Protein AF-0000000069030143 (afdb_homodimer)

InterPro domains:
  IPR0036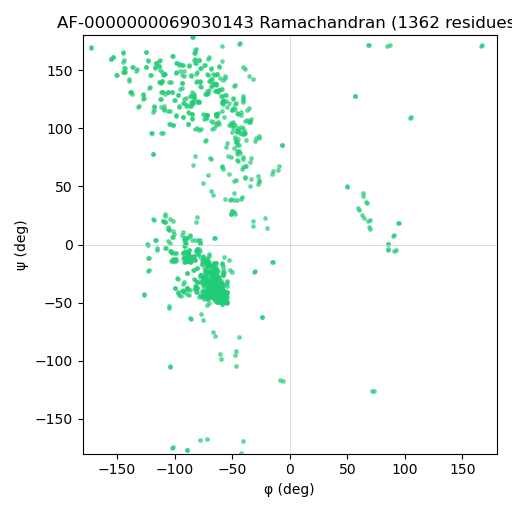56 Zinc finger, BED-type [PF26664] (17-63)
  IPR007021 Domain of unknown function DUF659 [PF04937] (170-321)
  IPR008906 HAT, C-terminal dimerisation domain [PF05699] (539-610)
  IPR012337 Ribonuclease H-like superfamily [SSF53098] (200-613)

Sequence (1366 aa):
MTRDKIDIHQHGVPVDQKKLKVKCNYCGKVVSGFSRLKQHLGGIRGDVTPCLETPILVKEALEAEILNKKNGNLIKEVGQLQHPNLPLKRNWCPRDGEPNKTSESVNKKHNGVNSKVAGTSVVDSSSQEISKSIGRFFYEAGIDLDAIRLPSFQRMVKATLSPGKTVKFPSCQELRGWILQDAVKEMQQYVMEIRNSWASTGCSILLDGWIDSNGRNLINILVYCPRGTIYLRSSDISSFNGNVDAMLLFFEEVLEEVGVETVVQIVAYSTSACMMEVGKKLMEKCKTVFWTVDASHCMELMLQNFTKIDPIQEALEKAKTLTQFIYSHATALKLLRDACPDELVKSSKIRSIVPFLTLENIVSQKDCLIRMFQSSDWRTSIMASTNEGKRISNMVKDESFWSEALMAVKATIPLVEVMKLLDGTNKPQVGFIYDTLDQAKETIKKEFQDKKSLYAKFWIAIDDIWDEYLHSHLHAAGYFLNPTLFYSSDFYTDVEVSCGLCCCVVRMAEDRHIQDLITLQIDEYRMGRGTFHFGSFKDKLSNISPALWWSQYGGQCPELQRLAVRILSQTCNGASHYRLKRSLVETLLTEGMNPIEKQRLQDLVFVHCNLQLQAFDPDGSNDDTDNVVDPMDEWIVGKGPNLVSENTELTWMDLELGSRNGKGKYCVEGPIIHVKKEEEDNCMTRDKIDIHQHGVPVDQKKLKVKCNYCGKVVSGFSRLKQHLGGIRGDVTPCLETPILVKEALEAEILNKKNGNLIKEVGQLQHPNLPLKRNWCPRDGEPNKTSESVNKKHNGVNSKVAGTSVVDSSSQEISKSIGRFFYEAGIDLDAIRLPSFQRMVKATLSPGKTVKFPSCQELRGWILQDAVKEMQQYVMEIRNSWASTGCSILLDGWIDSNGRNLINILVYCPRGTIYLRSSDISSFNGNVDAMLLFFEEVLEEVGVETVVQIVAYSTSACMMEVGKKLMEKCKTVFWTVDASHCMELMLQNFTKIDPIQEALEKAKTLTQFIYSHATALKLLRDACPDELVKSSKIRSIVPFLTLENIVSQKDCLIRMFQSSDWRTSIMASTNEGKRISNMVKDESFWSEALMAVKATIPLVEVMKLLDGTNKPQVGFIYDTLDQAKETIKKEFQDKKSLYAKFWIAIDDIWDEYLHSHLHAAGYFLNPTLFYSSDFYTDVEVSCGLCCCVVRMAEDRHIQDLITLQIDEYRMGRGTFHFGSFKDKLSNISPALWWSQYGGQCPELQRLAVRILSQTCNGASHYRLKRSLVETLLTEGMNPIEKQRLQDLVFVHCNLQLQAFDPDGSNDDTDNVVDPMDEWIVGKGPNLVSENTELTWMDLELGSRNGKGKYCVEGPIIHVKKEEEDNC

Radius of gyration: 39.58 Å; Cα contacts (8 Å, |Δi|>4): 1861; chains: 2; bounding box: 93×117×88 Å

pLDDT: mean 81.23, std 21.06, range [19.3, 98.62]

Structure (mmCIF, N/CA/C/O backbone):
data_AF-0000000069030143-model_v1
#
loop_
_entity.id
_entity.type
_entity.pdbx_description
1 polymer 'Protein dimerization'
#
loop_
_atom_site.group_PDB
_atom_site.id
_atom_site.type_symbol
_atom_site.label_atom_id
_atom_site.label_alt_id
_atom_site.label_comp_id
_atom_site.label_asym_id
_atom_site.label_entity_id
_atom_site.label_seq_id
_atom_site.pdbx_PDB_ins_code
_atom_site.Cartn_x
_atom_site.Cartn_y
_atom_site.Cartn_z
_atom_site.occupancy
_atom_site.B_iso_or_equiv
_atom_site.auth_seq_id
_atom_site.auth_comp_id
_atom_site.auth_asym_id
_atom_site.auth_atom_id
_atom_site.pdbx_PDB_model_num
ATOM 1 N N . MET A 1 1 ? 6.184 63.938 -6.52 1 27.12 1 MET A N 1
ATOM 2 C CA . MET A 1 1 ? 7.59 64.188 -6.828 1 27.12 1 MET A CA 1
ATOM 3 C C . MET A 1 1 ? 8.289 62.875 -7.238 1 27.12 1 MET A C 1
ATOM 5 O O . MET A 1 1 ? 8.203 61.875 -6.535 1 27.12 1 MET A O 1
ATOM 9 N N . THR A 1 2 ? 8.43 62.656 -8.531 1 33.34 2 THR A N 1
ATOM 10 C CA . THR A 1 2 ? 9.102 61.531 -9.156 1 33.34 2 THR A CA 1
ATOM 11 C C . THR A 1 2 ? 10.438 61.281 -8.477 1 33.34 2 THR A C 1
ATOM 13 O O . THR A 1 2 ? 11.32 62.125 -8.453 1 33.34 2 THR A O 1
ATOM 16 N N . ARG A 1 3 ? 10.391 60.5 -7.469 1 43.94 3 ARG A N 1
ATOM 17 C CA . ARG A 1 3 ? 11.609 60.219 -6.719 1 43.94 3 ARG A CA 1
ATOM 18 C C . ARG A 1 3 ? 12.758 59.875 -7.656 1 43.94 3 ARG A C 1
ATOM 20 O O . ARG A 1 3 ? 12.664 58.906 -8.438 1 43.94 3 ARG A O 1
ATOM 27 N N . ASP A 1 4 ? 13.492 60.781 -8.055 1 45.31 4 ASP A N 1
ATOM 28 C CA . ASP A 1 4 ? 14.633 60.812 -8.961 1 45.31 4 ASP A CA 1
ATOM 29 C C . ASP A 1 4 ? 15.609 59.656 -8.641 1 45.31 4 ASP A C 1
ATOM 31 O O . ASP A 1 4 ? 16.047 59.531 -7.496 1 45.31 4 ASP A O 1
ATOM 35 N N . LYS A 1 5 ? 15.531 58.656 -9.305 1 57.75 5 LYS A N 1
ATOM 36 C CA . LYS A 1 5 ? 16.5 57.562 -9.305 1 57.75 5 LYS A CA 1
ATOM 37 C C . LYS A 1 5 ? 17.922 58.094 -9.328 1 57.75 5 LYS A C 1
ATOM 39 O O . LYS A 1 5 ? 18.312 58.844 -10.234 1 57.75 5 LYS A O 1
ATOM 44 N N . ILE A 1 6 ? 18.469 58.188 -8.227 1 67.56 6 ILE A N 1
ATOM 45 C CA . ILE A 1 6 ? 19.875 58.531 -8.164 1 67.56 6 ILE A CA 1
ATOM 46 C C . ILE A 1 6 ? 20.719 57.469 -8.852 1 67.56 6 ILE A C 1
ATOM 48 O O . ILE A 1 6 ? 20.562 56.281 -8.586 1 67.56 6 ILE A O 1
ATOM 52 N N . ASP A 1 7 ? 21.328 57.812 -9.914 1 75.62 7 ASP A N 1
ATOM 53 C CA . ASP A 1 7 ? 22.266 56.938 -10.602 1 75.62 7 ASP A CA 1
ATOM 54 C C . ASP A 1 7 ? 23.531 56.719 -9.773 1 75.62 7 ASP A C 1
ATOM 56 O O . ASP A 1 7 ? 24.344 57.656 -9.617 1 75.62 7 ASP A O 1
ATOM 60 N N . ILE A 1 8 ? 23.641 55.531 -9.219 1 82.38 8 ILE A N 1
ATOM 61 C CA . ILE A 1 8 ? 24.75 55.219 -8.32 1 82.38 8 ILE A CA 1
ATOM 62 C C . ILE A 1 8 ? 26.078 55.438 -9.047 1 82.38 8 ILE A C 1
ATOM 64 O O . ILE A 1 8 ? 27.094 55.719 -8.414 1 82.38 8 ILE A O 1
ATOM 68 N N . HIS A 1 9 ? 26.109 55.438 -10.32 1 81.19 9 HIS A N 1
ATOM 69 C CA . HIS A 1 9 ? 27.328 55.531 -11.109 1 81.19 9 HIS A CA 1
ATOM 70 C C . HIS A 1 9 ? 27.875 56.938 -11.102 1 81.19 9 HIS A C 1
ATOM 72 O O . HIS A 1 9 ? 29.047 57.156 -11.406 1 81.19 9 HIS A O 1
ATOM 78 N N . GLN A 1 10 ? 27.078 57.781 -10.656 1 81.62 10 GLN A N 1
ATOM 79 C CA . GLN A 1 10 ? 27.5 59.188 -10.562 1 81.62 10 GLN A CA 1
ATOM 80 C C . GLN A 1 10 ? 28.172 59.438 -9.219 1 81.62 10 GLN A C 1
ATOM 82 O O . GLN A 1 10 ? 28.766 60.5 -9.023 1 81.62 10 GLN A O 1
ATOM 87 N N . HIS A 1 11 ? 28.141 58.469 -8.352 1 86 11 HIS A N 1
ATOM 88 C CA . HIS A 1 11 ? 28.594 58.719 -6.984 1 86 11 HIS A CA 1
ATOM 89 C C . HIS A 1 11 ? 29.812 57.906 -6.645 1 86 11 HIS A C 1
ATOM 91 O O . HIS A 1 11 ? 30.266 57.906 -5.496 1 86 11 HIS A O 1
ATOM 97 N N . GLY A 1 12 ? 30.297 57.219 -7.578 1 82.5 12 GLY A N 1
ATOM 98 C CA . GLY A 1 12 ? 31.531 56.438 -7.457 1 82.5 12 GLY A CA 1
ATOM 99 C C . GLY A 1 12 ? 32.281 56.281 -8.773 1 82.5 12 GLY A C 1
ATOM 100 O O . GLY A 1 12 ? 31.672 56.344 -9.844 1 82.5 12 GLY A O 1
ATOM 101 N N . VAL A 1 13 ? 33.625 56.25 -8.664 1 83 13 VAL A N 1
ATOM 102 C CA . VAL A 1 13 ? 34.469 56.094 -9.852 1 83 13 VAL A CA 1
ATOM 103 C C . VAL A 1 13 ? 35.156 54.719 -9.82 1 83 13 VAL A C 1
ATOM 105 O O . VAL A 1 13 ? 35.75 54.344 -8.812 1 83 13 VAL A O 1
ATOM 108 N N . PRO A 1 14 ? 34.875 53.906 -10.789 1 81.31 14 PRO A N 1
ATOM 109 C CA . PRO A 1 14 ? 35.594 52.625 -10.836 1 81.31 14 PRO A CA 1
ATOM 110 C C . PRO A 1 14 ? 37.125 52.781 -10.836 1 81.31 14 PRO A C 1
ATOM 112 O O . PRO A 1 14 ? 37.656 53.625 -11.547 1 81.31 14 PRO A O 1
ATOM 115 N N . VAL A 1 15 ? 37.75 52.156 -9.883 1 79.94 15 VAL A N 1
ATOM 116 C CA . VAL A 1 15 ? 39.188 52.219 -9.789 1 79.94 15 VAL A CA 1
ATOM 117 C C . VAL A 1 15 ? 39.844 51.375 -10.875 1 79.94 15 VAL A C 1
ATOM 119 O O . VAL A 1 15 ? 40.906 51.688 -11.383 1 79.94 15 VAL A O 1
ATOM 122 N N . ASP A 1 16 ? 39.312 50.156 -11.102 1 71.75 16 ASP A N 1
ATOM 123 C CA . ASP A 1 16 ? 39.875 49.281 -12.125 1 71.75 16 ASP A CA 1
ATOM 124 C C . ASP A 1 16 ? 38.906 49.094 -13.289 1 71.75 16 ASP A C 1
ATOM 126 O O . ASP A 1 16 ? 37.719 49.406 -13.164 1 71.75 16 ASP A O 1
ATOM 130 N N . GLN A 1 17 ? 39.469 48.875 -14.477 1 68.81 17 GLN A N 1
ATOM 131 C CA . GLN A 1 17 ? 38.719 48.656 -15.711 1 68.81 17 GLN A CA 1
ATOM 132 C C . GLN A 1 17 ? 37.688 47.562 -15.531 1 68.81 17 GLN A C 1
ATOM 134 O O . GLN A 1 17 ? 36.656 47.562 -16.234 1 68.81 17 GLN A O 1
ATOM 139 N N . LYS A 1 18 ? 37.812 46.688 -14.602 1 64.06 18 LYS A N 1
ATOM 140 C CA . LYS A 1 18 ? 36.906 45.562 -14.453 1 64.06 18 LYS A CA 1
ATOM 141 C C . LYS A 1 18 ? 35.75 45.906 -13.523 1 64.06 18 LYS A C 1
ATOM 143 O O . LYS A 1 18 ? 34.875 45.094 -13.289 1 64.06 18 LYS A O 1
ATOM 148 N N . LYS A 1 19 ? 35.656 47 -13.008 1 65.94 19 LYS A N 1
ATOM 149 C CA . LYS A 1 19 ? 34.562 47.562 -12.227 1 65.94 19 LYS A CA 1
ATOM 150 C C . LYS A 1 19 ? 34.344 46.812 -10.93 1 65.94 19 LYS A C 1
ATOM 152 O O . LYS A 1 19 ? 33.25 46.781 -10.383 1 65.94 19 LYS A O 1
ATOM 157 N N . LEU A 1 20 ? 35.344 46.156 -10.484 1 72.31 20 LEU A N 1
ATOM 158 C CA . LEU A 1 20 ? 35.25 45.344 -9.297 1 72.31 20 LEU A CA 1
ATOM 159 C C . LEU A 1 20 ? 35.406 46.188 -8.031 1 72.31 20 LEU A C 1
ATOM 161 O O . LEU A 1 20 ? 34.875 45.812 -6.969 1 72.31 20 LEU A O 1
ATOM 165 N N . LYS A 1 21 ? 36.188 47.25 -8.219 1 80.12 21 LYS A N 1
ATOM 166 C CA . LYS A 1 21 ? 36.375 48.188 -7.102 1 80.12 21 LYS A CA 1
ATOM 167 C C . LYS A 1 21 ? 35.938 49.594 -7.469 1 80.12 21 LYS A C 1
ATOM 169 O O . LYS A 1 21 ? 36.188 50.062 -8.578 1 80.12 21 LYS A O 1
ATOM 174 N N . VAL A 1 22 ? 35.219 50.219 -6.551 1 85.25 22 VAL A N 1
ATOM 175 C CA . VAL A 1 22 ? 34.656 51.562 -6.793 1 85.25 22 VAL A CA 1
ATOM 176 C C . VAL A 1 22 ? 35.062 52.5 -5.66 1 85.25 22 VAL A C 1
ATOM 178 O O . VAL A 1 22 ? 35 52.125 -4.484 1 85.25 22 VAL A O 1
ATOM 181 N N . LYS A 1 23 ? 35.594 53.594 -6.07 1 85.31 23 LYS A N 1
ATOM 182 C CA . LYS A 1 23 ? 35.938 54.625 -5.113 1 85.31 23 LYS A CA 1
ATOM 183 C C . LYS A 1 23 ? 34.812 55.594 -4.891 1 85.31 23 LYS A C 1
ATOM 185 O O . LYS A 1 23 ? 34.219 56.125 -5.848 1 85.31 23 LYS A O 1
ATOM 190 N N . CYS A 1 24 ? 34.406 55.812 -3.648 1 87.62 24 CYS A N 1
ATOM 191 C CA . CYS A 1 24 ? 33.344 56.75 -3.271 1 87.62 24 CYS A CA 1
ATOM 192 C C . CYS A 1 24 ? 33.75 58.188 -3.598 1 87.62 24 CYS A C 1
ATOM 194 O O . CYS A 1 24 ? 34.844 58.625 -3.236 1 87.62 24 CYS A O 1
ATOM 196 N N . ASN A 1 25 ? 32.938 58.875 -4.195 1 85.69 25 ASN A N 1
ATOM 197 C CA . ASN A 1 25 ? 33.219 60.25 -4.605 1 85.69 25 ASN A CA 1
ATOM 198 C C . ASN A 1 25 ? 33.25 61.219 -3.41 1 85.69 25 ASN A C 1
ATOM 200 O O . ASN A 1 25 ? 33.688 62.344 -3.527 1 85.69 25 ASN A O 1
ATOM 204 N N . TYR A 1 26 ? 32.812 60.75 -2.34 1 86.94 26 TYR A N 1
ATOM 205 C CA . TYR A 1 26 ? 32.656 61.625 -1.2 1 86.94 26 TYR A CA 1
ATOM 206 C C . TYR A 1 26 ? 33.75 61.406 -0.17 1 86.94 26 TYR A C 1
ATOM 208 O O . TYR A 1 26 ? 34.438 62.312 0.243 1 86.94 26 TYR A O 1
ATOM 216 N N . CYS A 1 27 ? 33.938 60.188 0.293 1 82.19 27 CYS A N 1
ATOM 217 C CA . CYS A 1 27 ? 34.938 59.938 1.316 1 82.19 27 CYS A CA 1
ATOM 218 C C . CYS A 1 27 ? 36.188 59.312 0.704 1 82.19 27 CYS A C 1
ATOM 220 O O . CYS A 1 27 ? 37.219 59.188 1.374 1 82.19 27 CYS A O 1
ATOM 222 N N . GLY A 1 28 ? 36.156 58.844 -0.518 1 83.56 28 GLY A N 1
ATOM 223 C CA . GLY A 1 28 ? 37.344 58.312 -1.206 1 83.56 28 GLY A CA 1
ATOM 224 C C . GLY A 1 28 ? 37.594 56.844 -0.891 1 83.56 28 GLY A C 1
ATOM 225 O O . GLY A 1 28 ? 38.531 56.25 -1.388 1 83.56 28 GLY A O 1
ATOM 226 N N . LYS A 1 29 ? 36.75 56.344 -0.113 1 83.75 29 LYS A N 1
ATOM 227 C CA . LYS A 1 29 ? 36.938 54.938 0.25 1 83.75 29 LYS A CA 1
ATOM 228 C C . LYS A 1 29 ? 36.656 54.031 -0.938 1 83.75 29 LYS A C 1
ATOM 230 O O . LYS A 1 29 ? 35.719 54.25 -1.696 1 83.75 29 LYS A O 1
ATOM 235 N N . VAL A 1 30 ? 37.438 53.094 -0.993 1 84.19 30 VAL A N 1
ATOM 236 C CA . VAL A 1 30 ? 37.281 52.125 -2.078 1 84.19 30 VAL A CA 1
ATOM 237 C C . VAL A 1 30 ? 36.469 50.906 -1.586 1 84.19 30 VAL A C 1
ATOM 239 O O . VAL A 1 30 ? 36.812 50.312 -0.565 1 84.19 30 VAL A O 1
ATOM 242 N N . VAL A 1 31 ? 35.312 50.656 -2.211 1 82.25 31 VAL A N 1
ATOM 243 C CA . VAL A 1 31 ? 34.438 49.562 -1.853 1 82.25 31 VAL A CA 1
ATOM 244 C C . VAL A 1 31 ? 34.344 48.562 -3.023 1 82.25 31 VAL A C 1
ATOM 246 O O . VAL A 1 31 ? 34.656 48.938 -4.16 1 82.25 31 VAL A O 1
ATOM 249 N N . SER A 1 32 ? 34.031 47.438 -2.678 1 80.06 32 SER A N 1
ATOM 250 C CA . SER A 1 32 ? 33.969 46.438 -3.725 1 80.06 32 SER A CA 1
ATOM 251 C C . SER A 1 32 ? 32.625 46.5 -4.469 1 80.06 32 SER A C 1
ATOM 253 O O . SER A 1 32 ? 31.609 46.031 -3.984 1 80.06 32 SER A O 1
ATOM 255 N N . GLY A 1 33 ? 32.562 47.156 -5.66 1 79.94 33 GLY A N 1
ATOM 256 C CA . GLY A 1 33 ? 31.438 47.156 -6.566 1 79.94 33 GLY A CA 1
ATOM 257 C C . GLY A 1 33 ? 30.422 48.25 -6.234 1 79.94 33 GLY A C 1
ATOM 258 O O . GLY A 1 33 ? 30.469 48.844 -5.156 1 79.94 33 GLY A O 1
ATOM 259 N N . PHE A 1 34 ? 29.469 48.406 -7.137 1 81.81 34 PHE A N 1
ATOM 260 C CA . PHE A 1 34 ? 28.5 49.5 -6.988 1 81.81 34 PHE A CA 1
ATOM 261 C C . PHE A 1 34 ? 27.406 49.094 -5.992 1 81.81 34 PHE A C 1
ATOM 263 O O . PHE A 1 34 ? 26.812 49.969 -5.363 1 81.81 34 PHE A O 1
ATOM 270 N N . SER A 1 35 ? 27.25 47.812 -5.766 1 79.62 35 SER A N 1
ATOM 271 C CA . SER A 1 35 ? 26.281 47.375 -4.766 1 79.62 35 SER A CA 1
ATOM 272 C C . SER A 1 35 ? 26.75 47.719 -3.355 1 79.62 35 SER A C 1
ATOM 274 O O . SER A 1 35 ? 25.969 48.125 -2.512 1 79.62 35 SER A O 1
ATOM 276 N N . ARG A 1 36 ? 28.016 47.562 -3.201 1 79.88 36 ARG A N 1
ATOM 277 C CA . ARG A 1 36 ? 28.594 47.906 -1.907 1 79.88 36 ARG A CA 1
ATOM 278 C C . ARG A 1 36 ? 28.703 49.406 -1.723 1 79.88 36 ARG A C 1
ATOM 280 O O . ARG A 1 36 ? 28.547 49.906 -0.607 1 79.88 36 ARG A O 1
ATOM 287 N N . LEU A 1 37 ? 28.875 50.094 -2.771 1 84.69 37 LEU A N 1
ATOM 288 C CA . LEU A 1 37 ? 28.875 51.562 -2.717 1 84.69 37 LEU A CA 1
ATOM 289 C C . LEU A 1 37 ? 27.516 52.094 -2.307 1 84.69 37 LEU A C 1
ATOM 291 O O . LEU A 1 37 ? 27.422 53.031 -1.503 1 84.69 37 LEU A O 1
ATOM 295 N N . LYS A 1 38 ? 26.5 51.406 -2.836 1 80.88 38 LYS A N 1
ATOM 296 C CA . LYS A 1 38 ? 25.141 51.812 -2.471 1 80.88 38 LYS A CA 1
ATOM 297 C C . LYS A 1 38 ? 24.922 51.656 -0.97 1 80.88 38 LYS A C 1
ATOM 299 O O . LYS A 1 38 ? 24.328 52.531 -0.334 1 80.88 38 LYS A O 1
ATOM 304 N N . GLN A 1 39 ? 25.453 50.688 -0.392 1 80.88 39 GLN A N 1
ATOM 305 C CA . GLN A 1 39 ? 25.359 50.406 1.038 1 80.88 39 GLN A CA 1
ATOM 306 C C . GLN A 1 39 ? 26.203 51.375 1.847 1 80.88 39 GLN A C 1
ATOM 308 O O . GLN A 1 39 ? 25.766 51.844 2.9 1 80.88 39 GLN A O 1
ATOM 313 N N . HIS A 1 40 ? 27.344 51.656 1.32 1 80.81 40 HIS A N 1
ATOM 314 C CA . HIS A 1 40 ? 28.266 52.594 1.921 1 80.81 40 HIS A CA 1
ATOM 315 C C . HIS A 1 40 ? 27.672 54 1.981 1 80.81 40 HIS A C 1
ATOM 317 O O . HIS A 1 40 ? 27.703 54.656 3.025 1 80.81 40 HIS A O 1
ATOM 323 N N . LEU A 1 41 ? 27.016 54.375 0.938 1 84.81 41 LEU A N 1
ATOM 324 C CA . LEU A 1 41 ? 26.453 55.719 0.851 1 84.81 41 LEU A CA 1
ATOM 325 C C . LEU A 1 41 ? 25.125 55.812 1.58 1 84.81 41 LEU A C 1
ATOM 327 O O . LEU A 1 41 ? 24.797 56.812 2.18 1 84.81 41 LEU A O 1
ATOM 331 N N . GLY A 1 42 ? 24.328 54.75 1.468 1 79.94 42 GLY A N 1
ATOM 332 C CA . GLY A 1 42 ? 23.031 54.688 2.111 1 79.94 42 GLY A CA 1
ATOM 333 C C . GLY A 1 42 ? 23.109 54.5 3.611 1 79.94 42 GLY A C 1
ATOM 334 O O . GLY A 1 42 ? 22.141 54.75 4.332 1 79.94 42 GLY A O 1
ATOM 335 N N . GLY A 1 43 ? 24.203 54.094 4.195 1 70.56 43 GLY A N 1
ATOM 336 C CA . GLY A 1 43 ? 24.438 53.875 5.617 1 70.56 43 GLY A CA 1
ATOM 337 C C . GLY A 1 43 ? 23.672 52.688 6.188 1 70.56 43 GLY A C 1
ATOM 338 O O . GLY A 1 43 ? 23.281 52.719 7.352 1 70.56 43 GLY A O 1
ATOM 339 N N . ILE A 1 44 ? 23.219 51.938 5.473 1 60.59 44 ILE A N 1
ATOM 340 C CA . ILE A 1 44 ? 22.453 50.781 5.984 1 60.59 44 ILE A CA 1
ATOM 341 C C . ILE A 1 44 ? 23.391 49.656 6.367 1 60.59 44 ILE A C 1
ATOM 343 O O . ILE A 1 44 ? 24.406 49.438 5.691 1 60.59 44 ILE A O 1
ATOM 347 N N . ARG A 1 45 ? 23.375 49.125 7.562 1 56.41 45 ARG A N 1
ATOM 348 C CA . ARG A 1 45 ? 24.234 48.25 8.352 1 56.41 45 ARG A CA 1
ATOM 349 C C . ARG A 1 45 ? 24.656 47.031 7.543 1 56.41 45 ARG A C 1
ATOM 351 O O . ARG A 1 45 ? 23.859 46.125 7.332 1 56.41 45 ARG A O 1
ATOM 358 N N . GLY A 1 46 ? 25.031 47.094 6.395 1 48.47 46 GLY A N 1
ATOM 359 C CA . GLY A 1 46 ? 25.797 45.906 6.016 1 48.47 46 GLY A CA 1
ATOM 360 C C . GLY A 1 46 ? 27.219 45.938 6.555 1 48.47 46 GLY A C 1
ATOM 361 O O . GLY A 1 46 ? 27.5 46.656 7.523 1 48.47 46 GLY A O 1
ATOM 362 N N . ASP A 1 47 ? 28.172 45.031 6.117 1 58.53 47 ASP A N 1
ATOM 363 C CA . ASP A 1 47 ? 29.578 44.938 6.473 1 58.53 47 ASP A CA 1
ATOM 364 C C . ASP A 1 47 ? 30.359 46.156 6.004 1 58.53 47 ASP A C 1
ATOM 366 O O . ASP A 1 47 ? 31.594 46.188 6.07 1 58.53 47 ASP A O 1
ATOM 370 N N . VAL A 1 48 ? 29.625 47.188 5.449 1 68.25 48 VAL A N 1
ATOM 371 C CA . VAL A 1 48 ? 30.422 48.312 4.898 1 68.25 48 VAL A CA 1
ATOM 372 C C . VAL A 1 48 ? 30.25 49.531 5.77 1 68.25 48 VAL A C 1
ATOM 374 O O . VAL A 1 48 ? 29.141 49.844 6.215 1 68.25 48 VAL A O 1
ATOM 377 N N . THR A 1 49 ? 31.297 50.188 6.152 1 75.69 49 THR A N 1
ATOM 378 C CA . THR A 1 49 ? 31.312 51.438 6.926 1 75.69 49 THR A CA 1
ATOM 379 C C . THR A 1 49 ? 30.547 52.531 6.188 1 75.69 49 THR A C 1
ATOM 381 O O . THR A 1 49 ? 30.781 52.75 4.996 1 75.69 49 THR A O 1
ATOM 384 N N . PRO A 1 50 ? 29.562 53.094 6.781 1 80.06 50 PRO A N 1
ATOM 385 C CA . PRO A 1 50 ? 28.812 54.156 6.121 1 80.06 50 PRO A CA 1
ATOM 386 C C . PRO A 1 50 ? 29.688 55.375 5.773 1 80.06 50 PRO A C 1
ATOM 388 O O . PRO A 1 50 ? 30.641 55.656 6.484 1 80.06 50 PRO A O 1
ATOM 391 N N . CYS A 1 51 ? 29.5 56.062 4.652 1 80.69 51 CYS A N 1
ATOM 392 C CA . CYS A 1 51 ? 30.188 57.281 4.242 1 80.69 51 CYS A CA 1
ATOM 393 C C . CYS A 1 51 ? 29.672 58.469 5.027 1 80.69 51 CYS A C 1
ATOM 395 O O . CYS A 1 51 ? 28.484 58.812 4.98 1 80.69 51 CYS A O 1
ATOM 397 N N . LEU A 1 52 ? 30.406 59.031 5.836 1 79.31 52 LEU A N 1
ATOM 398 C CA . LEU A 1 52 ? 30.047 60.156 6.684 1 79.31 52 LEU A CA 1
ATOM 399 C C . LEU A 1 52 ? 30 61.469 5.875 1 79.31 52 LEU A C 1
ATOM 401 O O . LEU A 1 52 ? 29.516 62.469 6.355 1 79.31 52 LEU A O 1
ATOM 405 N N . GLU A 1 53 ? 30.5 61.469 4.586 1 82.12 53 GLU A N 1
ATOM 406 C CA . GLU A 1 53 ? 30.609 62.656 3.785 1 82.12 53 GLU A CA 1
ATOM 407 C C . GLU A 1 53 ? 29.516 62.719 2.711 1 82.12 53 GLU A C 1
ATOM 409 O O . GLU A 1 53 ? 29.469 63.656 1.927 1 82.12 53 GLU A O 1
ATOM 414 N N . THR A 1 54 ? 28.656 61.75 2.688 1 82.69 54 THR A N 1
ATOM 415 C CA . THR A 1 54 ? 27.594 61.688 1.697 1 82.69 54 THR A CA 1
ATOM 416 C C . THR A 1 54 ? 26.531 62.75 1.986 1 82.69 54 THR A C 1
ATOM 418 O O . THR A 1 54 ? 26.125 62.938 3.137 1 82.69 54 THR A O 1
ATOM 421 N N . PRO A 1 55 ? 26.234 63.469 0.946 1 82.25 55 PRO A N 1
ATOM 422 C CA . PRO A 1 55 ? 25.141 64.438 1.148 1 82.25 55 PRO A CA 1
ATOM 423 C C . PRO A 1 55 ? 23.859 63.75 1.63 1 82.25 55 PRO A C 1
ATOM 425 O O . PRO A 1 55 ? 23.531 62.656 1.188 1 82.25 55 PRO A O 1
ATOM 428 N N . ILE A 1 56 ? 23.109 64.375 2.461 1 78.69 56 ILE A N 1
ATOM 429 C CA . ILE A 1 56 ? 21.938 63.844 3.16 1 78.69 56 ILE A CA 1
ATOM 430 C C . ILE A 1 56 ? 20.891 63.406 2.145 1 78.69 56 ILE A C 1
ATOM 432 O O . ILE A 1 56 ? 20.266 62.344 2.324 1 78.69 56 ILE A O 1
ATOM 436 N N . LEU A 1 57 ? 20.812 64.125 1.094 1 76.94 57 LEU A N 1
ATOM 437 C CA . LEU A 1 57 ? 19.812 63.781 0.091 1 76.94 57 LEU A CA 1
ATOM 438 C C . LEU A 1 57 ? 20.156 62.469 -0.613 1 76.94 57 LEU A C 1
ATOM 440 O O . LEU A 1 57 ? 19.281 61.656 -0.882 1 76.94 57 LEU A O 1
ATOM 444 N N . VAL A 1 58 ? 21.391 62.312 -0.885 1 80.31 58 VAL A N 1
ATOM 445 C CA . VAL A 1 58 ? 21.859 61.062 -1.536 1 80.31 58 VAL A CA 1
ATOM 446 C C . VAL A 1 58 ? 21.75 59.906 -0.565 1 80.31 58 VAL A C 1
ATOM 448 O O . VAL A 1 58 ? 21.312 58.812 -0.94 1 80.31 58 VAL A O 1
ATOM 451 N N . LYS A 1 59 ? 22.094 60.125 0.61 1 79.5 59 LYS A N 1
ATOM 452 C CA . LYS A 1 59 ? 22.016 59.094 1.645 1 79.5 59 LYS A CA 1
ATOM 453 C C . LYS A 1 59 ? 20.562 58.625 1.829 1 79.5 59 LYS A C 1
ATOM 455 O O . LYS A 1 59 ? 20.297 57.438 1.851 1 79.5 59 LYS A O 1
ATOM 460 N N . GLU A 1 60 ? 19.734 59.531 1.94 1 75 60 GLU A N 1
ATOM 461 C CA . GLU A 1 60 ? 18.312 59.25 2.15 1 75 60 GLU A CA 1
ATOM 462 C C . GLU A 1 60 ? 17.719 58.531 0.944 1 75 60 GLU A C 1
ATOM 464 O O . GLU A 1 60 ? 16.938 57.562 1.099 1 75 60 GLU A O 1
ATOM 469 N N . ALA A 1 61 ? 18.109 58.938 -0.167 1 75.56 61 ALA A N 1
ATOM 470 C CA . ALA A 1 61 ? 17.594 58.344 -1.392 1 75.56 61 ALA A CA 1
ATOM 471 C C . ALA A 1 61 ? 18.078 56.906 -1.555 1 75.56 61 ALA A C 1
ATOM 473 O O . ALA A 1 61 ? 17.312 56 -1.907 1 75.56 61 ALA A O 1
ATOM 474 N N . LEU A 1 62 ? 19.312 56.719 -1.266 1 78.56 62 LEU A N 1
ATOM 475 C CA . LEU A 1 62 ? 19.891 55.375 -1.401 1 78.56 62 LEU A CA 1
ATOM 476 C C . LEU A 1 62 ? 19.422 54.469 -0.27 1 78.56 62 LEU A C 1
ATOM 478 O O . LEU A 1 62 ? 19.156 53.281 -0.488 1 78.56 62 LEU A O 1
ATOM 482 N N . GLU A 1 63 ? 19.297 55.031 0.857 1 73.75 63 GLU A N 1
ATOM 483 C CA . GLU A 1 63 ? 18.703 54.281 1.973 1 73.75 63 GLU A CA 1
ATOM 484 C C . GLU A 1 63 ? 17.281 53.844 1.651 1 73.75 63 GLU A C 1
ATOM 486 O O . GLU A 1 63 ? 16.922 52.688 1.893 1 73.75 63 GLU A O 1
ATOM 491 N N . ALA A 1 64 ? 16.547 54.719 1.106 1 67.38 64 ALA A N 1
ATOM 492 C CA . ALA A 1 64 ? 15.18 54.406 0.715 1 67.38 64 ALA A CA 1
ATOM 493 C C . ALA A 1 64 ? 15.141 53.344 -0.37 1 67.38 64 ALA A C 1
ATOM 495 O O . ALA A 1 64 ? 14.297 52.438 -0.333 1 67.38 64 ALA A O 1
ATOM 496 N N . GLU A 1 65 ? 16.016 53.406 -1.242 1 70.75 65 GLU A N 1
ATOM 497 C CA . GLU A 1 65 ? 16.078 52.438 -2.328 1 70.75 65 GLU A CA 1
ATOM 498 C C . GLU A 1 65 ? 16.438 51.062 -1.809 1 70.75 65 GLU A C 1
ATOM 500 O O . GLU A 1 65 ? 15.844 50.062 -2.219 1 70.75 65 GLU A O 1
ATOM 505 N N . ILE A 1 66 ? 17.359 51.031 -0.965 1 67.12 66 ILE A N 1
ATOM 506 C CA . ILE A 1 66 ? 17.797 49.781 -0.392 1 67.12 66 ILE A CA 1
ATOM 507 C C . ILE A 1 66 ? 16.688 49.188 0.488 1 67.12 66 ILE A C 1
ATOM 509 O O . ILE A 1 66 ? 16.406 48 0.419 1 67.12 66 ILE A O 1
ATOM 513 N N . LEU A 1 67 ? 16.172 50.062 1.221 1 61.34 67 LEU A N 1
ATOM 514 C CA . LEU A 1 67 ? 15.078 49.625 2.082 1 61.34 67 LEU A CA 1
ATOM 515 C C . LEU A 1 67 ? 13.891 49.156 1.255 1 61.34 67 LEU A C 1
ATOM 517 O O . LEU A 1 67 ? 13.242 48.156 1.594 1 61.34 67 LEU A O 1
ATOM 521 N N . ASN A 1 68 ? 13.672 49.812 0.218 1 60.56 68 ASN A N 1
ATOM 522 C CA . ASN A 1 68 ? 12.586 49.438 -0.676 1 60.56 68 ASN A CA 1
ATOM 523 C C . ASN A 1 68 ? 12.859 48.062 -1.326 1 60.56 68 ASN A C 1
ATOM 525 O O . ASN A 1 68 ? 11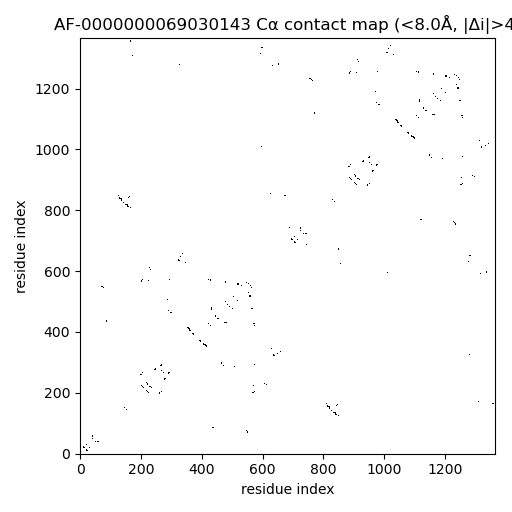.945 47.25 -1.462 1 60.56 68 ASN A O 1
ATOM 529 N N . LYS A 1 69 ? 14.039 47.906 -1.707 1 60.72 69 LYS A N 1
ATOM 530 C CA . LYS A 1 69 ? 14.422 46.625 -2.291 1 60.72 69 LYS A CA 1
ATOM 531 C C . LYS A 1 69 ? 14.328 45.531 -1.263 1 60.72 69 LYS A C 1
ATOM 533 O O . LYS A 1 69 ? 13.844 44.438 -1.568 1 60.72 69 LYS A O 1
ATOM 538 N N . LYS A 1 70 ? 14.906 45.875 -0.135 1 57.62 70 LYS A N 1
ATOM 539 C CA . LYS A 1 70 ? 14.805 44.906 0.953 1 57.62 70 LYS A CA 1
ATOM 540 C C . LYS A 1 70 ? 13.344 44.594 1.275 1 57.62 70 LYS A C 1
ATOM 542 O O . LYS A 1 70 ? 12.984 43.438 1.489 1 57.62 70 LYS A O 1
ATOM 547 N N . ASN A 1 71 ? 12.664 45.656 1.384 1 57.78 71 ASN A N 1
ATOM 548 C CA . ASN A 1 71 ? 11.234 45.5 1.621 1 57.78 71 ASN A CA 1
ATOM 549 C C . ASN A 1 71 ? 10.57 44.719 0.497 1 57.78 71 ASN A C 1
ATOM 551 O O . ASN A 1 71 ? 9.711 43.875 0.75 1 57.78 71 ASN A O 1
ATOM 555 N N . GLY A 1 72 ? 10.953 45 -0.67 1 57.41 72 GLY A N 1
ATOM 556 C CA . GLY A 1 72 ? 10.43 44.25 -1.811 1 57.41 72 GLY A CA 1
ATOM 557 C C . GLY A 1 72 ? 10.727 42.781 -1.755 1 57.41 72 GLY A C 1
ATOM 558 O O . GLY A 1 72 ? 9.852 41.938 -2.043 1 57.41 72 GLY A O 1
ATOM 559 N N . ASN A 1 73 ? 11.898 42.531 -1.357 1 59.31 73 ASN A N 1
ATOM 560 C CA . ASN A 1 73 ? 12.297 41.125 -1.235 1 59.31 73 ASN A CA 1
ATOM 561 C C . ASN A 1 73 ? 11.539 40.438 -0.109 1 59.31 73 ASN A C 1
ATOM 563 O O . ASN A 1 73 ? 11.148 39.281 -0.247 1 59.31 73 ASN A O 1
ATOM 567 N N . LEU A 1 74 ? 11.445 41.156 0.941 1 59.44 74 LEU A N 1
ATOM 568 C CA . LEU A 1 74 ? 10.711 40.594 2.076 1 59.44 74 LEU A CA 1
ATOM 569 C C . LEU A 1 74 ? 9.266 40.312 1.696 1 59.44 74 LEU A C 1
ATOM 571 O O . LEU A 1 74 ? 8.703 39.281 2.105 1 59.44 74 LEU A O 1
ATOM 575 N N . ILE A 1 75 ? 8.734 41.125 0.949 1 60.97 75 ILE A N 1
ATOM 576 C CA . ILE A 1 75 ? 7.363 40.969 0.479 1 60.97 75 ILE A CA 1
ATOM 577 C C . ILE A 1 75 ? 7.262 39.688 -0.349 1 60.97 75 ILE A C 1
ATOM 579 O O . ILE A 1 75 ? 6.309 38.906 -0.204 1 60.97 75 ILE A O 1
ATOM 583 N N . LYS A 1 76 ? 8.156 39.5 -1.157 1 60.38 76 LYS A N 1
ATOM 584 C CA . LYS A 1 76 ? 8.164 38.312 -1.994 1 60.38 76 LYS A CA 1
ATOM 585 C C . LYS A 1 76 ? 8.297 37.031 -1.147 1 60.38 76 LYS A C 1
ATOM 587 O O . LYS A 1 76 ? 7.68 36 -1.45 1 60.38 76 LYS A O 1
ATOM 592 N N . GLU A 1 77 ? 9.078 37.25 -0.212 1 58.62 77 GLU A N 1
ATOM 593 C CA . GLU A 1 77 ? 9.375 36.094 0.633 1 58.62 77 GLU A CA 1
ATOM 594 C C . GLU A 1 77 ? 8.172 35.719 1.497 1 58.62 77 GLU A C 1
ATOM 596 O O . GLU A 1 77 ? 7.977 34.562 1.829 1 58.62 77 GLU A O 1
ATOM 601 N N . VAL A 1 78 ? 7.449 36.688 1.98 1 61 78 VAL A N 1
ATOM 602 C CA . VAL A 1 78 ? 6.297 36.438 2.844 1 61 78 VAL A CA 1
ATOM 603 C C . VAL A 1 78 ? 5.094 36.031 1.997 1 61 78 VAL A C 1
ATOM 605 O O . VAL A 1 78 ? 4.188 35.375 2.482 1 61 78 VAL A O 1
ATOM 608 N N . GLY A 1 79 ? 5.184 35.875 0.707 1 52.31 79 GLY A N 1
ATOM 609 C CA . GLY A 1 79 ? 4.148 35.406 -0.206 1 52.31 79 GLY A CA 1
ATOM 610 C C . GLY A 1 79 ? 2.877 36.25 -0.135 1 52.31 79 GLY A C 1
ATOM 611 O O . GLY A 1 79 ? 2.605 36.906 0.879 1 52.31 79 GLY A O 1
ATOM 612 N N . GLN A 1 80 ? 2.35 36.75 -1.233 1 45.88 80 GLN A N 1
ATOM 613 C CA . GLN A 1 80 ? 1.076 37.438 -1.377 1 45.88 80 GLN A CA 1
ATOM 614 C C . GLN A 1 80 ? -0.098 36.5 -1.114 1 45.88 80 GLN A C 1
ATOM 616 O O . GLN A 1 80 ? -0.631 35.875 -2.043 1 45.88 80 GLN A O 1
ATOM 621 N N . LEU A 1 81 ? 0.01 35.719 -0.123 1 41.44 81 LEU A N 1
ATOM 622 C CA . LEU A 1 81 ? -1.164 34.875 -0.022 1 41.44 81 LEU A CA 1
ATOM 623 C C . LEU A 1 81 ? -2.375 35.656 0.464 1 41.44 81 LEU A C 1
ATOM 625 O O . LEU A 1 81 ? -2.277 36.406 1.428 1 41.44 81 LEU A O 1
ATOM 629 N N . GLN A 1 82 ? -3.314 35.906 -0.339 1 36.44 82 GLN A N 1
ATOM 630 C CA . GLN A 1 82 ? -4.621 36.406 0.088 1 36.44 82 GLN A CA 1
ATOM 631 C C . GLN A 1 82 ? -5.137 35.625 1.29 1 36.44 82 GLN A C 1
ATOM 633 O O . GLN A 1 82 ? -5.191 34.406 1.258 1 36.44 82 GLN A O 1
ATOM 638 N N . HIS A 1 83 ? -4.957 36.094 2.459 1 36.31 83 HIS A N 1
ATOM 639 C CA . HIS A 1 83 ? -5.453 35.5 3.693 1 36.31 83 HIS A CA 1
ATOM 640 C C . HIS A 1 83 ? -6.977 35.438 3.703 1 36.31 83 HIS A C 1
ATOM 642 O O . HIS A 1 83 ? -7.648 36.469 3.559 1 36.31 83 HIS A O 1
ATOM 648 N N . PRO A 1 84 ? -7.551 34.469 3.516 1 34.25 84 PRO A N 1
ATOM 649 C CA . PRO A 1 84 ? -8.977 34.469 3.84 1 34.25 84 PRO A CA 1
ATOM 650 C C . PRO A 1 84 ? -9.25 34.938 5.27 1 34.25 84 PRO A C 1
ATOM 652 O O . PRO A 1 84 ? -8.414 34.75 6.156 1 34.25 84 PRO A O 1
ATOM 655 N N . ASN A 1 85 ? -10.008 35.938 5.473 1 32.75 85 ASN A N 1
ATOM 656 C CA . ASN A 1 85 ? -10.406 36.5 6.758 1 32.75 85 ASN A CA 1
ATOM 657 C C . ASN A 1 85 ? -10.836 35.438 7.738 1 32.75 85 ASN A C 1
ATOM 659 O O . ASN A 1 85 ? -11.766 34.656 7.457 1 32.75 85 ASN A O 1
ATOM 663 N N . LEU A 1 86 ? -9.977 34.906 8.398 1 32.62 86 LEU A N 1
ATOM 664 C CA . LEU A 1 86 ? -10.555 34.219 9.547 1 32.62 86 LEU A CA 1
ATOM 665 C C . LEU A 1 86 ? -11.664 35.031 10.18 1 32.62 86 LEU A C 1
ATOM 667 O O . LEU A 1 86 ? -11.594 36.25 10.219 1 32.62 86 LEU A O 1
ATOM 671 N N . PRO A 1 87 ? -12.875 34.656 10.352 1 32.03 87 PRO A N 1
ATOM 672 C CA . PRO A 1 87 ? -13.852 35.5 11.047 1 32.03 87 PRO A CA 1
ATOM 673 C C . PRO A 1 87 ? -13.297 36.094 12.328 1 32.03 87 PRO A C 1
ATOM 675 O O . PRO A 1 87 ? -12.859 35.375 13.227 1 32.03 87 PRO A O 1
ATOM 678 N N . LEU A 1 88 ? -12.562 37.094 12.375 1 30.95 88 LEU A N 1
ATOM 679 C CA . LEU A 1 88 ? -12.234 37.812 13.602 1 30.95 88 LEU A CA 1
ATOM 680 C C . LEU A 1 88 ? -13.469 37.938 14.492 1 30.95 88 LEU A C 1
ATOM 682 O O . LEU A 1 88 ? -14.594 37.781 14.031 1 30.95 88 LEU A O 1
ATOM 686 N N . LYS A 1 89 ? -13.57 38.75 15.648 1 30.67 89 LYS A N 1
ATOM 687 C CA . LYS A 1 89 ? -14.594 38.875 16.672 1 30.67 89 LYS A CA 1
ATOM 688 C C . LYS A 1 89 ? -15.984 38.969 16.062 1 30.67 89 LYS A C 1
ATOM 690 O O . LYS A 1 89 ? -16.906 38.25 16.5 1 30.67 89 LYS A O 1
ATOM 695 N N . ARG A 1 90 ? -16.531 40.312 15.758 1 30 90 ARG A N 1
ATOM 696 C CA . ARG A 1 90 ? -17.844 40.844 16.094 1 30 90 ARG A CA 1
ATOM 697 C C . ARG A 1 90 ? -18.938 40.219 15.25 1 30 90 ARG A C 1
ATOM 699 O O . ARG A 1 90 ? -20.109 40.156 15.664 1 30 90 ARG A O 1
ATOM 706 N N . ASN A 1 91 ? -18.797 40.219 13.961 1 26.81 91 ASN A N 1
ATOM 707 C CA . ASN A 1 91 ? -20.047 39.938 13.25 1 26.81 91 ASN A CA 1
ATOM 708 C C . ASN A 1 91 ? -20.344 38.438 13.211 1 26.81 91 ASN A C 1
ATOM 710 O O . ASN A 1 91 ? -20.234 37.812 12.156 1 26.81 91 ASN A O 1
ATOM 714 N N . TRP A 1 92 ? -19.812 37.75 14.117 1 29.5 92 TRP A N 1
ATOM 715 C CA . TRP A 1 92 ? -20.562 36.5 14.203 1 29.5 92 TRP A CA 1
ATOM 716 C C . TRP A 1 92 ? -22.047 36.781 14.352 1 29.5 92 TRP A C 1
ATOM 718 O O . TRP A 1 92 ? -22.547 37 15.461 1 29.5 92 TRP A O 1
ATOM 728 N N . CYS A 1 93 ? -22.766 37.938 13.602 1 26.56 93 CYS A N 1
ATOM 729 C CA . CYS A 1 93 ? -24.188 38.188 13.68 1 26.56 93 CYS A CA 1
ATOM 730 C C . CYS A 1 93 ? -24.984 36.875 13.797 1 26.56 93 CYS A C 1
ATOM 732 O O . CYS A 1 93 ? -24.812 35.969 12.977 1 26.56 93 CYS A O 1
ATOM 734 N N . PRO A 1 94 ? -25.422 36.656 14.922 1 27.73 94 PRO A N 1
ATOM 735 C CA . PRO A 1 94 ? -26.547 35.719 14.906 1 27.73 94 PRO A CA 1
ATOM 736 C C . PRO A 1 94 ? -27.516 36 13.766 1 27.73 94 PRO A C 1
ATOM 738 O O . PRO A 1 94 ? -27.75 37.125 13.391 1 27.73 94 PRO A O 1
ATOM 741 N N . ARG A 1 95 ? -27.797 35.281 12.719 1 27.33 95 ARG A N 1
ATOM 742 C CA . ARG A 1 95 ? -28.906 35.469 11.789 1 27.33 95 ARG A CA 1
ATOM 743 C C . ARG A 1 95 ? -30.125 36 12.5 1 27.33 95 ARG A C 1
ATOM 745 O O . ARG A 1 95 ? -30.859 35.25 13.148 1 27.33 95 ARG A O 1
ATOM 752 N N . ASP A 1 96 ? -30.172 37.094 13.211 1 26.16 96 ASP A N 1
ATOM 753 C CA . ASP A 1 96 ? -31.484 37.531 13.625 1 26.16 96 ASP A CA 1
ATOM 754 C C . ASP A 1 96 ? -32.469 37.5 12.461 1 26.16 96 ASP A C 1
ATOM 756 O O . ASP A 1 96 ? -33.562 36.938 12.594 1 26.16 96 ASP A O 1
ATOM 760 N N . GLY A 1 97 ? -32.781 38.844 11.898 1 24.48 97 GLY A N 1
ATOM 761 C CA . GLY A 1 97 ? -34.031 39.219 11.266 1 24.48 97 GLY A CA 1
ATOM 762 C C . GLY A 1 97 ? -34.375 38.375 10.055 1 24.48 97 GLY A C 1
ATOM 763 O O . GLY A 1 97 ? -33.531 37.594 9.57 1 24.48 97 GLY A O 1
ATOM 764 N N . GLU A 1 98 ? -35.781 38.656 9.578 1 23.41 98 GLU A N 1
ATOM 765 C CA . GLU A 1 98 ? -36.625 38.219 8.477 1 23.41 98 GLU A CA 1
ATOM 766 C C . GLU A 1 98 ? -36 38.531 7.129 1 23.41 98 GLU A C 1
ATOM 768 O O . GLU A 1 98 ? -35.719 39.688 6.816 1 23.41 98 GLU A O 1
ATOM 773 N N . PRO A 1 99 ? -35.062 38.094 6.641 1 24.66 99 PRO A N 1
ATOM 774 C CA . PRO A 1 99 ? -34.719 38.469 5.266 1 24.66 99 PRO A CA 1
ATOM 775 C C . PRO A 1 99 ? -35.969 38.688 4.398 1 24.66 99 PRO A C 1
ATOM 777 O O . PRO A 1 99 ? -36.719 37.75 4.152 1 24.66 99 PRO A O 1
ATOM 780 N N . ASN A 1 100 ? -36.75 39.875 4.688 1 20.84 100 ASN A N 1
ATOM 781 C CA . ASN A 1 100 ? -37.719 40.25 3.656 1 20.84 100 ASN A CA 1
ATOM 782 C C . ASN A 1 100 ? -37.062 40.312 2.279 1 20.84 100 ASN A C 1
ATOM 784 O O . ASN A 1 100 ? -36.438 41.344 1.931 1 20.84 100 ASN A O 1
ATOM 788 N N . LYS A 1 101 ? -36.25 39.562 1.896 1 22.97 101 LYS A N 1
ATOM 789 C CA . LYS A 1 101 ? -36 39.562 0.458 1 22.97 101 LYS A CA 1
ATOM 790 C C . LYS A 1 101 ? -37.281 39.688 -0.326 1 22.97 101 LYS A C 1
ATOM 792 O O . LYS A 1 101 ? -38.156 38.844 -0.239 1 22.97 101 LYS A O 1
ATOM 797 N N . THR A 1 102 ? -37.844 40.969 -0.292 1 20.12 102 THR A N 1
ATOM 798 C CA . THR A 1 102 ? -38.688 41.25 -1.462 1 20.12 102 THR A CA 1
ATOM 799 C C . THR A 1 102 ? -38.094 40.562 -2.701 1 20.12 102 THR A C 1
ATOM 801 O O . THR A 1 102 ? -36.906 40.75 -3.01 1 20.12 102 THR A O 1
ATOM 804 N N . SER A 1 103 ? -38.781 39.562 -3.029 1 21.22 103 SER A N 1
ATOM 805 C CA . SER A 1 103 ? -38.781 38.688 -4.199 1 21.22 103 SER A CA 1
ATOM 806 C C . SER A 1 103 ? -38.844 39.5 -5.492 1 21.22 103 SER A C 1
ATOM 808 O O . SER A 1 103 ? -39.906 39.75 -6.023 1 21.22 103 SER A O 1
ATOM 810 N N . GLU A 1 104 ? -38.312 40.781 -5.363 1 21.61 104 GLU A N 1
ATOM 811 C CA . GLU A 1 104 ? -38.594 41.281 -6.715 1 21.61 104 GLU A CA 1
ATOM 812 C C . GLU A 1 104 ? -38.125 40.281 -7.762 1 21.61 104 GLU A C 1
ATOM 814 O O . GLU A 1 104 ? -36.969 39.844 -7.75 1 21.61 104 GLU A O 1
ATOM 819 N N . SER A 1 105 ? -39.188 39.688 -8.25 1 23.12 105 SER A N 1
ATOM 820 C CA . SER A 1 105 ? -39.406 38.844 -9.43 1 23.12 105 SER A CA 1
ATOM 821 C C . SER A 1 105 ? -38.844 39.5 -10.68 1 23.12 105 SER A C 1
ATOM 823 O O . SER A 1 105 ? -39.469 40.406 -11.258 1 23.12 105 SER A O 1
ATOM 825 N N . VAL A 1 106 ? -37.844 40.344 -10.492 1 22.59 106 VAL A N 1
ATOM 826 C CA . VAL A 1 106 ? -37.531 40.875 -11.812 1 22.59 106 VAL A CA 1
ATOM 827 C C . VAL A 1 106 ? -37.688 39.781 -12.867 1 22.59 106 VAL A C 1
ATOM 829 O O . VAL A 1 106 ? -37.094 38.719 -12.742 1 22.59 106 VAL A O 1
ATOM 832 N N . ASN A 1 107 ? -38.781 39.969 -13.609 1 21.09 107 ASN A N 1
ATOM 833 C CA . ASN A 1 107 ? -39.25 39.375 -14.859 1 21.09 107 ASN A CA 1
ATOM 834 C C . ASN A 1 107 ? -38.156 39.344 -15.914 1 21.09 107 ASN A C 1
ATOM 836 O O . ASN A 1 107 ? -37.969 40.281 -16.672 1 21.09 107 ASN A O 1
ATOM 840 N N . LYS A 1 108 ? -36.969 39.312 -15.484 1 22.52 108 LYS A N 1
ATOM 841 C CA . LYS A 1 108 ? -36.219 39.281 -16.734 1 22.52 108 LYS A CA 1
ATOM 842 C C . LYS A 1 108 ? -36.906 38.375 -17.766 1 22.52 108 LYS A C 1
ATOM 844 O O . LYS A 1 108 ? -37.312 37.25 -17.438 1 22.52 108 LYS A O 1
ATOM 849 N N . LYS A 1 109 ? -37.625 39.031 -18.578 1 21.28 109 LYS A N 1
ATOM 850 C CA . LYS A 1 109 ? -38.156 38.406 -19.781 1 21.28 109 LYS A CA 1
ATOM 851 C C . LYS A 1 109 ? -37.281 37.25 -20.25 1 21.28 109 LYS A C 1
ATOM 853 O O . LYS A 1 109 ? -36.062 37.406 -20.422 1 21.28 109 LYS A O 1
ATOM 858 N N . HIS A 1 110 ? -37.75 36.188 -19.734 1 21.48 110 HIS A N 1
ATOM 859 C CA . HIS A 1 110 ? -37.375 34.875 -20.266 1 21.48 110 HIS A CA 1
ATOM 860 C C . HIS A 1 110 ? -37.375 34.875 -21.781 1 21.48 110 HIS A C 1
ATOM 862 O O . HIS A 1 110 ? -38.438 34.719 -22.406 1 21.48 110 HIS A O 1
ATOM 868 N N . ASN A 1 111 ? -36.875 36.031 -22.281 1 22.53 111 ASN A N 1
ATOM 869 C CA . ASN A 1 111 ? -36.906 35.719 -23.719 1 22.53 111 ASN A CA 1
ATOM 870 C C . ASN A 1 111 ? -36.562 34.281 -24 1 22.53 111 ASN A C 1
ATOM 872 O O . ASN A 1 111 ? -35.781 33.656 -23.281 1 22.53 111 ASN A O 1
ATOM 876 N N . GLY A 1 112 ? -37.594 33.594 -24.547 1 22.23 112 GLY A N 1
ATOM 877 C CA . GLY A 1 112 ? -37.812 32.281 -25.156 1 22.23 112 GLY A CA 1
ATOM 878 C C . GLY A 1 112 ? -36.594 31.766 -25.891 1 22.23 112 GLY A C 1
ATOM 879 O O . GLY A 1 112 ? -36.469 31.922 -27.109 1 22.23 112 GLY A O 1
ATOM 880 N N . VAL A 1 113 ? -35.562 32.312 -25.531 1 23.64 113 VAL A N 1
ATOM 881 C CA . VAL A 1 113 ? -34.688 31.703 -26.531 1 23.64 113 VAL A CA 1
ATOM 882 C C . VAL A 1 113 ? -34.875 30.188 -26.547 1 23.64 113 VAL A C 1
ATOM 884 O O . VAL A 1 113 ? -35.031 29.562 -25.5 1 23.64 113 VAL A O 1
ATOM 887 N N . ASN A 1 114 ? -35.562 29.703 -27.484 1 21.11 114 ASN A N 1
ATOM 888 C CA . ASN A 1 114 ? -35.75 28.328 -27.906 1 21.11 114 ASN A CA 1
ATOM 889 C C . ASN A 1 114 ? -34.562 27.453 -27.531 1 21.11 114 ASN A C 1
ATOM 891 O O . ASN A 1 114 ? -33.469 27.594 -28.094 1 21.11 114 ASN A O 1
ATOM 895 N N . SER A 1 115 ? -34.375 27.547 -26.344 1 22.64 115 SER A N 1
ATOM 896 C CA . SER A 1 115 ? -33.312 26.609 -26.062 1 22.64 115 SER A CA 1
ATOM 897 C C . SER A 1 115 ? -33.531 25.266 -26.766 1 22.64 115 SER A C 1
ATOM 899 O O . SER A 1 115 ? -34.5 24.562 -26.469 1 22.64 115 SER A O 1
ATOM 901 N N . LYS A 1 116 ? -33.375 25.25 -27.938 1 23.92 116 LYS A N 1
ATOM 902 C CA . LYS A 1 116 ? -33.344 23.938 -28.578 1 23.92 116 LYS A CA 1
ATOM 903 C C . LYS A 1 116 ? -32.812 22.875 -27.625 1 23.92 116 LYS A C 1
ATOM 905 O O . LYS A 1 116 ? -31.734 23.047 -27.031 1 23.92 116 LYS A O 1
ATOM 910 N N . VAL A 1 117 ? -33.688 22.203 -26.875 1 25.27 117 VAL A N 1
ATOM 911 C CA . VAL A 1 117 ? -33.562 20.875 -26.266 1 25.27 117 VAL A CA 1
ATOM 912 C C . VAL A 1 117 ? -32.406 20.125 -26.875 1 25.27 117 VAL A C 1
ATOM 914 O O . VAL A 1 117 ? -32.438 19.734 -28.047 1 25.27 117 VAL A O 1
ATOM 917 N N . ALA A 1 118 ? -31.312 20.719 -26.641 1 26.17 118 ALA A N 1
ATOM 918 C CA . ALA A 1 118 ? -30.281 19.969 -27.359 1 26.17 118 ALA A CA 1
ATOM 919 C C . ALA A 1 118 ? -30.516 18.469 -27.234 1 26.17 118 ALA A C 1
ATOM 921 O O . ALA A 1 118 ? -31.062 18 -26.234 1 26.17 118 ALA A O 1
ATOM 922 N N . GLY A 1 119 ? -30.594 17.734 -28.172 1 26.47 119 GLY A N 1
ATOM 923 C CA . GLY A 1 119 ? -30.859 16.312 -28.312 1 26.47 119 GLY A CA 1
ATOM 924 C C . GLY A 1 119 ? -30.359 15.484 -27.156 1 26.47 119 GLY A C 1
ATOM 925 O O . GLY A 1 119 ? -29.547 15.961 -26.344 1 26.47 119 GLY A O 1
ATOM 926 N N . THR A 1 120 ? -30.984 14.453 -26.656 1 30.22 120 THR A N 1
ATOM 927 C CA . THR A 1 120 ? -30.703 13.25 -25.891 1 30.22 120 THR A CA 1
ATOM 928 C C . THR A 1 120 ? -29.188 13.023 -25.766 1 30.22 120 THR A C 1
ATOM 930 O O . THR A 1 120 ? -28.531 12.703 -26.766 1 30.22 120 THR A O 1
ATOM 933 N N . SER A 1 121 ? -28.594 13.875 -25.078 1 32.75 121 SER A N 1
ATOM 934 C CA . SER A 1 121 ? -27.141 13.805 -25.047 1 32.75 121 SER A CA 1
ATOM 935 C C . SER A 1 121 ? -26.656 12.359 -25.016 1 32.75 121 SER A C 1
ATOM 937 O O . SER A 1 121 ? -27.078 11.578 -24.156 1 32.75 121 SER A O 1
ATOM 939 N N . VAL A 1 122 ? -26.453 11.812 -25.891 1 35.41 122 VAL A N 1
ATOM 940 C CA . VAL A 1 122 ? -25.609 10.633 -26.078 1 35.41 122 VAL A CA 1
ATOM 941 C C . VAL A 1 122 ? -24.5 10.617 -25.047 1 35.41 122 VAL A C 1
ATOM 943 O O . VAL A 1 122 ? -23.594 11.445 -25.078 1 35.41 122 VAL A O 1
ATOM 946 N N . VAL A 1 123 ? -24.797 10.75 -23.609 1 43.28 123 VAL A N 1
ATOM 947 C CA . VAL A 1 123 ? -23.75 10.312 -22.688 1 43.28 123 VAL A CA 1
ATOM 948 C C . VAL A 1 123 ? -22.625 9.641 -23.484 1 43.28 123 VAL A C 1
ATOM 950 O O . VAL A 1 123 ? -22.844 8.602 -24.109 1 43.28 123 VAL A O 1
ATOM 953 N N . ASP A 1 124 ? -21.797 10.422 -23.922 1 53.5 124 ASP A N 1
ATOM 954 C CA . ASP A 1 124 ? -20.703 10.07 -24.844 1 53.5 124 ASP A CA 1
ATOM 955 C C . ASP A 1 124 ? -20.031 8.773 -24.406 1 53.5 124 ASP A C 1
ATOM 957 O O . ASP A 1 124 ? -19.516 8.68 -23.297 1 53.5 124 ASP A O 1
ATOM 961 N N . SER A 1 125 ? -20.594 7.73 -24.719 1 64.44 125 SER A N 1
ATOM 962 C CA . SER A 1 125 ? -20.047 6.387 -24.641 1 64.44 125 SER A CA 1
ATOM 963 C C . SER A 1 125 ? -18.531 6.426 -24.469 1 64.44 125 SER A C 1
ATOM 965 O O . SER A 1 125 ? -17.938 5.582 -23.781 1 64.44 125 SER A O 1
ATOM 967 N N . SER A 1 126 ? -18.078 7.688 -24.781 1 73.19 126 SER A N 1
ATOM 968 C CA . SER A 1 126 ? -16.625 7.773 -24.75 1 73.19 126 SER A CA 1
ATOM 969 C C . SER A 1 126 ? -16.125 8.141 -23.359 1 73.19 126 SER A C 1
ATOM 971 O O . SER A 1 126 ? -15.141 7.57 -22.875 1 73.19 126 SER A O 1
ATOM 973 N N . SER A 1 127 ? -16.938 9.062 -22.672 1 78.94 127 SER A N 1
ATOM 974 C CA . SER A 1 127 ? -16.531 9.469 -21.328 1 78.94 127 SER A CA 1
ATOM 975 C C . SER A 1 127 ? -16.719 8.328 -20.328 1 78.94 127 SER A C 1
ATOM 977 O O . SER A 1 127 ? -15.906 8.164 -19.422 1 78.94 127 SER A O 1
ATOM 979 N N . GLN A 1 128 ? -17.734 7.609 -20.562 1 84.06 128 GLN A N 1
ATOM 980 C CA . GLN A 1 128 ? -17.984 6.465 -19.703 1 84.06 128 GLN A CA 1
ATOM 981 C C . GLN A 1 128 ? -16.906 5.402 -19.859 1 84.06 128 GLN A C 1
ATOM 983 O O . GLN A 1 128 ? -16.453 4.801 -18.891 1 84.06 128 GLN A O 1
ATOM 988 N N . GLU A 1 129 ? -16.5 5.328 -21.062 1 85.62 129 GLU A N 1
ATOM 989 C CA . GLU A 1 129 ? -15.461 4.336 -21.328 1 85.62 129 GLU A CA 1
ATOM 990 C C . GLU A 1 129 ? -14.133 4.75 -20.719 1 85.62 129 GLU A C 1
ATOM 992 O O . GLU A 1 129 ? -13.375 3.904 -20.219 1 85.62 129 GLU A O 1
ATOM 997 N N . ILE A 1 130 ? -13.922 6.02 -20.75 1 87.06 130 ILE A N 1
ATOM 998 C CA . ILE A 1 130 ? -12.703 6.535 -20.141 1 87.06 130 ILE A CA 1
ATOM 999 C C . ILE A 1 130 ? -12.75 6.32 -18.625 1 87.06 130 ILE A C 1
ATOM 1001 O O . ILE A 1 130 ? -11.781 5.863 -18.016 1 87.06 130 ILE A O 1
ATOM 1005 N N . SER A 1 131 ? -13.891 6.594 -18.016 1 90.44 131 SER A N 1
ATOM 1006 C CA . SER A 1 131 ? -14.062 6.418 -16.578 1 90.44 131 SER A CA 1
ATOM 1007 C C . SER A 1 131 ? -13.914 4.957 -16.172 1 90.44 131 SER A C 1
ATOM 1009 O O . SER A 1 131 ? -13.289 4.645 -15.156 1 90.44 131 SER A O 1
ATOM 1011 N N . LYS A 1 132 ? -14.453 4.16 -17.016 1 92.12 132 LYS A N 1
ATOM 1012 C CA . LYS A 1 132 ? -14.359 2.727 -16.75 1 92.12 132 LYS A CA 1
ATOM 1013 C C . LYS A 1 132 ? -12.914 2.248 -16.844 1 92.12 132 LYS A C 1
ATOM 1015 O O . LYS A 1 132 ? -12.469 1.436 -16.031 1 92.12 132 LYS A O 1
ATOM 1020 N N . SER A 1 133 ? -12.203 2.764 -17.781 1 91.69 133 SER A N 1
ATOM 1021 C CA . SER A 1 133 ? -10.805 2.367 -17.953 1 91.69 133 SER A CA 1
ATOM 1022 C C . SER A 1 133 ? -9.953 2.85 -16.781 1 91.69 133 SER A C 1
ATOM 1024 O O . SER A 1 133 ? -9.047 2.141 -16.328 1 91.69 133 SER A O 1
ATOM 1026 N N . ILE A 1 134 ? -10.234 4.004 -16.344 1 92.38 134 ILE A N 1
ATOM 1027 C CA . ILE A 1 134 ? -9.531 4.527 -15.18 1 92.38 134 ILE A CA 1
ATOM 1028 C C . ILE A 1 134 ? -9.828 3.656 -13.969 1 92.38 134 ILE A C 1
ATOM 1030 O O . ILE A 1 134 ? -8.914 3.258 -13.242 1 92.38 134 ILE A O 1
ATOM 1034 N N . GLY A 1 135 ? -11.117 3.398 -13.766 1 94.69 135 GLY A N 1
ATOM 1035 C CA . GLY A 1 135 ? -11.5 2.535 -12.656 1 94.69 135 GLY A CA 1
ATOM 1036 C C . GLY A 1 135 ? -10.82 1.181 -12.695 1 94.69 135 GLY A C 1
ATOM 1037 O O . GLY A 1 135 ? -10.305 0.712 -11.68 1 94.69 135 GLY A O 1
ATOM 1038 N N . ARG A 1 136 ? -10.734 0.631 -13.836 1 94.5 136 ARG A N 1
ATOM 1039 C CA . ARG A 1 136 ? -10.125 -0.687 -14 1 94.5 136 ARG A CA 1
ATOM 1040 C C . ARG A 1 136 ? -8.656 -0.666 -13.617 1 94.5 136 ARG A C 1
ATOM 1042 O O . ARG A 1 136 ? -8.164 -1.596 -12.977 1 94.5 136 ARG A O 1
ATOM 1049 N N . PHE A 1 137 ? -7.953 0.347 -14 1 93.25 137 PHE A N 1
ATOM 1050 C CA . PHE A 1 137 ? -6.547 0.472 -13.633 1 93.25 137 PHE A CA 1
ATOM 1051 C C . PHE A 1 137 ? -6.395 0.593 -12.125 1 93.25 137 PHE A C 1
ATOM 1053 O O . PHE A 1 137 ? -5.551 -0.079 -11.523 1 93.25 137 PHE A O 1
ATOM 1060 N N . PHE A 1 138 ? -7.223 1.413 -11.492 1 95.06 138 PHE A N 1
ATOM 1061 C CA . PHE A 1 138 ? -7.148 1.622 -10.047 1 95.06 138 PHE A CA 1
ATOM 1062 C C . PHE A 1 138 ? -7.453 0.332 -9.297 1 95.06 138 PHE A C 1
ATOM 1064 O O . PHE A 1 138 ? -6.781 0.003 -8.32 1 95.06 138 PHE A O 1
ATOM 1071 N N . TYR A 1 139 ? -8.461 -0.416 -9.828 1 94.5 139 TYR A N 1
ATOM 1072 C CA . TYR A 1 139 ? -8.867 -1.644 -9.156 1 94.5 139 TYR A CA 1
ATOM 1073 C C . TYR A 1 139 ? -7.812 -2.73 -9.312 1 94.5 139 TYR A C 1
ATOM 1075 O O . TYR A 1 139 ? -7.438 -3.383 -8.336 1 94.5 139 TYR A O 1
ATOM 1083 N N . GLU A 1 140 ? -7.312 -2.908 -10.5 1 93.25 140 GLU A N 1
ATOM 1084 C CA . GLU A 1 140 ? -6.332 -3.955 -10.766 1 93.25 140 GLU A CA 1
ATOM 1085 C C . GLU A 1 140 ? -5.035 -3.713 -10 1 93.25 140 GLU A C 1
ATOM 1087 O O . GLU A 1 140 ? -4.465 -4.645 -9.43 1 93.25 140 GLU A O 1
ATOM 1092 N N . ALA A 1 141 ? -4.57 -2.436 -9.953 1 91.94 141 ALA A N 1
ATOM 1093 C CA . ALA A 1 141 ? -3.297 -2.082 -9.328 1 91.94 141 ALA A CA 1
ATOM 1094 C C . ALA A 1 141 ? -3.453 -1.915 -7.82 1 91.94 141 ALA A C 1
ATOM 1096 O O . ALA A 1 141 ? -2.461 -1.826 -7.094 1 91.94 141 ALA A O 1
ATOM 1097 N N . GLY A 1 142 ? -4.652 -1.91 -7.344 1 91.25 142 GLY A N 1
ATOM 1098 C CA . GLY A 1 142 ? -4.883 -1.696 -5.922 1 91.25 142 GLY A CA 1
ATOM 1099 C C . GLY A 1 142 ? -4.504 -0.301 -5.461 1 91.25 142 GLY A C 1
ATOM 1100 O O . GLY A 1 142 ? -3.934 -0.132 -4.383 1 91.25 142 GLY A O 1
ATOM 1101 N N . ILE A 1 143 ? -4.738 0.677 -6.273 1 91.44 143 ILE A N 1
ATOM 1102 C CA . ILE A 1 143 ? -4.402 2.064 -5.973 1 91.44 143 ILE A CA 1
ATOM 1103 C C . ILE A 1 143 ? -5.484 2.676 -5.086 1 91.44 143 ILE A C 1
ATOM 1105 O O . ILE A 1 143 ? -6.672 2.41 -5.273 1 91.44 143 ILE A O 1
ATOM 1109 N N . ASP A 1 144 ? -5.004 3.455 -4.133 1 89.56 144 ASP A N 1
ATOM 1110 C CA . ASP A 1 144 ? -5.961 4.234 -3.355 1 89.56 144 ASP A CA 1
ATOM 1111 C C . ASP A 1 144 ? -6.832 5.102 -4.266 1 89.56 144 ASP A C 1
ATOM 1113 O O . ASP A 1 144 ? -6.312 5.863 -5.086 1 89.56 144 ASP A O 1
ATOM 1117 N N . LEU A 1 145 ? -8.102 5.035 -4.121 1 88.75 145 LEU A N 1
ATOM 1118 C CA . LEU A 1 145 ? -9.016 5.711 -5.031 1 88.75 145 LEU A CA 1
ATOM 1119 C C . LEU A 1 145 ? -8.883 7.227 -4.91 1 88.75 145 LEU A C 1
ATOM 1121 O O . LEU A 1 145 ? -9.211 7.957 -5.844 1 88.75 145 LEU A O 1
ATOM 1125 N N . ASP A 1 146 ? -8.328 7.738 -3.822 1 85.62 146 ASP A N 1
ATOM 1126 C CA . ASP A 1 146 ? -8.141 9.172 -3.613 1 85.62 146 ASP A CA 1
ATOM 1127 C C . ASP A 1 146 ? -7.035 9.719 -4.52 1 85.62 146 ASP A C 1
ATOM 1129 O O . ASP A 1 146 ? -6.906 10.93 -4.68 1 85.62 146 ASP A O 1
ATOM 1133 N N . ALA A 1 147 ? -6.23 8.828 -5.105 1 89.25 147 ALA A N 1
ATOM 1134 C CA . ALA A 1 147 ? -5.137 9.242 -5.98 1 89.25 147 ALA A CA 1
ATOM 1135 C C . ALA A 1 147 ? -5.66 9.945 -7.227 1 89.25 147 ALA A C 1
ATOM 1137 O O . ALA A 1 147 ? -4.914 10.633 -7.922 1 89.25 147 ALA A O 1
ATOM 1138 N N . ILE A 1 148 ? -6.984 9.797 -7.508 1 88.38 148 ILE A N 1
ATOM 1139 C CA . ILE A 1 148 ? -7.602 10.422 -8.68 1 88.38 148 ILE A CA 1
ATOM 1140 C C . ILE A 1 148 ? -7.57 11.938 -8.531 1 88.38 148 ILE A C 1
ATOM 1142 O O . ILE A 1 148 ? -7.586 12.664 -9.531 1 88.38 148 ILE A O 1
ATOM 1146 N N . ARG A 1 149 ? -7.473 12.43 -7.297 1 84.25 149 ARG A N 1
ATOM 1147 C CA . ARG A 1 149 ? -7.535 13.859 -7.02 1 84.25 149 ARG A CA 1
ATOM 1148 C C . ARG A 1 149 ? -6.156 14.5 -7.109 1 84.25 149 ARG A C 1
ATOM 1150 O O . ARG A 1 149 ? -6.027 15.727 -7.082 1 84.25 149 ARG A O 1
ATOM 1157 N N . LEU A 1 150 ? -5.16 13.75 -7.203 1 87.75 150 LEU A N 1
ATOM 1158 C CA . LEU A 1 150 ? -3.799 14.281 -7.207 1 87.75 150 LEU A CA 1
ATOM 1159 C C . LEU A 1 150 ? -3.535 15.078 -8.477 1 87.75 150 LEU A C 1
ATOM 1161 O O . LEU A 1 150 ? -3.934 14.672 -9.57 1 87.75 150 LEU A O 1
ATOM 1165 N N . PRO A 1 151 ? -2.912 16.188 -8.336 1 87.31 151 PRO A N 1
ATOM 1166 C CA . PRO A 1 151 ? -2.586 17 -9.516 1 87.31 151 PRO A CA 1
ATOM 1167 C C . PRO A 1 151 ? -1.685 16.266 -10.5 1 87.31 151 PRO A C 1
ATOM 1169 O O . PRO A 1 151 ? -1.793 16.469 -11.719 1 87.31 151 PRO A O 1
ATOM 1172 N N . SER A 1 152 ? -0.843 15.438 -9.984 1 90.12 152 SER A N 1
ATOM 1173 C CA . SER A 1 152 ? 0.069 14.711 -10.859 1 90.12 152 SER A CA 1
ATOM 1174 C C . SER A 1 152 ? -0.689 13.758 -11.781 1 90.12 152 SER A C 1
ATOM 1176 O O . SER A 1 152 ? -0.253 13.484 -12.898 1 90.12 152 SER A O 1
ATOM 1178 N N . PHE A 1 153 ? -1.808 13.25 -11.289 1 91.25 153 PHE A N 1
ATOM 1179 C CA . PHE A 1 153 ? -2.613 12.383 -12.141 1 91.25 153 PHE A CA 1
ATOM 1180 C C . PHE A 1 153 ? -3.191 13.156 -13.312 1 91.25 153 PHE A C 1
ATOM 1182 O O . PHE A 1 153 ? -3.123 12.703 -14.461 1 91.25 153 PHE A O 1
ATOM 1189 N N . GLN A 1 154 ? -3.691 14.25 -12.984 1 86.12 154 GLN A N 1
ATOM 1190 C CA . GLN A 1 154 ? -4.262 15.109 -14.023 1 86.12 154 GLN A CA 1
ATOM 1191 C C . GLN A 1 154 ? -3.201 15.531 -15.031 1 86.12 154 GLN A C 1
ATOM 1193 O O . GLN A 1 154 ? -3.447 15.516 -16.234 1 86.12 154 GLN A O 1
ATOM 1198 N N . ARG A 1 155 ? -2.066 15.891 -14.539 1 86.75 155 ARG A N 1
ATOM 1199 C CA . ARG A 1 155 ? -0.969 16.297 -15.406 1 86.75 155 ARG A CA 1
ATOM 1200 C C . ARG A 1 155 ? -0.528 15.148 -16.312 1 86.75 155 ARG A C 1
ATOM 1202 O O . ARG A 1 155 ? -0.178 15.367 -17.469 1 86.75 155 ARG A O 1
ATOM 1209 N N . MET A 1 156 ? -0.486 13.992 -15.742 1 89.38 156 MET A N 1
ATOM 1210 C CA . MET A 1 156 ? -0.103 12.828 -16.531 1 89.38 156 MET A CA 1
ATOM 1211 C C . MET A 1 156 ? -1.073 12.602 -17.688 1 89.38 156 MET A C 1
ATOM 1213 O O . MET A 1 156 ? -0.652 12.414 -18.828 1 89.38 156 MET A O 1
ATOM 1217 N N . VAL A 1 157 ? -2.369 12.672 -17.406 1 85.88 157 VAL A N 1
ATOM 1218 C CA . VAL A 1 157 ? -3.385 12.438 -18.422 1 85.88 157 VAL A CA 1
ATOM 1219 C C . VAL A 1 157 ? -3.318 13.547 -19.484 1 85.88 157 VAL A C 1
ATOM 1221 O O . VAL A 1 157 ? -3.385 13.266 -20.672 1 85.88 157 VAL A O 1
ATOM 1224 N N . LYS A 1 158 ? -3.08 14.766 -19.047 1 81.06 158 LYS A N 1
ATOM 1225 C CA . LYS A 1 158 ? -2.977 15.891 -19.969 1 81.06 158 LYS A CA 1
ATOM 1226 C C . LYS A 1 158 ? -1.761 15.742 -20.875 1 81.06 158 LYS A C 1
ATOM 1228 O O . LYS A 1 158 ? -1.82 16.078 -22.062 1 81.06 158 LYS A O 1
ATOM 1233 N N . ALA A 1 159 ? -0.688 15.297 -20.25 1 82.06 159 ALA A N 1
ATOM 1234 C CA . ALA A 1 159 ? 0.545 15.133 -21.016 1 82.06 159 ALA A CA 1
ATOM 1235 C C . ALA A 1 159 ? 0.384 14.062 -22.094 1 82.06 159 ALA A C 1
ATOM 1237 O O . ALA A 1 159 ? 1.013 14.133 -23.156 1 82.06 159 ALA A O 1
ATOM 1238 N N . THR A 1 160 ? -0.446 13.117 -21.812 1 77.5 160 THR A N 1
ATOM 1239 C CA . THR A 1 160 ? -0.621 12.016 -22.75 1 77.5 160 THR A CA 1
ATOM 1240 C C . THR A 1 160 ? -1.61 12.391 -23.859 1 77.5 160 THR A C 1
ATOM 1242 O O . THR A 1 160 ? -1.64 11.758 -24.922 1 77.5 160 THR A O 1
ATOM 1245 N N . LEU A 1 161 ? -2.48 13.383 -23.594 1 71.69 161 LEU A N 1
ATOM 1246 C CA . LEU A 1 161 ? -3.486 13.828 -24.547 1 71.69 161 LEU A CA 1
ATOM 1247 C C . LEU A 1 161 ? -2.84 14.562 -25.719 1 71.69 161 LEU A C 1
ATOM 1249 O O . LEU A 1 161 ? -3.475 14.766 -26.75 1 71.69 161 LEU A O 1
ATOM 1253 N N . SER A 1 162 ? -1.604 14.82 -25.641 1 59.41 162 SER A N 1
ATOM 1254 C CA . SER A 1 162 ? -1.042 15.609 -26.734 1 59.41 162 SER A CA 1
ATOM 1255 C C . SER A 1 162 ? -1.147 14.859 -28.062 1 59.41 162 SER A C 1
ATOM 1257 O O . SER A 1 162 ? -0.603 13.766 -28.203 1 59.41 162 SER A O 1
ATOM 1259 N N . PRO A 1 163 ? -2.182 15.328 -28.969 1 55.53 163 PRO A N 1
ATOM 1260 C CA . PRO A 1 163 ? -2.512 14.719 -30.266 1 55.53 163 PRO A CA 1
ATOM 1261 C C . PRO A 1 163 ? -1.276 14.438 -31.109 1 55.53 163 PRO A C 1
ATOM 1263 O O . PRO A 1 163 ? -0.356 15.258 -31.156 1 55.53 163 PRO A O 1
ATOM 1266 N N . GLY A 1 164 ? -1.184 13.273 -31.766 1 55.88 164 GLY A N 1
ATOM 1267 C CA . GLY A 1 164 ? -0.245 12.883 -32.812 1 55.88 164 GLY A CA 1
ATOM 1268 C C . GLY A 1 164 ? 1.014 12.234 -32.281 1 55.88 164 GLY A C 1
ATOM 1269 O O . GLY A 1 164 ? 1.86 11.773 -33.031 1 55.88 164 GLY A O 1
ATOM 1270 N N . LYS A 1 165 ? 1.014 12.281 -30.891 1 57.34 165 LYS A N 1
ATOM 1271 C CA . LYS A 1 165 ? 2.324 11.867 -30.406 1 57.34 165 LYS A CA 1
ATOM 1272 C C . LYS A 1 165 ? 2.326 10.391 -30.016 1 57.34 165 LYS A C 1
ATOM 1274 O O . LYS A 1 165 ? 1.309 9.859 -29.562 1 57.34 165 LYS A O 1
ATOM 1279 N N . THR A 1 166 ? 3.254 9.703 -30.531 1 64.25 166 THR A N 1
ATOM 1280 C CA . THR A 1 166 ? 3.535 8.336 -30.109 1 64.25 166 THR A CA 1
ATOM 1281 C C . THR A 1 166 ? 3.973 8.297 -28.641 1 64.25 166 THR A C 1
ATOM 1283 O O . THR A 1 166 ? 4.91 8.992 -28.25 1 64.25 166 THR A O 1
ATOM 1286 N N . VAL A 1 167 ? 3.033 7.711 -27.859 1 73.06 167 VAL A N 1
ATOM 1287 C CA . VAL A 1 167 ? 3.348 7.648 -26.438 1 73.06 167 VAL A CA 1
ATOM 1288 C C . VAL A 1 167 ? 4.195 6.41 -26.141 1 73.06 167 VAL A C 1
ATOM 1290 O O . VAL A 1 167 ? 3.785 5.285 -26.438 1 73.06 167 VAL A O 1
ATOM 1293 N N . LYS A 1 168 ? 5.445 6.645 -25.844 1 77.81 168 LYS A N 1
ATOM 1294 C CA . LYS A 1 168 ? 6.277 5.566 -25.328 1 77.81 168 LYS A CA 1
ATOM 1295 C C . LYS A 1 168 ? 6.215 5.516 -23.797 1 77.81 168 LYS A C 1
ATOM 1297 O O . LYS A 1 168 ? 6.559 6.492 -23.125 1 77.81 168 LYS A O 1
ATOM 1302 N N . PHE A 1 169 ? 5.738 4.367 -23.312 1 84 169 PHE A N 1
ATOM 1303 C CA . PHE A 1 169 ? 5.664 4.207 -21.859 1 84 169 PHE A CA 1
ATOM 1304 C C . PHE A 1 169 ? 7.043 3.906 -21.281 1 84 169 PHE A C 1
ATOM 1306 O O . PHE A 1 169 ? 7.82 3.152 -21.875 1 84 169 PHE A O 1
ATOM 1313 N N . PRO A 1 170 ? 7.363 4.566 -20.188 1 88.38 170 PRO A N 1
ATOM 1314 C CA . PRO A 1 170 ? 8.641 4.25 -19.562 1 88.38 170 PRO A CA 1
ATOM 1315 C C . PRO A 1 170 ? 8.664 2.85 -18.953 1 88.38 170 PRO A C 1
ATOM 1317 O O . PRO A 1 170 ? 7.617 2.295 -18.625 1 88.38 170 PRO A O 1
ATOM 1320 N N . SER A 1 171 ? 9.891 2.26 -18.906 1 86.44 171 SER A N 1
ATOM 1321 C CA . SER A 1 171 ? 10.086 0.989 -18.219 1 86.44 171 SER A CA 1
ATOM 1322 C C . SER A 1 171 ? 10.273 1.195 -16.719 1 86.44 171 SER A C 1
ATOM 1324 O O . SER A 1 171 ? 10.469 2.324 -16.25 1 86.44 171 SER A O 1
ATOM 1326 N N . CYS A 1 172 ? 10.148 0.13 -15.984 1 85.12 172 CYS A N 1
ATOM 1327 C CA . CYS A 1 172 ? 10.391 0.185 -14.555 1 85.12 172 CYS A CA 1
ATOM 1328 C C . CYS A 1 172 ? 11.812 0.665 -14.258 1 85.12 172 CYS A C 1
ATOM 1330 O O . CYS A 1 172 ? 12.031 1.413 -13.305 1 85.12 172 CYS A O 1
ATOM 1332 N N . GLN A 1 173 ? 12.688 0.321 -15.094 1 83.94 173 GLN A N 1
ATOM 1333 C CA . GLN A 1 173 ? 14.078 0.723 -14.922 1 83.94 173 GLN A CA 1
ATOM 1334 C C . GLN A 1 173 ? 14.25 2.221 -15.148 1 83.94 173 GLN A C 1
ATOM 1336 O O . GLN A 1 173 ? 15.023 2.877 -14.453 1 83.94 173 GLN A O 1
ATOM 1341 N N . GLU A 1 174 ? 13.539 2.691 -16.078 1 89.25 174 GLU A N 1
ATOM 1342 C CA . GLU A 1 174 ? 13.609 4.125 -16.328 1 89.25 174 GLU A CA 1
ATOM 1343 C C . GLU A 1 174 ? 13 4.926 -15.188 1 89.25 174 GLU A C 1
ATOM 1345 O O . GLU A 1 174 ? 13.516 5.984 -14.82 1 89.25 174 GLU A O 1
ATOM 1350 N N . LEU A 1 175 ? 11.922 4.418 -14.664 1 92.12 175 LEU A N 1
ATOM 1351 C CA . LEU A 1 175 ? 11.266 5.078 -13.547 1 92.12 175 LEU A CA 1
ATOM 1352 C C . LEU A 1 175 ? 12.18 5.133 -12.328 1 92.12 175 LEU A C 1
ATOM 1354 O O . LEU A 1 175 ? 12.148 6.094 -11.562 1 92.12 175 LEU A O 1
ATOM 1358 N N . ARG A 1 176 ? 13.078 4.156 -12.25 1 91.25 176 ARG A N 1
ATOM 1359 C CA . ARG A 1 176 ? 14 4.07 -11.125 1 91.25 176 ARG A CA 1
ATOM 1360 C C . ARG A 1 176 ? 15.297 4.812 -11.43 1 91.25 176 ARG A C 1
ATOM 1362 O O . ARG A 1 176 ? 16.094 5.09 -10.523 1 91.25 176 ARG A O 1
ATOM 1369 N N . GLY A 1 177 ? 15.469 5.105 -12.672 1 90.44 177 GLY A N 1
ATOM 1370 C CA . GLY A 1 177 ? 16.734 5.672 -13.094 1 90.44 177 GLY A CA 1
ATOM 1371 C C . GLY A 1 177 ? 16.672 7.16 -13.367 1 90.44 177 GLY A C 1
ATOM 1372 O O . GLY A 1 177 ? 16.438 7.953 -12.453 1 90.44 177 GLY A O 1
ATOM 1373 N N . TRP A 1 178 ? 16.672 7.445 -14.617 1 90.12 178 TRP A N 1
ATOM 1374 C CA . TRP A 1 178 ? 16.859 8.844 -14.984 1 90.12 178 TRP A CA 1
ATOM 1375 C C . TRP A 1 178 ? 15.633 9.672 -14.641 1 90.12 178 TRP A C 1
ATOM 1377 O O . TRP A 1 178 ? 15.742 10.859 -14.32 1 90.12 178 TRP A O 1
ATOM 1387 N N . ILE A 1 179 ? 14.453 9.086 -14.727 1 94.31 179 ILE A N 1
ATOM 1388 C CA . ILE A 1 179 ? 13.242 9.836 -14.414 1 94.31 179 ILE A CA 1
ATOM 1389 C C . ILE A 1 179 ? 13.258 10.258 -12.945 1 94.31 179 ILE A C 1
ATOM 1391 O O . ILE A 1 179 ? 12.914 11.391 -12.609 1 94.31 179 ILE A O 1
ATOM 1395 N N . LEU A 1 180 ? 13.641 9.344 -12.07 1 94.81 180 LEU A N 1
ATOM 1396 C CA . LEU A 1 180 ? 13.75 9.672 -10.656 1 94.81 180 LEU A CA 1
ATOM 1397 C C . LEU A 1 180 ? 14.852 10.695 -10.414 1 94.81 180 LEU A C 1
ATOM 1399 O O . LEU A 1 180 ? 14.688 11.602 -9.594 1 94.81 180 LEU A O 1
ATOM 1403 N N . GLN A 1 181 ? 15.969 10.578 -11.141 1 93.75 181 GLN A N 1
ATOM 1404 C CA . GLN A 1 181 ? 17.062 11.547 -11.008 1 93.75 181 GLN A CA 1
ATOM 1405 C C . GLN A 1 181 ? 16.578 12.953 -11.328 1 93.75 181 GLN A C 1
ATOM 1407 O O . GLN A 1 181 ? 16.906 13.906 -10.609 1 93.75 181 GLN A O 1
ATOM 1412 N N . ASP A 1 182 ? 15.867 12.984 -12.336 1 93.75 182 ASP A N 1
ATOM 1413 C CA . ASP A 1 182 ? 15.344 14.289 -12.734 1 93.75 182 ASP A CA 1
ATOM 1414 C C . ASP A 1 182 ? 14.375 14.836 -11.688 1 93.75 182 ASP A C 1
ATOM 1416 O O . ASP A 1 182 ? 14.391 16.031 -11.391 1 93.75 182 ASP A O 1
ATOM 1420 N N . ALA A 1 183 ? 13.555 13.992 -11.188 1 95.75 183 ALA A N 1
ATOM 1421 C CA . ALA A 1 183 ? 12.609 14.406 -10.156 1 95.75 183 ALA A CA 1
ATOM 1422 C C . ALA A 1 183 ? 13.336 14.883 -8.906 1 95.75 183 ALA A C 1
ATOM 1424 O O . ALA A 1 183 ? 12.906 15.836 -8.25 1 95.75 183 ALA A O 1
ATOM 1425 N N . VAL A 1 184 ? 14.398 14.234 -8.562 1 96.31 184 VAL A N 1
ATOM 1426 C CA . VAL A 1 184 ? 15.195 14.609 -7.398 1 96.31 184 VAL A CA 1
ATOM 1427 C C . VAL A 1 184 ? 15.773 16 -7.602 1 96.31 184 VAL A C 1
ATOM 1429 O O . VAL A 1 184 ? 15.711 16.844 -6.699 1 96.31 184 VAL A O 1
ATOM 1432 N N . LYS A 1 185 ? 16.312 16.219 -8.766 1 94.56 185 LYS A N 1
ATOM 1433 C CA . LYS A 1 185 ? 16.891 17.516 -9.07 1 94.56 185 LYS A CA 1
ATOM 1434 C C . LYS A 1 185 ? 15.828 18.625 -9 1 94.56 185 LYS A C 1
ATOM 1436 O O . LYS A 1 185 ? 16.094 19.703 -8.461 1 94.56 185 LYS A O 1
ATOM 1441 N N . GLU A 1 186 ? 14.742 18.312 -9.508 1 95 186 GLU A N 1
ATOM 1442 C CA . GLU A 1 186 ? 13.641 19.281 -9.469 1 95 186 GLU A CA 1
ATOM 1443 C C . GLU A 1 186 ? 13.242 19.594 -8.039 1 95 186 GLU A C 1
ATOM 1445 O O . GLU A 1 186 ? 13.031 20.766 -7.695 1 95 186 GLU A O 1
ATOM 1450 N N . MET A 1 187 ? 13.109 18.641 -7.234 1 95.44 187 MET A N 1
ATOM 1451 C CA . MET A 1 187 ? 12.672 18.859 -5.855 1 95.44 187 MET A CA 1
ATOM 1452 C C . MET A 1 187 ? 13.781 19.516 -5.039 1 95.44 187 MET A C 1
ATOM 1454 O O . MET A 1 187 ? 13.5 20.281 -4.113 1 95.44 187 MET A O 1
ATOM 1458 N N . GLN A 1 188 ? 15.016 19.219 -5.41 1 95.38 188 GLN A N 1
ATOM 1459 C CA . GLN A 1 188 ? 16.125 19.906 -4.75 1 95.38 188 GLN A CA 1
ATOM 1460 C C . GLN A 1 188 ? 16.078 21.406 -5.043 1 95.38 188 GLN A C 1
ATOM 1462 O O . GLN A 1 188 ? 16.359 22.219 -4.16 1 95.38 188 GLN A O 1
ATOM 1467 N N . GLN A 1 189 ? 15.742 21.688 -6.242 1 94.06 189 GLN A N 1
ATOM 1468 C CA . GLN A 1 189 ? 15.594 23.094 -6.594 1 94.06 189 GLN A CA 1
ATOM 1469 C C . GLN A 1 189 ? 14.453 23.734 -5.809 1 94.06 189 GLN A C 1
ATOM 1471 O O . GLN A 1 189 ? 14.586 24.859 -5.32 1 94.06 189 GLN A O 1
ATOM 1476 N N . TYR A 1 190 ? 13.383 23.078 -5.734 1 94 190 TYR A N 1
ATOM 1477 C CA . TYR A 1 190 ? 12.25 23.547 -4.938 1 94 190 TYR A CA 1
ATOM 1478 C C . TYR A 1 190 ? 12.664 23.797 -3.494 1 94 190 TYR A C 1
ATOM 1480 O O . TYR A 1 190 ? 12.383 24.859 -2.941 1 94 190 TYR A O 1
ATOM 1488 N N . VAL A 1 191 ? 13.367 22.891 -2.887 1 96.12 191 VAL A N 1
ATOM 1489 C CA . VAL A 1 191 ? 13.789 22.984 -1.492 1 96.12 191 VAL A CA 1
ATOM 1490 C C . VAL A 1 191 ? 14.766 24.141 -1.317 1 96.12 191 VAL A C 1
ATOM 1492 O O . VAL A 1 191 ? 14.688 24.875 -0.331 1 96.12 191 VAL A O 1
ATOM 1495 N N . MET A 1 192 ? 15.594 24.297 -2.32 1 94.75 192 MET A N 1
ATOM 1496 C CA . MET A 1 192 ? 16.578 25.375 -2.252 1 94.75 192 MET A CA 1
ATOM 1497 C C . MET A 1 192 ? 15.898 26.734 -2.281 1 94.75 192 MET A C 1
ATOM 1499 O O . MET A 1 192 ? 16.281 27.641 -1.54 1 94.75 192 MET A O 1
ATOM 1503 N N . GLU A 1 193 ? 14.945 26.859 -3.045 1 93.12 193 GLU A N 1
ATOM 1504 C CA . GLU A 1 193 ? 14.211 28.109 -3.145 1 93.12 193 GLU A CA 1
ATOM 1505 C C . GLU A 1 193 ? 13.5 28.438 -1.833 1 93.12 193 GLU A C 1
ATOM 1507 O O . GLU A 1 193 ? 13.508 29.594 -1.394 1 93.12 193 GLU A O 1
ATOM 1512 N N . ILE A 1 194 ? 12.969 27.516 -1.237 1 95.12 194 ILE A N 1
ATOM 1513 C CA . ILE A 1 194 ? 12.258 27.719 0.02 1 95.12 194 ILE A CA 1
ATOM 1514 C C . ILE A 1 194 ? 13.258 28.031 1.133 1 95.12 194 ILE A C 1
ATOM 1516 O O . ILE A 1 194 ? 13.023 28.922 1.945 1 95.12 194 ILE A O 1
ATOM 1520 N N . ARG A 1 195 ? 14.344 27.344 1.14 1 94.75 195 ARG A N 1
ATOM 1521 C CA . ARG A 1 195 ? 15.359 27.531 2.164 1 94.75 195 ARG A CA 1
ATOM 1522 C C . ARG A 1 195 ? 15.922 28.953 2.133 1 94.75 195 ARG A C 1
ATOM 1524 O O . ARG A 1 195 ? 16.266 29.516 3.176 1 94.75 195 ARG A O 1
ATOM 1531 N N . ASN A 1 196 ? 15.969 29.484 1.001 1 92.06 196 ASN A N 1
ATOM 1532 C CA . ASN A 1 196 ? 16.5 30.844 0.839 1 92.06 196 ASN A CA 1
ATOM 1533 C C . ASN A 1 196 ? 15.633 31.875 1.541 1 92.06 196 ASN A C 1
ATOM 1535 O O . ASN A 1 196 ? 16.109 32.938 1.924 1 92.06 196 ASN A O 1
ATOM 1539 N N . SER A 1 197 ? 14.43 31.578 1.839 1 92.88 197 SER A N 1
ATOM 1540 C CA . SER A 1 197 ? 13.5 32.531 2.455 1 92.88 197 SER A CA 1
ATOM 1541 C C . SER A 1 197 ? 13.594 32.469 3.977 1 92.88 197 SER A C 1
ATOM 1543 O O . SER A 1 197 ? 13.094 33.375 4.66 1 92.88 197 SER A O 1
ATOM 1545 N N . TRP A 1 198 ? 14.32 31.484 4.504 1 95.06 198 TRP A N 1
ATOM 1546 C CA . TRP A 1 198 ? 14.359 31.281 5.949 1 95.06 198 TRP A CA 1
ATOM 1547 C C . TRP A 1 198 ? 15.078 32.438 6.641 1 95.06 198 TRP A C 1
ATOM 1549 O O . TRP A 1 198 ? 14.789 32.75 7.797 1 95.06 198 TRP A O 1
ATOM 1559 N N . ALA A 1 199 ? 15.984 33 5.941 1 91 199 ALA A N 1
ATOM 1560 C CA . ALA A 1 199 ? 16.781 34.094 6.535 1 91 199 ALA A CA 1
ATOM 1561 C C . ALA A 1 199 ? 15.922 35.281 6.891 1 91 199 ALA A C 1
ATOM 1563 O O . ALA A 1 199 ? 16.141 35.938 7.906 1 91 199 ALA A O 1
ATOM 1564 N N . SER A 1 200 ? 14.938 35.5 6.168 1 90.69 200 SER A N 1
ATOM 1565 C CA . SER A 1 200 ? 14.094 36.688 6.355 1 90.69 200 SER A CA 1
ATOM 1566 C C . SER A 1 200 ? 12.891 36.375 7.238 1 90.69 200 SER A C 1
ATOM 1568 O O . SER A 1 200 ? 12.594 37.125 8.172 1 90.69 200 SER A O 1
ATOM 1570 N N . THR A 1 201 ? 12.266 35.312 7.027 1 94.81 201 THR A N 1
ATOM 1571 C CA . THR A 1 201 ? 10.992 35.031 7.68 1 94.81 201 THR A CA 1
ATOM 1572 C C . THR A 1 201 ? 11.18 34.125 8.891 1 94.81 201 THR A C 1
ATOM 1574 O O . THR A 1 201 ? 10.289 34 9.734 1 94.81 201 THR A O 1
ATOM 1577 N N . GLY A 1 202 ? 12.375 33.562 8.984 1 96.25 202 GLY A N 1
ATOM 1578 C CA . GLY A 1 202 ? 12.469 32.469 9.938 1 96.25 202 GLY A CA 1
ATOM 1579 C C . GLY A 1 202 ? 11.672 31.234 9.508 1 96.25 202 GLY A C 1
ATOM 1580 O O . GLY A 1 202 ? 10.977 31.266 8.492 1 96.25 202 GLY A O 1
ATOM 1581 N N . CYS A 1 203 ? 11.836 30.172 10.211 1 97.88 203 CYS A N 1
ATOM 1582 C CA . CYS A 1 203 ? 11.117 28.953 9.867 1 97.88 203 CYS A CA 1
ATOM 1583 C C . CYS A 1 203 ? 10.727 28.172 11.117 1 97.88 203 CYS A C 1
ATOM 1585 O O . CYS A 1 203 ? 11.242 28.438 12.203 1 97.88 203 CYS A O 1
ATOM 1587 N N . SER A 1 204 ? 9.711 27.344 10.961 1 98.38 204 SER A N 1
ATOM 1588 C CA . SER A 1 204 ? 9.266 26.438 12.016 1 98.38 204 SER A CA 1
ATOM 1589 C C . SER A 1 204 ? 9.555 24.984 11.656 1 98.38 204 SER A C 1
ATOM 1591 O O . SER A 1 204 ? 9.258 24.531 10.539 1 98.38 204 SER A O 1
ATOM 1593 N N . ILE A 1 205 ? 10.156 24.25 12.578 1 98.62 205 ILE A N 1
ATOM 1594 C CA . ILE A 1 205 ? 10.32 22.812 12.414 1 98.62 205 ILE A CA 1
ATOM 1595 C C . ILE A 1 205 ? 9.062 22.078 12.898 1 98.62 205 ILE A C 1
ATOM 1597 O O . ILE A 1 205 ? 8.641 22.266 14.039 1 98.62 205 ILE A O 1
ATOM 1601 N N . LEU A 1 206 ? 8.477 21.328 12.023 1 98.56 206 LEU A N 1
ATOM 1602 C CA . LEU A 1 206 ? 7.254 20.594 12.344 1 98.56 206 LEU A CA 1
ATOM 1603 C C . LEU A 1 206 ? 7.543 19.109 12.523 1 98.56 206 LEU A C 1
ATOM 1605 O O . LEU A 1 206 ? 8.156 18.484 11.656 1 98.56 206 LEU A O 1
ATOM 1609 N N . LEU A 1 207 ? 7.047 18.562 13.594 1 98 207 LEU A N 1
ATOM 1610 C CA . LEU A 1 207 ? 7.293 17.156 13.883 1 98 207 LEU A CA 1
ATOM 1611 C C . LEU A 1 207 ? 6.004 16.344 13.758 1 98 207 LEU A C 1
ATOM 1613 O O . LEU A 1 207 ? 4.93 16.812 14.133 1 98 207 LEU A O 1
ATOM 1617 N N . ASP A 1 208 ? 6.07 15.172 13.195 1 96.19 208 ASP A N 1
ATOM 1618 C CA . ASP A 1 208 ? 5.004 14.172 13.141 1 96.19 208 ASP A CA 1
ATOM 1619 C C . ASP A 1 208 ? 5.516 12.797 13.57 1 96.19 208 ASP A C 1
ATOM 1621 O O . ASP A 1 208 ? 6.41 12.242 12.93 1 96.19 208 ASP A O 1
ATOM 1625 N N . GLY A 1 209 ? 4.961 12.273 14.602 1 95.12 209 GLY A N 1
ATOM 1626 C CA . GLY A 1 209 ? 5.41 10.992 15.109 1 95.12 209 GLY A CA 1
ATOM 1627 C C . GLY A 1 209 ? 4.312 9.945 15.148 1 95.12 209 GLY A C 1
ATOM 1628 O O . GLY A 1 209 ? 3.143 10.273 15.359 1 95.12 209 GLY A O 1
ATOM 1629 N N . TRP A 1 210 ? 4.684 8.648 14.906 1 94.12 210 TRP A N 1
ATOM 1630 C CA . TRP A 1 210 ? 3.727 7.551 14.992 1 94.12 210 TRP A CA 1
ATOM 1631 C C . TRP A 1 210 ? 4.434 6.234 15.281 1 94.12 210 TRP A C 1
ATOM 1633 O O . TRP A 1 210 ? 5.656 6.137 15.156 1 94.12 210 TRP A O 1
ATOM 1643 N N . ILE A 1 211 ? 3.723 5.312 15.758 1 93.12 211 ILE A N 1
ATOM 1644 C CA . ILE A 1 211 ? 4.195 3.947 15.969 1 93.12 211 ILE A CA 1
ATOM 1645 C C . ILE A 1 211 ? 3.717 3.051 14.828 1 93.12 211 ILE A C 1
ATOM 1647 O O . ILE A 1 211 ? 2.518 2.979 14.555 1 93.12 211 ILE A O 1
ATOM 1651 N N . ASP A 1 212 ? 4.617 2.373 14.148 1 89.12 212 ASP A N 1
ATOM 1652 C CA . ASP A 1 212 ? 4.223 1.549 13.016 1 89.12 212 ASP A CA 1
ATOM 1653 C C . ASP A 1 212 ? 3.762 0.166 13.469 1 89.12 212 ASP A C 1
ATOM 1655 O O . ASP A 1 212 ? 3.693 -0.107 14.672 1 89.12 212 ASP A O 1
ATOM 1659 N N . SER A 1 213 ? 3.318 -0.745 12.555 1 82.12 213 SER A N 1
ATOM 1660 C CA . SER A 1 213 ? 2.76 -2.062 12.844 1 82.12 213 SER A CA 1
ATOM 1661 C C . SER A 1 213 ? 3.783 -2.961 13.523 1 82.12 213 SER A C 1
ATOM 1663 O O . SER A 1 213 ? 3.416 -3.887 14.25 1 82.12 213 SER A O 1
ATOM 1665 N N . ASN A 1 214 ? 5.074 -2.682 13.375 1 83.06 214 ASN A N 1
ATOM 1666 C CA . ASN A 1 214 ? 6.125 -3.48 13.992 1 83.06 214 ASN A CA 1
ATOM 1667 C C . ASN A 1 214 ? 6.512 -2.93 15.367 1 83.06 214 ASN A C 1
ATOM 1669 O O . ASN A 1 214 ? 7.449 -3.426 16 1 83.06 214 ASN A O 1
ATOM 1673 N N . GLY A 1 215 ? 5.883 -1.832 15.781 1 87.94 215 GLY A N 1
ATOM 1674 C CA . GLY A 1 215 ? 6.117 -1.25 17.094 1 87.94 215 GLY A CA 1
ATOM 1675 C C . GLY A 1 215 ? 7.238 -0.229 17.094 1 87.94 215 GLY A C 1
ATOM 1676 O O . GLY A 1 215 ? 7.703 0.186 18.156 1 87.94 215 GLY A O 1
ATOM 1677 N N . ARG A 1 216 ? 7.77 0.152 16.016 1 92.44 216 ARG A N 1
ATOM 1678 C CA . ARG A 1 216 ? 8.828 1.152 15.93 1 92.44 216 ARG A CA 1
ATOM 1679 C C . ARG A 1 216 ? 8.266 2.561 16.078 1 92.44 216 ARG A C 1
ATOM 1681 O O . ARG A 1 216 ? 7.191 2.867 15.555 1 92.44 216 ARG A O 1
ATOM 1688 N N . ASN A 1 217 ? 8.992 3.426 16.812 1 94.69 217 ASN A N 1
ATOM 1689 C CA . ASN A 1 217 ? 8.633 4.832 16.969 1 94.69 217 ASN A CA 1
ATOM 1690 C C . ASN A 1 217 ? 9.328 5.703 15.922 1 94.69 217 ASN A C 1
ATOM 1692 O O . ASN A 1 217 ? 10.531 5.941 16 1 94.69 217 ASN A O 1
ATOM 1696 N N . LEU A 1 218 ? 8.586 6.246 14.938 1 96.31 218 LEU A N 1
ATOM 1697 C CA . LEU A 1 218 ? 9.148 6.984 13.812 1 96.31 218 LEU A CA 1
ATOM 1698 C C . LEU A 1 218 ? 8.734 8.453 13.867 1 96.31 218 LEU A C 1
ATOM 1700 O O . LEU A 1 218 ? 7.715 8.797 14.469 1 96.31 218 LEU A O 1
ATOM 1704 N N . ILE A 1 219 ? 9.547 9.344 13.281 1 96.31 219 ILE A N 1
ATOM 1705 C CA . ILE A 1 219 ? 9.266 10.773 13.289 1 96.31 219 ILE A CA 1
ATOM 1706 C C . ILE A 1 219 ? 9.57 11.367 11.914 1 96.31 219 ILE A C 1
ATOM 1708 O O . ILE A 1 219 ? 10.555 10.984 11.266 1 96.31 219 ILE A O 1
ATOM 1712 N N . ASN A 1 220 ? 8.695 12.109 11.375 1 97.12 220 ASN A N 1
ATOM 1713 C CA . ASN A 1 220 ? 8.93 12.961 10.219 1 97.12 220 ASN A CA 1
ATOM 1714 C C . ASN A 1 220 ? 9.312 14.383 10.641 1 97.12 220 ASN A C 1
ATOM 1716 O O . ASN A 1 220 ? 8.727 14.938 11.57 1 97.12 220 ASN A O 1
ATOM 1720 N N . ILE A 1 221 ? 10.227 14.969 10.008 1 98.31 221 ILE A N 1
ATOM 1721 C CA . ILE A 1 221 ? 10.656 16.328 10.289 1 98.31 221 ILE A CA 1
ATOM 1722 C C . ILE A 1 221 ? 10.43 17.203 9.055 1 98.31 221 ILE A C 1
ATOM 1724 O O . ILE A 1 221 ? 11.055 16.984 8.008 1 98.31 221 ILE A O 1
ATOM 1728 N N . LEU A 1 222 ? 9.562 18.125 9.188 1 98.5 222 LEU A N 1
ATOM 1729 C CA . LEU A 1 222 ? 9.281 19.094 8.133 1 98.5 222 LEU A CA 1
ATOM 1730 C C . LEU A 1 222 ? 9.719 20.484 8.562 1 98.5 222 LEU A C 1
ATOM 1732 O O . LEU A 1 222 ? 9.898 20.75 9.75 1 98.5 222 LEU A O 1
ATOM 1736 N N . VAL A 1 223 ? 9.938 21.344 7.625 1 98.5 223 VAL A N 1
ATOM 1737 C CA . VAL A 1 223 ? 10.258 22.734 7.906 1 98.5 223 VAL A CA 1
ATOM 1738 C C . VAL A 1 223 ? 9.305 23.656 7.141 1 98.5 223 VAL A C 1
ATOM 1740 O O . VAL A 1 223 ? 9.156 23.531 5.926 1 98.5 223 VAL A O 1
ATOM 1743 N N . TYR A 1 224 ? 8.688 24.531 7.906 1 97.81 224 TYR A N 1
ATOM 1744 C CA . TYR A 1 224 ? 7.672 25.406 7.336 1 97.81 224 TYR A CA 1
ATOM 1745 C C . TYR A 1 224 ? 8.156 26.844 7.297 1 97.81 224 TYR A C 1
ATOM 1747 O O . TYR A 1 224 ? 8.805 27.312 8.234 1 97.81 224 TYR A O 1
ATOM 1755 N N . CYS A 1 225 ? 7.848 27.531 6.246 1 96.5 225 CYS A N 1
ATOM 1756 C CA . CYS A 1 225 ? 7.836 28.984 6.109 1 96.5 225 CYS A CA 1
ATOM 1757 C C . CYS A 1 225 ? 6.707 29.438 5.195 1 96.5 225 CYS A C 1
ATOM 1759 O O . CYS A 1 225 ? 6.062 28.625 4.543 1 96.5 225 CYS A O 1
ATOM 1761 N N . PRO A 1 226 ? 6.367 30.625 5.172 1 92.81 226 PRO A N 1
ATOM 1762 C CA . PRO A 1 226 ? 5.219 31.078 4.383 1 92.81 226 PRO A CA 1
ATOM 1763 C C . PRO A 1 226 ? 5.355 30.75 2.898 1 92.81 226 PRO A C 1
ATOM 1765 O O . PRO A 1 226 ? 4.352 30.547 2.215 1 92.81 226 PRO A O 1
ATOM 1768 N N . ARG A 1 227 ? 6.52 30.625 2.432 1 91.38 227 ARG A N 1
ATOM 1769 C CA . ARG A 1 227 ? 6.742 30.344 1.019 1 91.38 227 ARG A CA 1
ATOM 1770 C C . ARG A 1 227 ? 6.434 28.891 0.699 1 91.38 227 ARG A C 1
ATOM 1772 O O . ARG A 1 227 ? 6.137 28.547 -0.449 1 91.38 227 ARG A O 1
ATOM 1779 N N . GLY A 1 228 ? 6.613 28.094 1.715 1 93.88 228 GLY A N 1
ATOM 1780 C CA . GLY A 1 228 ? 6.324 26.688 1.514 1 93.88 228 GLY A CA 1
ATOM 1781 C C . GLY A 1 228 ? 6.859 25.797 2.623 1 93.88 228 GLY A C 1
ATOM 1782 O O . GLY A 1 228 ? 7.547 26.281 3.527 1 93.88 228 GLY A O 1
ATOM 1783 N N . THR A 1 229 ? 6.438 24.547 2.523 1 96.62 229 THR A N 1
ATOM 1784 C CA . THR A 1 229 ? 6.898 23.547 3.477 1 96.62 229 THR A CA 1
ATOM 1785 C C . THR A 1 229 ? 7.758 22.5 2.781 1 96.62 229 THR A C 1
ATOM 1787 O O . THR A 1 229 ? 7.484 22.109 1.642 1 96.62 229 THR A O 1
ATOM 1790 N N . ILE A 1 230 ? 8.836 22.094 3.457 1 97.88 230 ILE A N 1
ATOM 1791 C CA . ILE A 1 230 ? 9.703 21.078 2.846 1 97.88 230 ILE A CA 1
ATOM 1792 C C . ILE A 1 230 ? 9.859 19.891 3.795 1 97.88 230 ILE A C 1
ATOM 1794 O O . ILE A 1 230 ? 9.695 20.031 5.008 1 97.88 230 ILE A O 1
ATOM 1798 N N . TYR A 1 231 ? 10.102 18.781 3.18 1 97.94 231 TYR A N 1
ATOM 1799 C CA . TYR A 1 231 ? 10.492 17.578 3.889 1 97.94 231 TYR A CA 1
ATOM 1800 C C . TYR A 1 231 ? 11.992 17.531 4.113 1 97.94 231 TYR A C 1
ATOM 1802 O O . TYR A 1 231 ? 12.773 17.547 3.158 1 97.94 231 TYR A O 1
ATOM 1810 N N . LEU A 1 232 ? 12.336 17.5 5.379 1 97.19 232 LEU A N 1
ATOM 1811 C CA . LEU A 1 232 ? 13.758 17.406 5.707 1 97.19 232 LEU A CA 1
ATOM 1812 C C . LEU A 1 232 ? 14.227 15.961 5.719 1 97.19 232 LEU A C 1
ATOM 1814 O O . LEU A 1 232 ? 15.008 15.547 4.855 1 97.19 232 LEU A O 1
ATOM 1818 N N . ARG A 1 233 ? 13.719 15.164 6.609 1 95.75 233 ARG A N 1
ATOM 1819 C CA . ARG A 1 233 ? 14.023 13.734 6.691 1 95.75 233 ARG A CA 1
ATOM 1820 C C . ARG A 1 233 ? 13.141 13.047 7.727 1 95.75 233 ARG A C 1
ATOM 1822 O O . ARG A 1 233 ? 12.383 13.703 8.445 1 95.75 233 ARG A O 1
ATOM 1829 N N . SER A 1 234 ? 13.188 11.742 7.73 1 96.62 234 SER A N 1
ATOM 1830 C CA . SER A 1 234 ? 12.539 10.898 8.734 1 96.62 234 SER A CA 1
ATOM 1831 C C . SER A 1 234 ? 13.57 10.086 9.516 1 96.62 234 SER A C 1
ATOM 1833 O O . SER A 1 234 ? 14.672 9.844 9.031 1 96.62 234 SER A O 1
ATOM 1835 N N . SER A 1 235 ? 13.172 9.773 10.766 1 95.81 235 SER A N 1
ATOM 1836 C CA . SER A 1 235 ? 14.109 9.031 11.609 1 95.81 235 SER A CA 1
ATOM 1837 C C . SER A 1 235 ? 13.375 8.023 12.484 1 95.81 235 SER A C 1
ATOM 1839 O O . SER A 1 235 ? 12.195 8.203 12.805 1 95.81 235 SER A O 1
ATOM 1841 N N . ASP A 1 236 ? 14.039 6.961 12.75 1 94.5 236 ASP A N 1
ATOM 1842 C CA . ASP A 1 236 ? 13.594 5.992 13.75 1 94.5 236 ASP A CA 1
ATOM 1843 C C . ASP A 1 236 ? 14.102 6.352 15.141 1 94.5 236 ASP A C 1
ATOM 1845 O O . ASP A 1 236 ? 15.305 6.289 15.398 1 94.5 236 ASP A O 1
ATOM 1849 N N . ILE A 1 237 ? 13.234 6.695 16.016 1 94.06 237 ILE A N 1
ATOM 1850 C CA . ILE A 1 237 ? 13.656 7.141 17.328 1 94.06 237 ILE A CA 1
ATOM 1851 C C . ILE A 1 237 ? 13.289 6.086 18.375 1 94.06 237 ILE A C 1
ATOM 1853 O O . ILE A 1 237 ? 13.109 6.406 19.547 1 94.06 237 ILE A O 1
ATOM 1857 N N . SER A 1 238 ? 13.078 4.918 17.969 1 91.56 238 SER A N 1
ATOM 1858 C CA . SER A 1 238 ? 12.695 3.83 18.859 1 91.56 238 SER A CA 1
ATOM 1859 C C . SER A 1 238 ? 13.695 3.67 20 1 91.56 238 SER A C 1
ATOM 1861 O O . SER A 1 238 ? 13.312 3.361 21.125 1 91.56 238 SER A O 1
ATOM 1863 N N . SER A 1 239 ? 14.945 3.893 19.734 1 88.12 239 SER A N 1
ATOM 1864 C CA . SER A 1 239 ? 16 3.688 20.734 1 88.12 239 SER A CA 1
ATOM 1865 C C . SER A 1 239 ? 16 4.801 21.766 1 88.12 239 SER A C 1
ATOM 1867 O O . SER A 1 239 ? 16.609 4.656 22.844 1 88.12 239 SER A O 1
ATOM 1869 N N . PHE A 1 240 ? 15.312 5.887 21.516 1 89 240 PHE A N 1
ATOM 1870 C CA . PHE A 1 240 ? 15.312 7.035 22.406 1 89 240 PHE A CA 1
ATOM 1871 C C . PHE A 1 240 ? 14.156 6.945 23.391 1 89 240 PHE A C 1
ATOM 1873 O O . PHE A 1 240 ? 14.031 7.785 24.297 1 89 240 PHE A O 1
ATOM 1880 N N . ASN A 1 241 ? 13.352 6.008 23.172 1 79.75 241 ASN A N 1
ATOM 1881 C CA . ASN A 1 241 ? 12.109 5.992 23.938 1 79.75 241 ASN A CA 1
ATOM 1882 C C . ASN A 1 241 ? 12.359 6.141 25.438 1 79.75 241 ASN A C 1
ATOM 1884 O O . ASN A 1 241 ? 13.102 5.348 26.031 1 79.75 241 ASN A O 1
ATOM 1888 N N . GLY A 1 242 ? 11.82 7.324 25.969 1 83.06 242 GLY A N 1
ATOM 1889 C CA . GLY A 1 242 ? 11.906 7.594 27.406 1 83.06 242 GLY A CA 1
ATOM 1890 C C . GLY A 1 242 ? 13.211 8.25 27.812 1 83.06 242 GLY A C 1
ATOM 1891 O O . GLY A 1 242 ? 13.383 8.633 28.969 1 83.06 242 GLY A O 1
ATOM 1892 N N . ASN A 1 243 ? 14.07 8.406 26.922 1 92.5 243 ASN A N 1
ATOM 1893 C CA . ASN A 1 243 ? 15.367 9.023 27.203 1 92.5 243 ASN A CA 1
ATOM 1894 C C . ASN A 1 243 ? 15.398 10.484 26.75 1 92.5 243 ASN A C 1
ATOM 1896 O O . ASN A 1 243 ? 15.727 10.773 25.594 1 92.5 243 ASN A O 1
ATOM 1900 N N . VAL A 1 244 ? 15.273 11.391 27.688 1 94.56 244 VAL A N 1
ATOM 1901 C CA . VAL A 1 244 ? 15.156 12.82 27.422 1 94.56 244 VAL A CA 1
ATOM 1902 C C . VAL A 1 244 ? 16.469 13.352 26.844 1 94.56 244 VAL A C 1
ATOM 1904 O O . VAL A 1 244 ? 16.469 14.133 25.906 1 94.56 244 VAL A O 1
ATOM 1907 N N . ASP A 1 245 ? 17.562 12.867 27.328 1 93.69 245 ASP A N 1
ATOM 1908 C CA . ASP A 1 245 ? 18.859 13.375 26.906 1 93.69 245 ASP A CA 1
ATOM 1909 C C . ASP A 1 245 ? 19.172 12.969 25.469 1 93.69 245 ASP A C 1
ATOM 1911 O O . ASP A 1 245 ? 19.688 13.766 24.688 1 93.69 245 ASP A O 1
ATOM 1915 N N . ALA A 1 246 ? 18.859 11.781 25.234 1 94.19 246 ALA A N 1
ATOM 1916 C CA . ALA A 1 246 ? 19.094 11.312 23.875 1 94.19 246 ALA A CA 1
ATOM 1917 C C . ALA A 1 246 ? 18.219 12.07 22.875 1 94.19 246 ALA A C 1
ATOM 1919 O O . ALA A 1 246 ? 18.672 12.406 21.781 1 94.19 246 ALA A O 1
ATOM 1920 N N . MET A 1 247 ? 17.078 12.312 23.219 1 95.56 247 MET A N 1
ATOM 1921 C CA . MET A 1 247 ? 16.156 13.047 22.344 1 95.56 247 MET A CA 1
ATOM 1922 C C . MET A 1 247 ? 16.625 14.492 22.172 1 95.56 247 MET A C 1
ATOM 1924 O O . MET A 1 247 ? 16.5 15.062 21.094 1 95.56 247 MET A O 1
ATOM 1928 N N . LEU A 1 248 ? 17.078 15.031 23.297 1 96.25 248 LEU A N 1
ATOM 1929 C CA . LEU A 1 248 ? 17.594 16.391 23.234 1 96.25 248 LEU A CA 1
ATOM 1930 C C . LEU A 1 248 ? 18.75 16.5 22.234 1 96.25 248 LEU A C 1
ATOM 1932 O O . LEU A 1 248 ? 18.781 17.438 21.422 1 96.25 248 LEU A O 1
ATOM 1936 N N . LEU A 1 249 ? 19.625 15.539 22.281 1 95.12 249 LEU A N 1
ATOM 1937 C CA . LEU A 1 249 ? 20.766 15.531 21.359 1 95.12 249 LEU A CA 1
ATOM 1938 C C . LEU A 1 249 ? 20.297 15.406 19.906 1 95.12 249 LEU A C 1
ATOM 1940 O O . LEU A 1 249 ? 20.844 16.031 19.016 1 95.12 249 LEU A O 1
ATOM 1944 N N . PHE A 1 250 ? 19.344 14.633 19.75 1 95.5 250 PHE A N 1
ATOM 1945 C CA . PHE A 1 250 ? 18.781 14.414 18.438 1 95.5 250 PHE A CA 1
ATOM 1946 C C . PHE A 1 250 ? 18.219 15.719 17.859 1 95.5 250 PHE A C 1
ATOM 1948 O O . PHE A 1 250 ? 18.484 16.062 16.703 1 95.5 250 PHE A O 1
ATOM 1955 N N . PHE A 1 251 ? 17.453 16.469 18.625 1 97.06 251 PHE A N 1
ATOM 1956 C CA . PHE A 1 251 ? 16.828 17.688 18.141 1 97.06 251 PHE A CA 1
ATOM 1957 C C . PHE A 1 251 ? 17.859 18.797 17.969 1 97.06 251 PHE A C 1
ATOM 1959 O O . PHE A 1 251 ? 17.703 19.672 17.125 1 97.06 251 PHE A O 1
ATOM 1966 N N . GLU A 1 252 ? 18.922 18.75 18.75 1 96.25 252 GLU A N 1
ATOM 1967 C CA . GLU A 1 252 ? 20.016 19.688 18.547 1 96.25 252 GLU A CA 1
ATOM 1968 C C . GLU A 1 252 ? 20.656 19.484 17.172 1 96.25 252 GLU A C 1
ATOM 1970 O O . GLU A 1 252 ? 21 20.453 16.484 1 96.25 252 GLU A O 1
ATOM 1975 N N . GLU A 1 253 ? 20.719 18.25 16.844 1 95.12 253 GLU A N 1
ATOM 1976 C CA . GLU A 1 253 ? 21.266 17.938 15.531 1 95.12 253 GLU A CA 1
ATOM 1977 C C . GLU A 1 253 ? 20.359 18.453 14.422 1 95.12 253 GLU A C 1
ATOM 1979 O O . GLU A 1 253 ? 20.844 18.953 13.406 1 95.12 253 GLU A O 1
ATOM 1984 N N . VAL A 1 254 ? 19.094 18.281 14.625 1 97 254 VAL A N 1
ATOM 1985 C CA . VAL A 1 254 ? 18.125 18.766 13.648 1 97 254 VAL A CA 1
ATOM 1986 C C . VAL A 1 254 ? 18.234 20.281 13.523 1 97 254 VAL A C 1
ATOM 1988 O O . VAL A 1 254 ? 18.188 20.812 12.414 1 97 254 VAL A O 1
ATOM 1991 N N . LEU A 1 255 ? 18.375 21 14.664 1 97.25 255 LEU A N 1
ATOM 1992 C CA . LEU A 1 255 ? 18.5 22.453 14.672 1 97.25 255 LEU A CA 1
ATOM 1993 C C . LEU A 1 255 ? 19.75 22.891 13.906 1 97.25 255 LEU A C 1
ATOM 1995 O O . LEU A 1 255 ? 19.719 23.875 13.164 1 97.25 255 LEU A O 1
ATOM 1999 N N . GLU A 1 256 ? 20.766 22.109 14.07 1 95.38 256 GLU A N 1
ATOM 2000 C CA . GLU A 1 256 ? 22.016 22.406 13.375 1 95.38 256 GLU A CA 1
ATOM 2001 C C . GLU A 1 256 ? 21.875 22.203 11.875 1 95.38 256 GLU A C 1
ATOM 2003 O O . GLU A 1 256 ? 22.406 22.969 11.078 1 95.38 256 GLU A O 1
ATOM 2008 N N . GLU A 1 257 ? 21.172 21.219 11.578 1 94.06 257 GLU A N 1
ATOM 2009 C CA . GLU A 1 257 ? 20.953 20.891 10.172 1 94.06 257 GLU A CA 1
ATOM 2010 C C . GLU A 1 257 ? 20.188 22 9.461 1 94.06 257 GLU A C 1
ATOM 2012 O O . GLU A 1 257 ? 20.484 22.344 8.312 1 94.06 257 GLU A O 1
ATOM 2017 N N . VAL A 1 258 ? 19.172 22.547 10.078 1 96.56 258 VAL A N 1
ATOM 2018 C CA . VAL A 1 258 ? 18.328 23.594 9.492 1 96.56 258 VAL A CA 1
ATOM 2019 C C . VAL A 1 258 ? 19.016 24.938 9.625 1 96.56 258 VAL A C 1
ATOM 2021 O O . VAL A 1 258 ? 18.906 25.797 8.742 1 96.56 258 VAL A O 1
ATOM 2024 N N . GLY A 1 259 ? 19.781 25.172 10.648 1 95 259 GLY A N 1
ATOM 2025 C CA . GLY A 1 259 ? 20.375 26.453 11.039 1 95 259 GLY A CA 1
ATOM 2026 C C . GLY A 1 259 ? 19.688 27.094 12.227 1 95 259 GLY A C 1
ATOM 2027 O O . GLY A 1 259 ? 18.609 27.672 12.086 1 95 259 GLY A O 1
ATOM 2028 N N . VAL A 1 260 ? 20.328 27.094 13.297 1 93 260 VAL A N 1
ATOM 2029 C CA . VAL A 1 260 ? 19.75 27.531 14.562 1 93 260 VAL A CA 1
ATOM 2030 C C . VAL A 1 260 ? 19.297 28.984 14.453 1 93 260 VAL A C 1
ATOM 2032 O O . VAL A 1 260 ? 18.281 29.375 15.031 1 93 260 VAL A O 1
ATOM 2035 N N . GLU A 1 261 ? 19.938 29.719 13.695 1 91.31 261 GLU A N 1
ATOM 2036 C CA . GLU A 1 261 ? 19.672 31.156 13.586 1 91.31 261 GLU A CA 1
ATOM 2037 C C . GLU A 1 261 ? 18.359 31.422 12.836 1 91.31 261 GLU A C 1
ATOM 2039 O O . GLU A 1 261 ? 17.734 32.469 13.016 1 91.31 261 GLU A O 1
ATOM 2044 N N . THR A 1 262 ? 17.969 30.422 12.078 1 95.44 262 THR A N 1
ATOM 2045 C CA . THR A 1 262 ? 16.797 30.641 11.25 1 95.44 262 THR A CA 1
ATOM 2046 C C . THR A 1 262 ? 15.547 30.047 11.906 1 95.44 262 THR A C 1
ATOM 2048 O O . THR A 1 262 ? 14.422 30.391 11.539 1 95.44 262 THR A O 1
ATOM 2051 N N . VAL A 1 263 ? 15.742 29.234 12.875 1 97.94 263 VAL A N 1
ATOM 2052 C CA . VAL A 1 263 ? 14.617 28.516 13.469 1 97.94 263 VAL A CA 1
ATOM 2053 C C . VAL A 1 263 ? 13.977 29.375 14.555 1 97.94 263 VAL A C 1
ATOM 2055 O O . VAL A 1 263 ? 14.664 29.875 15.453 1 97.94 263 VAL A O 1
ATOM 2058 N N . VAL A 1 264 ? 12.68 29.547 14.469 1 97.81 264 VAL A N 1
ATOM 2059 C CA . VAL A 1 264 ? 11.945 30.312 15.469 1 97.81 264 VAL A CA 1
ATOM 2060 C C . VAL A 1 264 ? 11.328 29.359 16.5 1 97.81 264 VAL A C 1
ATOM 2062 O O . VAL A 1 264 ? 11.352 29.641 17.703 1 97.81 264 VAL A O 1
ATOM 2065 N N . GLN A 1 265 ? 10.82 28.266 15.93 1 98.19 265 GLN A N 1
ATOM 2066 C CA . GLN A 1 265 ? 10.18 27.344 16.859 1 98.19 265 GLN A CA 1
ATOM 2067 C C . GLN A 1 265 ? 10.211 25.906 16.328 1 98.19 265 GLN A C 1
ATOM 2069 O O . GLN A 1 265 ? 10.422 25.688 15.133 1 98.19 265 GLN A O 1
ATOM 2074 N N . ILE A 1 266 ? 10.023 24.984 17.234 1 98.19 266 ILE A N 1
ATOM 2075 C CA . ILE A 1 266 ? 9.719 23.578 16.938 1 98.19 266 ILE A CA 1
ATOM 2076 C C . ILE A 1 266 ? 8.297 23.266 17.406 1 98.19 266 ILE A C 1
ATOM 2078 O O . ILE A 1 266 ? 7.934 23.547 18.547 1 98.19 266 ILE A O 1
ATOM 2082 N N . VAL A 1 267 ? 7.492 22.766 16.5 1 98.19 267 VAL A N 1
ATOM 2083 C CA . VAL A 1 267 ? 6.125 22.375 16.828 1 98.19 267 VAL A CA 1
ATOM 2084 C C . VAL A 1 267 ? 6.051 20.875 17.047 1 98.19 267 VAL A C 1
ATOM 2086 O O . VAL A 1 267 ? 6.156 20.094 16.094 1 98.19 267 VAL A O 1
ATOM 2089 N N . ALA A 1 268 ? 5.828 20.453 18.266 1 97.38 268 ALA A N 1
ATOM 2090 C CA . ALA A 1 268 ? 5.793 19.047 18.641 1 97.38 268 ALA A CA 1
ATOM 2091 C C . ALA A 1 268 ? 4.43 18.438 18.344 1 97.38 268 ALA A C 1
ATOM 2093 O O . ALA A 1 268 ? 3.426 19.141 18.266 1 97.38 268 ALA A O 1
ATOM 2094 N N . TYR A 1 269 ? 4.387 17.109 18.234 1 94.81 269 TYR A N 1
ATOM 2095 C CA . TYR A 1 269 ? 3.16 16.406 17.891 1 94.81 269 TYR A CA 1
ATOM 2096 C C . TYR A 1 269 ? 2.543 15.766 19.141 1 94.81 269 TYR A C 1
ATOM 2098 O O . TYR A 1 269 ? 1.442 15.211 19.062 1 94.81 269 TYR A O 1
ATOM 2106 N N . SER A 1 270 ? 3.258 15.844 20.234 1 92.12 270 SER A N 1
ATOM 2107 C CA . SER A 1 270 ? 2.816 15.109 21.406 1 92.12 270 SER A CA 1
ATOM 2108 C C . SER A 1 270 ? 2.955 15.961 22.672 1 92.12 270 SER A C 1
ATOM 2110 O O . SER A 1 270 ? 3.805 16.859 22.734 1 92.12 270 SER A O 1
ATOM 2112 N N . THR A 1 271 ? 2.115 15.656 23.625 1 92.44 271 THR A N 1
ATOM 2113 C CA . THR A 1 271 ? 2.16 16.312 24.938 1 92.44 271 THR A CA 1
ATOM 2114 C C . THR A 1 271 ? 2.68 15.352 26 1 92.44 271 THR A C 1
ATOM 2116 O O . THR A 1 271 ? 2.441 15.555 27.188 1 92.44 271 THR A O 1
ATOM 2119 N N . SER A 1 272 ? 3.324 14.359 25.562 1 91.94 272 SER A N 1
ATOM 2120 C CA . SER A 1 272 ? 3.875 13.414 26.516 1 91.94 272 SER A CA 1
ATOM 2121 C C . SER A 1 272 ? 4.883 14.078 27.438 1 91.94 272 SER A C 1
ATOM 2123 O O . SER A 1 272 ? 5.512 15.07 27.078 1 91.94 272 SER A O 1
ATOM 2125 N N . ALA A 1 273 ? 5.031 13.547 28.578 1 92.31 273 ALA A N 1
ATOM 2126 C CA . ALA A 1 273 ? 5.93 14.109 29.594 1 92.31 273 ALA A CA 1
ATOM 2127 C C . ALA A 1 273 ? 7.363 14.172 29.062 1 92.31 273 ALA A C 1
ATOM 2129 O O . ALA A 1 273 ? 8.07 15.156 29.297 1 92.31 273 ALA A O 1
ATOM 2130 N N . CYS A 1 274 ? 7.711 13.188 28.391 1 92.06 274 CYS A N 1
ATOM 2131 C CA . CYS A 1 274 ? 9.062 13.133 27.844 1 92.06 274 CYS A CA 1
ATOM 2132 C C . CYS A 1 274 ? 9.281 14.242 26.828 1 92.06 274 CYS A C 1
ATOM 2134 O O . CYS A 1 274 ? 10.289 14.953 26.891 1 92.06 274 CYS A O 1
ATOM 2136 N N . MET A 1 275 ? 8.398 14.398 25.969 1 93.56 275 MET A N 1
ATOM 2137 C CA . MET A 1 275 ? 8.523 15.398 24.922 1 93.56 275 MET A CA 1
ATOM 2138 C C . MET A 1 275 ? 8.5 16.812 25.5 1 93.56 275 MET A C 1
ATOM 2140 O O . MET A 1 275 ? 9.234 17.688 25.047 1 93.56 275 MET A O 1
ATOM 2144 N N . MET A 1 276 ? 7.637 17.016 26.484 1 94.12 276 MET A N 1
ATOM 2145 C CA . MET A 1 276 ? 7.559 18.312 27.141 1 94.12 276 MET A CA 1
ATOM 2146 C C . MET A 1 276 ? 8.867 18.656 27.859 1 94.12 276 MET A C 1
ATOM 2148 O O . MET A 1 276 ? 9.328 19.797 27.812 1 94.12 276 MET A O 1
ATOM 2152 N N . GLU A 1 277 ? 9.438 17.641 28.469 1 95.88 277 GLU A N 1
ATOM 2153 C CA . GLU A 1 277 ? 10.711 17.859 29.156 1 95.88 277 GLU A CA 1
ATOM 2154 C C . GLU A 1 277 ? 11.82 18.188 28.156 1 95.88 277 GLU A C 1
ATOM 2156 O O . GLU A 1 277 ? 12.688 19.016 28.438 1 95.88 277 GLU A O 1
ATOM 2161 N N . VAL A 1 278 ? 11.82 17.484 27.078 1 96.38 278 VAL A N 1
ATOM 2162 C CA . VAL A 1 278 ? 12.797 17.75 26.031 1 96.38 278 VAL A CA 1
ATOM 2163 C C . VAL A 1 278 ? 12.656 19.203 25.547 1 96.38 278 VAL A C 1
ATOM 2165 O O . VAL A 1 278 ? 13.656 19.906 25.359 1 96.38 278 VAL A O 1
ATOM 2168 N N . GLY A 1 279 ? 11.422 19.641 25.328 1 96.5 279 GLY A N 1
ATOM 2169 C CA . GLY A 1 279 ? 11.172 21.016 24.891 1 96.5 279 GLY A CA 1
ATOM 2170 C C . GLY A 1 279 ? 11.695 22.047 25.875 1 96.5 279 GLY A C 1
ATOM 2171 O O . GLY A 1 279 ? 12.305 23.047 25.453 1 96.5 279 GLY A O 1
ATOM 2172 N N . LYS A 1 280 ? 11.484 21.812 27.109 1 95.19 280 LYS A N 1
ATOM 2173 C CA . LYS A 1 280 ? 11.945 22.734 28.156 1 95.19 280 LYS A CA 1
ATOM 2174 C C . LYS A 1 280 ? 13.469 22.828 28.156 1 95.19 280 LYS A C 1
ATOM 2176 O O . LYS A 1 280 ? 14.016 23.938 28.188 1 95.19 280 LYS A O 1
ATOM 2181 N N . LYS A 1 281 ? 14.102 21.719 28.094 1 96.62 281 LYS A N 1
ATOM 2182 C CA . LYS A 1 281 ? 15.562 21.688 28.109 1 96.62 281 LYS A CA 1
ATOM 2183 C C . LYS A 1 281 ? 16.125 22.344 26.844 1 96.62 281 LYS A C 1
ATOM 2185 O O . LYS A 1 281 ? 17.156 23.016 26.906 1 96.62 281 LYS A O 1
ATOM 2190 N N . LEU A 1 282 ? 15.484 22.078 25.781 1 97 282 LEU A N 1
ATOM 2191 C CA . LEU A 1 282 ? 15.953 22.641 24.531 1 97 282 LEU A CA 1
ATOM 2192 C C . LEU A 1 282 ? 15.859 24.172 24.547 1 97 282 LEU A C 1
ATOM 2194 O O . LEU A 1 282 ? 16.766 24.859 24.078 1 97 282 LEU A O 1
ATOM 2198 N N . MET A 1 283 ? 14.781 24.719 25.031 1 95.19 283 MET A N 1
ATOM 2199 C CA . MET A 1 283 ? 14.586 26.172 25.125 1 95.19 283 MET A CA 1
ATOM 2200 C C . MET A 1 283 ? 15.602 26.797 26.078 1 95.19 283 MET A C 1
ATOM 2202 O O . MET A 1 283 ? 16 27.938 25.891 1 95.19 283 MET A O 1
ATOM 2206 N N . GLU A 1 284 ? 16 26.062 27.047 1 93.62 284 GLU A N 1
ATOM 2207 C CA . GLU A 1 284 ? 17.016 26.547 27.984 1 93.62 284 GLU A CA 1
ATOM 2208 C C . GLU A 1 284 ? 18.391 26.609 27.312 1 93.62 284 GLU A C 1
ATOM 2210 O O . GLU A 1 284 ? 19.156 27.547 27.562 1 93.62 284 GLU A O 1
ATOM 2215 N N . LYS A 1 285 ? 18.578 25.656 26.547 1 93.31 285 LYS A N 1
ATOM 2216 C CA . LYS A 1 285 ? 19.875 25.562 25.875 1 93.31 285 LYS A CA 1
ATOM 2217 C C . LYS A 1 285 ? 19.953 26.516 24.688 1 93.31 285 LYS A C 1
ATOM 2219 O O . LYS A 1 285 ? 20.984 27.125 24.438 1 93.31 285 LYS A O 1
ATOM 2224 N N . CYS A 1 286 ? 18.875 26.5 23.938 1 93.69 286 CYS A N 1
ATOM 2225 C CA . CYS A 1 286 ? 18.766 27.406 22.797 1 93.69 286 CYS A CA 1
ATOM 2226 C C . CYS A 1 286 ? 17.719 28.484 23.047 1 93.69 286 CYS A C 1
ATOM 2228 O O . CYS A 1 286 ? 16.578 28.344 22.641 1 93.69 286 CYS A O 1
ATOM 2230 N N . LYS A 1 287 ? 18.109 29.562 23.469 1 89.38 287 LYS A N 1
ATOM 2231 C CA . LYS A 1 287 ? 17.219 30.594 24 1 89.38 287 LYS A CA 1
ATOM 2232 C C . LYS A 1 287 ? 16.375 31.219 22.891 1 89.38 287 LYS A C 1
ATOM 2234 O O . LYS A 1 287 ? 15.258 31.672 23.141 1 89.38 287 LYS A O 1
ATOM 2239 N N . THR A 1 288 ? 16.828 31.172 21.672 1 92.19 288 THR A N 1
ATOM 2240 C CA . THR A 1 288 ? 16.141 31.859 20.594 1 92.19 288 THR A CA 1
ATOM 2241 C C . THR A 1 288 ? 15.055 30.969 20 1 92.19 288 THR A C 1
ATOM 2243 O O . THR A 1 288 ? 14.227 31.422 19.203 1 92.19 288 THR A O 1
ATOM 2246 N N . VAL A 1 289 ? 15.094 29.703 20.359 1 96.38 289 VAL A N 1
ATOM 2247 C CA . VAL A 1 289 ? 14.164 28.75 19.766 1 96.38 289 VAL A CA 1
ATOM 2248 C C . VAL A 1 289 ? 13.031 28.453 20.75 1 96.38 289 VAL A C 1
ATOM 2250 O O . VAL A 1 289 ? 13.281 28.203 21.922 1 96.38 289 VAL A O 1
ATOM 2253 N N . PHE A 1 290 ? 11.828 28.531 20.281 1 97.44 290 PHE A N 1
ATOM 2254 C CA . PHE A 1 290 ? 10.664 28.234 21.109 1 97.44 290 PHE A CA 1
ATOM 2255 C C . PHE A 1 290 ? 10.172 26.812 20.844 1 97.44 290 PHE A C 1
ATOM 2257 O O . PHE A 1 290 ? 10.375 26.266 19.766 1 97.44 290 PHE A O 1
ATOM 2264 N N . TRP A 1 291 ? 9.633 26.172 21.859 1 96.94 291 TRP A N 1
ATOM 2265 C CA . TRP A 1 291 ? 8.984 24.875 21.75 1 96.94 291 TRP A CA 1
ATOM 2266 C C . TRP A 1 291 ? 7.473 25 21.938 1 96.94 291 TRP A C 1
ATOM 2268 O O . TRP A 1 291 ? 7.008 25.484 22.969 1 96.94 291 TRP A O 1
ATOM 2278 N N . THR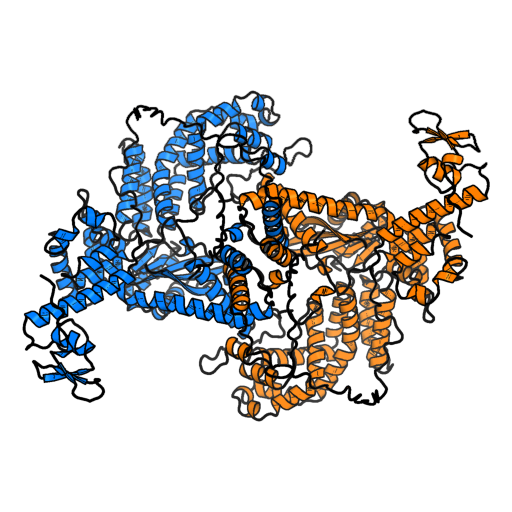 A 1 292 ? 6.703 24.672 20.906 1 96.88 292 THR A N 1
ATOM 2279 C CA . THR A 1 292 ? 5.246 24.719 20.969 1 96.88 292 THR A CA 1
ATOM 2280 C C . THR A 1 292 ? 4.652 23.359 20.594 1 96.88 292 THR A C 1
ATOM 2282 O O . THR A 1 292 ? 5.371 22.469 20.141 1 96.88 292 THR A O 1
ATOM 2285 N N . VAL A 1 293 ? 3.359 23.188 20.891 1 97.12 293 VAL A N 1
ATOM 2286 C CA . VAL A 1 293 ? 2.641 21.969 20.531 1 97.12 293 VAL A CA 1
ATOM 2287 C C . VAL A 1 293 ? 1.64 22.266 19.422 1 97.12 293 VAL A C 1
ATOM 2289 O O . VAL A 1 293 ? 1.126 23.391 19.328 1 97.12 293 VAL A O 1
ATOM 2292 N N . ASP A 1 294 ? 1.461 21.281 18.547 1 96.44 294 ASP A N 1
ATOM 2293 C CA . ASP A 1 294 ? 0.505 21.406 17.453 1 96.44 294 ASP A CA 1
ATOM 2294 C C . ASP A 1 294 ? -0.852 21.891 17.969 1 96.44 294 ASP A C 1
ATOM 2296 O O . ASP A 1 294 ? -1.46 21.266 18.828 1 96.44 294 ASP A O 1
ATOM 2300 N N . ALA A 1 295 ? -1.339 22.969 17.359 1 95.5 295 ALA A N 1
ATOM 2301 C CA . ALA A 1 295 ? -2.59 23.578 17.797 1 95.5 295 ALA A CA 1
ATOM 2302 C C . ALA A 1 295 ? -3.768 22.641 17.594 1 95.5 295 ALA A C 1
ATOM 2304 O O . ALA A 1 295 ? -4.664 22.562 18.438 1 95.5 295 ALA A O 1
ATOM 2305 N N . SER A 1 296 ? -3.781 21.953 16.516 1 93.38 296 SER A N 1
ATOM 2306 C CA . SER A 1 296 ? -4.867 21.016 16.25 1 93.38 296 SER A CA 1
ATOM 2307 C C . SER A 1 296 ? -4.91 19.906 17.297 1 93.38 296 SER A C 1
ATOM 2309 O O . SER A 1 296 ? -5.992 19.484 17.719 1 93.38 296 SER A O 1
ATOM 2311 N N . HIS A 1 297 ? -3.773 19.438 17.672 1 94.88 297 HIS A N 1
ATOM 2312 C CA . HIS A 1 297 ? -3.703 18.406 18.703 1 94.88 297 HIS A CA 1
ATOM 2313 C C . HIS A 1 297 ? -4.254 18.922 20.031 1 94.88 297 HIS A C 1
ATOM 2315 O O . HIS A 1 297 ? -4.977 18.219 20.734 1 94.88 297 HIS A O 1
ATOM 2321 N N . CYS A 1 298 ? -3.93 20.109 20.359 1 96.19 298 CYS A N 1
ATOM 2322 C CA . CYS A 1 298 ? -4.414 20.719 21.594 1 96.19 298 CYS A CA 1
ATOM 2323 C C . CYS A 1 298 ? -5.926 20.891 21.562 1 96.19 298 CYS A C 1
ATOM 2325 O O . CYS A 1 298 ? -6.605 20.656 22.562 1 96.19 298 CYS A O 1
ATOM 2327 N N . MET A 1 299 ? -6.43 21.281 20.438 1 95.94 299 MET A N 1
ATOM 2328 C CA . MET A 1 299 ? -7.879 21.422 20.312 1 95.94 299 MET A CA 1
ATOM 2329 C C . MET A 1 299 ? -8.562 20.062 20.453 1 95.94 299 MET A C 1
ATOM 2331 O O . MET A 1 299 ? -9.656 19.984 21.016 1 95.94 299 MET A O 1
ATOM 2335 N N . GLU A 1 300 ? -7.949 19.078 19.906 1 95.62 300 GLU A N 1
ATOM 2336 C CA . GLU A 1 300 ? -8.469 17.719 20.094 1 95.62 300 GLU A CA 1
ATOM 2337 C C . GLU A 1 300 ? -8.547 17.359 21.562 1 95.62 300 GLU A C 1
ATOM 2339 O O . GLU A 1 300 ? -9.508 16.734 22 1 95.62 300 GLU A O 1
ATOM 2344 N N . LEU A 1 301 ? -7.539 17.703 22.281 1 96.31 301 LEU A N 1
ATOM 2345 C CA . LEU A 1 301 ? -7.52 17.422 23.719 1 96.31 301 LEU A CA 1
ATOM 2346 C C . LEU A 1 301 ? -8.617 18.203 24.438 1 96.31 301 LEU A C 1
ATOM 2348 O O . LEU A 1 301 ? -9.25 17.688 25.359 1 96.31 301 LEU A O 1
ATOM 2352 N N . MET A 1 302 ? -8.836 19.453 24.031 1 97.19 302 MET A N 1
ATOM 2353 C CA . MET A 1 302 ? -9.922 20.25 24.594 1 97.19 302 MET A CA 1
ATOM 2354 C C . MET A 1 302 ? -11.266 19.578 24.375 1 97.19 302 MET A C 1
ATOM 2356 O O . MET A 1 302 ? -12.07 19.453 25.312 1 97.19 302 MET A O 1
ATOM 2360 N N . LEU A 1 303 ? -11.461 19.109 23.156 1 96.81 303 LEU A N 1
ATOM 2361 C CA . LEU A 1 303 ? -12.711 18.422 22.828 1 96.81 303 LEU A CA 1
ATOM 2362 C C . LEU A 1 303 ? -12.852 17.125 23.625 1 96.81 303 LEU A C 1
ATOM 2364 O O . LEU A 1 303 ? -13.953 16.766 24.031 1 96.81 303 LEU A O 1
ATOM 2368 N N . GLN A 1 304 ? -11.797 16.438 23.812 1 95.88 304 GLN A N 1
ATOM 2369 C CA . GLN A 1 304 ? -11.828 15.219 24.609 1 95.88 304 GLN A CA 1
ATOM 2370 C C . GLN A 1 304 ? -12.25 15.523 26.047 1 95.88 304 GLN A C 1
ATOM 2372 O O . GLN A 1 304 ? -12.977 14.75 26.672 1 95.88 304 GLN A O 1
ATOM 2377 N N . ASN A 1 305 ? -11.773 16.609 26.562 1 95.81 305 ASN A N 1
ATOM 2378 C CA . ASN A 1 305 ? -12.188 17.016 27.906 1 95.81 305 ASN A CA 1
ATOM 2379 C C . ASN A 1 305 ? -13.672 17.344 27.969 1 95.81 305 ASN A C 1
ATOM 2381 O O . ASN A 1 305 ? -14.328 17.109 28.984 1 95.81 305 ASN A O 1
ATOM 2385 N N . PHE A 1 306 ? -14.172 17.906 26.859 1 96.25 306 PHE A N 1
ATOM 2386 C CA . PHE A 1 306 ? -15.609 18.141 26.781 1 96.25 306 PHE A CA 1
ATOM 2387 C C . PHE A 1 306 ? -16.375 16.828 26.859 1 96.25 306 PHE A C 1
ATOM 2389 O O . PHE A 1 306 ? -17.406 16.75 27.531 1 96.25 306 PHE A O 1
ATOM 2396 N N . THR A 1 307 ? -15.867 15.828 26.203 1 95.12 307 THR A N 1
ATOM 2397 C CA . THR A 1 307 ? -16.547 14.539 26.125 1 95.12 307 THR A CA 1
ATOM 2398 C C . THR A 1 307 ? -16.562 13.844 27.484 1 95.12 307 THR A C 1
ATOM 2400 O O . THR A 1 307 ? -17.359 12.93 27.703 1 95.12 307 THR A O 1
ATOM 2403 N N . LYS A 1 308 ? -15.711 14.25 28.391 1 93.81 308 LYS A N 1
ATOM 2404 C CA . LYS A 1 308 ? -15.688 13.672 29.734 1 93.81 308 LYS A CA 1
ATOM 2405 C C . LYS A 1 308 ? -16.844 14.211 30.578 1 93.81 308 LYS A C 1
ATOM 2407 O O . LYS A 1 308 ? -17.172 13.641 31.625 1 93.81 308 LYS A O 1
ATOM 2412 N N . ILE A 1 309 ? -17.438 15.312 30.125 1 93.06 309 ILE A N 1
ATOM 2413 C CA . ILE A 1 309 ? -18.609 15.859 30.812 1 93.06 309 ILE A CA 1
ATOM 2414 C C . ILE A 1 309 ? -19.828 14.977 30.531 1 93.06 309 ILE A C 1
ATOM 2416 O O . ILE A 1 309 ? -20.188 14.766 29.375 1 93.06 309 ILE A O 1
ATOM 2420 N N . ASP A 1 310 ? -20.531 14.578 31.453 1 91.19 310 ASP A N 1
ATOM 2421 C CA . ASP A 1 310 ? -21.516 13.5 31.422 1 91.19 310 ASP A CA 1
ATOM 2422 C C . ASP A 1 310 ? -22.594 13.789 30.375 1 91.19 310 ASP A C 1
ATOM 2424 O O . ASP A 1 310 ? -22.891 12.945 29.531 1 91.19 310 ASP A O 1
ATOM 2428 N N . PRO A 1 311 ? -23.172 14.961 30.422 1 91.62 311 PRO A N 1
ATOM 2429 C CA . PRO A 1 311 ? -24.25 15.188 29.453 1 91.62 311 PRO A CA 1
ATOM 2430 C C . PRO A 1 311 ? -23.75 15.094 28.016 1 91.62 311 PRO A C 1
ATOM 2432 O O . PRO A 1 311 ? -24.5 14.641 27.125 1 91.62 311 PRO A O 1
ATOM 2435 N N . ILE A 1 312 ? -22.625 15.531 27.797 1 95.12 312 ILE A N 1
ATOM 2436 C CA . ILE A 1 312 ? -22.062 15.5 26.453 1 95.12 312 ILE A CA 1
ATOM 2437 C C . ILE A 1 312 ? -21.734 14.062 26.062 1 95.12 312 ILE A C 1
ATOM 2439 O O . ILE A 1 312 ? -22 13.633 24.953 1 95.12 312 ILE A O 1
ATOM 2443 N N . GLN A 1 313 ? -21.141 13.367 26.969 1 95.94 313 GLN A N 1
ATOM 2444 C CA . GLN A 1 313 ? -20.797 11.961 26.75 1 95.94 313 GLN A CA 1
ATOM 2445 C C . GLN A 1 313 ? -22.047 11.141 26.406 1 95.94 313 GLN A C 1
ATOM 2447 O O . GLN A 1 313 ? -22.031 10.344 25.469 1 95.94 313 GLN A O 1
ATOM 2452 N N . GLU A 1 314 ? -23.062 11.359 27.125 1 95.56 314 GLU A N 1
ATOM 2453 C CA . GLU A 1 314 ? -24.297 10.617 26.922 1 95.56 314 GLU A CA 1
ATOM 2454 C C . GLU A 1 314 ? -24.938 10.953 25.578 1 95.56 314 GLU A C 1
ATOM 2456 O O . GLU A 1 314 ? -25.422 10.07 24.875 1 95.56 314 GLU A O 1
ATOM 2461 N N . ALA A 1 315 ? -24.938 12.211 25.297 1 96.19 315 ALA A N 1
ATOM 2462 C CA . ALA A 1 315 ? -25.5 12.633 24.016 1 96.19 315 ALA A CA 1
ATOM 2463 C C . ALA A 1 315 ? -24.75 11.992 22.844 1 96.19 315 ALA A C 1
ATOM 2465 O O . ALA A 1 315 ? -25.359 11.531 21.891 1 96.19 315 ALA A O 1
ATOM 2466 N N . LEU A 1 316 ? -23.453 11.969 22.953 1 96.69 316 LEU A N 1
ATOM 2467 C CA . LEU A 1 316 ? -22.625 11.406 21.891 1 96.69 316 LEU A CA 1
ATOM 2468 C C . LEU A 1 316 ? -22.828 9.898 21.797 1 96.69 316 LEU A C 1
ATOM 2470 O O . LEU A 1 316 ? -22.859 9.352 20.688 1 96.69 316 LEU A O 1
ATOM 2474 N N . GLU A 1 317 ? -22.922 9.273 22.875 1 95.62 317 GLU A N 1
ATOM 2475 C CA . GLU A 1 317 ? -23.141 7.828 22.875 1 95.62 317 GLU A CA 1
ATOM 2476 C C . GLU A 1 317 ? -24.484 7.469 22.25 1 95.62 317 GLU A C 1
ATOM 2478 O O . GLU A 1 317 ? -24.594 6.504 21.484 1 95.62 317 GLU A O 1
ATOM 2483 N N . LYS A 1 318 ? -25.484 8.203 22.625 1 96 318 LYS A N 1
ATOM 2484 C CA . LYS A 1 318 ? -26.797 7.98 22.031 1 96 318 LYS A CA 1
ATOM 2485 C C . LYS A 1 318 ? -26.797 8.227 20.531 1 96 318 LYS A C 1
ATOM 2487 O O . LYS A 1 318 ? -27.375 7.453 19.766 1 96 318 LYS A O 1
ATOM 2492 N N . ALA A 1 319 ? -26.156 9.328 20.156 1 96.75 319 ALA A N 1
ATOM 2493 C CA . ALA A 1 319 ? -26.047 9.641 18.734 1 96.75 319 ALA A CA 1
ATOM 2494 C C . ALA A 1 319 ? -25.312 8.539 17.984 1 96.75 319 ALA A C 1
ATOM 2496 O O . ALA A 1 319 ? -25.688 8.172 16.875 1 96.75 319 ALA A O 1
ATOM 2497 N N . LYS A 1 320 ? -24.281 8.125 18.594 1 94.94 320 LYS A N 1
ATOM 2498 C CA . LYS A 1 320 ? -23.484 7.047 18 1 94.94 320 LYS A CA 1
ATOM 2499 C C . LYS A 1 320 ? -24.312 5.781 17.828 1 94.94 320 LYS A C 1
ATOM 2501 O O . LYS A 1 320 ? -24.25 5.129 16.781 1 94.94 320 LYS A O 1
ATOM 2506 N N . THR A 1 321 ? -25.047 5.426 18.812 1 94.62 321 THR A N 1
ATOM 2507 C CA . THR A 1 321 ? -25.906 4.254 18.75 1 94.62 321 THR A CA 1
ATOM 2508 C C . THR A 1 321 ? -26.922 4.391 17.609 1 94.62 321 THR A C 1
ATOM 2510 O O . THR A 1 321 ? -27.203 3.42 16.906 1 94.62 321 THR A O 1
ATOM 2513 N N . LEU A 1 322 ? -27.422 5.559 17.469 1 95.06 322 LEU A N 1
ATOM 2514 C CA . LEU A 1 322 ? -28.391 5.84 16.406 1 95.06 322 LEU A CA 1
ATOM 2515 C C . LEU A 1 322 ? -27.781 5.609 15.031 1 95.06 322 LEU A C 1
ATOM 2517 O O . LEU A 1 322 ? -28.344 4.898 14.203 1 95.06 322 LEU A O 1
ATOM 2521 N N . THR A 1 323 ? -26.609 6.191 14.836 1 94.56 323 THR A N 1
ATOM 2522 C CA . THR A 1 323 ? -25.984 6.082 13.523 1 94.56 323 THR A CA 1
ATOM 2523 C C . THR A 1 323 ? -25.5 4.656 13.266 1 94.56 323 THR A C 1
ATOM 2525 O O . THR A 1 323 ? -25.578 4.164 12.133 1 94.56 323 THR A O 1
ATOM 2528 N N . GLN A 1 324 ? -25 4.031 14.273 1 92.44 324 GLN A N 1
ATOM 2529 C CA . GLN A 1 324 ? -24.594 2.641 14.125 1 92.44 324 GLN A CA 1
ATOM 2530 C C . GLN A 1 324 ? -25.75 1.768 13.648 1 92.44 324 GLN A C 1
ATOM 2532 O O . GLN A 1 324 ? -25.578 0.927 12.758 1 92.44 324 GLN A O 1
ATOM 2537 N N . PHE A 1 325 ? -26.906 1.977 14.227 1 92 325 PHE A N 1
ATOM 2538 C CA . PHE A 1 325 ? -28.094 1.21 13.867 1 92 325 PHE A CA 1
ATOM 2539 C C . PHE A 1 325 ? -28.5 1.479 12.422 1 92 325 PHE A C 1
ATOM 2541 O O . PHE A 1 325 ? -28.734 0.544 11.656 1 92 325 PHE A O 1
ATOM 2548 N N . ILE A 1 326 ? -28.5 2.666 12.062 1 91.5 326 ILE A N 1
ATOM 2549 C CA . ILE A 1 326 ? -28.984 3.059 10.75 1 91.5 326 ILE A CA 1
ATOM 2550 C C . ILE A 1 326 ? -28.047 2.553 9.664 1 91.5 326 ILE A C 1
ATOM 2552 O O . ILE A 1 326 ? -28.484 2.002 8.656 1 91.5 326 ILE A O 1
ATOM 2556 N N . TYR A 1 327 ? -26.797 2.725 9.883 1 90.19 327 TYR A N 1
ATOM 2557 C CA . TYR A 1 327 ? -25.828 2.428 8.836 1 90.19 327 TYR A CA 1
ATOM 2558 C C . TYR A 1 327 ? -25.5 0.94 8.797 1 90.19 327 TYR A C 1
ATOM 2560 O O . TYR A 1 327 ? -24.922 0.45 7.828 1 90.19 327 TYR A O 1
ATOM 2568 N N . SER A 1 328 ? -25.875 0.219 9.812 1 86.94 328 SER A N 1
ATOM 2569 C CA . SER A 1 328 ? -25.641 -1.222 9.828 1 86.94 328 SER A CA 1
ATOM 2570 C C . SER A 1 328 ? -26.812 -1.979 9.211 1 86.94 328 SER A C 1
ATOM 2572 O O . SER A 1 328 ? -26.719 -3.178 8.938 1 86.94 328 SER A O 1
ATOM 2574 N N . HIS A 1 329 ? -27.938 -1.335 9.023 1 86.56 329 HIS A N 1
ATOM 2575 C CA . HIS A 1 329 ? -29.125 -1.958 8.469 1 86.56 329 HIS A CA 1
ATOM 2576 C C . HIS A 1 329 ? -29.531 -1.304 7.152 1 86.56 329 HIS A C 1
ATOM 2578 O O . HIS A 1 329 ? -29.906 -0.132 7.129 1 86.56 329 HIS A O 1
ATOM 2584 N N . ALA A 1 330 ? -29.531 -2.057 6.105 1 84.62 330 ALA A N 1
ATOM 2585 C CA . ALA A 1 330 ? -29.75 -1.55 4.754 1 84.62 330 ALA A CA 1
ATOM 2586 C C . ALA A 1 330 ? -31.125 -0.897 4.633 1 84.62 330 ALA A C 1
ATOM 2588 O O . ALA A 1 330 ? -31.281 0.133 3.971 1 84.62 330 ALA A O 1
ATOM 2589 N N . THR A 1 331 ? -32.125 -1.505 5.285 1 85.62 331 THR A N 1
ATOM 2590 C CA . THR A 1 331 ? -33.5 -0.974 5.211 1 85.62 331 THR A CA 1
ATOM 2591 C C . THR A 1 331 ? -33.562 0.389 5.895 1 85.62 331 THR A C 1
ATOM 2593 O O . THR A 1 331 ? -34.188 1.317 5.359 1 85.62 331 THR A O 1
ATOM 2596 N N . ALA A 1 332 ? -32.969 0.458 7.094 1 90.12 332 ALA A N 1
ATOM 2597 C CA . ALA A 1 332 ? -32.969 1.729 7.812 1 90.12 332 ALA A CA 1
ATOM 2598 C C . ALA A 1 332 ? -32.219 2.801 7.023 1 90.12 332 ALA A C 1
ATOM 2600 O O . ALA A 1 332 ? -32.625 3.959 6.984 1 90.12 332 ALA A O 1
ATOM 2601 N N . LEU A 1 333 ? -31.125 2.426 6.441 1 90.12 333 LEU A N 1
ATOM 2602 C CA . LEU A 1 333 ? -30.312 3.355 5.66 1 90.12 333 LEU A CA 1
ATOM 2603 C C . LEU A 1 333 ? -31.078 3.852 4.438 1 90.12 333 LEU A C 1
ATOM 2605 O O . LEU A 1 333 ? -31 5.027 4.082 1 90.12 333 LEU A O 1
ATOM 2609 N N . LYS A 1 334 ? -31.781 2.941 3.807 1 88.81 334 LYS A N 1
ATOM 2610 C CA . LYS A 1 334 ? -32.594 3.336 2.668 1 88.81 334 LYS A CA 1
ATOM 2611 C C . LYS A 1 334 ? -33.656 4.348 3.082 1 88.81 334 LYS A C 1
ATOM 2613 O O . LYS A 1 334 ? -33.875 5.344 2.387 1 88.81 334 LYS A O 1
ATOM 2618 N N . LEU A 1 335 ? -34.312 4.074 4.199 1 91.31 335 LEU A N 1
ATOM 2619 C CA . LEU A 1 335 ? -35.344 4.973 4.695 1 91.31 335 LEU A CA 1
ATOM 2620 C C . LEU A 1 335 ? -34.781 6.344 5.027 1 91.31 335 LEU A C 1
ATOM 2622 O O . LEU A 1 335 ? -35.406 7.371 4.773 1 91.31 335 LEU A O 1
ATOM 2626 N N . LEU A 1 336 ? -33.562 6.363 5.637 1 92.88 336 LEU A N 1
ATOM 2627 C CA . LEU A 1 336 ? -32.875 7.621 5.938 1 92.88 336 LEU A CA 1
ATOM 2628 C C . LEU A 1 336 ? -32.625 8.422 4.668 1 92.88 336 LEU A C 1
ATOM 2630 O O . LEU A 1 336 ? -32.875 9.625 4.629 1 92.88 336 LEU A O 1
ATOM 2634 N N . ARG A 1 337 ? -32.125 7.785 3.68 1 88.75 337 ARG A N 1
ATOM 2635 C CA . ARG A 1 337 ? -31.75 8.445 2.432 1 88.75 337 ARG A CA 1
ATOM 2636 C C . ARG A 1 337 ? -33 8.961 1.698 1 88.75 337 ARG A C 1
ATOM 2638 O O . ARG A 1 337 ? -32.906 9.922 0.928 1 88.75 337 ARG A O 1
ATOM 2645 N N . ASP A 1 338 ? -34.125 8.367 1.979 1 87.25 338 ASP A N 1
ATOM 2646 C CA . ASP A 1 338 ? -35.375 8.828 1.404 1 87.25 338 ASP A CA 1
ATOM 2647 C C . ASP A 1 338 ? -35.938 10.016 2.184 1 87.25 338 ASP A C 1
ATOM 2649 O O . ASP A 1 338 ? -36.531 10.922 1.598 1 87.25 338 ASP A O 1
ATOM 2653 N N . ALA A 1 339 ? -35.719 9.938 3.479 1 90.06 339 ALA A N 1
ATOM 2654 C CA . ALA A 1 339 ? -36.344 10.906 4.359 1 90.06 339 ALA A CA 1
ATOM 2655 C C . ALA A 1 339 ? -35.469 12.141 4.547 1 90.06 339 ALA A C 1
ATOM 2657 O O . ALA A 1 339 ? -36 13.25 4.719 1 90.06 339 ALA A O 1
ATOM 2658 N N . CYS A 1 340 ? -34.188 11.93 4.621 1 90.38 340 CYS A N 1
ATOM 2659 C CA . CYS A 1 340 ? -33.25 13.016 4.938 1 90.38 340 CYS A CA 1
ATOM 2660 C C . CYS A 1 340 ? -32.438 13.406 3.723 1 90.38 340 CYS A C 1
ATOM 2662 O O . CYS A 1 340 ? -32.094 12.547 2.904 1 90.38 340 CYS A O 1
ATOM 2664 N N . PRO A 1 341 ? -32.125 14.602 3.619 1 83.31 341 PRO A N 1
ATOM 2665 C CA . PRO A 1 341 ? -31.359 15.07 2.455 1 83.31 341 PRO A CA 1
ATOM 2666 C C . PRO A 1 341 ? -29.891 14.648 2.49 1 83.31 341 PRO A C 1
ATOM 2668 O O . PRO A 1 341 ? -29.281 14.453 1.438 1 83.31 341 PRO A O 1
ATOM 2671 N N . ASP A 1 342 ? -29.359 14.57 3.672 1 85.19 342 ASP A N 1
ATOM 2672 C CA . ASP A 1 342 ? -27.922 14.281 3.791 1 85.19 342 ASP A CA 1
ATOM 2673 C C . ASP A 1 342 ? -27.688 13.039 4.645 1 85.19 342 ASP A C 1
ATOM 2675 O O . ASP A 1 342 ? -28.547 12.641 5.43 1 85.19 342 ASP A O 1
ATOM 2679 N N . GLU A 1 343 ? -26.469 12.508 4.383 1 88.19 343 GLU A N 1
ATOM 2680 C CA . GLU A 1 343 ? -26.016 11.477 5.305 1 88.19 343 GLU A CA 1
ATOM 2681 C C . GLU A 1 343 ? -25.844 12.031 6.719 1 88.19 343 GLU A C 1
ATOM 2683 O O . GLU A 1 343 ? -25.547 13.211 6.895 1 88.19 343 GLU A O 1
ATOM 2688 N N . LEU A 1 344 ? -26.109 11.203 7.656 1 91.44 344 LEU A N 1
ATOM 2689 C CA . LEU A 1 344 ? -25.969 11.672 9.031 1 91.44 344 LEU A CA 1
ATOM 2690 C C . LEU A 1 344 ? -24.5 11.773 9.43 1 91.44 344 LEU A C 1
ATOM 2692 O O . LEU A 1 344 ? -24.078 12.766 10.031 1 91.44 344 LEU A O 1
ATOM 2696 N N . VAL A 1 345 ? -23.797 10.734 9.078 1 91.75 345 VAL A N 1
ATOM 2697 C CA . VAL A 1 345 ? -22.375 10.711 9.445 1 91.75 345 VAL A CA 1
ATOM 2698 C C . VAL A 1 345 ? -21.578 11.555 8.453 1 91.75 345 VAL A C 1
ATOM 2700 O O . VAL A 1 345 ? -21.641 11.336 7.242 1 91.75 345 VAL A O 1
ATOM 2703 N N . LYS A 1 346 ? -20.922 12.5 9 1 87.69 346 LYS A N 1
ATOM 2704 C CA . LYS A 1 346 ? -20.109 13.391 8.18 1 87.69 346 LYS A CA 1
ATOM 2705 C C . LYS A 1 346 ? -18.672 12.891 8.07 1 87.69 346 LYS A C 1
ATOM 2707 O O . LYS A 1 346 ? -18.172 12.211 8.969 1 87.69 346 LYS A O 1
ATOM 2712 N N . SER A 1 347 ? -18.172 13.148 6.926 1 83.56 347 SER A N 1
ATOM 2713 C CA . SER A 1 347 ? -16.766 12.828 6.719 1 83.56 347 SER A CA 1
ATOM 2714 C C . SER A 1 347 ? -15.898 14.078 6.766 1 83.56 347 SER A C 1
ATOM 2716 O O . SER A 1 347 ? -16.344 15.164 6.406 1 83.56 347 SER A O 1
ATOM 2718 N N . SER A 1 348 ? -14.75 13.938 7.398 1 83.06 348 SER A N 1
ATOM 2719 C CA . SER A 1 348 ? -13.773 15.023 7.469 1 83.06 348 SER A CA 1
ATOM 2720 C C . SER A 1 348 ? -12.344 14.484 7.391 1 83.06 348 SER A C 1
ATOM 2722 O O . SER A 1 348 ? -12.086 13.344 7.777 1 83.06 348 SER A O 1
ATOM 2724 N N . LYS A 1 349 ? -11.484 15.305 6.879 1 79.38 349 LYS A N 1
ATOM 2725 C CA . LYS A 1 349 ? -10.07 14.961 6.871 1 79.38 349 LYS A CA 1
ATOM 2726 C C . LYS A 1 349 ? -9.508 14.898 8.289 1 79.38 349 LYS A C 1
ATOM 2728 O O . LYS A 1 349 ? -8.555 14.164 8.555 1 79.38 349 LYS A O 1
ATOM 2733 N N . ILE A 1 350 ? -10.18 15.797 9.117 1 87.38 350 ILE A N 1
ATOM 2734 C CA . ILE A 1 350 ? -9.812 15.766 10.531 1 87.38 350 ILE A CA 1
ATOM 2735 C C . ILE A 1 350 ? -10.664 14.742 11.266 1 87.38 350 ILE A C 1
ATOM 2737 O O . ILE A 1 350 ? -11.781 15.047 11.703 1 87.38 350 ILE A O 1
ATOM 2741 N N . ARG A 1 351 ? -10.133 13.672 11.547 1 84.44 351 ARG A N 1
ATOM 2742 C CA . ARG A 1 351 ? -10.875 12.547 12.109 1 84.44 351 ARG A CA 1
ATOM 2743 C C . ARG A 1 351 ? -11.453 12.906 13.477 1 84.44 351 ARG A C 1
ATOM 2745 O O . ARG A 1 351 ? -12.555 12.469 13.82 1 84.44 351 ARG A O 1
ATOM 2752 N N . SER A 1 352 ? -10.773 13.688 14.219 1 88.25 352 SER A N 1
ATOM 2753 C CA . SER A 1 352 ? -11.141 13.961 15.602 1 88.25 352 SER A CA 1
ATOM 2754 C C . SER A 1 352 ? -12.406 14.812 15.688 1 88.25 352 SER A C 1
ATOM 2756 O O . SER A 1 352 ? -13.047 14.875 16.734 1 88.25 352 SER A O 1
ATOM 2758 N N . ILE A 1 353 ? -12.789 15.477 14.602 1 92.5 353 ILE A N 1
ATOM 2759 C CA . ILE A 1 353 ? -13.945 16.375 14.695 1 92.5 353 ILE A CA 1
ATOM 2760 C C . ILE A 1 353 ? -15.188 15.664 14.148 1 92.5 353 ILE A C 1
ATOM 2762 O O . ILE A 1 353 ? -16.297 16.156 14.312 1 92.5 353 ILE A O 1
ATOM 2766 N N . VAL A 1 354 ? -15.047 14.492 13.57 1 90.81 354 VAL A N 1
ATOM 2767 C CA . VAL A 1 354 ? -16.125 13.781 12.891 1 90.81 354 VAL A CA 1
ATOM 2768 C C . VAL A 1 354 ? -17.281 13.531 13.859 1 90.81 354 VAL A C 1
ATOM 2770 O O . VAL A 1 354 ? -18.438 13.773 13.531 1 90.81 354 VAL A O 1
ATOM 2773 N N . PRO A 1 355 ? -17.047 13.125 15.07 1 93.62 355 PRO A N 1
ATOM 2774 C CA . PRO A 1 355 ? -18.141 12.891 16 1 93.62 355 PRO A CA 1
ATOM 2775 C C . PRO A 1 355 ? -19 14.133 16.25 1 93.62 355 PRO A C 1
ATOM 2777 O O . PRO A 1 355 ? -20.219 14.047 16.328 1 93.62 355 PRO A O 1
ATOM 2780 N N . PHE A 1 356 ? -18.375 15.234 16.297 1 96.12 356 PHE A N 1
ATOM 2781 C CA . PHE A 1 356 ? -19.078 16.469 16.641 1 96.12 356 PHE A CA 1
ATOM 2782 C C . PHE A 1 356 ? -19.797 17.031 15.414 1 96.12 356 PHE A C 1
ATOM 2784 O O . PHE A 1 356 ? -20.906 17.562 15.539 1 96.12 356 PHE A O 1
ATOM 2791 N N . LEU A 1 357 ? -19.172 16.891 14.305 1 93.69 357 LEU A N 1
ATOM 2792 C CA . LEU A 1 357 ? -19.844 17.266 13.062 1 93.69 357 LEU A CA 1
ATOM 2793 C C . LEU A 1 357 ? -21.078 16.391 12.828 1 93.69 357 LEU A C 1
ATOM 2795 O O . LEU A 1 357 ? -22.109 16.875 12.383 1 93.69 357 LEU A O 1
ATOM 2799 N N . THR A 1 358 ? -20.875 15.172 13.086 1 94.38 358 THR A N 1
ATOM 2800 C CA . THR A 1 358 ? -21.969 14.234 12.93 1 94.38 358 THR A CA 1
ATOM 2801 C C . THR A 1 358 ? -23.109 14.57 13.883 1 94.38 358 THR A C 1
ATOM 2803 O O . THR A 1 358 ? -24.281 14.555 13.492 1 94.38 358 THR A O 1
ATOM 2806 N N . LEU A 1 359 ? -22.781 14.883 15.109 1 96.44 359 LEU A N 1
ATOM 2807 C CA . LEU A 1 359 ? -23.797 15.266 16.094 1 96.44 359 LEU A CA 1
ATOM 2808 C C . LEU A 1 359 ? -24.547 16.516 15.641 1 96.44 359 LEU A C 1
ATOM 2810 O O . LEU A 1 359 ? -25.766 16.594 15.75 1 96.44 359 LEU A O 1
ATOM 2814 N N . GLU A 1 360 ? -23.828 17.469 15.188 1 95.62 360 GLU A N 1
ATOM 2815 C CA . GLU A 1 360 ? -24.438 18.688 14.672 1 95.62 360 GLU A CA 1
ATOM 2816 C C . GLU A 1 360 ? -25.391 18.375 13.516 1 95.62 360 GLU A C 1
ATOM 2818 O O . GLU A 1 360 ? -26.484 18.938 13.445 1 95.62 360 GLU A O 1
ATOM 2823 N N . ASN A 1 361 ? -24.922 17.531 12.719 1 93.75 361 ASN A N 1
ATOM 2824 C CA . ASN A 1 361 ? -25.75 17.156 11.57 1 93.75 361 ASN A CA 1
ATOM 2825 C C . ASN A 1 361 ? -27 16.406 11.992 1 93.75 361 ASN A C 1
ATOM 2827 O O . ASN A 1 361 ? -28.078 16.594 11.414 1 93.75 361 ASN A O 1
ATOM 2831 N N . ILE A 1 362 ? -26.875 15.531 12.938 1 96.25 362 ILE A N 1
ATOM 2832 C CA . ILE A 1 362 ? -28.016 14.797 13.484 1 96.25 362 ILE A CA 1
ATOM 2833 C C . ILE A 1 362 ? -29.047 15.781 14.047 1 96.25 362 ILE A C 1
ATOM 2835 O O . ILE A 1 362 ? -30.234 15.664 13.781 1 96.25 362 ILE A O 1
ATOM 2839 N N . VAL A 1 363 ? -28.578 16.734 14.766 1 96 363 VAL A N 1
ATOM 2840 C CA . VAL A 1 363 ? -29.453 17.734 15.375 1 96 363 VAL A CA 1
ATOM 2841 C C . VAL A 1 363 ? -30.141 18.547 14.281 1 96 363 VAL A C 1
ATOM 2843 O O . VAL A 1 363 ? -31.328 18.875 14.398 1 96 363 VAL A O 1
ATOM 2846 N N . SER A 1 364 ? -29.453 18.844 13.242 1 94.5 364 SER A N 1
ATOM 2847 C CA . SER A 1 364 ? -30.016 19.625 12.141 1 94.5 364 SER A CA 1
ATOM 2848 C C . SER A 1 364 ? -31.078 18.844 11.398 1 94.5 364 SER A C 1
ATOM 2850 O O . SER A 1 364 ? -31.953 19.422 10.75 1 94.5 364 SER A O 1
ATOM 2852 N N . GLN A 1 365 ? -30.984 17.531 11.523 1 94.75 365 GLN A N 1
ATOM 2853 C CA . GLN A 1 365 ? -31.938 16.688 10.805 1 94.75 365 GLN A CA 1
ATOM 2854 C C . GLN A 1 365 ? -32.938 16.031 11.766 1 94.75 365 GLN A C 1
ATOM 2856 O O . GLN A 1 365 ? -33.438 14.945 11.492 1 94.75 365 GLN A O 1
ATOM 2861 N N . LYS A 1 366 ? -33.156 16.656 12.867 1 95.06 366 LYS A N 1
ATOM 2862 C CA . LYS A 1 366 ? -34.031 16.141 13.906 1 95.06 366 LYS A CA 1
ATOM 2863 C C . LYS A 1 366 ? -35.438 15.852 13.352 1 95.06 366 LYS A C 1
ATOM 2865 O O . LYS A 1 366 ? -35.969 14.75 13.516 1 95.06 366 LYS A O 1
ATOM 2870 N N . ASP A 1 367 ? -35.969 16.781 12.578 1 93.06 367 ASP A N 1
ATOM 2871 C CA . ASP A 1 367 ? -37.344 16.672 12.102 1 93.06 367 ASP A CA 1
ATOM 2872 C C . ASP A 1 367 ? -37.5 15.523 11.102 1 93.06 367 ASP A C 1
ATOM 2874 O O . ASP A 1 367 ? -38.5 14.781 11.148 1 93.06 367 ASP A O 1
ATOM 2878 N N . CYS A 1 368 ? -36.531 15.438 10.242 1 94 368 CYS A N 1
ATOM 2879 C CA . CYS A 1 368 ? -36.562 14.375 9.25 1 94 368 CYS A CA 1
ATOM 2880 C C . CYS A 1 368 ? -36.469 13.008 9.914 1 94 368 CYS A C 1
ATOM 2882 O O . CYS A 1 368 ? -37.125 12.047 9.484 1 94 368 CYS A O 1
ATOM 2884 N N . LEU A 1 369 ? -35.656 12.891 10.938 1 95.81 369 LEU A N 1
ATOM 2885 C CA . LEU A 1 369 ? -35.469 11.633 11.641 1 95.81 369 LEU A CA 1
ATOM 2886 C C . LEU A 1 369 ? -36.719 11.219 12.375 1 95.81 369 LEU A C 1
ATOM 2888 O O . LEU A 1 369 ? -37.125 10.047 12.344 1 95.81 369 LEU A O 1
ATOM 2892 N N . ILE A 1 370 ? -37.344 12.195 12.992 1 94.62 370 ILE A N 1
ATOM 2893 C CA . ILE A 1 370 ? -38.562 11.922 13.703 1 94.62 370 ILE A CA 1
ATOM 2894 C C . ILE A 1 370 ? -39.656 11.453 12.711 1 94.62 370 ILE A C 1
ATOM 2896 O O . ILE A 1 370 ? -40.344 10.477 12.969 1 94.62 370 ILE A O 1
ATOM 2900 N N . ARG A 1 371 ? -39.688 12.047 11.562 1 93.62 371 ARG A N 1
ATOM 2901 C CA . ARG A 1 371 ? -40.625 11.672 10.523 1 93.62 371 ARG A CA 1
ATOM 2902 C C . ARG A 1 371 ? -40.344 10.273 9.992 1 93.62 371 ARG A C 1
ATOM 2904 O O . ARG A 1 371 ? -41.25 9.508 9.711 1 93.62 371 ARG A O 1
ATOM 2911 N N . MET A 1 372 ? -39.125 10.008 9.828 1 95.12 372 MET A N 1
ATOM 2912 C CA . MET A 1 372 ? -38.688 8.703 9.312 1 95.12 372 MET A CA 1
ATOM 2913 C C . MET A 1 372 ? -39.219 7.578 10.211 1 95.12 372 MET A C 1
ATOM 2915 O O . MET A 1 372 ? -39.812 6.613 9.727 1 95.12 372 MET A O 1
ATOM 2919 N N . PHE A 1 373 ? -39.062 7.734 11.5 1 95 373 PHE A N 1
ATOM 2920 C CA . PHE A 1 373 ? -39.406 6.676 12.438 1 95 373 PHE A CA 1
ATOM 2921 C C . PHE A 1 373 ? -40.906 6.664 12.727 1 95 373 PHE A C 1
ATOM 2923 O O . PHE A 1 373 ? -41.406 5.75 13.383 1 95 373 PHE A O 1
ATOM 2930 N N . GLN A 1 374 ? -41.562 7.656 12.188 1 91.94 374 GLN A N 1
ATOM 2931 C CA . GLN A 1 374 ? -43.031 7.695 12.297 1 91.94 374 GLN A CA 1
ATOM 2932 C C . GLN A 1 374 ? -43.688 7.273 10.992 1 91.94 374 GLN A C 1
ATOM 2934 O O . GLN A 1 374 ? -44.906 7.121 10.93 1 91.94 374 GLN A O 1
ATOM 2939 N N . SER A 1 375 ? -42.969 7.066 10.047 1 93 375 SER A N 1
ATOM 2940 C CA . SER A 1 375 ? -43.469 6.734 8.719 1 93 375 SER A CA 1
ATOM 2941 C C . SER A 1 375 ? -44.062 5.332 8.695 1 93 375 SER A C 1
ATOM 2943 O O . SER A 1 375 ? -43.719 4.492 9.531 1 93 375 SER A O 1
ATOM 2945 N N . SER A 1 376 ? -44.906 5.109 7.684 1 92.56 376 SER A N 1
ATOM 2946 C CA . SER A 1 376 ? -45.5 3.803 7.496 1 92.56 376 SER A CA 1
ATOM 2947 C C . SER A 1 376 ? -44.5 2.766 7.047 1 92.56 376 SER A C 1
ATOM 2949 O O . SER A 1 376 ? -44.562 1.604 7.457 1 92.56 376 SER A O 1
ATOM 2951 N N . ASP A 1 377 ? -43.594 3.213 6.238 1 91.19 377 ASP A N 1
ATOM 2952 C CA . ASP A 1 377 ? -42.562 2.312 5.738 1 91.19 377 ASP A CA 1
ATOM 2953 C C . ASP A 1 377 ? -41.719 1.737 6.883 1 91.19 377 ASP A C 1
ATOM 2955 O O . ASP A 1 377 ? -41.344 0.565 6.852 1 91.19 377 ASP A O 1
ATOM 2959 N N . TRP A 1 378 ? -41.469 2.584 7.898 1 93.25 378 TRP A N 1
ATOM 2960 C CA . TRP A 1 378 ? -40.719 2.109 9.062 1 93.25 378 TRP A CA 1
ATOM 2961 C C . TRP A 1 378 ? -41.531 1.144 9.891 1 93.25 378 TRP A C 1
ATOM 2963 O O . TRP A 1 378 ? -41.094 0.058 10.25 1 93.25 378 TRP A O 1
ATOM 2973 N N . ARG A 1 379 ? -42.75 1.46 10.086 1 91.12 379 ARG A N 1
ATOM 2974 C CA . ARG A 1 379 ? -43.625 0.678 10.953 1 91.12 379 ARG A CA 1
ATOM 2975 C C . ARG A 1 379 ? -43.844 -0.719 10.383 1 91.12 379 ARG A C 1
ATOM 2977 O O . ARG A 1 379 ? -44.031 -1.682 11.133 1 91.12 379 ARG A O 1
ATOM 2984 N N . THR A 1 380 ? -43.781 -0.765 9.047 1 89.56 380 THR A N 1
ATOM 2985 C CA . THR A 1 380 ? -44.031 -2.043 8.391 1 89.56 380 THR A CA 1
ATOM 2986 C C . THR A 1 380 ? -42.75 -2.824 8.211 1 89.56 380 THR A C 1
ATOM 2988 O O . THR A 1 380 ? -42.75 -3.984 7.793 1 89.56 380 THR A O 1
ATOM 2991 N N . SER A 1 381 ? -41.719 -2.215 8.516 1 87.62 381 SER A N 1
ATOM 2992 C CA . SER A 1 381 ? -40.438 -2.889 8.336 1 87.62 381 SER A CA 1
ATOM 2993 C C . SER A 1 381 ? -40.188 -3.898 9.453 1 87.62 381 SER A C 1
ATOM 2995 O O . SER A 1 381 ? -40.688 -3.734 10.57 1 87.62 381 SER A O 1
ATOM 2997 N N . ILE A 1 382 ? -39.438 -4.945 9.188 1 85 382 ILE A N 1
ATOM 2998 C CA . ILE A 1 382 ? -39.094 -6 10.133 1 85 382 ILE A CA 1
ATOM 2999 C C . ILE A 1 382 ? -38.281 -5.422 11.289 1 85 382 ILE A C 1
ATOM 3001 O O . ILE A 1 382 ? -38.406 -5.875 12.43 1 85 382 ILE A O 1
ATOM 3005 N N . MET A 1 383 ? -37.562 -4.391 11.055 1 87 383 MET A N 1
ATOM 3006 C CA . MET A 1 383 ? -36.656 -3.814 12.039 1 87 383 MET A CA 1
ATOM 3007 C C . MET A 1 383 ? -37.406 -3.064 13.117 1 87 383 MET A C 1
ATOM 3009 O O . MET A 1 383 ? -36.969 -2.982 14.266 1 87 383 MET A O 1
ATOM 3013 N N . ALA A 1 384 ? -38.469 -2.586 12.711 1 90.19 384 ALA A N 1
ATOM 3014 C CA . ALA A 1 384 ? -39.281 -1.812 13.656 1 90.19 384 ALA A CA 1
ATOM 3015 C C . ALA A 1 384 ? -39.781 -2.684 14.812 1 90.19 384 ALA A C 1
ATOM 3017 O O . ALA A 1 384 ? -40.031 -2.182 15.906 1 90.19 384 ALA A O 1
ATOM 3018 N N . SER A 1 385 ? -39.844 -4.008 14.562 1 88.88 385 SER A N 1
ATOM 3019 C CA . SER A 1 385 ? -40.375 -4.922 15.57 1 88.88 385 SER A CA 1
ATOM 3020 C C . SER A 1 385 ? -39.25 -5.477 16.453 1 88.88 385 SER A C 1
ATOM 3022 O O . SER A 1 385 ? -39.531 -6.082 17.484 1 88.88 385 SER A O 1
ATOM 3024 N N . THR A 1 386 ? -38.062 -5.266 16.062 1 90.44 386 THR A N 1
ATOM 3025 C CA . THR A 1 386 ? -36.938 -5.742 16.859 1 90.44 386 THR A CA 1
ATOM 3026 C C . THR A 1 386 ? -36.75 -4.883 18.109 1 90.44 386 THR A C 1
ATOM 3028 O O . THR A 1 386 ? -37.188 -3.73 18.141 1 90.44 386 THR A O 1
ATOM 3031 N N . ASN A 1 387 ? -36.156 -5.449 19.141 1 91 387 ASN A N 1
ATOM 3032 C CA . ASN A 1 387 ? -35.906 -4.707 20.375 1 91 387 ASN A CA 1
ATOM 3033 C C . ASN A 1 387 ? -35.031 -3.49 20.125 1 91 387 ASN A C 1
ATOM 3035 O O . ASN A 1 387 ? -35.25 -2.422 20.688 1 91 387 ASN A O 1
ATOM 3039 N N . GLU A 1 388 ? -34.156 -3.693 19.312 1 90.31 388 GLU A N 1
ATOM 3040 C CA . GLU A 1 388 ? -33.219 -2.598 19 1 90.31 388 GLU A CA 1
ATOM 3041 C C . GLU A 1 388 ? -33.938 -1.486 18.234 1 90.31 388 GLU A C 1
ATOM 3043 O O . GLU A 1 388 ? -33.75 -0.302 18.5 1 90.31 388 GLU A O 1
ATOM 3048 N N . GLY A 1 389 ? -34.719 -1.877 17.328 1 92 389 GLY A N 1
ATOM 3049 C CA . GLY A 1 389 ? -35.5 -0.904 16.562 1 92 389 GLY A CA 1
ATOM 3050 C C . GLY A 1 389 ? -36.438 -0.081 17.422 1 92 389 GLY A C 1
ATOM 3051 O O . GLY A 1 389 ? -36.562 1.129 17.234 1 92 389 GLY A O 1
ATOM 3052 N N . LYS A 1 390 ? -37.031 -0.709 18.359 1 93.44 390 LYS A N 1
ATOM 3053 C CA . LYS A 1 390 ? -37.938 -0.022 19.281 1 93.44 390 LYS A CA 1
ATOM 3054 C C . LYS A 1 390 ? -37.188 0.956 20.172 1 93.44 390 LYS A C 1
ATOM 3056 O O . LYS A 1 390 ? -37.625 2.074 20.406 1 93.44 390 LYS A O 1
ATOM 3061 N N . ARG A 1 391 ? -36.094 0.472 20.594 1 94.12 391 ARG A N 1
ATOM 3062 C CA . ARG A 1 391 ? -35.281 1.309 21.453 1 94.12 391 ARG A CA 1
ATOM 3063 C C . ARG A 1 391 ? -34.844 2.584 20.734 1 94.12 391 ARG A C 1
ATOM 3065 O O . ARG A 1 391 ? -34.906 3.674 21.312 1 94.12 391 ARG A O 1
ATOM 3072 N N . ILE A 1 392 ? -34.438 2.463 19.516 1 95.19 392 ILE A N 1
ATOM 3073 C CA . ILE A 1 392 ? -33.969 3.6 18.719 1 95.19 392 ILE A CA 1
ATOM 3074 C C . ILE A 1 392 ? -35.156 4.531 18.422 1 95.19 392 ILE A C 1
ATOM 3076 O O . ILE A 1 392 ? -35.031 5.754 18.484 1 95.19 392 ILE A O 1
ATOM 3080 N N . SER A 1 393 ? -36.25 3.924 18.094 1 94.44 393 SER A N 1
ATOM 3081 C CA . SER A 1 393 ? -37.438 4.715 17.812 1 94.44 393 SER A CA 1
ATOM 3082 C C . SER A 1 393 ? -37.844 5.531 19.031 1 94.44 393 SER A C 1
ATOM 3084 O O . SER A 1 393 ? -38.219 6.703 18.906 1 94.44 393 SER A O 1
ATOM 3086 N N . ASN A 1 394 ? -37.719 4.961 20.172 1 94.56 394 ASN A N 1
ATOM 3087 C CA . ASN A 1 394 ? -38.062 5.656 21.406 1 94.56 394 ASN A CA 1
ATOM 3088 C C . ASN A 1 394 ? -37.062 6.77 21.719 1 94.56 394 ASN A C 1
ATOM 3090 O O . ASN A 1 394 ? -37.438 7.828 22.219 1 94.56 394 ASN A O 1
ATOM 3094 N N . MET A 1 395 ? -35.906 6.535 21.469 1 95.5 395 MET A N 1
ATOM 3095 C CA . MET A 1 395 ? -34.844 7.523 21.703 1 95.5 395 MET A CA 1
ATOM 3096 C C . MET A 1 395 ? -35.062 8.766 20.844 1 95.5 395 MET A C 1
ATOM 3098 O O . MET A 1 395 ? -34.938 9.891 21.312 1 95.5 395 MET A O 1
ATOM 3102 N N . VAL A 1 396 ? -35.469 8.547 19.578 1 95.94 396 VAL A N 1
ATOM 3103 C CA . VAL A 1 396 ? -35.656 9.641 18.625 1 95.94 396 VAL A CA 1
ATOM 3104 C C . VAL A 1 396 ? -36.875 10.453 19.031 1 95.94 396 VAL A C 1
ATOM 3106 O O . VAL A 1 396 ? -36.938 11.664 18.781 1 95.94 396 VAL A O 1
ATOM 3109 N N . LYS A 1 397 ? -37.75 9.828 19.734 1 93.12 397 LYS A N 1
ATOM 3110 C CA . LYS A 1 397 ? -38.969 10.516 20.172 1 93.12 397 LYS A CA 1
ATOM 3111 C C . LYS A 1 397 ? -38.719 11.273 21.484 1 93.12 397 LYS A C 1
ATOM 3113 O O . LYS A 1 397 ? -39.5 12.164 21.828 1 93.12 397 LYS A O 1
ATOM 3118 N N . ASP A 1 398 ? -37.656 10.945 22.109 1 94.19 398 ASP A N 1
ATOM 3119 C CA . ASP A 1 398 ? -37.375 11.523 23.422 1 94.19 398 ASP A CA 1
ATOM 3120 C C . ASP A 1 398 ? -36.812 12.93 23.281 1 94.19 398 ASP A C 1
ATOM 3122 O O . ASP A 1 398 ? -35.688 13.117 22.781 1 94.19 398 ASP A O 1
ATOM 3126 N N . GLU A 1 399 ? -37.438 13.844 23.859 1 92.75 399 GLU A N 1
ATOM 3127 C CA . GLU A 1 399 ? -37 15.242 23.766 1 92.75 399 GLU A CA 1
ATOM 3128 C C . GLU A 1 399 ? -35.75 15.5 24.594 1 92.75 399 GLU A C 1
ATOM 3130 O O . GLU A 1 399 ? -34.969 16.406 24.281 1 92.75 399 GLU A O 1
ATOM 3135 N N . SER A 1 400 ? -35.531 14.766 25.562 1 94 400 SER A N 1
ATOM 3136 C CA . SER A 1 400 ? -34.344 14.938 26.406 1 94 400 SER A CA 1
ATOM 3137 C C . SER A 1 400 ? -33.062 14.688 25.594 1 94 400 SER A C 1
ATOM 3139 O O . SER A 1 400 ? -32.062 15.359 25.812 1 94 400 SER A O 1
ATOM 3141 N N . PHE A 1 401 ? -33.156 13.734 24.734 1 95.75 401 PHE A N 1
ATOM 3142 C CA . PHE A 1 401 ? -32 13.453 23.875 1 95.75 401 PHE A CA 1
ATOM 3143 C C . PHE A 1 401 ? -31.656 14.672 23.031 1 95.75 401 PHE A C 1
ATOM 3145 O O . PHE A 1 401 ? -30.484 15.047 22.922 1 95.75 401 PHE A O 1
ATOM 3152 N N . TRP A 1 402 ? -32.594 15.273 22.516 1 95.56 402 TRP A N 1
ATOM 3153 C CA . TRP A 1 402 ? -32.375 16.391 21.609 1 95.56 402 TRP A CA 1
ATOM 3154 C C . TRP A 1 402 ? -31.875 17.609 22.359 1 95.56 402 TRP A C 1
ATOM 3156 O O . TRP A 1 402 ? -31.047 18.359 21.844 1 95.56 402 TRP A O 1
ATOM 3166 N N . SER A 1 403 ? -32.375 17.828 23.547 1 93.81 403 SER A N 1
ATOM 3167 C CA . SER A 1 403 ? -31.906 18.953 24.359 1 93.81 403 SER A CA 1
ATOM 3168 C C . SER A 1 403 ? -30.438 18.781 24.75 1 93.81 403 SER A C 1
ATOM 3170 O O . SER A 1 403 ? -29.672 19.75 24.703 1 93.81 403 SER A O 1
ATOM 3172 N N . GLU A 1 404 ? -30.141 17.594 25.109 1 94.56 404 GLU A N 1
ATOM 3173 C CA . GLU A 1 404 ? -28.75 17.312 25.469 1 94.56 404 GLU A CA 1
ATOM 3174 C C . GLU A 1 404 ? -27.828 17.422 24.25 1 94.56 404 GLU A C 1
ATOM 3176 O O . GLU A 1 404 ? -26.719 17.922 24.344 1 94.56 404 GLU A O 1
ATOM 3181 N N . ALA A 1 405 ? -28.312 16.922 23.172 1 96.62 405 ALA A N 1
ATOM 3182 C CA . ALA A 1 405 ? -27.531 16.984 21.938 1 96.62 405 ALA A CA 1
ATOM 3183 C C . ALA A 1 405 ? -27.297 18.438 21.516 1 96.62 405 ALA A C 1
ATOM 3185 O O . ALA A 1 405 ? -26.188 18.781 21.078 1 96.62 405 ALA A O 1
ATOM 3186 N N . LEU A 1 406 ? -28.266 19.188 21.625 1 95.19 406 LEU A N 1
ATOM 3187 C CA . LEU A 1 406 ? -28.156 20.594 21.266 1 95.19 406 LEU A CA 1
ATOM 3188 C C . LEU A 1 406 ? -27.156 21.297 22.188 1 95.19 406 LEU A C 1
ATOM 3190 O O . LEU A 1 406 ? -26.359 22.125 21.734 1 95.19 406 LEU A O 1
ATOM 3194 N N . MET A 1 407 ? -27.25 21.031 23.406 1 94.38 407 MET A N 1
ATOM 3195 C CA . MET A 1 407 ? -26.297 21.609 24.359 1 94.38 407 MET A CA 1
ATOM 3196 C C . MET A 1 407 ? -24.859 21.219 24 1 94.38 407 MET A C 1
ATOM 3198 O O . MET A 1 407 ? -23.969 22.047 24.031 1 94.38 407 MET A O 1
ATOM 3202 N N . ALA A 1 408 ? -24.688 19.953 23.688 1 96.38 408 ALA A N 1
ATOM 3203 C CA . ALA A 1 408 ? -23.359 19.453 23.297 1 96.38 408 ALA A CA 1
ATOM 3204 C C . ALA A 1 408 ? -22.859 20.172 22.062 1 96.38 408 ALA A C 1
ATOM 3206 O O . ALA A 1 408 ? -21.688 20.531 21.969 1 96.38 408 ALA A O 1
ATOM 3207 N N . VAL A 1 409 ? -23.734 20.359 21.125 1 96.75 409 VAL A N 1
ATOM 3208 C CA . VAL A 1 409 ? -23.375 21.031 19.875 1 96.75 409 VAL A CA 1
ATOM 3209 C C . VAL A 1 409 ? -22.984 22.484 20.172 1 96.75 409 VAL A C 1
ATOM 3211 O O . VAL A 1 409 ? -21.969 22.969 19.672 1 96.75 409 VAL A O 1
ATOM 3214 N N . LYS A 1 410 ? -23.703 23.125 20.984 1 94.25 410 LYS A N 1
ATOM 3215 C CA . LYS A 1 410 ? -23.422 24.516 21.344 1 94.25 410 LYS A CA 1
ATOM 3216 C C . LYS A 1 410 ? -22.062 24.656 22.016 1 94.25 410 LYS A C 1
ATOM 3218 O O . LYS A 1 410 ? -21.359 25.641 21.812 1 94.25 410 LYS A O 1
ATOM 3223 N N . ALA A 1 411 ? -21.734 23.703 22.719 1 95.5 411 ALA A N 1
ATOM 3224 C CA . ALA A 1 411 ? -20.484 23.734 23.469 1 95.5 411 ALA A CA 1
ATOM 3225 C C . ALA A 1 411 ? -19.297 23.391 22.562 1 95.5 411 ALA A C 1
ATOM 3227 O O . ALA A 1 411 ? -18.219 23.969 22.703 1 95.5 411 ALA A O 1
ATOM 3228 N N . THR A 1 412 ? -19.469 22.469 21.625 1 96.75 412 THR A N 1
ATOM 3229 C CA . THR A 1 412 ? -18.328 21.875 20.938 1 96.75 412 THR A CA 1
ATOM 3230 C C . THR A 1 412 ? -18.094 22.547 19.594 1 96.75 412 THR A C 1
ATOM 3232 O O . THR A 1 412 ? -16.953 22.625 19.125 1 96.75 412 THR A O 1
ATOM 3235 N N . ILE A 1 413 ? -19 23.062 18.938 1 94.38 413 ILE A N 1
ATOM 3236 C CA . ILE A 1 413 ? -18.938 23.5 17.547 1 94.38 413 ILE A CA 1
ATOM 3237 C C . ILE A 1 413 ? -17.984 24.688 17.422 1 94.38 413 ILE A C 1
ATOM 3239 O O . ILE A 1 413 ? -17.234 24.812 16.453 1 94.38 413 ILE A O 1
ATOM 3243 N N . PRO A 1 414 ? -18.031 25.609 18.391 1 94.81 414 PRO A N 1
ATOM 3244 C CA . PRO A 1 414 ? -17.062 26.703 18.281 1 94.81 414 PRO A CA 1
ATOM 3245 C C . PRO A 1 414 ? -15.625 26.219 18.172 1 94.81 414 PRO A C 1
ATOM 3247 O O . PRO A 1 414 ? -14.844 26.766 17.375 1 94.81 414 PRO A O 1
ATOM 3250 N N . LEU A 1 415 ? -15.25 25.234 18.906 1 95.88 415 LEU A N 1
ATOM 3251 C CA . LEU A 1 415 ? -13.898 24.688 18.828 1 95.88 415 LEU A CA 1
ATOM 3252 C C . LEU A 1 415 ? -13.688 23.953 17.516 1 95.88 415 LEU A C 1
ATOM 3254 O O . LEU A 1 415 ? -12.594 23.969 16.953 1 95.88 415 LEU A O 1
ATOM 3258 N N . VAL A 1 416 ? -14.711 23.25 17.047 1 95.56 416 VAL A N 1
ATOM 3259 C CA . VAL A 1 416 ? -14.656 22.531 15.773 1 95.56 416 VAL A CA 1
ATOM 3260 C C . VAL A 1 416 ? -14.391 23.531 14.641 1 95.56 416 VAL A C 1
ATOM 3262 O O . VAL A 1 416 ? -13.602 23.25 13.742 1 95.56 416 VAL A O 1
ATOM 3265 N N . GLU A 1 417 ? -15.016 24.625 14.758 1 93.38 417 GLU A N 1
ATOM 3266 C CA . GLU A 1 417 ? -14.828 25.656 13.734 1 93.38 417 GLU A CA 1
ATOM 3267 C C . GLU A 1 417 ? -13.398 26.188 13.734 1 93.38 417 GLU A C 1
ATOM 3269 O O . GLU A 1 417 ? -12.844 26.484 12.68 1 93.38 417 GLU A O 1
ATOM 3274 N N . VAL A 1 418 ? -12.875 26.328 14.875 1 93.69 418 VAL A N 1
ATOM 3275 C CA . VAL A 1 418 ? -11.484 26.75 14.969 1 93.69 418 VAL A CA 1
ATOM 3276 C C . VAL A 1 418 ? -10.578 25.734 14.289 1 93.69 418 VAL A C 1
ATOM 3278 O O . VAL A 1 418 ? -9.672 26.094 13.539 1 93.69 418 VAL A O 1
ATOM 3281 N N . MET A 1 419 ? -10.836 24.5 14.516 1 94.19 419 MET A N 1
ATOM 3282 C CA . MET A 1 419 ? -10.031 23.422 13.93 1 94.19 419 MET A CA 1
ATOM 3283 C C . MET A 1 419 ? -10.156 23.422 12.414 1 94.19 419 MET A C 1
ATOM 3285 O O . MET A 1 419 ? -9.164 23.219 11.711 1 94.19 419 MET A O 1
ATOM 3289 N N . LYS A 1 420 ? -11.336 23.641 11.984 1 90.25 420 LYS A N 1
ATOM 3290 C CA . LYS A 1 420 ? -11.555 23.719 10.539 1 90.25 420 LYS A CA 1
ATOM 3291 C C . LYS A 1 420 ? -10.781 24.891 9.93 1 90.25 420 LYS A C 1
ATOM 3293 O O . LYS A 1 420 ? -10.219 24.766 8.844 1 90.25 420 LYS A O 1
ATOM 3298 N N . LEU A 1 421 ? -10.758 25.922 10.641 1 88.06 421 LEU A N 1
ATOM 3299 C CA . LEU A 1 421 ? -10.047 27.109 10.18 1 88.06 421 LEU A CA 1
ATOM 3300 C C . LEU A 1 421 ? -8.547 26.844 10.102 1 88.06 421 LEU A C 1
ATOM 3302 O O . LEU A 1 421 ? -7.895 27.219 9.125 1 88.06 421 LEU A O 1
ATOM 3306 N N . LEU A 1 422 ? -8.062 26.25 11.117 1 89.81 422 LEU A N 1
ATOM 3307 C CA . LEU A 1 422 ? -6.633 25.953 11.164 1 89.81 422 LEU A CA 1
ATOM 3308 C C . LEU A 1 422 ? -6.25 24.969 10.055 1 89.81 422 LEU A C 1
ATOM 3310 O O . LEU A 1 422 ? -5.188 25.094 9.445 1 89.81 422 LEU A O 1
ATOM 3314 N N . ASP A 1 423 ? -7.094 24.062 9.82 1 87.81 423 ASP A N 1
ATOM 3315 C CA . ASP A 1 423 ? -6.809 23.016 8.852 1 87.81 423 ASP A CA 1
ATOM 3316 C C . ASP A 1 423 ? -6.98 23.531 7.422 1 87.81 423 ASP A C 1
ATOM 3318 O O . ASP A 1 423 ? -6.391 22.984 6.488 1 87.81 423 ASP A O 1
ATOM 3322 N N . GLY A 1 424 ? -7.781 24.5 7.25 1 83.75 424 GLY A N 1
ATOM 3323 C CA . GLY A 1 424 ? -8.148 24.953 5.918 1 83.75 424 GLY A CA 1
ATOM 3324 C C . GLY A 1 424 ? -7.176 25.969 5.348 1 83.75 424 GLY A C 1
ATOM 3325 O O . GLY A 1 424 ? -7.406 26.516 4.27 1 83.75 424 GLY A O 1
ATOM 3326 N N . THR A 1 425 ? -6.09 26.156 6.055 1 83.75 425 THR A N 1
ATOM 3327 C CA . THR A 1 425 ? -5.168 27.156 5.551 1 83.75 425 THR A CA 1
ATOM 3328 C C . THR A 1 425 ? -3.723 26.75 5.809 1 83.75 425 THR A C 1
ATOM 3330 O O . THR A 1 425 ? -3.443 26 6.75 1 83.75 425 THR A O 1
ATOM 3333 N N . ASN A 1 426 ? -2.895 27.203 4.871 1 85.81 426 ASN A N 1
ATOM 3334 C CA . ASN A 1 426 ? -1.457 27.047 5.07 1 85.81 426 ASN A CA 1
ATOM 3335 C C . ASN A 1 426 ? -0.788 28.359 5.422 1 85.81 426 ASN A C 1
ATOM 3337 O O . ASN A 1 426 ? 0.441 28.453 5.457 1 85.81 426 ASN A O 1
ATOM 3341 N N . LYS A 1 427 ? -1.554 29.281 5.777 1 86.88 427 LYS A N 1
ATOM 3342 C CA . LYS A 1 427 ? -1.05 30.594 6.176 1 86.88 427 LYS A CA 1
ATOM 3343 C C . LYS A 1 427 ? -0.6 30.594 7.637 1 86.88 427 LYS A C 1
ATOM 3345 O O . LYS A 1 427 ? -1.077 29.781 8.438 1 86.88 427 LYS A O 1
ATOM 3350 N N . PRO A 1 428 ? 0.281 31.531 7.898 1 92.88 428 PRO A N 1
ATOM 3351 C CA . PRO A 1 428 ? 0.739 31.594 9.289 1 92.88 428 PRO A CA 1
ATOM 3352 C C . PRO A 1 428 ? -0.379 31.969 10.258 1 92.88 428 PRO A C 1
ATOM 3354 O O . PRO A 1 428 ? -1.146 32.906 10 1 92.88 428 PRO A O 1
ATOM 3357 N N . GLN A 1 429 ? -0.369 31.312 11.359 1 93.31 429 GLN A N 1
ATOM 3358 C CA . GLN A 1 429 ? -1.512 31.484 12.25 1 93.31 429 GLN A CA 1
ATOM 3359 C C . GLN A 1 429 ? -1.067 31.953 13.633 1 93.31 429 GLN A C 1
ATOM 3361 O O . GLN A 1 429 ? -1.9 32.219 14.508 1 93.31 429 GLN A O 1
ATOM 3366 N N . VAL A 1 430 ? 0.17 32.125 13.867 1 95.56 430 VAL A N 1
ATOM 3367 C CA . VAL A 1 430 ? 0.684 32.531 15.18 1 95.56 430 VAL A CA 1
ATOM 3368 C C . VAL A 1 430 ? 0.088 33.875 15.602 1 95.56 430 VAL A C 1
ATOM 3370 O O . VAL A 1 430 ? -0.212 34.062 16.781 1 95.56 430 VAL A O 1
ATOM 3373 N N . GLY A 1 431 ? -0.158 34.75 14.703 1 94.62 431 GLY A N 1
ATOM 3374 C CA . GLY A 1 431 ? -0.703 36.062 15.008 1 94.62 431 GLY A CA 1
ATOM 3375 C C . GLY A 1 431 ? -2.195 36.062 15.281 1 94.62 431 GLY A C 1
ATOM 3376 O O . GLY A 1 431 ? -2.76 37.031 15.758 1 94.62 431 GLY A O 1
ATOM 3377 N N . PHE A 1 432 ? -2.824 34.938 15.102 1 93.19 432 PHE A N 1
ATOM 3378 C CA . PHE A 1 432 ? -4.281 34.906 15.164 1 93.19 432 PHE A CA 1
ATOM 3379 C C . PHE A 1 432 ? -4.766 33.938 16.234 1 93.19 432 PHE A C 1
ATOM 3381 O O . PHE A 1 432 ? -5.887 34.094 16.734 1 93.19 432 PHE A O 1
ATOM 3388 N N . ILE A 1 433 ? -3.986 33 16.625 1 94.62 433 ILE A N 1
ATOM 3389 C CA . ILE A 1 433 ? -4.434 31.875 17.438 1 94.62 433 ILE A CA 1
ATOM 3390 C C . ILE A 1 433 ? -4.906 32.375 18.797 1 94.62 433 ILE A C 1
ATOM 3392 O O . ILE A 1 433 ? -5.875 31.844 19.359 1 94.62 433 ILE A O 1
ATOM 3396 N N . TYR A 1 434 ? -4.203 33.344 19.375 1 93.69 434 TYR A N 1
ATOM 3397 C CA . TYR A 1 434 ? -4.559 33.906 20.672 1 93.69 434 TYR A CA 1
ATOM 3398 C C . TYR A 1 434 ? -5.977 34.469 20.656 1 93.69 434 TYR A C 1
ATOM 3400 O O . TYR A 1 434 ? -6.789 34.125 21.531 1 93.69 434 TYR A O 1
ATOM 3408 N N . ASP A 1 435 ? -6.293 35.219 19.719 1 92 435 ASP A N 1
ATOM 3409 C CA . ASP A 1 435 ? -7.605 35.812 19.578 1 92 435 ASP A CA 1
ATOM 3410 C C . ASP A 1 435 ? -8.656 34.781 19.188 1 92 435 ASP A C 1
ATOM 3412 O O . ASP A 1 435 ? -9.805 34.875 19.641 1 92 435 ASP A O 1
ATOM 3416 N N . THR A 1 436 ? -8.273 33.938 18.312 1 92.38 436 THR A N 1
ATOM 3417 C CA . THR A 1 436 ? -9.195 32.938 17.812 1 92.38 436 THR A CA 1
ATOM 3418 C C . THR A 1 436 ? -9.734 32.094 18.953 1 92.38 436 THR A C 1
ATOM 3420 O O . THR A 1 436 ? -10.93 31.781 19 1 92.38 436 THR A O 1
ATOM 3423 N N . LEU A 1 437 ? -8.891 31.703 19.844 1 92.88 437 LEU A N 1
ATOM 3424 C CA . LEU A 1 437 ? -9.336 30.875 20.969 1 92.88 437 LEU A CA 1
ATOM 3425 C C . LEU A 1 437 ? -10.195 31.703 21.922 1 92.88 437 LEU A C 1
ATOM 3427 O O . LEU A 1 437 ? -11.141 31.172 22.516 1 92.88 437 LEU A O 1
ATOM 3431 N N . ASP A 1 438 ? -9.844 32.906 22.125 1 91 438 ASP A N 1
ATOM 3432 C CA . ASP A 1 438 ? -10.656 33.781 22.953 1 91 438 ASP A CA 1
ATOM 3433 C C . ASP A 1 438 ? -12.055 33.938 22.359 1 91 438 ASP A C 1
ATOM 3435 O O . ASP A 1 438 ? -13.047 33.938 23.094 1 91 438 ASP A O 1
ATOM 3439 N N . GLN A 1 439 ? -12.078 34.094 21.125 1 90.88 439 GLN A N 1
ATOM 3440 C CA . GLN A 1 439 ? -13.359 34.219 20.453 1 90.88 439 GLN A CA 1
ATOM 3441 C C . GLN A 1 439 ? -14.188 32.938 20.594 1 90.88 439 GLN A C 1
ATOM 3443 O O . GLN A 1 439 ? -15.414 33 20.703 1 90.88 439 GLN A O 1
ATOM 3448 N N . ALA A 1 440 ? -13.555 31.844 20.469 1 94.88 440 ALA A N 1
ATOM 3449 C CA . ALA A 1 440 ? -14.266 30.578 20.672 1 94.88 440 ALA A CA 1
ATOM 3450 C C . ALA A 1 440 ? -14.906 30.531 22.047 1 94.88 440 ALA A C 1
ATOM 3452 O O . ALA A 1 440 ? -16.047 30.094 22.188 1 94.88 440 ALA A O 1
ATOM 3453 N N . LYS A 1 441 ? -14.188 30.984 23.047 1 94.44 441 LYS A N 1
ATOM 3454 C CA . LYS A 1 441 ? -14.719 31.016 24.406 1 94.44 441 LYS A CA 1
ATOM 3455 C C . LYS A 1 441 ? -15.906 31.969 24.516 1 94.44 441 LYS A C 1
ATOM 3457 O O . LYS A 1 441 ? -16.922 31.641 25.125 1 94.44 441 LYS A O 1
ATOM 3462 N N . GLU A 1 442 ? -15.766 33.094 23.875 1 93.19 442 GLU A N 1
ATOM 3463 C CA . GLU A 1 442 ? -16.859 34.062 23.891 1 93.19 442 GLU A CA 1
ATOM 3464 C C . GLU A 1 442 ? -18.094 33.531 23.188 1 93.19 442 GLU A C 1
ATOM 3466 O O . GLU A 1 442 ? -19.219 33.781 23.609 1 93.19 442 GLU A O 1
ATOM 3471 N N . THR A 1 443 ? -17.875 32.844 22.156 1 93.88 443 THR A N 1
ATOM 3472 C CA . THR A 1 443 ? -18.984 32.25 21.422 1 93.88 443 THR A CA 1
ATOM 3473 C C . THR A 1 443 ? -19.719 31.25 22.297 1 93.88 443 THR A C 1
ATOM 3475 O O . THR A 1 443 ? -20.953 31.188 22.281 1 93.88 443 THR A O 1
ATOM 3478 N N . ILE A 1 444 ? -18.969 30.438 23 1 95 444 ILE A N 1
ATOM 3479 C CA . ILE A 1 444 ? -19.578 29.469 23.906 1 95 444 ILE A CA 1
ATOM 3480 C C . ILE A 1 444 ? -20.391 30.188 24.969 1 95 444 ILE A C 1
ATOM 3482 O O . ILE A 1 444 ? -21.516 29.797 25.266 1 95 444 ILE A O 1
ATOM 3486 N N . LYS A 1 445 ? -19.812 31.25 25.5 1 94.81 445 LYS A N 1
ATOM 3487 C CA . LYS A 1 445 ? -20.516 32.062 26.5 1 94.81 445 LYS A CA 1
ATOM 3488 C C . LYS A 1 445 ? -21.844 32.562 25.953 1 94.81 445 LYS A C 1
ATOM 3490 O O . LYS A 1 445 ? -22.875 32.469 26.625 1 94.81 445 LYS A O 1
ATOM 3495 N N . LYS A 1 446 ? -21.812 33.031 24.734 1 93 446 LYS A N 1
ATOM 3496 C CA . LYS A 1 446 ? -23.016 33.594 24.109 1 93 446 LYS A CA 1
ATOM 3497 C C . LYS A 1 446 ? -24.047 32.5 23.859 1 93 446 LYS A C 1
ATOM 3499 O O . LYS A 1 446 ? -25.25 32.719 24.031 1 93 446 LYS A O 1
ATOM 3504 N N . GLU A 1 447 ? -23.594 31.359 23.453 1 92.12 447 GLU A N 1
ATOM 3505 C CA . GLU A 1 447 ? -24.484 30.25 23.172 1 92.12 447 GLU A CA 1
ATOM 3506 C C . GLU A 1 447 ? -25.234 29.812 24.438 1 92.12 447 GLU A C 1
ATOM 3508 O O . GLU A 1 447 ? -26.359 29.312 24.359 1 92.12 447 GLU A O 1
ATOM 3513 N N . PHE A 1 448 ? -24.609 30.047 25.562 1 93.88 448 PHE A N 1
ATOM 3514 C CA . PHE A 1 448 ? -25.234 29.672 26.828 1 93.88 448 PHE A CA 1
ATOM 3515 C C . PHE A 1 448 ? -25.844 30.891 27.516 1 93.88 448 PHE A C 1
ATOM 3517 O O . PHE A 1 448 ? -25.953 30.906 28.75 1 93.88 448 PHE A O 1
ATOM 3524 N N . GLN A 1 449 ? -26.094 31.938 26.781 1 91 449 GLN A N 1
ATOM 3525 C CA . GLN A 1 449 ? -26.797 33.125 27.203 1 91 449 GLN A CA 1
ATOM 3526 C C . GLN A 1 449 ? -26.078 33.812 28.375 1 91 449 GLN A C 1
ATOM 3528 O O . GLN A 1 449 ? -26.719 34.25 29.328 1 91 449 GLN A O 1
ATOM 3533 N N . ASP A 1 450 ? -24.828 33.688 28.453 1 89.75 450 ASP A N 1
ATOM 3534 C CA . ASP A 1 450 ? -23.953 34.375 29.391 1 89.75 450 ASP A CA 1
ATOM 3535 C C . ASP A 1 450 ? -24.172 33.875 30.812 1 89.75 450 ASP A C 1
ATOM 3537 O O . ASP A 1 450 ? -23.969 34.625 31.781 1 89.75 450 ASP A O 1
ATOM 3541 N N . LYS A 1 451 ? -24.719 32.719 30.906 1 91.94 451 LYS A N 1
ATOM 3542 C CA . LYS A 1 451 ? -24.875 32.094 32.219 1 91.94 451 LYS A CA 1
ATOM 3543 C C . LYS A 1 451 ? -23.625 31.344 32.625 1 91.94 451 LYS A C 1
ATOM 3545 O O . LYS A 1 451 ? -23.375 30.234 32.188 1 91.94 451 LYS A O 1
ATOM 3550 N N . LYS A 1 452 ? -22.969 31.828 33.625 1 90.06 452 LYS A N 1
ATOM 3551 C CA . LYS A 1 452 ? -21.656 31.344 34.031 1 90.06 452 LYS A CA 1
ATOM 3552 C C . LYS A 1 452 ? -21.75 29.906 34.562 1 90.06 452 LYS A C 1
ATOM 3554 O O . LYS A 1 452 ? -20.828 29.109 34.375 1 90.06 452 LYS A O 1
ATOM 3559 N N . SER A 1 453 ? -22.844 29.609 35.156 1 90.69 453 SER A N 1
ATOM 3560 C CA . SER A 1 453 ? -23.031 28.281 35.719 1 90.69 453 SER A CA 1
ATOM 3561 C C . SER A 1 453 ? -23.047 27.219 34.625 1 90.69 453 SER A C 1
ATOM 3563 O O . SER A 1 453 ? -22.688 26.062 34.875 1 90.69 453 SER A O 1
ATOM 3565 N N . LEU A 1 454 ? -23.312 27.656 33.469 1 90.88 454 LEU A N 1
ATOM 3566 C CA . LEU A 1 454 ? -23.484 26.688 32.406 1 90.88 454 LEU A CA 1
ATOM 3567 C C . LEU A 1 454 ? -22.203 26.594 31.562 1 90.88 454 LEU A C 1
ATOM 3569 O O . LEU A 1 454 ? -21.812 25.5 31.172 1 90.88 454 LEU A O 1
ATOM 3573 N N . TYR A 1 455 ? -21.516 27.672 31.312 1 93.56 455 TYR A N 1
ATOM 3574 C CA . TYR A 1 455 ? -20.422 27.625 30.359 1 93.56 455 TYR A CA 1
ATOM 3575 C C . TYR A 1 455 ? -19.078 27.531 31.078 1 93.56 455 TYR A C 1
ATOM 3577 O O . TYR A 1 455 ? -18.047 27.234 30.453 1 93.56 455 TYR A O 1
ATOM 3585 N N . ALA A 1 456 ? -18.969 27.75 32.344 1 93.81 456 ALA A N 1
ATOM 3586 C CA . ALA A 1 456 ? -17.719 27.828 33.125 1 93.81 456 ALA A CA 1
ATOM 3587 C C . ALA A 1 456 ? -16.922 26.531 32.969 1 93.81 456 ALA A C 1
ATOM 3589 O O . ALA A 1 456 ? -15.688 26.578 32.906 1 93.81 456 ALA A O 1
ATOM 3590 N N . LYS A 1 457 ? -17.594 25.469 33 1 93.75 457 LYS A N 1
ATOM 3591 C CA . LYS A 1 457 ? -16.922 24.188 32.906 1 93.75 457 LYS A CA 1
ATOM 3592 C C . LYS A 1 457 ? -16.188 24.047 31.578 1 93.75 457 LYS A C 1
ATOM 3594 O O . LYS A 1 457 ? -15.109 23.453 31.516 1 93.75 457 LYS A O 1
ATOM 3599 N N . PHE A 1 458 ? -16.766 24.562 30.562 1 95.94 458 PHE A N 1
ATOM 3600 C CA . PHE A 1 458 ? -16.156 24.484 29.234 1 95.94 458 PHE A CA 1
ATOM 3601 C C . PHE A 1 458 ? -14.945 25.422 29.156 1 95.94 458 PHE A C 1
ATOM 3603 O O . PHE A 1 458 ? -13.914 25.062 28.594 1 95.94 458 PHE A O 1
ATOM 3610 N N . TRP A 1 459 ? -15.062 26.562 29.719 1 95.81 459 TRP A N 1
ATOM 3611 C CA . TRP A 1 459 ? -13.945 27.516 29.766 1 95.81 459 TRP A CA 1
ATOM 3612 C C . TRP A 1 459 ? -12.766 26.906 30.5 1 95.81 459 TRP A C 1
ATOM 3614 O O . TRP A 1 459 ? -11.617 27.031 30.062 1 95.81 459 TRP A O 1
ATOM 3624 N N . ILE A 1 460 ? -13.062 26.234 31.562 1 94.69 460 ILE A N 1
ATOM 3625 C CA . ILE A 1 460 ? -12.023 25.625 32.375 1 94.69 460 ILE A CA 1
ATOM 3626 C C . ILE A 1 460 ? -11.312 24.547 31.562 1 94.69 460 ILE A C 1
ATOM 3628 O O . ILE A 1 460 ? -10.086 24.438 31.594 1 94.69 460 ILE A O 1
ATOM 3632 N N . ALA A 1 461 ? -12.094 23.797 30.875 1 95.44 461 ALA A N 1
ATOM 3633 C CA . ALA A 1 461 ? -11.531 22.734 30.062 1 95.44 461 ALA A CA 1
ATOM 3634 C C . ALA A 1 461 ? -10.602 23.297 28.984 1 95.44 461 ALA A C 1
ATOM 3636 O O . ALA A 1 461 ? -9.562 22.719 28.688 1 95.44 461 ALA A O 1
ATOM 3637 N N . ILE A 1 462 ? -10.938 24.359 28.359 1 96.5 462 ILE A N 1
ATOM 3638 C CA . ILE A 1 462 ? -10.133 25.016 27.328 1 96.5 462 ILE A CA 1
ATOM 3639 C C . ILE A 1 462 ? -8.875 25.609 27.969 1 96.5 462 ILE A C 1
ATOM 3641 O O . ILE A 1 462 ? -7.762 25.391 27.469 1 96.5 462 ILE A O 1
ATOM 3645 N N . ASP A 1 463 ? -9.062 26.281 29.109 1 95 463 ASP A N 1
ATOM 3646 C CA . ASP A 1 463 ? -7.957 26.984 29.766 1 95 463 ASP A CA 1
ATOM 3647 C C . ASP A 1 463 ? -6.926 25.984 30.297 1 95 463 ASP A C 1
ATOM 3649 O O . ASP A 1 463 ? -5.727 26.281 30.312 1 95 463 ASP A O 1
ATOM 3653 N N . ASP A 1 464 ? -7.375 24.875 30.719 1 95.12 464 ASP A N 1
ATOM 3654 C CA . ASP A 1 464 ? -6.461 23.859 31.203 1 95.12 464 ASP A CA 1
ATOM 3655 C C . ASP A 1 464 ? -5.449 23.453 30.141 1 95.12 464 ASP A C 1
ATOM 3657 O O . ASP A 1 464 ? -4.25 23.375 30.406 1 95.12 464 ASP A O 1
ATOM 3661 N N . ILE A 1 465 ? -5.91 23.234 28.953 1 96.69 465 ILE A N 1
ATOM 3662 C CA . ILE A 1 465 ? -5.043 22.812 27.859 1 96.69 465 ILE A CA 1
ATOM 3663 C C . ILE A 1 465 ? -4.23 24 27.359 1 96.69 465 ILE A C 1
ATOM 3665 O O . ILE A 1 465 ? -3.049 23.859 27.031 1 96.69 465 ILE A O 1
ATOM 3669 N N . TRP A 1 466 ? -4.871 25.141 27.266 1 94.81 466 TRP A N 1
ATOM 3670 C CA . TRP A 1 466 ? -4.203 26.359 26.844 1 94.81 466 TRP A CA 1
ATOM 3671 C C . TRP A 1 466 ? -3.006 26.672 27.734 1 94.81 466 TRP A C 1
ATOM 3673 O O . TRP A 1 466 ? -1.899 26.906 27.234 1 94.81 466 TRP A O 1
ATOM 3683 N N . ASP A 1 467 ? -3.172 26.594 28.984 1 92.44 467 ASP A N 1
ATOM 3684 C CA . ASP A 1 467 ? -2.148 27 29.938 1 92.44 467 ASP A CA 1
ATOM 3685 C C . ASP A 1 467 ? -1.063 25.922 30.062 1 92.44 467 ASP A C 1
ATOM 3687 O O . ASP A 1 467 ? 0.115 26.25 30.219 1 92.44 467 ASP A O 1
ATOM 3691 N N . GLU A 1 468 ? -1.465 24.766 29.906 1 92.38 468 GLU A N 1
ATOM 3692 C CA . GLU A 1 468 ? -0.527 23.672 30.156 1 92.38 468 GLU A CA 1
ATOM 3693 C C . GLU A 1 468 ? 0.294 23.359 28.906 1 92.38 468 GLU A C 1
ATOM 3695 O O . GLU A 1 468 ? 1.482 23.047 29.016 1 92.38 468 GLU A O 1
ATOM 3700 N N . TYR A 1 469 ? -0.367 23.422 27.766 1 94.25 469 TYR A N 1
ATOM 3701 C CA . TYR A 1 469 ? 0.311 22.828 26.625 1 94.25 469 TYR A CA 1
ATOM 3702 C C . TYR A 1 469 ? 0.404 23.828 25.469 1 94.25 469 TYR A C 1
ATOM 3704 O O . TYR A 1 469 ? 1.447 23.938 24.828 1 94.25 469 TYR A O 1
ATOM 3712 N N . LEU A 1 470 ? -0.595 24.578 25.125 1 93.31 470 LEU A N 1
ATOM 3713 C CA . LEU A 1 470 ? -0.698 25.281 23.859 1 93.31 470 LEU A CA 1
ATOM 3714 C C . LEU A 1 470 ? -0.062 26.672 23.953 1 93.31 470 LEU A C 1
ATOM 3716 O O . LEU A 1 470 ? 0.627 27.109 23.031 1 93.31 470 LEU A O 1
ATOM 3720 N N . HIS A 1 471 ? -0.282 27.375 24.984 1 91.38 471 HIS A N 1
ATOM 3721 C CA . HIS A 1 471 ? 0.136 28.766 25.078 1 91.38 471 HIS A CA 1
ATOM 3722 C C . HIS A 1 471 ? 1.653 28.891 25 1 91.38 471 HIS A C 1
ATOM 3724 O O . HIS A 1 471 ? 2.379 28.141 25.656 1 91.38 471 HIS A O 1
ATOM 3730 N N . SER A 1 472 ? 2.053 29.75 24.188 1 94.06 472 SER A N 1
ATOM 3731 C CA . SER A 1 472 ? 3.447 30.156 24.062 1 94.06 472 SER A CA 1
ATOM 3732 C C . SER A 1 472 ? 3.576 31.672 24.031 1 94.06 472 SER A C 1
ATOM 3734 O O . SER A 1 472 ? 2.645 32.375 23.609 1 94.06 472 SER A O 1
ATOM 3736 N N . HIS A 1 473 ? 4.715 32.156 24.516 1 95.12 473 HIS A N 1
ATOM 3737 C CA . HIS A 1 473 ? 4.977 33.594 24.438 1 95.12 473 HIS A CA 1
ATOM 3738 C C . HIS A 1 473 ? 4.93 34.094 23 1 95.12 473 HIS A C 1
ATOM 3740 O O . HIS A 1 473 ? 4.586 35.25 22.75 1 95.12 473 HIS A O 1
ATOM 3746 N N . LEU A 1 474 ? 5.141 33.219 22.141 1 96.12 474 LEU A N 1
ATOM 3747 C CA . LEU A 1 474 ? 5.07 33.562 20.719 1 96.12 474 LEU A CA 1
ATOM 3748 C C . LEU A 1 474 ? 3.656 33.969 20.328 1 96.12 474 LEU A C 1
ATOM 3750 O O . LEU A 1 474 ? 3.471 34.875 19.516 1 96.12 474 LEU A O 1
ATOM 3754 N N . HIS A 1 475 ? 2.73 33.281 20.859 1 96.06 475 HIS A N 1
ATOM 3755 C CA . HIS A 1 475 ? 1.337 33.562 20.531 1 96.06 475 HIS A CA 1
ATOM 3756 C C . HIS A 1 475 ? 0.914 34.938 21.031 1 96.06 475 HIS A C 1
ATOM 3758 O O . HIS A 1 475 ? 0.237 35.688 20.328 1 96.06 475 HIS A O 1
ATOM 3764 N N . ALA A 1 476 ? 1.298 35.219 22.219 1 95.44 476 ALA A N 1
ATOM 3765 C CA . ALA A 1 476 ? 0.989 36.5 22.812 1 95.44 476 ALA A CA 1
ATOM 3766 C C . ALA A 1 476 ? 1.665 37.625 22.047 1 95.44 476 ALA A C 1
ATOM 3768 O O . ALA A 1 476 ? 1.04 38.656 21.75 1 95.44 476 ALA A O 1
ATOM 3769 N N . ALA A 1 477 ? 2.916 37.438 21.781 1 97.19 477 ALA A N 1
ATOM 3770 C CA . ALA A 1 477 ? 3.648 38.438 20.984 1 97.19 477 ALA A CA 1
ATOM 3771 C C . ALA A 1 477 ? 3.027 38.594 19.609 1 97.19 477 ALA A C 1
ATOM 3773 O O . ALA A 1 477 ? 2.916 39.719 19.109 1 97.19 477 ALA A O 1
ATOM 3774 N N . GLY A 1 478 ? 2.648 37.5 19.016 1 97.12 478 GLY A N 1
ATOM 3775 C CA . GLY A 1 478 ? 1.993 37.562 17.719 1 97.12 478 GLY A CA 1
ATOM 3776 C C . GLY A 1 478 ? 0.687 38.344 17.75 1 97.12 478 GLY A C 1
ATOM 3777 O O . GLY A 1 478 ? 0.386 39.094 16.812 1 97.12 478 GLY A O 1
ATOM 3778 N N . TYR A 1 479 ? -0.036 38.094 18.734 1 96.19 479 TYR A N 1
ATOM 3779 C CA . TYR A 1 479 ? -1.29 38.812 18.922 1 96.19 479 TYR A CA 1
ATOM 3780 C C . TYR A 1 479 ? -1.051 40.312 18.984 1 96.19 479 TYR A C 1
ATOM 3782 O O . TYR A 1 479 ? -1.732 41.094 18.312 1 96.19 479 TYR A O 1
ATOM 3790 N N . PHE A 1 480 ? -0.091 40.75 19.688 1 96.88 480 PHE A N 1
ATOM 3791 C CA . PHE A 1 480 ? 0.238 42.156 19.875 1 96.88 480 PHE A CA 1
ATOM 3792 C C . PHE A 1 480 ? 0.751 42.781 18.578 1 96.88 480 PHE A C 1
ATOM 3794 O O . PHE A 1 480 ? 0.412 43.906 18.25 1 96.88 480 PHE A O 1
ATOM 3801 N N . LEU A 1 481 ? 1.539 42.062 17.906 1 96.75 481 LEU A N 1
ATOM 3802 C CA . LEU A 1 481 ? 2.229 42.594 16.734 1 96.75 481 LEU A CA 1
ATOM 3803 C C . LEU A 1 481 ? 1.35 42.469 15.5 1 96.75 481 LEU A C 1
ATOM 3805 O O . LEU A 1 481 ? 1.707 43 14.43 1 96.75 481 LEU A O 1
ATOM 3809 N N . ASN A 1 482 ? 0.25 41.75 15.609 1 95.44 482 ASN A N 1
ATOM 3810 C CA . ASN A 1 482 ? -0.69 41.656 14.5 1 95.44 482 ASN A CA 1
ATOM 3811 C C . ASN A 1 482 ? -1.46 42.938 14.305 1 95.44 482 ASN A C 1
ATOM 3813 O O . ASN A 1 482 ? -2.359 43.281 15.078 1 95.44 482 ASN A O 1
ATOM 3817 N N . PRO A 1 483 ? -1.19 43.688 13.242 1 94.12 483 PRO A N 1
ATOM 3818 C CA . PRO A 1 483 ? -1.807 45 13.07 1 94.12 483 PRO A CA 1
ATOM 3819 C C . PRO A 1 483 ? -3.32 44.906 12.883 1 94.12 483 PRO A C 1
ATOM 3821 O O . PRO A 1 483 ? -4.043 45.844 13.273 1 94.12 483 PRO A O 1
ATOM 3824 N N . THR A 1 484 ? -3.771 43.875 12.312 1 90.44 484 THR A N 1
ATOM 3825 C CA . THR A 1 484 ? -5.207 43.719 12.102 1 90.44 484 THR A CA 1
ATOM 3826 C C . THR A 1 484 ? -5.945 43.656 13.438 1 90.44 484 THR A C 1
ATOM 3828 O O . THR A 1 484 ? -7.047 44.219 13.562 1 90.44 484 THR A O 1
ATOM 3831 N N . LEU A 1 485 ? -5.309 43.094 14.359 1 91.88 485 LEU A N 1
ATOM 3832 C CA . LEU A 1 485 ? -5.93 42.969 15.672 1 91.88 485 LEU A CA 1
ATOM 3833 C C . LEU A 1 485 ? -5.555 44.125 16.562 1 91.88 485 LEU A C 1
ATOM 3835 O O . LEU A 1 485 ? -6.406 44.688 17.281 1 91.88 485 LEU A O 1
ATOM 3839 N N . PHE A 1 486 ? -4.348 44.531 16.5 1 93.56 486 PHE A N 1
ATOM 3840 C CA . PHE A 1 486 ? -3.822 45.562 17.375 1 93.56 486 PHE A CA 1
ATOM 3841 C C . PHE A 1 486 ? -4.57 46.875 17.156 1 93.56 486 PHE A C 1
ATOM 3843 O O . PHE A 1 486 ? -4.91 47.562 18.109 1 93.56 486 PHE A O 1
ATOM 3850 N N . TYR A 1 487 ? -4.809 47.25 15.953 1 89.5 487 TYR A N 1
ATOM 3851 C CA . TYR A 1 487 ? -5.426 48.531 15.641 1 89.5 487 TYR A CA 1
ATOM 3852 C C . TYR A 1 487 ? -6.945 48.406 15.609 1 89.5 487 TYR A C 1
ATOM 3854 O O . TYR A 1 487 ? -7.645 49.375 15.297 1 89.5 487 TYR A O 1
ATOM 3862 N N . SER A 1 488 ? -7.387 47.281 15.953 1 85.19 488 SER A N 1
ATOM 3863 C CA . SER A 1 488 ? -8.828 47.094 16.078 1 85.19 488 SER A CA 1
ATOM 3864 C C . SER A 1 488 ? -9.352 47.656 17.391 1 85.19 488 SER A C 1
ATOM 3866 O O . SER A 1 488 ? -8.602 47.812 18.344 1 85.19 488 SER A O 1
ATOM 3868 N N . SER A 1 489 ? -10.664 47.938 17.422 1 80.81 489 SER A N 1
ATOM 3869 C CA . SER A 1 489 ? -11.297 48.562 18.594 1 80.81 489 SER A CA 1
ATOM 3870 C C . SER A 1 489 ? -11.391 47.594 19.75 1 80.81 489 SER A C 1
ATOM 3872 O O . SER A 1 489 ? -11.445 48 20.922 1 80.81 489 SER A O 1
ATOM 3874 N N . ASP A 1 490 ? -11.273 46.406 19.484 1 79.88 490 ASP A N 1
ATOM 3875 C CA . ASP A 1 490 ? -11.484 45.406 20.531 1 79.88 490 ASP A CA 1
ATOM 3876 C C . ASP A 1 490 ? -10.156 44.906 21.078 1 79.88 490 ASP A C 1
ATOM 3878 O O . ASP A 1 490 ? -10.125 43.938 21.844 1 79.88 490 ASP A O 1
ATOM 3882 N N . PHE A 1 491 ? -9.102 45.531 20.703 1 89.44 491 PHE A N 1
ATOM 3883 C CA . PHE A 1 491 ? -7.789 45.062 21.125 1 89.44 491 PHE A CA 1
ATOM 3884 C C . PHE A 1 491 ? -7.594 45.312 22.625 1 89.44 491 PHE A C 1
ATOM 3886 O O . PHE A 1 491 ? -7.965 46.375 23.141 1 89.44 491 PHE A O 1
ATOM 3893 N N . TYR A 1 492 ? -7.129 44.312 23.312 1 84.44 492 TYR A N 1
ATOM 3894 C CA . TYR A 1 492 ? -6.883 44.406 24.734 1 84.44 492 TYR A CA 1
ATOM 3895 C C . TYR A 1 492 ? -5.566 43.75 25.125 1 84.44 492 TYR A C 1
ATOM 3897 O O . TYR A 1 492 ? -5.25 42.656 24.641 1 84.44 492 TYR A O 1
ATOM 3905 N N . THR A 1 493 ? -4.785 44.531 25.875 1 84.38 493 THR A N 1
ATOM 3906 C CA . THR A 1 493 ? -3.512 43.969 26.344 1 84.38 493 THR A CA 1
ATOM 3907 C C . THR A 1 493 ? -3.59 43.594 27.828 1 84.38 493 THR A C 1
ATOM 3909 O O . THR A 1 493 ? -3.734 44.469 28.688 1 84.38 493 THR A O 1
ATOM 3912 N N . ASP A 1 494 ? -3.492 42.375 28.078 1 84.44 494 ASP A N 1
ATOM 3913 C CA . ASP A 1 494 ? -3.412 41.938 29.469 1 84.44 494 ASP A CA 1
ATOM 3914 C C . ASP A 1 494 ? -1.973 41.594 29.859 1 84.44 494 ASP A C 1
ATOM 3916 O O . ASP A 1 494 ? -1.045 41.844 29.078 1 84.44 494 ASP A O 1
ATOM 3920 N N . VAL A 1 495 ? -1.814 41.125 31 1 86.56 495 VAL A N 1
ATOM 3921 C CA . VAL A 1 495 ? -0.493 40.844 31.547 1 86.56 495 VAL A CA 1
ATOM 3922 C C . VAL A 1 495 ? 0.184 39.75 30.734 1 86.56 495 VAL A C 1
ATOM 3924 O O . VAL A 1 495 ? 1.39 39.812 30.484 1 86.56 495 VAL A O 1
ATOM 3927 N N . GLU A 1 496 ? -0.601 38.906 30.328 1 89.69 496 GLU A N 1
ATOM 3928 C CA . GLU A 1 496 ? -0.074 37.781 29.578 1 89.69 496 GLU A CA 1
ATOM 3929 C C . GLU A 1 496 ? 0.508 38.219 28.234 1 89.69 496 GLU A C 1
ATOM 3931 O O . GLU A 1 496 ? 1.563 37.75 27.812 1 89.69 496 GLU A O 1
ATOM 3936 N N . VAL A 1 497 ? -0.118 39.125 27.578 1 93.06 497 VAL A N 1
ATOM 3937 C CA . VAL A 1 497 ? 0.306 39.625 26.281 1 93.06 497 VAL A CA 1
ATOM 3938 C C . VAL A 1 497 ? 1.578 40.469 26.438 1 93.06 497 VAL A C 1
ATOM 3940 O O . VAL A 1 497 ? 2.529 40.312 25.672 1 93.06 497 VAL A O 1
ATOM 3943 N N . SER A 1 498 ? 1.595 41.281 27.438 1 91.5 498 SER A N 1
ATOM 3944 C CA . SER A 1 498 ? 2.758 42.125 27.688 1 91.5 498 SER A CA 1
ATOM 3945 C C . SER A 1 498 ? 3.986 41.281 28.031 1 91.5 498 SER A C 1
ATOM 3947 O O . SER A 1 498 ? 5.082 41.562 27.531 1 91.5 498 SER A O 1
ATOM 3949 N N . CYS A 1 499 ? 3.742 40.375 28.875 1 91.62 499 CYS A N 1
ATOM 3950 C CA . CYS A 1 499 ? 4.836 39.5 29.266 1 91.62 499 CYS A CA 1
ATOM 3951 C C . CYS A 1 499 ? 5.348 38.688 28.094 1 91.62 499 CYS A C 1
ATOM 3953 O O . CYS A 1 499 ? 6.555 38.469 27.938 1 91.62 499 CYS A O 1
ATOM 3955 N N . GLY A 1 500 ? 4.406 38.219 27.328 1 94.44 500 GLY A N 1
ATOM 3956 C CA . GLY A 1 500 ? 4.785 37.469 26.156 1 94.44 500 GLY A CA 1
ATOM 3957 C C . GLY A 1 500 ? 5.625 38.25 25.172 1 94.44 500 GLY A C 1
ATOM 3958 O O . GLY A 1 500 ? 6.613 37.75 24.641 1 94.44 500 GLY A O 1
ATOM 3959 N N . LEU A 1 501 ? 5.273 39.469 24.906 1 95.56 501 LEU A N 1
ATOM 3960 C CA . LEU A 1 501 ? 6.031 40.344 24.016 1 95.56 501 LEU A CA 1
ATOM 3961 C C . LEU A 1 501 ? 7.438 40.594 24.562 1 95.56 501 LEU A C 1
ATOM 3963 O O . LEU A 1 501 ? 8.422 40.469 23.828 1 95.56 501 LEU A O 1
ATOM 3967 N N . CYS A 1 502 ? 7.52 40.906 25.812 1 93.56 502 CYS A N 1
ATOM 3968 C CA . CYS A 1 502 ? 8.805 41.188 26.453 1 93.56 502 CYS A CA 1
ATOM 3969 C C . CYS A 1 502 ? 9.711 39.969 26.375 1 93.56 502 CYS A C 1
ATOM 3971 O O . CYS A 1 502 ? 10.906 40.094 26.094 1 93.56 502 CYS A O 1
ATOM 3973 N N . CYS A 1 503 ? 9.141 38.875 26.641 1 93.56 503 CYS A N 1
ATOM 3974 C CA . CYS A 1 503 ? 9.906 37.625 26.609 1 93.56 503 CYS A CA 1
ATOM 3975 C C . CYS A 1 503 ? 10.469 37.375 25.219 1 93.56 503 CYS A C 1
ATOM 3977 O O . CYS A 1 503 ? 11.633 36.969 25.062 1 93.56 503 CYS A O 1
ATOM 3979 N N . CYS A 1 504 ? 9.68 37.594 24.203 1 96.12 504 CYS A N 1
ATOM 3980 C CA . CYS A 1 504 ? 10.133 37.375 22.828 1 96.12 504 CYS A CA 1
ATOM 3981 C C . CYS A 1 504 ? 11.25 38.344 22.469 1 96.12 504 CYS A C 1
ATOM 3983 O O . CYS A 1 504 ? 12.211 37.969 21.797 1 96.12 504 CYS A O 1
ATOM 3985 N N . VAL A 1 505 ? 11.156 39.562 22.922 1 95.5 505 VAL A N 1
ATOM 3986 C CA . VAL A 1 505 ? 12.18 40.562 22.641 1 95.5 505 VAL A CA 1
ATOM 3987 C C . VAL A 1 505 ? 13.5 40.125 23.297 1 95.5 505 VAL A C 1
ATOM 3989 O O . VAL A 1 505 ? 14.547 40.156 22.656 1 95.5 505 VAL A O 1
ATOM 3992 N N . VAL A 1 506 ? 13.43 39.75 24.5 1 93.12 506 VAL A N 1
ATOM 3993 C CA . VAL A 1 506 ? 14.625 39.406 25.25 1 93.12 506 VAL A CA 1
ATOM 3994 C C . VAL A 1 506 ? 15.258 38.125 24.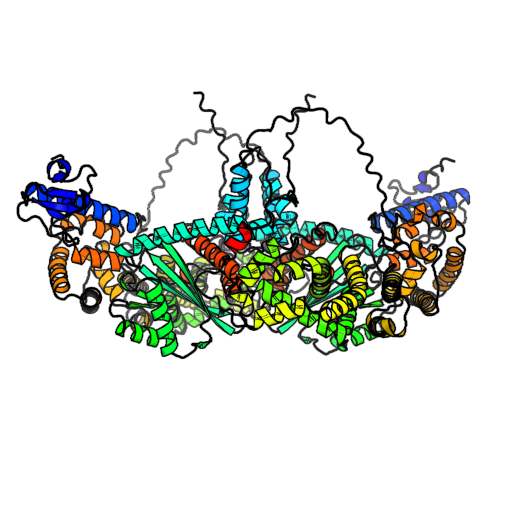688 1 93.12 506 VAL A C 1
ATOM 3996 O O . VAL A 1 506 ? 16.484 38.031 24.578 1 93.12 506 VAL A O 1
ATOM 3999 N N . ARG A 1 507 ? 14.492 37.219 24.234 1 92.62 507 ARG A N 1
ATOM 4000 C CA . ARG A 1 507 ? 14.984 35.906 23.766 1 92.62 507 ARG A CA 1
ATOM 4001 C C . ARG A 1 507 ? 15.523 36 22.344 1 92.62 507 ARG A C 1
ATOM 4003 O O . ARG A 1 507 ? 16.547 35.438 22.031 1 92.62 507 ARG A O 1
ATOM 4010 N N . MET A 1 508 ? 14.836 36.719 21.547 1 93.62 508 MET A N 1
ATOM 4011 C CA . MET A 1 508 ? 15.156 36.688 20.125 1 93.62 508 MET A CA 1
ATOM 4012 C C . MET A 1 508 ? 16.203 37.75 19.781 1 93.62 508 MET A C 1
ATOM 4014 O O . MET A 1 508 ? 16.859 37.688 18.75 1 93.62 508 MET A O 1
ATOM 4018 N N . ALA A 1 509 ? 16.219 38.781 20.641 1 90.31 509 ALA A N 1
ATOM 4019 C CA . ALA A 1 509 ? 17.266 39.781 20.484 1 90.31 509 ALA A CA 1
ATOM 4020 C C . ALA A 1 509 ? 18.344 39.625 21.547 1 90.31 509 ALA A C 1
ATOM 4022 O O . ALA A 1 509 ? 18.156 40.031 22.703 1 90.31 509 ALA A O 1
ATOM 4023 N N . GLU A 1 510 ? 19.469 39.094 21.234 1 77.75 510 GLU A N 1
ATOM 4024 C CA . GLU A 1 510 ? 20.5 38.812 22.219 1 77.75 510 GLU A CA 1
ATOM 4025 C C . GLU A 1 510 ? 21.188 40.094 22.688 1 77.75 510 GLU A C 1
ATOM 4027 O O . GLU A 1 510 ? 21.547 40.219 23.859 1 77.75 510 GLU A O 1
ATOM 4032 N N . ASP A 1 511 ? 21.266 40.969 21.891 1 88.69 511 ASP A N 1
ATOM 4033 C CA . ASP A 1 511 ? 21.969 42.219 22.188 1 88.69 511 ASP A CA 1
ATOM 4034 C C . ASP A 1 511 ? 21.078 43.188 22.938 1 88.69 511 ASP A C 1
ATOM 4036 O O . ASP A 1 511 ? 19.969 43.5 22.484 1 88.69 511 ASP A O 1
ATOM 4040 N N . ARG A 1 512 ? 21.562 43.719 24.016 1 89.38 512 ARG A N 1
ATOM 4041 C CA . ARG A 1 512 ? 20.797 44.625 24.859 1 89.38 512 ARG A CA 1
ATOM 4042 C C . ARG A 1 512 ? 20.484 45.938 24.125 1 89.38 512 ARG A C 1
ATOM 4044 O O . ARG A 1 512 ? 19.422 46.5 24.328 1 89.38 512 ARG A O 1
ATOM 4051 N N . HIS A 1 513 ? 21.391 46.281 23.391 1 92.25 513 HIS A N 1
ATOM 4052 C CA . HIS A 1 513 ? 21.172 47.5 22.625 1 92.25 513 HIS A CA 1
ATOM 4053 C C . HIS A 1 513 ? 20 47.375 21.656 1 92.25 513 HIS A C 1
ATOM 4055 O O . HIS A 1 513 ? 19.188 48.281 21.516 1 92.25 513 HIS A O 1
ATOM 4061 N N . ILE A 1 514 ? 19.969 46.25 21.094 1 92.56 514 ILE A N 1
ATOM 4062 C CA . ILE A 1 514 ? 18.891 45.969 20.141 1 92.56 514 ILE A CA 1
ATOM 4063 C C . ILE A 1 514 ? 17.562 45.875 20.891 1 92.56 514 ILE A C 1
ATOM 4065 O O . ILE A 1 514 ? 16.531 46.312 20.391 1 92.56 514 ILE A O 1
ATOM 4069 N N . GLN A 1 515 ? 17.578 45.375 22.047 1 94.12 515 GLN A N 1
ATOM 4070 C CA . GLN A 1 515 ? 16.375 45.281 22.875 1 94.12 515 GLN A CA 1
ATOM 4071 C C . GLN A 1 515 ? 15.82 46.656 23.203 1 94.12 515 GLN A C 1
ATOM 4073 O O . GLN A 1 515 ? 14.602 46.875 23.125 1 94.12 515 GLN A O 1
ATOM 4078 N N . ASP A 1 516 ? 16.688 47.5 23.531 1 93.56 516 ASP A N 1
ATOM 4079 C CA . ASP A 1 516 ? 16.266 48.875 23.859 1 93.56 516 ASP A CA 1
ATOM 4080 C C . ASP A 1 516 ? 15.656 49.562 22.641 1 93.56 516 ASP A C 1
ATOM 4082 O O . ASP A 1 516 ? 14.648 50.281 22.766 1 93.56 516 ASP A O 1
ATOM 4086 N N . LEU A 1 517 ? 16.297 49.344 21.594 1 93.31 517 LEU A N 1
ATOM 4087 C CA . LEU A 1 517 ? 15.781 49.938 20.359 1 93.31 517 LEU A CA 1
ATOM 4088 C C . LEU A 1 517 ? 14.391 49.406 20.031 1 93.31 517 LEU A C 1
ATOM 4090 O O . LEU A 1 517 ? 13.516 50.156 19.625 1 93.31 517 LEU A O 1
ATOM 4094 N N . ILE A 1 518 ? 14.211 48.125 20.188 1 95.81 518 ILE A N 1
ATOM 4095 C CA . ILE A 1 518 ? 12.922 47.5 19.922 1 95.81 518 ILE A CA 1
ATOM 4096 C C . ILE A 1 518 ? 11.859 48.094 20.844 1 95.81 518 ILE A C 1
ATOM 4098 O O . ILE A 1 518 ? 10.734 48.375 20.422 1 95.81 518 ILE A O 1
ATOM 4102 N N . THR A 1 519 ? 12.195 48.281 22.062 1 93.12 519 THR A N 1
ATOM 4103 C CA . THR A 1 519 ? 11.258 48.844 23.047 1 93.12 519 THR A CA 1
ATOM 4104 C C . THR A 1 519 ? 10.82 50.25 22.641 1 93.12 519 THR A C 1
ATOM 4106 O O . THR A 1 519 ? 9.641 50.594 22.766 1 93.12 519 THR A O 1
ATOM 4109 N N . LEU A 1 520 ? 11.703 51.031 22.156 1 93.12 520 LEU A N 1
ATOM 4110 C CA . LEU A 1 520 ? 11.375 52.375 21.672 1 93.12 520 LEU A CA 1
ATOM 4111 C C . LEU A 1 520 ? 10.477 52.312 20.453 1 93.12 520 LEU A C 1
ATOM 4113 O O . LEU A 1 520 ? 9.539 53.094 20.328 1 93.12 520 LEU A O 1
ATOM 4117 N N . GLN A 1 521 ? 10.844 51.406 19.672 1 94.62 521 GLN A N 1
ATOM 4118 C CA . GLN A 1 521 ? 10.094 51.25 18.438 1 94.62 521 GLN A CA 1
ATOM 4119 C C . GLN A 1 521 ? 8.688 50.75 18.688 1 94.62 521 GLN A C 1
ATOM 4121 O O . GLN A 1 521 ? 7.758 51.031 17.938 1 94.62 521 GLN A O 1
ATOM 4126 N N . ILE A 1 522 ? 8.492 49.938 19.703 1 94.88 522 ILE A N 1
ATOM 4127 C CA . ILE A 1 522 ? 7.176 49.438 20.109 1 94.88 522 ILE A CA 1
ATOM 4128 C C . ILE A 1 522 ? 6.27 50.625 20.453 1 94.88 522 ILE A C 1
ATOM 4130 O O . ILE A 1 522 ? 5.078 50.625 20.125 1 94.88 522 ILE A O 1
ATOM 4134 N N . ASP A 1 523 ? 6.797 51.594 21.031 1 91.56 523 ASP A N 1
ATOM 4135 C CA . ASP A 1 523 ? 6.027 52.812 21.375 1 91.56 523 ASP A CA 1
ATOM 4136 C C . ASP A 1 523 ? 5.566 53.531 20.125 1 91.56 523 ASP A C 1
ATOM 4138 O O . ASP A 1 523 ? 4.449 54.062 20.078 1 91.56 523 ASP A O 1
ATOM 4142 N N . GLU A 1 524 ? 6.438 53.562 19.172 1 92.19 524 GLU A N 1
ATOM 4143 C CA . GLU A 1 524 ? 6.059 54.156 17.906 1 92.19 524 GLU A CA 1
ATOM 4144 C C . GLU A 1 524 ? 4.91 53.406 17.25 1 92.19 524 GLU A C 1
ATOM 4146 O O . GLU A 1 524 ? 3.998 54 16.688 1 92.19 524 GLU A O 1
ATOM 4151 N N . TYR A 1 525 ? 5.039 52.125 17.312 1 94.31 525 TYR A N 1
ATOM 4152 C CA . TYR A 1 525 ? 3.996 51.25 16.781 1 94.31 525 TYR A CA 1
ATOM 4153 C C . TYR A 1 525 ? 2.68 51.438 17.516 1 94.31 525 TYR A C 1
ATOM 4155 O O . TYR A 1 525 ? 1.622 51.562 16.906 1 94.31 525 TYR A O 1
ATOM 4163 N N . ARG A 1 526 ? 2.758 51.562 18.781 1 91.12 526 ARG A N 1
ATOM 4164 C CA . ARG A 1 526 ? 1.583 51.75 19.625 1 91.12 526 ARG A CA 1
ATOM 4165 C C . ARG A 1 526 ? 0.88 53.062 19.297 1 91.12 526 ARG A C 1
ATOM 4167 O O . ARG A 1 526 ? -0.351 53.125 19.297 1 91.12 526 ARG A O 1
ATOM 4174 N N . MET A 1 527 ? 1.642 54.062 19 1 88.94 527 MET A N 1
ATOM 4175 C CA . MET A 1 527 ? 1.102 55.406 18.781 1 88.94 527 MET A CA 1
ATOM 4176 C C . MET A 1 527 ? 0.663 55.562 17.328 1 88.94 527 MET A C 1
ATOM 4178 O O . MET A 1 527 ? -0.034 56.531 17 1 88.94 527 MET A O 1
ATOM 4182 N N . GLY A 1 528 ? 1.025 54.625 16.562 1 88.44 528 GLY A N 1
ATOM 4183 C CA . GLY A 1 528 ? 0.654 54.688 15.156 1 88.44 528 GLY A CA 1
ATOM 4184 C C . GLY A 1 528 ? 1.273 55.875 14.43 1 88.44 528 GLY A C 1
ATOM 4185 O O . GLY A 1 528 ? 0.597 56.562 13.664 1 88.44 528 GLY A O 1
ATOM 4186 N N . ARG A 1 529 ? 2.439 56.094 14.641 1 85.19 529 ARG A N 1
ATOM 4187 C CA . ARG A 1 529 ? 3.09 57.281 14.07 1 85.19 529 ARG A CA 1
ATOM 4188 C C . ARG A 1 529 ? 3.789 56.938 12.766 1 85.19 529 ARG A C 1
ATOM 4190 O O . ARG A 1 529 ? 4.16 55.781 12.531 1 85.19 529 ARG A O 1
ATOM 4197 N N . GLY A 1 530 ? 3.828 57.938 11.906 1 84.25 530 GLY A N 1
ATOM 4198 C CA . GLY A 1 530 ? 4.551 57.75 10.656 1 84.25 530 GLY A CA 1
ATOM 4199 C C . GLY A 1 530 ? 3.838 56.844 9.68 1 84.25 530 GLY A C 1
ATOM 4200 O O . GLY A 1 530 ? 2.654 57.031 9.391 1 84.25 530 GLY A O 1
ATOM 4201 N N . THR A 1 531 ? 4.562 55.844 9.25 1 86.81 531 THR A N 1
ATOM 4202 C CA . THR A 1 531 ? 4.016 54.938 8.273 1 86.81 531 THR A CA 1
ATOM 4203 C C . THR A 1 531 ? 2.943 54.031 8.898 1 86.81 531 THR A C 1
ATOM 4205 O O . THR A 1 531 ? 2.053 53.562 8.203 1 86.81 531 THR A O 1
ATOM 4208 N N . PHE A 1 532 ? 3.025 53.844 10.141 1 88.81 532 PHE A N 1
ATOM 4209 C CA . PHE A 1 532 ? 2.037 53.062 10.852 1 88.81 532 PHE A CA 1
ATOM 4210 C C . PHE A 1 532 ? 0.662 53.688 10.789 1 88.81 532 PHE A C 1
ATOM 4212 O O . PHE A 1 532 ? -0.359 53 10.789 1 88.81 532 PHE A O 1
ATOM 4219 N N . HIS A 1 533 ? 0.716 54.969 10.797 1 83.75 533 HIS A N 1
ATOM 4220 C CA . HIS A 1 533 ? -0.539 55.719 10.695 1 83.75 533 HIS A CA 1
ATOM 4221 C C . HIS A 1 533 ? -1.274 55.375 9.406 1 83.75 533 HIS A C 1
ATOM 4223 O O . HIS A 1 533 ? -2.471 55.062 9.422 1 83.75 533 HIS A O 1
ATOM 4229 N N . PHE A 1 534 ? -0.533 55.344 8.391 1 80.69 534 PHE A N 1
ATOM 4230 C CA . PHE A 1 534 ? -1.105 55 7.086 1 80.69 534 PHE A CA 1
ATOM 4231 C C . PHE A 1 534 ? -1.526 53.562 7.02 1 80.69 534 PHE A C 1
ATOM 4233 O O . PHE A 1 534 ? -2.543 53.219 6.406 1 80.69 534 PHE A O 1
ATOM 4240 N N . GLY A 1 535 ? -0.734 52.844 7.586 1 81.94 535 GLY A N 1
ATOM 4241 C CA . GLY A 1 535 ? -1.009 51.438 7.574 1 81.94 535 GLY A CA 1
ATOM 4242 C C . GLY A 1 535 ? -2.188 51.031 8.445 1 81.94 535 GLY A C 1
ATOM 4243 O O . GLY A 1 535 ? -2.756 49.969 8.281 1 81.94 535 GLY A O 1
ATOM 4244 N N . SER A 1 536 ? -2.559 51.812 9.297 1 81.75 536 SER A N 1
ATOM 4245 C CA . SER A 1 536 ? -3.582 51.5 10.289 1 81.75 536 SER A CA 1
ATOM 4246 C C . SER A 1 536 ? -4.984 51.656 9.711 1 81.75 536 SER A C 1
ATOM 4248 O O . SER A 1 536 ? -5.977 51.344 10.359 1 81.75 536 SER A O 1
ATOM 4250 N N . PHE A 1 537 ? -4.973 52.094 8.523 1 73.12 537 PHE A N 1
ATOM 4251 C CA . PHE A 1 537 ? -6.277 52.25 7.902 1 73.12 537 PHE A CA 1
ATOM 4252 C C . PHE A 1 537 ? -6.91 50.906 7.594 1 73.12 537 PHE A C 1
ATOM 4254 O O . PHE A 1 537 ? -6.219 49.969 7.191 1 73.12 537 PHE A O 1
ATOM 4261 N N . LYS A 1 538 ? -8.18 50.938 7.719 1 74.31 538 LYS A N 1
ATOM 4262 C CA . LYS A 1 538 ? -8.938 49.688 7.645 1 74.31 538 LYS A CA 1
ATOM 4263 C C . LYS A 1 538 ? -8.719 48.969 6.309 1 74.31 538 LYS A C 1
ATOM 4265 O O . LYS A 1 538 ? -8.625 47.75 6.254 1 74.31 538 LYS A O 1
ATOM 4270 N N . ASP A 1 539 ? -8.617 49.625 5.336 1 72.62 539 ASP A N 1
ATOM 4271 C CA . ASP A 1 539 ? -8.469 49.062 3.992 1 72.62 539 ASP A CA 1
ATOM 4272 C C . ASP A 1 539 ? -7.121 48.375 3.828 1 72.62 539 ASP A C 1
ATOM 4274 O O . ASP A 1 539 ? -6.992 47.438 3.033 1 72.62 539 ASP A O 1
ATOM 4278 N N . LYS A 1 540 ? -6.168 48.844 4.562 1 76.81 540 LYS A N 1
ATOM 4279 C CA . LYS A 1 540 ? -4.816 48.312 4.445 1 76.81 540 LYS A CA 1
ATOM 4280 C C . LYS A 1 540 ? -4.621 47.125 5.379 1 76.81 540 LYS A C 1
ATOM 4282 O O . LYS A 1 540 ? -3.672 46.344 5.227 1 76.81 540 LYS A O 1
ATOM 4287 N N . LEU A 1 541 ? -5.531 47 6.27 1 82.06 541 LEU A N 1
ATOM 4288 C CA . LEU A 1 541 ? -5.426 45.938 7.258 1 82.06 541 LEU A CA 1
ATOM 4289 C C . LEU A 1 541 ? -6.16 44.688 6.785 1 82.06 541 LEU A C 1
ATOM 4291 O O . LEU A 1 541 ? -5.777 43.562 7.137 1 82.06 541 LEU A O 1
ATOM 4295 N N . SER A 1 542 ? -7.219 44.719 6.055 1 72.56 542 SER A N 1
ATOM 4296 C CA . SER A 1 542 ? -8.125 43.625 5.766 1 72.56 542 SER A CA 1
ATOM 4297 C C . SER A 1 542 ? -7.547 42.688 4.711 1 72.56 542 SER A C 1
ATOM 4299 O O . SER A 1 542 ? -7.793 41.469 4.734 1 72.56 542 SER A O 1
ATOM 4301 N N . ASN A 1 543 ? -6.77 43.094 3.885 1 71.56 543 ASN A N 1
ATOM 4302 C CA . ASN A 1 543 ? -6.457 42.25 2.742 1 71.56 543 ASN A CA 1
ATOM 4303 C C . ASN A 1 543 ? -4.98 41.875 2.713 1 71.56 543 ASN A C 1
ATOM 4305 O O . ASN A 1 543 ? -4.473 41.406 1.689 1 71.56 543 ASN A O 1
ATOM 4309 N N . ILE A 1 544 ? -4.324 41.969 3.855 1 81.19 544 ILE A N 1
ATOM 4310 C CA . ILE A 1 544 ? -2.893 41.688 3.816 1 81.19 544 ILE A CA 1
ATOM 4311 C C . ILE A 1 544 ? -2.492 40.875 5.047 1 81.19 544 ILE A C 1
ATOM 4313 O O . ILE A 1 544 ? -3.047 41.062 6.133 1 81.19 544 ILE A O 1
ATOM 4317 N N . SER A 1 545 ? -1.61 39.969 4.848 1 87.75 545 SER A N 1
ATOM 4318 C CA . SER A 1 545 ? -1.098 39.219 5.992 1 87.75 545 SER A CA 1
ATOM 4319 C C . SER A 1 545 ? -0.301 40.094 6.93 1 87.75 545 SER A C 1
ATOM 4321 O O . SER A 1 545 ? 0.348 41.062 6.484 1 87.75 545 SER A O 1
ATOM 4323 N N . PRO A 1 546 ? -0.385 39.781 8.172 1 92.56 546 PRO A N 1
ATOM 4324 C CA . PRO A 1 546 ? 0.328 40.625 9.141 1 92.56 546 PRO A CA 1
ATOM 4325 C C . PRO A 1 546 ? 1.818 40.75 8.828 1 92.56 546 PRO A C 1
ATOM 4327 O O . PRO A 1 546 ? 2.391 41.844 8.945 1 92.56 546 PRO A O 1
ATOM 4330 N N . ALA A 1 547 ? 2.406 39.688 8.438 1 92.81 547 ALA A N 1
ATOM 4331 C CA . ALA A 1 547 ? 3.828 39.719 8.109 1 92.81 547 ALA A CA 1
ATOM 4332 C C . ALA A 1 547 ? 4.086 40.594 6.887 1 92.81 547 ALA A C 1
ATOM 4334 O O . ALA A 1 547 ? 5.082 41.344 6.844 1 92.81 547 ALA A O 1
ATOM 4335 N N . LEU A 1 548 ? 3.24 40.5 5.957 1 88.88 548 LEU A N 1
ATOM 4336 C CA . LEU A 1 548 ? 3.367 41.312 4.77 1 88.88 548 LEU A CA 1
ATOM 4337 C C . LEU A 1 548 ? 3.156 42.781 5.109 1 88.88 548 LEU A C 1
ATOM 4339 O O . LEU A 1 548 ? 3.83 43.656 4.559 1 88.88 548 LEU A O 1
ATOM 4343 N N . TRP A 1 549 ? 2.197 43.094 5.949 1 91.69 549 TRP A N 1
ATOM 4344 C CA . TRP A 1 549 ? 1.957 44.469 6.418 1 91.69 549 TRP A CA 1
ATOM 4345 C C . TRP A 1 549 ? 3.225 45.062 7.016 1 91.69 549 TRP A C 1
ATOM 4347 O O . TRP A 1 549 ? 3.598 46.188 6.688 1 91.69 549 TRP A O 1
ATOM 4357 N N . TRP A 1 550 ? 3.834 44.344 7.883 1 93.75 550 TRP A N 1
ATOM 4358 C CA . TRP A 1 550 ? 5.059 44.812 8.523 1 93.75 550 TRP A CA 1
ATOM 4359 C C . TRP A 1 550 ? 6.16 45.031 7.496 1 93.75 550 TRP A C 1
ATOM 4361 O O . TRP A 1 550 ? 6.98 45.969 7.645 1 93.75 550 TRP A O 1
ATOM 4371 N N . SER A 1 551 ? 6.184 44.219 6.531 1 88.56 551 SER A N 1
ATOM 4372 C CA . SER A 1 551 ? 7.176 44.344 5.477 1 88.56 551 SER A CA 1
ATOM 4373 C C . SER A 1 551 ? 6.949 45.656 4.684 1 88.56 551 SER A C 1
ATOM 4375 O O . SER A 1 551 ? 7.902 46.25 4.195 1 88.56 551 SER A O 1
ATOM 4377 N N . GLN A 1 552 ? 5.797 46.094 4.641 1 86.25 552 GLN A N 1
ATOM 4378 C CA . GLN A 1 552 ? 5.445 47.25 3.836 1 86.25 552 GLN A CA 1
ATOM 4379 C C . GLN A 1 552 ? 5.52 48.531 4.664 1 86.25 552 GLN A C 1
ATOM 4381 O O . GLN A 1 552 ? 5.988 49.562 4.18 1 86.25 552 GLN A O 1
ATOM 4386 N N . TYR A 1 553 ? 5.074 48.438 5.898 1 88.56 553 TYR A N 1
ATOM 4387 C CA . TYR A 1 553 ? 4.867 49.656 6.656 1 88.56 553 TYR A CA 1
ATOM 4388 C C . TYR A 1 553 ? 5.812 49.719 7.852 1 88.56 553 TYR A C 1
ATOM 4390 O O . TYR A 1 553 ? 5.891 50.75 8.531 1 88.56 553 TYR A O 1
ATOM 4398 N N . GLY A 1 554 ? 6.586 48.75 8.094 1 90.06 554 GLY A N 1
ATOM 4399 C CA . GLY A 1 554 ? 7.441 48.688 9.273 1 90.06 554 GLY A CA 1
ATOM 4400 C C . GLY A 1 554 ? 8.836 49.219 9.016 1 90.06 554 GLY A C 1
ATOM 4401 O O . GLY A 1 554 ? 9.711 49.125 9.875 1 90.06 554 GLY A O 1
ATOM 4402 N N . GLY A 1 555 ? 9.078 49.781 7.926 1 87.69 555 GLY A N 1
ATOM 4403 C CA . GLY A 1 555 ? 10.414 50.188 7.512 1 87.69 555 GLY A CA 1
ATOM 4404 C C . GLY A 1 555 ? 11.047 51.219 8.445 1 87.69 555 GLY A C 1
ATOM 4405 O O . GLY A 1 555 ? 12.266 51.281 8.578 1 87.69 555 GLY A O 1
ATOM 4406 N N . GLN A 1 556 ? 10.336 52.031 9.125 1 88.5 556 GLN A N 1
ATOM 4407 C CA . GLN A 1 556 ? 10.836 53.062 10.031 1 88.5 556 GLN A CA 1
ATOM 4408 C C . GLN A 1 556 ? 11.367 52.469 11.32 1 88.5 556 GLN A C 1
ATOM 4410 O O . GLN A 1 556 ? 12.133 53.094 12.055 1 88.5 556 GLN A O 1
ATOM 4415 N N . CYS A 1 557 ? 10.883 51.281 11.641 1 92.62 557 CYS A N 1
ATOM 4416 C CA . CYS A 1 557 ? 11.312 50.531 12.82 1 92.62 557 CYS A CA 1
ATOM 4417 C C . CYS A 1 557 ? 11.945 49.188 12.422 1 92.62 557 CYS A C 1
ATOM 4419 O O . CYS A 1 557 ? 11.367 48.125 12.656 1 92.62 557 CYS A O 1
ATOM 4421 N N . PRO A 1 558 ? 13.188 49.219 11.969 1 91.62 558 PRO A N 1
ATOM 4422 C CA . PRO A 1 558 ? 13.781 48.031 11.336 1 91.62 558 PRO A CA 1
ATOM 4423 C C . PRO A 1 558 ? 13.953 46.875 12.305 1 91.62 558 PRO A C 1
ATOM 4425 O O . PRO A 1 558 ? 13.758 45.719 11.922 1 91.62 558 PRO A O 1
ATOM 4428 N N . GLU A 1 559 ? 14.414 47.156 13.531 1 93.81 559 GLU A N 1
ATOM 4429 C CA . GLU A 1 559 ? 14.625 46.094 14.492 1 93.81 559 GLU A CA 1
ATOM 4430 C C . GLU A 1 559 ? 13.305 45.406 14.875 1 93.81 559 GLU A C 1
ATOM 4432 O O . GLU A 1 559 ? 13.219 44.188 14.945 1 93.81 559 GLU A O 1
ATOM 4437 N N . LEU A 1 560 ? 12.266 46.25 15.109 1 95.31 560 LEU A N 1
ATOM 4438 C CA . LEU A 1 560 ? 10.945 45.719 15.43 1 95.31 560 LEU A CA 1
ATOM 4439 C C . LEU A 1 560 ? 10.328 45 14.227 1 95.31 560 LEU A C 1
ATOM 4441 O O . LEU A 1 560 ? 9.641 44 14.375 1 95.31 560 LEU A O 1
ATOM 4445 N N . GLN A 1 561 ? 10.586 45.562 13.07 1 94.5 561 GLN A N 1
ATOM 4446 C CA . GLN A 1 561 ? 10.094 44.938 11.836 1 94.5 561 GLN A CA 1
ATOM 4447 C C . GLN A 1 561 ? 10.633 43.531 11.672 1 94.5 561 GLN A C 1
ATOM 4449 O O . GLN A 1 561 ? 9.875 42.594 11.344 1 94.5 561 GLN A O 1
ATOM 4454 N N . ARG A 1 562 ? 11.898 43.406 11.859 1 93.38 562 ARG A N 1
ATOM 4455 C CA . ARG A 1 562 ? 12.523 42.094 11.734 1 93.38 562 ARG A CA 1
ATOM 4456 C C . ARG A 1 562 ? 11.93 41.094 12.727 1 93.38 562 ARG A C 1
ATOM 4458 O O . ARG A 1 562 ? 11.648 39.938 12.375 1 93.38 562 ARG A O 1
ATOM 4465 N N . LEU A 1 563 ? 11.758 41.562 13.898 1 95.5 563 LEU A N 1
ATOM 4466 C CA . LEU A 1 563 ? 11.18 40.719 14.945 1 95.5 563 LEU A CA 1
ATOM 4467 C C . LEU A 1 563 ? 9.75 40.312 14.594 1 95.5 563 LEU A C 1
ATOM 4469 O O . LEU A 1 563 ? 9.367 39.156 14.711 1 95.5 563 LEU A O 1
ATOM 4473 N N . ALA A 1 564 ? 8.938 41.281 14.172 1 96.88 564 ALA A N 1
ATOM 4474 C CA . ALA A 1 564 ? 7.523 41.062 13.859 1 96.88 564 ALA A CA 1
ATOM 4475 C C . ALA A 1 564 ? 7.359 40.094 12.695 1 96.88 564 ALA A C 1
ATOM 4477 O O . ALA A 1 564 ? 6.535 39.188 12.742 1 96.88 564 ALA A O 1
ATOM 4478 N N . VAL A 1 565 ? 8.164 40.25 11.68 1 96 565 VAL A N 1
ATOM 4479 C CA . VAL A 1 565 ? 8.086 39.406 10.5 1 96 565 VAL A CA 1
ATOM 4480 C C . VAL A 1 565 ? 8.438 37.969 10.875 1 96 565 VAL A C 1
ATOM 4482 O O . VAL A 1 565 ? 7.773 37.031 10.445 1 96 565 VAL A O 1
ATOM 4485 N N . ARG A 1 566 ? 9.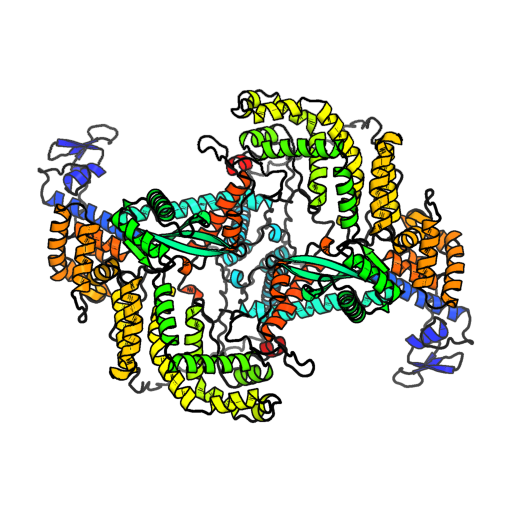414 37.781 11.648 1 96.5 566 ARG A N 1
ATOM 4486 C CA . ARG A 1 566 ? 9.852 36.469 12.055 1 96.5 566 ARG A CA 1
ATOM 4487 C C . ARG A 1 566 ? 8.781 35.75 12.875 1 96.5 566 ARG A C 1
ATOM 4489 O O . ARG A 1 566 ? 8.516 34.562 12.664 1 96.5 566 ARG A O 1
ATOM 4496 N N . ILE A 1 567 ? 8.148 36.469 13.734 1 97.5 567 ILE A N 1
ATOM 4497 C CA . ILE A 1 567 ? 7.145 35.875 14.609 1 97.5 567 ILE A CA 1
ATOM 4498 C C . ILE A 1 567 ? 5.863 35.625 13.828 1 97.5 567 ILE A C 1
ATOM 4500 O O . ILE A 1 567 ? 5.305 34.531 13.883 1 97.5 567 ILE A O 1
ATOM 4504 N N . LEU A 1 568 ? 5.441 36.562 13.039 1 97.38 568 LEU A N 1
ATOM 4505 C CA . LEU A 1 568 ? 4.141 36.531 12.383 1 97.38 568 LEU A CA 1
ATOM 4506 C C . LEU A 1 568 ? 4.176 35.625 11.156 1 97.38 568 LEU A C 1
ATOM 4508 O O . LEU A 1 568 ? 3.129 35.281 10.602 1 97.38 568 LEU A O 1
ATOM 4512 N N . SER A 1 569 ? 5.34 35.156 10.766 1 96.81 569 SER A N 1
ATOM 4513 C CA . SER A 1 569 ? 5.484 34.25 9.617 1 96.81 569 SER A CA 1
ATOM 4514 C C . SER A 1 569 ? 5.398 32.781 10.039 1 96.81 569 SER A C 1
ATOM 4516 O O . SER A 1 569 ? 5.52 31.891 9.203 1 96.81 569 SER A O 1
ATOM 4518 N N . GLN A 1 570 ? 5.113 32.562 11.273 1 97.19 570 GLN A N 1
ATOM 4519 C CA . GLN A 1 570 ? 5.145 31.172 11.773 1 97.19 570 GLN A CA 1
ATOM 4520 C C . GLN A 1 570 ? 3.744 30.578 11.812 1 97.19 570 GLN A C 1
ATOM 4522 O O . GLN A 1 570 ? 2.752 31.297 11.844 1 97.19 570 GLN A O 1
ATOM 4527 N N . THR A 1 571 ? 3.689 29.25 11.766 1 96.12 571 THR A N 1
ATOM 4528 C CA . THR A 1 571 ? 2.434 28.516 11.812 1 96.12 571 THR A CA 1
ATOM 4529 C C . THR A 1 571 ? 2.184 27.953 13.211 1 96.12 571 THR A C 1
ATOM 4531 O O . THR A 1 571 ? 3.072 27.984 14.062 1 96.12 571 THR A O 1
ATOM 4534 N N . CYS A 1 572 ? 0.974 27.609 13.445 1 95.94 572 CYS A N 1
ATOM 4535 C CA . CYS A 1 572 ? 0.62 26.922 14.68 1 95.94 572 CYS A CA 1
ATOM 4536 C C . CYS A 1 572 ? 0.302 25.453 14.414 1 95.94 572 CYS A C 1
ATOM 4538 O O . CYS A 1 572 ? 0.057 24.688 15.352 1 95.94 572 CYS A O 1
ATOM 4540 N N . ASN A 1 573 ? 0.326 25.062 13.148 1 93.75 573 ASN A N 1
ATOM 4541 C CA . ASN A 1 573 ? 0.014 23.703 12.75 1 93.75 573 ASN A CA 1
ATOM 4542 C C . ASN A 1 573 ? 1.244 22.797 12.828 1 93.75 573 ASN A C 1
ATOM 4544 O O . ASN A 1 573 ? 2.365 23.25 12.586 1 93.75 573 ASN A O 1
ATOM 4548 N N . GLY A 1 574 ? 0.952 21.578 13.188 1 94.19 574 GLY A N 1
ATOM 4549 C CA . GLY A 1 574 ? 2.012 20.594 13.148 1 94.19 574 GLY A CA 1
ATOM 4550 C C . GLY A 1 574 ? 2.127 19.891 11.805 1 94.19 574 GLY A C 1
ATOM 4551 O O . GLY A 1 574 ? 1.421 20.234 10.852 1 94.19 574 GLY A O 1
ATOM 4552 N N . ALA A 1 575 ? 3.049 18.922 11.758 1 95.88 575 ALA A N 1
ATOM 4553 C CA . ALA A 1 575 ? 3.33 18.203 10.516 1 95.88 575 ALA A CA 1
ATOM 4554 C C . ALA A 1 575 ? 2.141 17.344 10.094 1 95.88 575 ALA A C 1
ATOM 4556 O O . ALA A 1 575 ? 1.958 17.062 8.906 1 95.88 575 ALA A O 1
ATOM 4557 N N . SER A 1 576 ? 1.316 16.938 11 1 92.69 576 SER A N 1
ATOM 4558 C CA . SER A 1 576 ? 0.17 16.094 10.703 1 92.69 576 SER A CA 1
ATOM 4559 C C . SER A 1 576 ? -0.834 16.812 9.805 1 92.69 576 SER A C 1
ATOM 4561 O O . SER A 1 576 ? -1.671 16.172 9.164 1 92.69 576 SER A O 1
ATOM 4563 N N . HIS A 1 577 ? -0.748 18.109 9.797 1 93.06 577 HIS A N 1
ATOM 4564 C CA . HIS A 1 577 ? -1.592 18.953 8.953 1 93.06 577 HIS A CA 1
ATOM 4565 C C . HIS A 1 577 ? -1.493 18.531 7.488 1 93.06 577 HIS A C 1
ATOM 4567 O O . HIS A 1 577 ? -2.48 18.594 6.754 1 93.06 577 HIS A O 1
ATOM 4573 N N . TYR A 1 578 ? -0.384 18.062 7.09 1 93.5 578 TYR A N 1
ATOM 4574 C CA . TYR A 1 578 ? -0.121 17.766 5.688 1 93.5 578 TYR A CA 1
ATOM 4575 C C . TYR A 1 578 ? -0.49 16.328 5.355 1 93.5 578 TYR A C 1
ATOM 4577 O O . TYR A 1 578 ? -0.563 15.945 4.184 1 93.5 578 TYR A O 1
ATOM 4585 N N . ARG A 1 579 ? -0.75 15.492 6.289 1 90.06 579 ARG A N 1
ATOM 4586 C CA . ARG A 1 579 ? -1.211 14.117 6.121 1 90.06 579 ARG A CA 1
ATOM 4587 C C . ARG A 1 579 ? -0.337 13.359 5.125 1 90.06 579 ARG A C 1
ATOM 4589 O O . ARG A 1 579 ? -0.848 12.734 4.195 1 90.06 579 ARG A O 1
ATOM 4596 N N . LEU A 1 580 ? 0.955 13.43 5.32 1 93.62 580 LEU A N 1
ATOM 4597 C CA . LEU A 1 580 ? 1.887 12.719 4.453 1 93.62 580 LEU A CA 1
ATOM 4598 C C . LEU A 1 580 ? 1.739 11.211 4.613 1 93.62 580 LEU A C 1
ATOM 4600 O O . LEU A 1 580 ? 1.539 10.719 5.727 1 93.62 580 LEU A O 1
ATOM 4604 N N . LYS A 1 581 ? 1.783 10.547 3.488 1 89.62 581 LYS A N 1
ATOM 4605 C CA . LYS A 1 581 ? 1.727 9.086 3.535 1 89.62 581 LYS A CA 1
ATOM 4606 C C . LYS A 1 581 ? 2.941 8.516 4.258 1 89.62 581 LYS A C 1
ATOM 4608 O O . LYS A 1 581 ? 4.074 8.914 3.994 1 89.62 581 LYS A O 1
ATOM 4613 N N . ARG A 1 582 ? 2.658 7.559 5.047 1 92.62 582 ARG A N 1
ATOM 4614 C CA . ARG A 1 582 ? 3.695 7.078 5.953 1 92.62 582 ARG A CA 1
ATOM 4615 C C . ARG A 1 582 ? 4.316 5.785 5.434 1 92.62 582 ARG A C 1
ATOM 4617 O O . ARG A 1 582 ? 5.395 5.383 5.883 1 92.62 582 ARG A O 1
ATOM 4624 N N . SER A 1 583 ? 3.715 5.137 4.473 1 89.25 583 SER A N 1
ATOM 4625 C CA . SER A 1 583 ? 4.102 3.791 4.062 1 89.25 583 SER A CA 1
ATOM 4626 C C . SER A 1 583 ? 5.512 3.771 3.49 1 89.25 583 SER A C 1
ATOM 4628 O O . SER A 1 583 ? 6.328 2.926 3.861 1 89.25 583 SER A O 1
ATOM 4630 N N . LEU A 1 584 ? 5.824 4.645 2.604 1 92.19 584 LEU A N 1
ATOM 4631 C CA . LEU A 1 584 ? 7.137 4.672 1.972 1 92.19 584 LEU A CA 1
ATOM 4632 C C . LEU A 1 584 ? 8.219 5.02 2.986 1 92.19 584 LEU A C 1
ATOM 4634 O O . LEU A 1 584 ? 9.344 4.516 2.9 1 92.19 584 LEU A O 1
ATOM 4638 N N . VAL A 1 585 ? 7.836 5.879 3.943 1 95.12 585 VAL A N 1
ATOM 4639 C CA . VAL A 1 585 ? 8.773 6.262 4.992 1 95.12 585 VAL A CA 1
ATOM 4640 C C . VAL A 1 585 ? 9.086 5.051 5.871 1 95.12 585 VAL A C 1
ATOM 4642 O O . VAL A 1 585 ? 10.242 4.832 6.246 1 95.12 585 VAL A O 1
ATOM 4645 N N . GLU A 1 586 ? 8.086 4.328 6.176 1 94.25 586 GLU A N 1
ATOM 4646 C CA . GLU A 1 586 ? 8.281 3.125 6.984 1 94.25 586 GLU A CA 1
ATOM 4647 C C . GLU A 1 586 ? 9.219 2.141 6.289 1 94.25 586 GLU A C 1
ATOM 4649 O O . GLU A 1 586 ? 10.07 1.528 6.93 1 94.25 586 GLU A O 1
ATOM 4654 N N . THR A 1 587 ? 9.07 2.01 4.992 1 91.38 587 THR A N 1
ATOM 4655 C CA . THR A 1 587 ? 9.93 1.125 4.211 1 91.38 587 THR A CA 1
ATOM 4656 C C . THR A 1 587 ? 11.375 1.612 4.238 1 91.38 587 THR A C 1
ATOM 4658 O O . THR A 1 587 ? 12.297 0.812 4.375 1 91.38 587 THR A O 1
ATOM 4661 N N . LEU A 1 588 ? 11.586 2.861 4.109 1 93.12 588 LEU A N 1
ATOM 4662 C CA . LEU A 1 588 ? 12.906 3.469 4.105 1 93.12 588 LEU A CA 1
ATOM 4663 C C . LEU A 1 588 ? 13.648 3.168 5.406 1 93.12 588 LEU A C 1
ATOM 4665 O O . LEU A 1 588 ? 14.852 2.91 5.395 1 93.12 588 LEU A O 1
ATOM 4669 N N . LEU A 1 589 ? 12.914 3.164 6.457 1 93.38 589 LEU A N 1
ATOM 4670 C CA . LEU A 1 589 ? 13.547 3.074 7.766 1 93.38 589 LEU A CA 1
ATOM 4671 C C . LEU A 1 589 ? 13.672 1.621 8.211 1 93.38 589 LEU A C 1
ATOM 4673 O O . LEU A 1 589 ? 14.141 1.345 9.32 1 93.38 589 LEU A O 1
ATOM 4677 N N . THR A 1 590 ? 13.258 0.743 7.309 1 88.56 590 THR A N 1
ATOM 4678 C CA . THR A 1 590 ? 13.492 -0.67 7.582 1 88.56 590 THR A CA 1
ATOM 4679 C C . THR A 1 590 ? 14.984 -0.988 7.527 1 88.56 590 THR A C 1
ATOM 4681 O O . THR A 1 590 ? 15.703 -0.479 6.664 1 88.56 590 THR A O 1
ATOM 4684 N N . GLU A 1 591 ? 15.43 -1.846 8.391 1 83.62 591 GLU A N 1
ATOM 4685 C CA . GLU A 1 591 ? 16.844 -2.211 8.469 1 83.62 591 GLU A CA 1
ATOM 4686 C C . GLU A 1 591 ? 17.172 -3.359 7.516 1 83.62 591 GLU A C 1
ATOM 4688 O O . GLU A 1 591 ? 16.266 -4.109 7.113 1 83.62 591 GLU A O 1
ATOM 4693 N N . GLY A 1 592 ? 18.422 -3.4 7.121 1 82.88 592 GLY A N 1
ATOM 4694 C CA . GLY A 1 592 ? 18.891 -4.555 6.379 1 82.88 592 GLY A CA 1
ATOM 4695 C C . GLY A 1 592 ? 18.812 -4.371 4.875 1 82.88 592 GLY A C 1
ATOM 4696 O O . GLY A 1 592 ? 18.844 -5.348 4.121 1 82.88 592 GLY A O 1
ATOM 4697 N N . MET A 1 593 ? 18.719 -3.189 4.383 1 86.25 593 MET A N 1
ATOM 4698 C CA . MET A 1 593 ? 18.641 -2.932 2.949 1 86.25 593 MET A CA 1
ATOM 4699 C C . MET A 1 593 ? 20.031 -2.666 2.367 1 86.25 593 MET A C 1
ATOM 4701 O O . MET A 1 593 ? 20.922 -2.186 3.07 1 86.25 593 MET A O 1
ATOM 4705 N N . ASN A 1 594 ? 20.109 -2.957 1.075 1 86.75 594 ASN A N 1
ATOM 4706 C CA . ASN A 1 594 ? 21.328 -2.594 0.338 1 86.75 594 ASN A CA 1
ATOM 4707 C C . ASN A 1 594 ? 21.578 -1.089 0.385 1 86.75 594 ASN A C 1
ATOM 4709 O O . ASN A 1 594 ? 20.656 -0.294 0.193 1 86.75 594 ASN A O 1
ATOM 4713 N N . PRO A 1 595 ? 22.766 -0.721 0.778 1 83.81 595 PRO A N 1
ATOM 4714 C CA . PRO A 1 595 ? 23.047 0.703 0.982 1 83.81 595 PRO A CA 1
ATOM 4715 C C . PRO A 1 595 ? 22.75 1.542 -0.261 1 83.81 595 PRO A C 1
ATOM 4717 O O . PRO A 1 595 ? 22.297 2.682 -0.15 1 83.81 595 PRO A O 1
ATOM 4720 N N . ILE A 1 596 ? 23.109 1.073 -1.396 1 84.19 596 ILE A N 1
ATOM 4721 C CA . ILE A 1 596 ? 22.891 1.825 -2.627 1 84.19 596 ILE A CA 1
ATOM 4722 C C . ILE A 1 596 ? 21.391 1.965 -2.891 1 84.19 596 ILE A C 1
ATOM 4724 O O . ILE A 1 596 ? 20.922 3.045 -3.25 1 84.19 596 ILE A O 1
ATOM 4728 N N . GLU A 1 597 ? 20.719 0.836 -2.707 1 86.88 597 GLU A N 1
ATOM 4729 C CA . GLU A 1 597 ? 19.266 0.865 -2.883 1 86.88 597 GLU A CA 1
ATOM 4730 C C . GLU A 1 597 ? 18.594 1.729 -1.818 1 86.88 597 GLU A C 1
ATOM 4732 O O . GLU A 1 597 ? 17.578 2.371 -2.082 1 86.88 597 GLU A O 1
ATOM 4737 N N . LYS A 1 598 ? 19.219 1.716 -0.696 1 89.19 598 LYS A N 1
ATOM 4738 C CA . LYS A 1 598 ? 18.703 2.568 0.37 1 89.19 598 LYS A CA 1
ATOM 4739 C C . LYS A 1 598 ? 18.828 4.043 0.004 1 89.19 598 LYS A C 1
ATOM 4741 O O . LYS A 1 598 ? 17.922 4.836 0.28 1 89.19 598 LYS A O 1
ATOM 4746 N N . GLN A 1 599 ? 19.953 4.402 -0.568 1 90.25 599 GLN A N 1
ATOM 4747 C CA . GLN A 1 599 ? 20.141 5.773 -1.028 1 90.25 599 GLN A CA 1
ATOM 4748 C C . GLN A 1 599 ? 19.094 6.148 -2.08 1 90.25 599 GLN A C 1
ATOM 4750 O O . GLN A 1 599 ? 18.562 7.258 -2.059 1 90.25 599 GLN A O 1
ATOM 4755 N N . ARG A 1 600 ? 18.859 5.27 -2.961 1 91.12 600 ARG A N 1
ATOM 4756 C CA . ARG A 1 600 ? 17.859 5.504 -3.988 1 91.12 600 ARG A CA 1
ATOM 4757 C C . ARG A 1 600 ? 16.469 5.668 -3.369 1 91.12 600 ARG A C 1
ATOM 4759 O O . ARG A 1 600 ? 15.703 6.551 -3.768 1 91.12 600 ARG A O 1
ATOM 4766 N N . LEU A 1 601 ? 16.172 4.801 -2.41 1 93.06 601 LEU A N 1
ATOM 4767 C CA . LEU A 1 601 ? 14.883 4.875 -1.721 1 93.06 601 LEU A CA 1
ATOM 4768 C C . LEU A 1 601 ? 14.766 6.184 -0.944 1 93.06 601 LEU A C 1
ATOM 4770 O O . LEU A 1 601 ? 13.672 6.758 -0.857 1 93.06 601 LEU A O 1
ATOM 4774 N N . GLN A 1 602 ? 15.844 6.617 -0.363 1 94.44 602 GLN A N 1
ATOM 4775 C CA . GLN A 1 602 ? 15.852 7.895 0.335 1 94.44 602 GLN A CA 1
ATOM 4776 C C . GLN A 1 602 ? 15.477 9.039 -0.605 1 94.44 602 GLN A C 1
ATOM 4778 O O . GLN A 1 602 ? 14.695 9.922 -0.24 1 94.44 602 GLN A O 1
ATOM 4783 N N . ASP A 1 603 ? 16.062 9 -1.787 1 95.19 603 ASP A N 1
ATOM 4784 C CA . ASP A 1 603 ? 15.742 10.016 -2.781 1 95.19 603 ASP A CA 1
ATOM 4785 C C . ASP A 1 603 ? 14.289 9.914 -3.234 1 95.19 603 ASP A C 1
ATOM 4787 O O . ASP A 1 603 ? 13.641 10.93 -3.488 1 95.19 603 ASP A O 1
ATOM 4791 N N . LEU A 1 604 ? 13.82 8.703 -3.359 1 96.19 604 LEU A N 1
ATOM 4792 C CA . LEU A 1 604 ? 12.43 8.508 -3.734 1 96.19 604 LEU A CA 1
ATOM 4793 C C . LEU A 1 604 ? 11.492 9.078 -2.678 1 96.19 604 LEU A C 1
ATOM 4795 O O . LEU A 1 604 ? 10.508 9.742 -3.01 1 96.19 604 LEU A O 1
ATOM 4799 N N . VAL A 1 605 ? 11.75 8.844 -1.419 1 96.69 605 VAL A N 1
ATOM 4800 C CA . VAL A 1 605 ? 10.945 9.367 -0.318 1 96.69 605 VAL A CA 1
ATOM 4801 C C . VAL A 1 605 ? 11.008 10.891 -0.304 1 96.69 605 VAL A C 1
ATOM 4803 O O . VAL A 1 605 ? 9.992 11.562 -0.091 1 96.69 605 VAL A O 1
ATOM 4806 N N . PHE A 1 606 ? 12.266 11.398 -0.542 1 97.12 606 PHE A N 1
ATOM 4807 C CA . PHE A 1 606 ? 12.469 12.836 -0.633 1 97.12 606 PHE A CA 1
ATOM 4808 C C . PHE A 1 606 ? 11.57 13.445 -1.702 1 97.12 606 PHE A C 1
ATOM 4810 O O . PHE A 1 606 ? 10.906 14.461 -1.461 1 97.12 606 PHE A O 1
ATOM 4817 N N . VAL A 1 607 ? 11.484 12.789 -2.84 1 97.38 607 VAL A N 1
ATOM 4818 C CA . VAL A 1 607 ? 10.656 13.266 -3.945 1 97.38 607 VAL A CA 1
ATOM 4819 C C . VAL A 1 607 ? 9.18 13.086 -3.604 1 97.38 607 VAL A C 1
ATOM 4821 O O . VAL A 1 607 ? 8.375 14 -3.791 1 97.38 607 VAL A O 1
ATOM 4824 N N . HIS A 1 608 ? 8.812 11.93 -3.117 1 97.19 608 HIS A N 1
ATOM 4825 C CA . HIS A 1 608 ? 7.445 11.586 -2.76 1 97.19 608 HIS A CA 1
ATOM 4826 C C . HIS A 1 608 ? 6.855 12.602 -1.783 1 97.19 608 HIS A C 1
ATOM 4828 O O . HIS A 1 608 ? 5.785 13.156 -2.031 1 97.19 608 HIS A O 1
ATOM 4834 N N . CYS A 1 609 ? 7.512 12.914 -0.736 1 96.94 609 CYS A N 1
ATOM 4835 C CA . CYS A 1 609 ? 7.023 13.797 0.314 1 96.94 609 CYS A CA 1
ATOM 4836 C C . CYS A 1 609 ? 6.977 15.242 -0.17 1 96.94 609 CYS A C 1
ATOM 4838 O O . CYS A 1 609 ? 5.988 15.945 0.057 1 96.94 609 CYS A O 1
ATOM 4840 N N . ASN A 1 610 ? 8 15.68 -0.859 1 96.75 610 ASN A N 1
ATOM 4841 C CA . ASN A 1 610 ? 8.047 17.078 -1.275 1 96.75 610 ASN A CA 1
ATOM 4842 C C . ASN A 1 610 ? 7.07 17.344 -2.42 1 96.75 610 ASN A C 1
ATOM 4844 O O . ASN A 1 610 ? 6.555 18.453 -2.547 1 96.75 610 ASN A O 1
ATOM 4848 N N . LEU A 1 611 ? 6.789 16.344 -3.221 1 95.38 611 LEU A N 1
ATOM 4849 C CA . LEU A 1 611 ? 5.742 16.516 -4.223 1 95.38 611 LEU A CA 1
ATOM 4850 C C . LEU A 1 611 ? 4.383 16.703 -3.562 1 95.38 611 LEU A C 1
ATOM 4852 O O . LEU A 1 611 ? 3.596 17.547 -3.988 1 95.38 611 LEU A O 1
ATOM 4856 N N . GLN A 1 612 ? 4.145 15.992 -2.566 1 93.75 612 GLN A N 1
ATOM 4857 C CA . GLN A 1 612 ? 2.889 16.109 -1.83 1 93.75 612 GLN A CA 1
ATOM 4858 C C . GLN A 1 612 ? 2.785 17.469 -1.144 1 93.75 612 GLN A C 1
ATOM 4860 O O . GLN A 1 612 ? 1.72 18.094 -1.14 1 93.75 612 GLN A O 1
ATOM 4865 N N . LEU A 1 613 ? 3.873 17.891 -0.582 1 95.25 613 LEU A N 1
ATOM 4866 C CA . LEU A 1 613 ? 3.885 19.172 0.113 1 95.25 613 LEU A CA 1
ATOM 4867 C C . LEU A 1 613 ? 3.713 20.328 -0.871 1 95.25 613 LEU A C 1
ATOM 4869 O O . LEU A 1 613 ? 2.99 21.281 -0.589 1 95.25 613 LEU A O 1
ATOM 4873 N N . GLN A 1 614 ? 4.34 20.188 -1.977 1 92.31 614 GLN A N 1
ATOM 4874 C CA . GLN A 1 614 ? 4.223 21.203 -3.01 1 92.31 614 GLN A CA 1
ATOM 4875 C C . GLN A 1 614 ? 2.795 21.297 -3.541 1 92.31 614 GLN A C 1
ATOM 4877 O O . GLN A 1 614 ? 2.309 22.391 -3.852 1 92.31 614 GLN A O 1
ATOM 4882 N N . ALA A 1 615 ? 2.195 20.156 -3.602 1 87.88 615 ALA A N 1
ATOM 4883 C CA . ALA A 1 615 ? 0.853 20.094 -4.176 1 87.88 615 ALA A CA 1
ATOM 4884 C C . ALA A 1 615 ? -0.209 20.359 -3.111 1 87.88 615 ALA A C 1
ATOM 4886 O O . ALA A 1 615 ? -1.393 20.484 -3.428 1 87.88 615 ALA A O 1
ATOM 4887 N N . PHE A 1 616 ? 0.209 20.484 -1.924 1 87.19 616 PHE A N 1
ATOM 4888 C CA . PHE A 1 616 ? -0.745 20.594 -0.826 1 87.19 616 PHE A CA 1
ATOM 4889 C C . PHE A 1 616 ? -1.577 21.859 -0.954 1 87.19 616 PHE A C 1
ATOM 4891 O O . PHE A 1 616 ? -1.029 22.969 -1.045 1 87.19 616 PHE A O 1
ATOM 4898 N N . ASP A 1 617 ? -2.838 21.625 -1.208 1 75.25 617 ASP A N 1
ATOM 4899 C CA . ASP A 1 617 ? -3.801 22.719 -1.262 1 75.25 617 ASP A CA 1
ATOM 4900 C C . ASP A 1 617 ? -4.906 22.531 -0.228 1 75.25 617 ASP A C 1
ATOM 4902 O O . ASP A 1 617 ? -5.828 21.734 -0.436 1 75.25 617 ASP A O 1
ATOM 4906 N N . PRO A 1 618 ? -4.613 23.219 0.87 1 64.06 618 PRO A N 1
ATOM 4907 C CA . PRO A 1 618 ? -5.629 23.031 1.905 1 64.06 618 PRO A CA 1
ATOM 4908 C C . PRO A 1 618 ? -7.012 23.516 1.47 1 64.06 618 PRO A C 1
ATOM 4910 O O . PRO A 1 618 ? -8.031 23 1.932 1 64.06 618 PRO A O 1
ATOM 4913 N N . ASP A 1 619 ? -7.078 24.688 0.615 1 57.59 619 ASP A N 1
ATOM 4914 C CA . ASP A 1 619 ? -8.344 25.281 0.196 1 57.59 619 ASP A CA 1
ATOM 4915 C C . ASP A 1 619 ? -9.07 24.391 -0.803 1 57.59 619 ASP A C 1
ATOM 4917 O O . ASP A 1 619 ? -10.297 24.422 -0.901 1 57.59 619 ASP A O 1
ATOM 4921 N N . GLY A 1 620 ? -8.383 23.828 -1.655 1 51.62 620 GLY A N 1
ATOM 4922 C CA . GLY A 1 620 ? -8.984 23.156 -2.793 1 51.62 620 GLY A CA 1
ATOM 4923 C C . GLY A 1 620 ? -9.844 21.969 -2.395 1 51.62 620 GLY A C 1
ATOM 4924 O O . GLY A 1 620 ? -10.773 21.594 -3.119 1 51.62 620 GLY A O 1
ATOM 4925 N N . SER A 1 621 ? -9.391 21.141 -1.562 1 50.31 621 SER A N 1
ATOM 4926 C CA . SER A 1 621 ? -10.094 19.891 -1.316 1 50.31 621 SER A CA 1
ATOM 4927 C C . SER A 1 621 ? -11.305 20.094 -0.412 1 50.31 621 SER A C 1
ATOM 4929 O O . SER A 1 621 ? -11.812 19.156 0.19 1 50.31 621 SER A O 1
ATOM 4931 N N . ASN A 1 622 ? -11.57 21.266 -0.073 1 44.75 622 ASN A N 1
ATOM 4932 C CA . ASN A 1 622 ? -12.688 21.469 0.847 1 44.75 622 ASN A CA 1
ATOM 4933 C C . ASN A 1 622 ? -13.961 20.797 0.348 1 44.75 622 ASN A C 1
ATOM 4935 O O . ASN A 1 622 ? -15.039 21 0.901 1 44.75 622 ASN A O 1
ATOM 4939 N N . ASP A 1 623 ? -13.953 20.422 -0.803 1 44.28 623 ASP A N 1
ATOM 4940 C CA . ASP A 1 623 ? -15.227 19.781 -1.091 1 44.28 623 ASP A CA 1
ATOM 4941 C C . ASP A 1 623 ? -15.359 18.469 -0.318 1 44.28 623 ASP A C 1
ATOM 4943 O O . ASP A 1 623 ? -14.789 17.453 -0.71 1 44.28 623 ASP A O 1
ATOM 4947 N N . ASP A 1 624 ? -15.586 18.688 0.955 1 50.31 624 ASP A N 1
ATOM 4948 C CA . ASP A 1 624 ? -15.945 17.672 1.937 1 50.31 624 ASP A CA 1
ATOM 4949 C C . ASP A 1 624 ? -16.734 16.531 1.285 1 50.31 624 ASP A C 1
ATOM 4951 O O . ASP A 1 624 ? -16.891 15.461 1.88 1 50.31 624 ASP A O 1
ATOM 4955 N N . THR A 1 625 ? -17.344 16.922 0.122 1 47.16 625 THR A N 1
ATOM 4956 C CA . THR A 1 625 ? -18.312 15.977 -0.397 1 47.16 625 THR A CA 1
ATOM 4957 C C . THR A 1 625 ? -17.625 14.688 -0.846 1 47.16 625 THR A C 1
ATOM 4959 O O . THR A 1 625 ? -18.281 13.641 -0.942 1 47.16 625 THR A O 1
ATOM 4962 N N . ASP A 1 626 ? -16.328 14.805 -1.046 1 54.38 626 ASP A N 1
ATOM 4963 C CA . ASP A 1 626 ? -15.789 13.594 -1.671 1 54.38 626 ASP A CA 1
ATOM 4964 C C . ASP A 1 626 ? -15.008 12.75 -0.664 1 54.38 626 ASP A C 1
ATOM 4966 O O . ASP A 1 626 ? -14.344 11.789 -1.04 1 54.38 626 ASP A O 1
ATOM 4970 N N . ASN A 1 627 ? -15.25 13.195 0.63 1 61.91 627 ASN A N 1
ATOM 4971 C CA . ASN A 1 627 ? -14.555 12.367 1.607 1 61.91 627 ASN A CA 1
ATOM 4972 C C . ASN A 1 627 ? -15.352 11.117 1.951 1 61.91 627 ASN A C 1
ATOM 4974 O O . ASN A 1 627 ? -16.578 11.18 2.135 1 61.91 627 ASN A O 1
ATOM 4978 N N . VAL A 1 628 ? -14.727 10.008 1.723 1 66.12 628 VAL A N 1
ATOM 4979 C CA . VAL A 1 628 ? -15.344 8.719 2.008 1 66.12 628 VAL A CA 1
ATOM 4980 C C . VAL A 1 628 ? -15.156 8.367 3.482 1 66.12 628 VAL A C 1
ATOM 4982 O O . VAL A 1 628 ? -14.094 8.617 4.055 1 66.12 628 VAL A O 1
ATOM 4985 N N . VAL A 1 629 ? -16.266 8.07 4.016 1 73.31 629 VAL A N 1
ATOM 4986 C CA . VAL A 1 629 ? -16.234 7.648 5.414 1 73.31 629 VAL A CA 1
ATOM 4987 C C . VAL A 1 629 ? -15.391 6.383 5.547 1 73.31 629 VAL A C 1
ATOM 4989 O O . VAL A 1 629 ? -15.477 5.48 4.711 1 73.31 629 VAL A O 1
ATOM 4992 N N . ASP A 1 630 ? -14.531 6.395 6.512 1 73.38 630 ASP A N 1
ATOM 4993 C CA . ASP A 1 630 ? -13.766 5.195 6.832 1 73.38 630 ASP A CA 1
ATOM 4994 C C . ASP A 1 630 ? -14.688 4.023 7.172 1 73.38 630 ASP A C 1
ATOM 4996 O O . ASP A 1 630 ? -15.531 4.133 8.062 1 73.38 630 ASP A O 1
ATOM 5000 N N . PRO A 1 631 ? -14.508 3.043 6.469 1 74.88 631 PRO A N 1
ATOM 5001 C CA . PRO A 1 631 ? -15.367 1.882 6.715 1 74.88 631 PRO A CA 1
ATOM 5002 C C . PRO A 1 631 ? -15.25 1.355 8.148 1 74.88 631 PRO A C 1
ATOM 5004 O O . PRO A 1 631 ? -16.094 0.588 8.594 1 74.88 631 PRO A O 1
ATOM 5007 N N . MET A 1 632 ? -14.227 1.766 8.828 1 70.44 632 MET A N 1
ATOM 5008 C CA . MET A 1 632 ? -13.992 1.301 10.195 1 70.44 632 MET A CA 1
ATOM 5009 C C . MET A 1 632 ? -14.406 2.361 11.203 1 70.44 632 MET A C 1
ATOM 5011 O O . MET A 1 632 ? -14.18 2.203 12.406 1 70.44 632 MET A O 1
ATOM 5015 N N . ASP A 1 633 ? -14.969 3.312 10.633 1 78.81 633 ASP A N 1
ATOM 5016 C CA . ASP A 1 633 ? -15.383 4.379 11.531 1 78.81 633 ASP A CA 1
ATOM 5017 C C . ASP A 1 633 ? -16.359 3.857 12.586 1 78.81 633 ASP A C 1
ATOM 5019 O O . ASP A 1 633 ? -17.328 3.156 12.25 1 78.81 633 ASP A O 1
ATOM 5023 N N . GLU A 1 634 ? -16.188 4.184 13.812 1 81.25 634 GLU A N 1
ATOM 5024 C CA . GLU A 1 634 ? -16.984 3.693 14.938 1 81.25 634 GLU A CA 1
ATOM 5025 C C . GLU A 1 634 ? -18.422 4.176 14.844 1 81.25 634 GLU A C 1
ATOM 5027 O O . GLU A 1 634 ? -19.312 3.598 15.469 1 81.25 634 GLU A O 1
ATOM 5032 N N . TRP A 1 635 ? -18.656 5.145 14.047 1 87.25 635 TRP A N 1
ATOM 5033 C CA . TRP A 1 635 ? -19.984 5.734 13.969 1 87.25 635 TRP A CA 1
ATOM 5034 C C . TRP A 1 635 ? -20.844 5 12.953 1 87.25 635 TRP A C 1
ATOM 5036 O O . TRP A 1 635 ? -22.062 5.219 12.883 1 87.25 635 TRP A O 1
ATOM 5046 N N . ILE A 1 636 ? -20.234 4.09 12.219 1 86.12 636 ILE A N 1
ATOM 5047 C CA . ILE A 1 636 ? -21.016 3.363 11.227 1 86.12 636 ILE A CA 1
ATOM 5048 C C . ILE A 1 636 ? -20.938 1.862 11.492 1 86.12 636 ILE A C 1
ATOM 5050 O O . ILE A 1 636 ? -21.672 1.072 10.898 1 86.12 636 ILE A O 1
ATOM 5054 N N . VAL A 1 637 ? -20.016 1.455 12.383 1 84.31 637 VAL A N 1
ATOM 5055 C CA . VAL A 1 637 ? -19.859 0.038 12.688 1 84.31 637 VAL A CA 1
ATOM 5056 C C . VAL A 1 637 ? -20.719 -0.337 13.891 1 84.31 637 VAL A C 1
ATOM 5058 O O . VAL A 1 637 ? -20.594 0.267 14.961 1 84.31 637 VAL A O 1
ATOM 5061 N N . GLY A 1 638 ? -21.641 -1.31 13.672 1 72.31 638 GLY A N 1
ATOM 5062 C CA . GLY A 1 638 ? -22.516 -1.736 14.742 1 72.31 638 GLY A CA 1
ATOM 5063 C C . GLY A 1 638 ? -21.859 -2.711 15.703 1 72.31 638 GLY A C 1
ATOM 5064 O O . GLY A 1 638 ? -20.797 -3.25 15.414 1 72.31 638 GLY A O 1
ATOM 5065 N N . LYS A 1 639 ? -22.172 -2.758 16.969 1 62.91 639 LYS A N 1
ATOM 5066 C CA . LYS A 1 639 ? -21.641 -3.645 18 1 62.91 639 LYS A CA 1
ATOM 5067 C C . LYS A 1 639 ? -22.031 -5.094 17.734 1 62.91 639 LYS A C 1
ATOM 5069 O O . LYS A 1 639 ? -21.344 -6.02 18.156 1 62.91 639 LYS A O 1
ATOM 5074 N N . GLY A 1 640 ? -23.078 -5.375 16.984 1 56.59 640 GLY A N 1
ATOM 5075 C CA . GLY A 1 640 ? -23.562 -6.742 16.922 1 56.59 640 GLY A CA 1
ATOM 5076 C C . GLY A 1 640 ? -23.031 -7.52 15.742 1 56.59 640 GLY A C 1
ATOM 5077 O O . GLY A 1 640 ? -22.359 -6.957 14.875 1 56.59 640 GLY A O 1
ATOM 5078 N N . PRO A 1 641 ? -23.016 -8.891 15.922 1 51.25 641 PRO A N 1
ATOM 5079 C CA . PRO A 1 641 ? -22.609 -9.781 14.836 1 51.25 641 PRO A CA 1
ATOM 5080 C C . PRO A 1 641 ? -23.25 -9.414 13.5 1 51.25 641 PRO A C 1
ATOM 5082 O O . PRO A 1 641 ? -24.406 -8.977 13.469 1 51.25 641 PRO A O 1
ATOM 5085 N N . ASN A 1 642 ? -22.453 -8.984 12.586 1 51.59 642 ASN A N 1
ATOM 5086 C CA . ASN A 1 642 ? -22.906 -8.695 11.227 1 51.59 642 ASN A CA 1
ATOM 5087 C C . ASN A 1 642 ? -23.922 -9.727 10.734 1 51.59 642 ASN A C 1
ATOM 5089 O O . ASN A 1 642 ? -23.531 -10.789 10.242 1 51.59 642 ASN A O 1
ATOM 5093 N N . LEU A 1 643 ? -24.969 -9.945 11.32 1 43.16 643 LEU A N 1
ATOM 5094 C CA . LEU A 1 643 ? -25.906 -10.914 10.766 1 43.16 643 LEU A CA 1
ATOM 5095 C C . LEU A 1 643 ? -26.344 -10.508 9.359 1 43.16 643 LEU A C 1
ATOM 5097 O O . LEU A 1 643 ? -27.141 -9.586 9.188 1 43.16 643 LEU A O 1
ATOM 5101 N N . VAL A 1 644 ? -25.453 -10.523 8.453 1 44.72 644 VAL A N 1
ATOM 5102 C CA . VAL A 1 644 ? -26 -10.492 7.105 1 44.72 644 VAL A CA 1
ATOM 5103 C C . VAL A 1 644 ? -27.219 -11.398 7.027 1 44.72 644 VAL A C 1
ATOM 5105 O O . VAL A 1 644 ? -27.109 -12.625 7.129 1 44.72 644 VAL A O 1
ATOM 5108 N N . SER A 1 645 ? -28.203 -11.266 7.566 1 40.81 645 SER A N 1
ATOM 5109 C CA . SER A 1 645 ? -29.406 -12.047 7.25 1 40.81 645 SER A CA 1
ATOM 5110 C C . SER A 1 645 ? -29.562 -12.227 5.746 1 40.81 645 SER A C 1
ATOM 5112 O O . SER A 1 645 ? -29.531 -11.25 4.996 1 40.81 645 SER A O 1
ATOM 5114 N N . GLU A 1 646 ? -29.234 -13.312 5.102 1 43 646 GLU A N 1
ATOM 5115 C CA . GLU A 1 646 ? -29.281 -13.93 3.779 1 43 646 GLU A CA 1
ATOM 5116 C C . GLU A 1 646 ? -30.406 -13.344 2.939 1 43 646 GLU A C 1
ATOM 5118 O O . GLU A 1 646 ? -30.312 -13.297 1.711 1 43 646 GLU A O 1
ATOM 5123 N N . ASN A 1 647 ? -31.656 -13.523 3.391 1 43.72 647 ASN A N 1
ATOM 5124 C CA . ASN A 1 647 ? -32.688 -13.523 2.363 1 43.72 647 ASN A CA 1
ATOM 5125 C C . ASN A 1 647 ? -32.719 -12.211 1.582 1 43.72 647 ASN A C 1
ATOM 5127 O O . ASN A 1 647 ? -32.656 -12.219 0.351 1 43.72 647 ASN A O 1
ATOM 5131 N N . THR A 1 648 ? -33.75 -11.227 2.021 1 48.91 648 THR A N 1
ATOM 5132 C CA . THR A 1 648 ? -34.406 -10.156 1.29 1 48.91 648 THR A CA 1
ATOM 5133 C C . THR A 1 648 ? -33.531 -8.898 1.252 1 48.91 648 THR A C 1
ATOM 5135 O O . THR A 1 648 ? -34 -7.828 0.853 1 48.91 648 THR A O 1
ATOM 5138 N N . GLU A 1 649 ? -32.188 -8.789 1.784 1 60 649 GLU A N 1
ATOM 5139 C CA . GLU A 1 649 ? -31.672 -7.512 2.27 1 60 649 GLU A CA 1
ATOM 5140 C C . GLU A 1 649 ? -30.906 -6.777 1.174 1 60 649 GLU A C 1
ATOM 5142 O O . GLU A 1 649 ? -30.312 -7.406 0.292 1 60 649 GLU A O 1
ATOM 5147 N N . LEU A 1 650 ? -31.141 -5.512 1.017 1 73.81 650 LEU A N 1
ATOM 5148 C CA . LEU A 1 650 ? -30.562 -4.5 0.15 1 73.81 650 LEU A CA 1
ATOM 5149 C C . LEU A 1 650 ? -29.031 -4.57 0.192 1 73.81 650 LEU A C 1
ATOM 5151 O O . LEU A 1 650 ? -28.453 -4.773 1.257 1 73.81 650 LEU A O 1
ATOM 5155 N N . THR A 1 651 ? -28.516 -4.801 -1.021 1 80.31 651 THR A N 1
ATOM 5156 C CA . THR A 1 651 ? -27.062 -4.773 -1.144 1 80.31 651 THR A CA 1
ATOM 5157 C C . THR A 1 651 ? -26.562 -3.338 -1.283 1 80.31 651 THR A C 1
ATOM 5159 O O . THR A 1 651 ? -27.359 -2.404 -1.391 1 80.31 651 THR A O 1
ATOM 5162 N N . TRP A 1 652 ? -25.266 -3.156 -1.153 1 82.19 652 TRP A N 1
ATOM 5163 C CA . TRP A 1 652 ? -24.688 -1.825 -1.315 1 82.19 652 TRP A CA 1
ATOM 5164 C C . TRP A 1 652 ? -25.016 -1.254 -2.691 1 82.19 652 TRP A C 1
ATOM 5166 O O . TRP A 1 652 ? -25.125 -0.037 -2.854 1 82.19 652 TRP A O 1
ATOM 5176 N N . MET A 1 653 ? -25.25 -2.156 -3.633 1 81.5 653 MET A N 1
ATOM 5177 C CA . MET A 1 653 ? -25.562 -1.738 -4.996 1 81.5 653 MET A CA 1
ATOM 5178 C C . MET A 1 653 ? -26.953 -1.127 -5.07 1 81.5 653 MET A C 1
ATOM 5180 O O . MET A 1 653 ? -27.172 -0.141 -5.777 1 81.5 653 MET A O 1
ATOM 5184 N N . ASP A 1 654 ? -27.812 -1.729 -4.305 1 77.31 654 ASP A N 1
ATOM 5185 C CA . ASP A 1 654 ? -29.188 -1.212 -4.262 1 77.31 654 ASP A CA 1
ATOM 5186 C C . ASP A 1 654 ? -29.219 0.18 -3.637 1 77.31 654 ASP A C 1
ATOM 5188 O O . ASP A 1 654 ? -30.031 1.022 -4.035 1 77.31 654 ASP A O 1
ATOM 5192 N N . LEU A 1 655 ? -28.344 0.282 -2.711 1 79.5 655 LEU A N 1
ATOM 5193 C CA . LEU A 1 655 ? -28.312 1.539 -1.973 1 79.5 655 LEU A CA 1
ATOM 5194 C C . LEU A 1 655 ? -27.703 2.654 -2.816 1 79.5 655 LEU A C 1
ATOM 5196 O O . LEU A 1 655 ? -28.031 3.826 -2.639 1 79.5 655 LEU A O 1
ATOM 5200 N N . GLU A 1 656 ? -26.766 2.305 -3.643 1 65.94 656 GLU A N 1
ATOM 5201 C CA . GLU A 1 656 ? -26.125 3.293 -4.508 1 65.94 656 GLU A CA 1
ATOM 5202 C C . GLU A 1 656 ? -27.062 3.736 -5.625 1 65.94 656 GLU A C 1
ATOM 5204 O O . GLU A 1 656 ? -27.047 4.898 -6.039 1 65.94 656 GLU A O 1
ATOM 5209 N N . LEU A 1 657 ? -27.891 2.66 -6.285 1 51.56 657 LEU A N 1
ATOM 5210 C CA . LEU A 1 657 ? -28.828 2.969 -7.363 1 51.56 657 LEU A CA 1
ATOM 5211 C C . LEU A 1 657 ? -29.938 3.891 -6.871 1 51.56 657 LEU A C 1
ATOM 5213 O O . LEU A 1 657 ? -30.469 4.695 -7.637 1 51.56 657 LEU A O 1
ATOM 5217 N N . GLY A 1 658 ? -30.344 3.6 -5.711 1 46.91 658 GLY A N 1
ATOM 5218 C CA . GLY A 1 658 ? -31.438 4.41 -5.195 1 46.91 658 GLY A CA 1
ATOM 5219 C C . GLY A 1 658 ? -31.016 5.828 -4.852 1 46.91 658 GLY A C 1
ATOM 5220 O O . GLY A 1 658 ? -31.75 6.547 -4.164 1 46.91 658 GLY A O 1
ATOM 5221 N N . SER A 1 659 ? -29.875 5.934 -4.816 1 41.19 659 SER A N 1
ATOM 5222 C CA . SER A 1 659 ? -29.531 7.289 -4.395 1 41.19 659 SER A CA 1
ATOM 5223 C C . SER A 1 659 ? -30.391 8.328 -5.117 1 41.19 659 SER A C 1
ATOM 5225 O O . SER A 1 659 ? -30.922 8.055 -6.191 1 41.19 659 SER A O 1
ATOM 5227 N N . ARG A 1 660 ? -30.156 9.789 -4.539 1 36.62 660 ARG A N 1
ATOM 5228 C CA . ARG A 1 660 ? -31.062 10.938 -4.609 1 36.62 660 ARG A CA 1
ATOM 5229 C C . ARG A 1 660 ? -31.531 11.172 -6.039 1 36.62 660 ARG A C 1
ATOM 5231 O O . ARG A 1 660 ? -30.734 11.477 -6.922 1 36.62 660 ARG A O 1
ATOM 5238 N N . ASN A 1 661 ? -32.312 10.57 -6.637 1 34.78 661 ASN A N 1
ATOM 5239 C CA . ASN A 1 661 ? -33.031 11.078 -7.797 1 34.78 661 ASN A CA 1
ATOM 5240 C C . ASN A 1 661 ? -32.781 12.57 -8 1 34.78 661 ASN A C 1
ATOM 5242 O O . ASN A 1 661 ? -32.281 12.984 -9.055 1 34.78 661 ASN A O 1
ATOM 5246 N N . GLY A 1 662 ? -33.938 13.5 -7.883 1 30.5 662 GLY A N 1
ATOM 5247 C CA . GLY A 1 662 ? -34.406 14.758 -8.422 1 30.5 662 GLY A CA 1
ATOM 5248 C C . GLY A 1 662 ? -33.562 15.953 -8.031 1 30.5 662 GLY A C 1
ATOM 5249 O O . GLY A 1 662 ? -33.344 16.844 -8.844 1 30.5 662 GLY A O 1
ATOM 5250 N N . LYS A 1 663 ? -33.625 16.547 -6.688 1 30.25 663 LYS A N 1
ATOM 5251 C CA . LYS A 1 663 ? -33.281 17.969 -6.578 1 30.25 663 LYS A CA 1
ATOM 5252 C C . LYS A 1 663 ? -31.766 18.172 -6.676 1 30.25 663 LYS A C 1
ATOM 5254 O O . LYS A 1 663 ? -31.297 19.203 -7.164 1 30.25 663 LYS A O 1
ATOM 5259 N N . GLY A 1 664 ? -30.891 17.641 -5.668 1 30.16 664 GLY A N 1
ATOM 5260 C CA . GLY A 1 664 ? -29.609 18.312 -5.641 1 30.16 664 GLY A CA 1
ATOM 5261 C C . GLY A 1 664 ? -28.625 17.75 -6.652 1 30.16 664 GLY A C 1
ATOM 5262 O O . GLY A 1 664 ? -28.156 16.609 -6.512 1 30.16 664 GLY A O 1
ATOM 5263 N N . LYS A 1 665 ? -28.797 17.906 -7.914 1 30.41 665 LYS A N 1
ATOM 5264 C CA . LYS A 1 665 ? -27.922 18.094 -9.055 1 30.41 665 LYS A CA 1
ATOM 5265 C C . LYS A 1 665 ? -26.547 18.625 -8.617 1 30.41 665 LYS A C 1
ATOM 5267 O O . LYS A 1 665 ? -26.219 19.781 -8.875 1 30.41 665 LYS A O 1
ATOM 5272 N N . TYR A 1 666 ? -26.094 18.453 -7.402 1 28.2 666 TYR A N 1
ATOM 5273 C CA . TYR A 1 666 ? -24.75 19.016 -7.379 1 28.2 666 TYR A CA 1
ATOM 5274 C C . TYR A 1 666 ? -23.781 18.156 -8.172 1 28.2 666 TYR A C 1
ATOM 5276 O O . TYR A 1 666 ? -23.328 17.109 -7.688 1 28.2 666 TYR A O 1
ATOM 5284 N N . CYS A 1 667 ? -23.984 17.953 -9.422 1 29.08 667 CYS A N 1
ATOM 5285 C CA . CYS A 1 667 ? -22.922 17.609 -10.344 1 29.08 667 CYS A CA 1
ATOM 5286 C C . CYS A 1 667 ? -21.641 18.375 -10.016 1 29.08 667 CYS A C 1
ATOM 5288 O O . CYS A 1 667 ? -21.516 19.562 -10.352 1 29.08 667 CYS A O 1
ATOM 5290 N N . VAL A 1 668 ? -21.047 18.094 -8.945 1 30.72 668 VAL A N 1
ATOM 5291 C CA . VAL A 1 668 ? -19.719 18.688 -8.984 1 30.72 668 VAL A CA 1
ATOM 5292 C C . VAL A 1 668 ? -18.984 18.219 -10.227 1 30.72 668 VAL A C 1
ATOM 5294 O O . VAL A 1 668 ? -18.719 17.016 -10.383 1 30.72 668 VAL A O 1
ATOM 5297 N N . GLU A 1 669 ? -19.125 18.781 -11.359 1 32.81 669 GLU A N 1
ATOM 5298 C CA . GLU A 1 669 ? -18.359 18.609 -12.586 1 32.81 669 GLU A CA 1
ATOM 5299 C C . GLU A 1 669 ? -16.859 18.469 -12.289 1 32.81 669 GLU A C 1
ATOM 5301 O O . GLU A 1 669 ? -16.281 19.328 -11.625 1 32.81 669 GLU A O 1
ATOM 5306 N N . GLY A 1 670 ? -16.469 17.203 -12.203 1 38.69 670 GLY A N 1
ATOM 5307 C CA . GLY A 1 670 ? -15.016 17.078 -12.227 1 38.69 670 GLY A CA 1
ATOM 5308 C C . GLY A 1 670 ? -14.352 18.016 -13.219 1 38.69 670 GLY A C 1
ATOM 5309 O O . GLY A 1 670 ? -15.031 18.625 -14.055 1 38.69 670 GLY A O 1
ATOM 5310 N N . PRO A 1 671 ? -13.117 18.375 -12.945 1 38.84 671 PRO A N 1
ATOM 5311 C CA . PRO A 1 671 ? -12.492 19.312 -13.883 1 38.84 671 PRO A CA 1
ATOM 5312 C C . PRO A 1 671 ? -12.562 18.844 -15.328 1 38.84 671 PRO A C 1
ATOM 5314 O O . PRO A 1 671 ? -12.25 17.688 -15.617 1 38.84 671 PRO A O 1
ATOM 5317 N N . ILE A 1 672 ? -13.461 19.453 -16.016 1 40.38 672 ILE A N 1
ATOM 5318 C CA . ILE A 1 672 ? -13.523 19.281 -17.469 1 40.38 672 ILE A CA 1
ATOM 5319 C C . ILE A 1 672 ? -12.281 19.875 -18.109 1 40.38 672 ILE A C 1
ATOM 5321 O O . ILE A 1 672 ? -11.984 21.062 -17.938 1 40.38 672 ILE A O 1
ATOM 5325 N N . ILE A 1 673 ? -11.391 19.094 -18.438 1 39.75 673 ILE A N 1
ATOM 5326 C CA . ILE A 1 673 ? -10.258 19.609 -19.188 1 39.75 673 ILE A CA 1
ATOM 5327 C C . ILE A 1 673 ? -10.648 19.781 -20.656 1 39.75 673 ILE A C 1
ATOM 5329 O O . ILE A 1 673 ? -10.984 18.812 -21.344 1 39.75 673 ILE A O 1
ATOM 5333 N N . HIS A 1 674 ? -10.992 21.047 -21 1 35.62 674 HIS A N 1
ATOM 5334 C CA . HIS A 1 674 ? -11.203 21.406 -22.391 1 35.62 674 HIS A CA 1
ATOM 5335 C C . HIS A 1 674 ? -9.875 21.453 -23.141 1 35.62 674 HIS A C 1
ATOM 5337 O O . HIS A 1 674 ? -8.945 22.141 -22.719 1 35.62 674 HIS A O 1
ATOM 5343 N N . VAL A 1 675 ? -9.734 20.594 -23.953 1 37.38 675 VAL A N 1
ATOM 5344 C CA . VAL A 1 675 ? -8.609 20.719 -24.875 1 37.38 675 VAL A CA 1
ATOM 5345 C C . VAL A 1 675 ? -8.891 21.828 -25.891 1 37.38 675 VAL A C 1
ATOM 5347 O O . VAL A 1 675 ? -9.812 21.719 -26.703 1 37.38 675 VAL A O 1
ATOM 5350 N N . LYS A 1 676 ? -8.531 23.078 -25.656 1 34.44 676 LYS A N 1
ATOM 5351 C CA . LYS A 1 676 ? -8.656 24.141 -26.641 1 34.44 676 LYS A CA 1
ATOM 5352 C C . LYS A 1 676 ? -7.906 23.797 -27.922 1 34.44 676 LYS A C 1
ATOM 5354 O O . LYS A 1 676 ? -6.742 23.391 -27.875 1 34.44 676 LYS A O 1
ATOM 5359 N N . LYS A 1 677 ? -8.617 23.797 -29.094 1 34.34 677 LYS A N 1
ATOM 5360 C CA . LYS A 1 677 ? -8.031 23.859 -30.438 1 34.34 677 LYS A CA 1
ATOM 5361 C C . LYS A 1 677 ? -7.168 25.094 -30.609 1 34.34 677 LYS A C 1
ATOM 5363 O O . LYS A 1 677 ? -7.605 26.203 -30.328 1 34.34 677 LYS A O 1
ATOM 5368 N N . GLU A 1 678 ? -5.875 24.969 -30.688 1 31.8 678 GLU A N 1
ATOM 5369 C CA . GLU A 1 678 ? -5.066 26.094 -31.156 1 31.8 678 GLU A CA 1
ATOM 5370 C C . GLU A 1 678 ? -5.621 26.672 -32.469 1 31.8 678 GLU A C 1
ATOM 5372 O O . GLU A 1 678 ? -5.805 25.938 -33.438 1 31.8 678 GLU A O 1
ATOM 5377 N N . GLU A 1 679 ? -6.383 27.703 -32.375 1 29.33 679 GLU A N 1
ATOM 5378 C CA . GLU A 1 679 ? -6.594 28.531 -33.562 1 29.33 679 GLU A CA 1
ATOM 5379 C C . GLU A 1 679 ? -5.27 28.859 -34.25 1 29.33 679 GLU A C 1
ATOM 5381 O O . GLU A 1 679 ? -4.281 29.188 -33.594 1 29.33 679 GLU A O 1
ATOM 5386 N N . GLU A 1 680 ? -5.09 28.375 -35.531 1 30.98 680 GLU A N 1
ATOM 5387 C CA . GLU A 1 680 ? -4.113 28.844 -36.5 1 30.98 680 GLU A CA 1
ATOM 5388 C C . GLU A 1 680 ? -4.082 30.375 -36.562 1 30.98 680 GLU A C 1
ATOM 5390 O O . GLU A 1 680 ? -5.098 31.016 -36.844 1 30.98 680 GLU A O 1
ATOM 5395 N N . ASP A 1 681 ? -3.498 31 -35.688 1 25.88 681 ASP A N 1
ATOM 5396 C CA . ASP A 1 681 ? -3.184 32.375 -35.969 1 25.88 681 ASP A CA 1
ATOM 5397 C C . ASP A 1 681 ? -2.561 32.531 -37.375 1 25.88 681 ASP A C 1
ATOM 5399 O O . ASP A 1 681 ? -1.532 31.906 -37.656 1 25.88 681 ASP A O 1
ATOM 5403 N N . ASN A 1 682 ? -3.416 32.719 -38.406 1 25.45 682 ASN A N 1
ATOM 5404 C CA . ASN A 1 682 ? -3.09 33.344 -39.688 1 25.45 682 ASN A CA 1
ATOM 5405 C C . ASN A 1 682 ? -2.35 34.656 -39.469 1 25.45 682 ASN A C 1
ATOM 5407 O O . ASN A 1 682 ? -2.973 35.688 -39.25 1 25.45 682 ASN A O 1
ATOM 5411 N N . CYS A 1 683 ? -1.264 34.688 -38.75 1 20.41 683 CYS A N 1
ATOM 5412 C CA . CYS A 1 683 ? -0.348 35.656 -39.344 1 20.41 683 CYS A CA 1
ATOM 5413 C C . CYS A 1 683 ? 0.413 35.031 -40.531 1 20.41 683 CYS A C 1
ATOM 5415 O O . CYS A 1 683 ? 0.794 33.844 -40.469 1 20.41 683 CYS A O 1
ATOM 5417 N N . MET B 1 1 ? -16.531 -38.219 -49.781 1 27.19 1 MET B N 1
ATOM 5418 C CA . MET B 1 1 ? -17.984 -38.344 -49.688 1 27.19 1 MET B CA 1
ATOM 5419 C C . MET B 1 1 ? -18.562 -37.281 -48.75 1 27.19 1 MET B C 1
ATOM 5421 O O . MET B 1 1 ? -18.125 -37.156 -47.625 1 27.19 1 MET B O 1
ATOM 5425 N N . THR B 1 2 ? -19.047 -36.188 -49.312 1 33.53 2 THR B N 1
ATOM 5426 C CA . THR B 1 2 ? -19.703 -35.094 -48.656 1 33.53 2 THR B CA 1
ATOM 5427 C C . THR B 1 2 ? -20.703 -35.562 -47.625 1 33.53 2 THR B C 1
ATOM 5429 O O . THR B 1 2 ? -21.672 -36.281 -47.969 1 33.53 2 THR B O 1
ATOM 5432 N N . ARG B 1 3 ? -20.25 -35.812 -46.469 1 44.09 3 ARG B N 1
ATOM 5433 C CA . ARG B 1 3 ? -21.125 -36.344 -45.438 1 44.09 3 ARG B CA 1
ATOM 5434 C C . ARG B 1 3 ? -22.438 -35.562 -45.375 1 44.09 3 ARG B C 1
ATOM 5436 O O . ARG B 1 3 ? -22.438 -34.344 -45.156 1 44.09 3 ARG B O 1
ATOM 5443 N N . ASP B 1 4 ? -23.375 -35.906 -46.094 1 45.94 4 ASP B N 1
ATOM 5444 C CA . ASP B 1 4 ? -24.703 -35.375 -46.312 1 45.94 4 ASP B CA 1
ATOM 5445 C C . ASP B 1 4 ? -25.375 -35.031 -44.969 1 45.94 4 ASP B C 1
ATOM 5447 O O . ASP B 1 4 ? -25.438 -35.875 -44.062 1 45.94 4 ASP B O 1
ATOM 5451 N N . LYS B 1 5 ? -25.375 -33.844 -44.625 1 57.78 5 LYS B N 1
ATOM 5452 C CA . LYS B 1 5 ? -26.141 -33.281 -43.5 1 57.78 5 LYS B CA 1
ATOM 5453 C C . LYS B 1 5 ? -27.562 -33.844 -43.5 1 57.78 5 LYS B C 1
ATOM 5455 O O . LYS B 1 5 ? -28.312 -33.688 -44.469 1 57.78 5 LYS B O 1
ATOM 5460 N N . ILE B 1 6 ? -27.75 -34.781 -42.75 1 68 6 ILE B N 1
ATOM 5461 C CA . ILE B 1 6 ? -29.109 -35.281 -42.562 1 68 6 ILE B CA 1
ATOM 5462 C C . ILE B 1 6 ? -29.969 -34.219 -41.906 1 68 6 ILE B C 1
ATOM 5464 O O . ILE B 1 6 ? -29.594 -33.594 -40.906 1 68 6 ILE B O 1
ATOM 5468 N N . ASP B 1 7 ? -30.906 -33.719 -42.625 1 75.88 7 ASP B N 1
ATOM 5469 C CA . ASP B 1 7 ? -31.891 -32.812 -42.094 1 75.88 7 ASP B CA 1
ATOM 5470 C C . ASP B 1 7 ? -32.812 -33.469 -41.094 1 75.88 7 ASP B C 1
ATOM 5472 O O . ASP B 1 7 ? -33.656 -34.312 -41.438 1 75.88 7 ASP B O 1
ATOM 5476 N N . ILE B 1 8 ? -32.594 -33.156 -39.812 1 82.38 8 ILE B N 1
ATOM 5477 C CA . ILE B 1 8 ? -33.312 -33.781 -38.719 1 82.38 8 ILE B CA 1
ATOM 5478 C C . ILE B 1 8 ? -34.812 -33.562 -38.906 1 82.38 8 ILE B C 1
ATOM 5480 O O . ILE B 1 8 ? -35.625 -34.406 -38.469 1 82.38 8 ILE B O 1
ATOM 5484 N N . HIS B 1 9 ? -35.219 -32.625 -39.688 1 81.38 9 HIS B N 1
ATOM 5485 C CA . HIS B 1 9 ? -36.625 -32.281 -39.844 1 81.38 9 HIS B CA 1
ATOM 5486 C C . HIS B 1 9 ? -37.312 -33.281 -40.75 1 81.38 9 HIS B C 1
ATOM 5488 O O . HIS B 1 9 ? -38.562 -33.375 -40.781 1 81.38 9 HIS B O 1
ATOM 5494 N N . GLN B 1 10 ? -36.531 -34.062 -41.344 1 81.81 10 GLN B N 1
ATOM 5495 C CA . GLN B 1 10 ? -37.094 -35.094 -42.219 1 81.81 10 GLN B CA 1
ATOM 5496 C C . GLN B 1 10 ? -37.344 -36.375 -41.438 1 81.81 10 GLN B C 1
ATOM 5498 O O . GLN B 1 10 ? -38 -37.281 -41.938 1 81.81 10 GLN B O 1
ATOM 5503 N N . HIS B 1 11 ? -36.938 -36.375 -40.219 1 86.31 11 HIS B N 1
ATOM 5504 C CA . HIS B 1 11 ? -36.969 -37.625 -39.469 1 86.31 11 HIS B CA 1
ATOM 5505 C C . HIS B 1 11 ? -37.906 -37.531 -38.281 1 86.31 11 HIS B C 1
ATOM 5507 O O . HIS B 1 11 ? -37.969 -38.469 -37.469 1 86.31 11 HIS B O 1
ATOM 5513 N N . GLY B 1 12 ? -38.562 -36.469 -38.156 1 82.75 12 GLY B N 1
ATOM 5514 C CA . GLY B 1 12 ? -39.594 -36.25 -37.156 1 82.75 12 GLY B CA 1
ATOM 5515 C C . GLY B 1 12 ? -40.688 -35.281 -37.594 1 82.75 12 GLY B C 1
ATOM 5516 O O . GLY B 1 12 ? -40.438 -34.438 -38.469 1 82.75 12 GLY B O 1
ATOM 5517 N N . VAL B 1 13 ? -41.906 -35.562 -37.125 1 82.88 13 VAL B N 1
ATOM 5518 C CA . VAL B 1 13 ? -43.062 -34.719 -37.469 1 82.88 13 VAL B CA 1
ATOM 5519 C C . VAL B 1 13 ? -43.5 -33.938 -36.219 1 82.88 13 VAL B C 1
ATOM 5521 O O . VAL B 1 13 ? -43.719 -34.531 -35.156 1 82.88 13 VAL B O 1
ATOM 5524 N N . PRO B 1 14 ? -43.469 -32.656 -36.25 1 81.31 14 PRO B N 1
ATOM 5525 C CA . PRO B 1 14 ? -43.969 -31.891 -35.094 1 81.31 14 PRO B CA 1
ATOM 5526 C C . PRO B 1 14 ? -45.406 -32.219 -34.781 1 81.31 14 PRO B C 1
ATOM 5528 O O . PRO B 1 14 ? -46.25 -32.344 -35.688 1 81.31 14 PRO B O 1
ATOM 5531 N N . VAL B 1 15 ? -45.656 -32.625 -33.562 1 80.06 15 VAL B N 1
ATOM 5532 C CA . VAL B 1 15 ? -47 -32.969 -33.125 1 80.06 15 VAL B CA 1
ATOM 5533 C C . VAL B 1 15 ? -47.812 -31.688 -32.906 1 80.06 15 VAL B C 1
ATOM 5535 O O . VAL B 1 15 ? -49.031 -31.672 -33.125 1 80.06 15 VAL B O 1
ATOM 5538 N N . ASP B 1 16 ? -47.219 -30.688 -32.281 1 71.75 16 ASP B N 1
ATOM 5539 C CA . ASP B 1 16 ? -47.938 -29.438 -32.031 1 71.75 16 ASP B CA 1
ATOM 5540 C C . ASP B 1 16 ? -47.375 -28.297 -32.875 1 71.75 16 ASP B C 1
ATOM 5542 O O . ASP B 1 16 ? -46.25 -28.391 -33.406 1 71.75 16 ASP B O 1
ATOM 5546 N N . GLN B 1 17 ? -48.25 -27.375 -33.25 1 68.81 17 GLN B N 1
ATOM 5547 C CA . GLN B 1 17 ? -47.906 -26.203 -34.031 1 68.81 17 GLN B CA 1
ATOM 5548 C C . GLN B 1 17 ? -46.719 -25.453 -33.438 1 68.81 17 GLN B C 1
ATOM 5550 O O . GLN B 1 17 ? -45.969 -24.781 -34.156 1 68.81 17 GLN B O 1
ATOM 5555 N N . LYS B 1 18 ? -46.469 -25.594 -32.188 1 64.19 18 LYS B N 1
ATOM 5556 C CA . LYS B 1 18 ? -45.406 -24.828 -31.531 1 64.19 18 LYS B CA 1
ATOM 5557 C C . LYS B 1 18 ? -44.094 -25.562 -31.578 1 64.19 18 LYS B C 1
ATOM 5559 O O . LYS B 1 18 ? -43.062 -25.062 -31.078 1 64.19 18 LYS B O 1
ATOM 5564 N N . LYS B 1 19 ? -43.969 -26.625 -32.125 1 66.31 19 LYS B N 1
ATOM 5565 C CA . LYS B 1 19 ? -42.781 -27.422 -32.406 1 66.31 19 LYS B CA 1
ATOM 5566 C C . LYS B 1 19 ? -42.094 -27.844 -31.141 1 66.31 19 LYS B C 1
ATOM 5568 O O . LYS B 1 19 ? -40.875 -28.078 -31.125 1 66.31 19 LYS B O 1
ATOM 5573 N N . LEU B 1 20 ? -42.812 -27.922 -30.109 1 72.25 20 LEU B N 1
ATOM 5574 C CA . LEU B 1 20 ? -42.25 -28.266 -28.797 1 72.25 20 LEU B CA 1
ATOM 5575 C C . LEU B 1 20 ? -42.125 -29.766 -28.641 1 72.25 20 LEU B C 1
ATOM 5577 O O . LEU B 1 20 ? -41.25 -30.25 -27.891 1 72.25 20 LEU B O 1
ATOM 5581 N N . LYS B 1 21 ? -43.031 -30.453 -29.328 1 80 21 LYS B N 1
ATOM 5582 C CA . LYS B 1 21 ? -43 -31.922 -29.312 1 80 21 LYS B CA 1
ATOM 5583 C C . LYS B 1 21 ? -42.875 -32.5 -30.719 1 80 21 LYS B C 1
ATOM 5585 O O . LYS B 1 21 ? -43.531 -32 -31.641 1 80 21 LYS B O 1
ATOM 5590 N N . VAL B 1 22 ? -42 -33.469 -30.875 1 85.19 22 VAL B N 1
ATOM 5591 C CA . VAL B 1 22 ? -41.719 -34.062 -32.188 1 85.19 22 VAL B CA 1
ATOM 5592 C C . VAL B 1 22 ? -41.875 -35.594 -32.094 1 85.19 22 VAL B C 1
ATOM 5594 O O . VAL B 1 22 ? -41.406 -36.219 -31.141 1 85.19 22 VAL B O 1
ATOM 5597 N N . LYS B 1 23 ? -42.625 -36.062 -33 1 85.56 23 LYS B N 1
ATOM 5598 C CA . LYS B 1 23 ? -42.812 -37.5 -33.094 1 85.56 23 LYS B CA 1
ATOM 5599 C C . LYS B 1 23 ? -41.781 -38.125 -34.062 1 85.56 23 LYS B C 1
ATOM 5601 O O . LYS B 1 23 ? -41.594 -37.656 -35.188 1 85.56 23 LYS B O 1
ATOM 5606 N N . CYS B 1 24 ? -41.031 -39.125 -33.594 1 87.75 24 CYS B N 1
ATOM 5607 C CA . CYS B 1 24 ? -40.062 -39.844 -34.406 1 87.75 24 CYS B CA 1
ATOM 5608 C C . CYS B 1 24 ? -40.719 -40.594 -35.531 1 87.75 24 CYS B C 1
ATOM 5610 O O . CYS B 1 24 ? -41.688 -41.312 -35.344 1 87.75 24 CYS B O 1
ATOM 5612 N N . ASN B 1 25 ? -40.219 -40.469 -36.656 1 85.81 25 ASN B N 1
ATOM 5613 C CA . ASN B 1 25 ? -40.781 -41.094 -37.844 1 85.81 25 ASN B CA 1
ATOM 5614 C C . ASN B 1 25 ? -40.562 -42.594 -37.844 1 85.81 25 ASN B C 1
ATOM 5616 O O . ASN B 1 25 ? -41.156 -43.312 -38.656 1 85.81 25 ASN B O 1
ATOM 5620 N N . TYR B 1 26 ? -39.75 -43.031 -37 1 87.38 26 TYR B N 1
ATOM 5621 C CA . TYR B 1 26 ? -39.375 -44.438 -37.031 1 87.38 26 TYR B CA 1
ATOM 5622 C C . TYR B 1 26 ? -40.062 -45.219 -35.906 1 87.38 26 TYR B C 1
ATOM 5624 O O . TYR B 1 26 ? -40.719 -46.219 -36.156 1 87.38 26 TYR B O 1
ATOM 5632 N N . CYS B 1 27 ? -39.969 -44.812 -34.688 1 82.62 27 CYS B N 1
ATOM 5633 C CA . CYS B 1 27 ? -40.562 -45.562 -33.594 1 82.62 27 CYS B CA 1
ATOM 5634 C C . CYS B 1 27 ? -41.844 -44.906 -33.125 1 82.62 27 CYS B C 1
ATOM 5636 O O . CYS B 1 27 ? -42.594 -45.469 -32.344 1 82.62 27 CYS B O 1
ATOM 5638 N N . GLY B 1 28 ? -42.125 -43.688 -33.5 1 83.81 28 GLY B N 1
ATOM 5639 C CA . GLY B 1 28 ? -43.375 -43 -33.156 1 83.81 28 GLY B CA 1
ATOM 5640 C C . GLY B 1 28 ? -43.344 -42.312 -31.797 1 83.81 28 GLY B C 1
ATOM 5641 O O . GLY B 1 28 ? -44.312 -41.719 -31.359 1 83.81 28 GLY B O 1
ATOM 5642 N N . LYS B 1 29 ? -42.25 -42.438 -31.188 1 84.06 29 LYS B N 1
ATOM 5643 C CA . LYS B 1 29 ? -42.125 -41.844 -29.875 1 84.06 29 LYS B CA 1
ATOM 5644 C C . LYS B 1 29 ? -42.125 -40.312 -29.969 1 84.06 29 LYS B C 1
ATOM 5646 O O . LYS B 1 29 ? -41.5 -39.75 -30.875 1 84.06 29 LYS B O 1
ATOM 5651 N N . VAL B 1 30 ? -42.75 -39.781 -29.078 1 84.25 30 VAL B N 1
ATOM 5652 C CA . VAL B 1 30 ? -42.812 -38.344 -29.047 1 84.25 30 VAL B CA 1
ATOM 5653 C C . VAL B 1 30 ? -41.75 -37.781 -28.094 1 84.25 30 VAL B C 1
ATOM 5655 O O . VAL B 1 30 ? -41.656 -38.219 -26.938 1 84.25 30 VAL B O 1
ATOM 5658 N N . VAL B 1 31 ? -40.812 -37 -28.594 1 82.81 31 VAL B N 1
ATOM 5659 C CA . VAL B 1 31 ? -39.75 -36.406 -27.797 1 82.81 31 VAL B CA 1
ATOM 5660 C C . VAL B 1 31 ? -39.875 -34.875 -27.797 1 82.81 31 VAL B C 1
ATOM 5662 O O . VAL B 1 31 ? -40.594 -34.312 -28.641 1 82.81 31 VAL B O 1
ATOM 5665 N N . SER B 1 32 ? -39.344 -34.375 -26.828 1 80.5 32 SER B N 1
ATOM 5666 C CA . SER B 1 32 ? -39.469 -32.906 -26.703 1 80.5 32 SER B CA 1
ATOM 5667 C C . SER B 1 32 ? -38.438 -32.219 -27.594 1 80.5 32 SER B C 1
ATOM 5669 O O . SER B 1 32 ? -37.281 -32.062 -27.234 1 80.5 32 SER B O 1
ATOM 5671 N N . GLY B 1 33 ? -38.844 -31.719 -28.797 1 80.06 33 GLY B N 1
ATOM 5672 C CA . GLY B 1 33 ? -38.031 -30.891 -29.672 1 80.06 33 GLY B CA 1
ATOM 5673 C C . GLY B 1 33 ? -37.125 -31.688 -30.578 1 80.06 33 GLY B C 1
ATOM 5674 O O . GLY B 1 33 ? -36.906 -32.875 -30.375 1 80.06 33 GLY B O 1
ATOM 5675 N N . PHE B 1 34 ? -36.5 -30.953 -31.531 1 82.31 34 PHE B N 1
ATOM 5676 C CA . PHE B 1 34 ? -35.688 -31.625 -32.531 1 82.31 34 PHE B CA 1
ATOM 5677 C C . PHE B 1 34 ? -34.312 -31.953 -31.984 1 82.31 34 PHE B C 1
ATOM 5679 O O . PHE B 1 34 ? -33.656 -32.875 -32.438 1 82.31 34 PHE B O 1
ATOM 5686 N N . SER B 1 35 ? -33.938 -31.266 -30.938 1 79.62 35 SER B N 1
ATOM 5687 C CA . SER B 1 35 ? -32.656 -31.562 -30.297 1 79.62 35 SER B CA 1
ATOM 5688 C C . SER B 1 35 ? -32.719 -32.906 -29.562 1 79.62 35 SER B C 1
ATOM 5690 O O . SER B 1 35 ? -31.75 -33.688 -29.625 1 79.62 35 SER B O 1
ATOM 5692 N N . ARG B 1 36 ? -33.844 -33.125 -28.984 1 80.12 36 ARG B N 1
ATOM 5693 C CA . ARG B 1 36 ? -34.031 -34.406 -28.297 1 80.12 36 ARG B CA 1
ATOM 5694 C C . ARG B 1 36 ? -34.25 -35.531 -29.297 1 80.12 36 ARG B C 1
ATOM 5696 O O . ARG B 1 36 ? -33.844 -36.656 -29.062 1 80.12 36 ARG B O 1
ATOM 5703 N N . LEU B 1 37 ? -34.844 -35.25 -30.391 1 85 37 LEU B N 1
ATOM 5704 C CA . LEU B 1 37 ? -35.031 -36.219 -31.453 1 85 37 LEU B CA 1
ATOM 5705 C C . LEU B 1 37 ? -33.656 -36.656 -32.031 1 85 37 LEU B C 1
ATOM 5707 O O . LEU B 1 37 ? -33.469 -37.844 -32.281 1 85 37 LEU B O 1
ATOM 5711 N N . LYS B 1 38 ? -32.812 -35.656 -32.125 1 80.94 38 LYS B N 1
ATOM 5712 C CA . LYS B 1 38 ? -31.453 -35.969 -32.594 1 80.94 38 LYS B CA 1
ATOM 5713 C C . LYS B 1 38 ? -30.75 -36.938 -31.672 1 80.94 38 LYS B C 1
ATOM 5715 O O . LYS B 1 38 ? -30.109 -37.906 -32.125 1 80.94 38 LYS B O 1
ATOM 5720 N N . GLN B 1 39 ? -30.969 -36.844 -30.438 1 80.94 39 GLN B N 1
ATOM 5721 C CA . GLN B 1 39 ? -30.391 -37.688 -29.422 1 80.94 39 GLN B CA 1
ATOM 5722 C C . GLN B 1 39 ? -31.062 -39.062 -29.422 1 80.94 39 GLN B C 1
ATOM 5724 O O . GLN B 1 39 ? -30.406 -40.094 -29.281 1 80.94 39 GLN B O 1
ATOM 5729 N N . HIS B 1 40 ? -32.344 -39.031 -29.609 1 81.06 40 HIS B N 1
ATOM 5730 C CA . HIS B 1 40 ? -33.156 -40.25 -29.688 1 81.06 40 HIS B CA 1
ATOM 5731 C C . HIS B 1 40 ? -32.75 -41.125 -30.875 1 81.06 40 HIS B C 1
ATOM 5733 O O . HIS B 1 40 ? -32.562 -42.312 -30.734 1 81.06 40 HIS B O 1
ATOM 5739 N N . LEU B 1 41 ? -32.5 -40.469 -31.969 1 84.94 41 LEU B N 1
ATOM 5740 C CA . LEU B 1 41 ? -32.188 -41.188 -33.188 1 84.94 41 LEU B CA 1
ATOM 5741 C C . LEU B 1 41 ? -30.703 -41.594 -33.219 1 84.94 41 LEU B C 1
ATOM 5743 O O . LEU B 1 41 ? -30.359 -42.656 -33.719 1 84.94 41 LEU B O 1
ATOM 5747 N N . GLY B 1 42 ? -29.859 -40.688 -32.719 1 79.88 42 GLY B N 1
ATOM 5748 C CA . GLY B 1 42 ? -28.422 -40.938 -32.688 1 79.88 42 GLY B CA 1
ATOM 5749 C C . GLY B 1 42 ? -28.016 -41.938 -31.625 1 79.88 42 GLY B C 1
ATOM 5750 O O . GLY B 1 42 ? -26.906 -42.5 -31.688 1 79.88 42 GLY B O 1
ATOM 5751 N N . GLY B 1 43 ? -28.812 -42.281 -30.656 1 70 43 GLY B N 1
ATOM 5752 C CA . GLY B 1 43 ? -28.578 -43.25 -29.594 1 70 43 GLY B CA 1
ATOM 5753 C C . GLY B 1 43 ? -27.531 -42.781 -28.594 1 70 43 GLY B C 1
ATOM 5754 O O . GLY B 1 43 ? -26.797 -43.594 -28.031 1 70 43 GLY B O 1
ATOM 5755 N N . ILE B 1 44 ? -27.203 -41.688 -28.594 1 60.25 44 ILE B N 1
ATOM 5756 C CA . ILE B 1 44 ? -26.188 -41.219 -27.672 1 60.25 44 ILE B CA 1
ATOM 5757 C C . ILE B 1 44 ? -26.812 -40.875 -26.312 1 60.25 44 ILE B C 1
ATOM 5759 O O . ILE B 1 44 ? -27.938 -40.375 -26.25 1 60.25 44 ILE B O 1
ATOM 5763 N N . ARG B 1 45 ? -26.391 -41.438 -25.203 1 56.78 45 ARG B N 1
ATOM 5764 C CA . ARG B 1 45 ? -26.844 -41.594 -23.828 1 56.78 45 ARG B CA 1
ATOM 5765 C C . ARG B 1 45 ? -27.359 -40.281 -23.266 1 56.78 45 ARG B C 1
ATOM 5767 O O . ARG B 1 45 ? -26.578 -39.406 -22.875 1 56.78 45 ARG B O 1
ATOM 5774 N N . GLY B 1 46 ? -28 -39.469 -23.891 1 48.66 46 GLY B N 1
ATOM 5775 C CA . GLY B 1 46 ? -28.703 -38.562 -22.969 1 48.66 46 GLY B CA 1
ATOM 5776 C C . GLY B 1 46 ? -29.859 -39.219 -22.25 1 48.66 46 GLY B C 1
ATOM 5777 O O . GLY B 1 46 ? -29.906 -40.438 -22.141 1 48.66 46 GLY B O 1
ATOM 5778 N N . ASP B 1 47 ? -30.797 -38.469 -21.547 1 58.5 47 ASP B N 1
ATOM 5779 C CA . ASP B 1 47 ? -32 -38.906 -20.828 1 58.5 47 ASP B CA 1
ATOM 5780 C C . ASP B 1 47 ? -33.031 -39.469 -21.797 1 58.5 47 ASP B C 1
ATOM 5782 O O . ASP B 1 47 ? -34.188 -39.688 -21.422 1 58.5 47 ASP B O 1
ATOM 5786 N N . VAL B 1 48 ? -32.656 -39.594 -23.141 1 68.44 48 VAL B N 1
ATOM 5787 C CA . VAL B 1 48 ? -33.688 -40.031 -24.047 1 68.44 48 VAL B CA 1
ATOM 5788 C C . VAL B 1 48 ? -33.438 -41.469 -24.516 1 68.44 48 VAL B C 1
ATOM 5790 O O . VAL B 1 48 ? -32.312 -41.812 -24.828 1 68.44 48 VAL B O 1
ATOM 5793 N N . THR B 1 49 ? -34.375 -42.344 -24.453 1 75.69 49 THR B N 1
ATOM 5794 C CA . THR B 1 49 ? -34.312 -43.719 -24.922 1 75.69 49 THR B CA 1
ATOM 5795 C C . THR B 1 49 ? -33.969 -43.75 -26.406 1 75.69 49 THR B C 1
ATOM 5797 O O . THR B 1 49 ? -34.594 -43.062 -27.219 1 75.69 49 THR B O 1
ATOM 5800 N N . PRO B 1 50 ? -32.906 -44.375 -26.781 1 80.25 50 PRO B N 1
ATOM 5801 C CA . PRO B 1 50 ? -32.562 -44.469 -28.188 1 80.25 50 PRO B CA 1
ATOM 5802 C C . PRO B 1 50 ? -33.625 -45.125 -29.047 1 80.25 50 PRO B C 1
ATOM 5804 O O . PRO B 1 50 ? -34.375 -46 -28.562 1 80.25 50 PRO B O 1
ATOM 5807 N N . CYS B 1 51 ? -33.906 -44.688 -30.297 1 80.81 51 CYS B N 1
ATOM 5808 C CA . CYS B 1 51 ? -34.844 -45.281 -31.25 1 80.81 51 CYS B CA 1
ATOM 5809 C C . CYS B 1 51 ? -34.281 -46.562 -31.844 1 80.81 51 CYS B C 1
ATOM 5811 O O . CYS B 1 51 ? -33.188 -46.562 -32.469 1 80.81 51 CYS B O 1
ATOM 5813 N N . LEU B 1 52 ? -34.812 -47.656 -31.547 1 79.31 52 LEU B N 1
ATOM 5814 C CA . LEU B 1 52 ? -34.344 -48.969 -32 1 79.31 52 LEU B CA 1
ATOM 5815 C C . LEU B 1 52 ? -34.719 -49.188 -33.469 1 79.31 52 LEU B C 1
ATOM 5817 O O . LEU B 1 52 ? -34.25 -50.125 -34.094 1 79.31 52 LEU B O 1
ATOM 5821 N N . GLU B 1 53 ? -35.594 -48.281 -34.094 1 82.5 53 GLU B N 1
ATOM 5822 C CA . GLU B 1 53 ? -36.094 -48.5 -35.438 1 82.5 53 GLU B CA 1
ATOM 5823 C C . GLU B 1 53 ? -35.406 -47.562 -36.438 1 82.5 53 GLU B C 1
ATOM 5825 O O . GLU B 1 53 ? -35.719 -47.594 -37.625 1 82.5 53 GLU B O 1
ATOM 5830 N N . THR B 1 54 ? -34.469 -46.781 -35.969 1 82.81 54 THR B N 1
ATOM 5831 C CA . THR B 1 54 ? -33.75 -45.844 -36.844 1 82.81 54 THR B CA 1
ATOM 5832 C C . THR B 1 54 ? -32.812 -46.594 -37.781 1 82.81 54 THR B C 1
ATOM 5834 O O . THR B 1 54 ? -32.094 -47.5 -37.344 1 82.81 54 THR B O 1
ATOM 5837 N N . PRO B 1 55 ? -32.938 -46.25 -39.031 1 82.19 55 PRO B N 1
ATOM 5838 C CA . PRO B 1 55 ? -31.969 -46.844 -39.938 1 82.19 55 PRO B CA 1
ATOM 5839 C C . PRO B 1 55 ? -30.516 -46.562 -39.531 1 82.19 55 PRO B C 1
ATOM 5841 O O . PRO B 1 55 ? -30.203 -45.469 -39.062 1 82.19 55 PRO B O 1
ATOM 5844 N N . ILE B 1 56 ? -29.641 -47.5 -39.719 1 79 56 ILE B N 1
ATOM 5845 C CA . ILE B 1 56 ? -28.25 -47.5 -39.25 1 79 56 ILE B CA 1
ATOM 5846 C C . ILE B 1 56 ? -27.516 -46.281 -39.812 1 79 56 ILE B C 1
ATOM 5848 O O . ILE B 1 56 ? -26.75 -45.625 -39.125 1 79 56 ILE B O 1
ATOM 5852 N N . LEU B 1 57 ? -27.875 -45.938 -41.031 1 77 57 LEU B N 1
ATOM 5853 C CA . LEU B 1 57 ? -27.188 -44.844 -41.656 1 77 57 LEU B CA 1
ATOM 5854 C C . LEU B 1 57 ? -27.562 -43.5 -41 1 77 57 LEU B C 1
ATOM 5856 O O . LEU B 1 57 ? -26.703 -42.656 -40.812 1 77 57 LEU B O 1
ATOM 5860 N N . VAL B 1 58 ? -28.781 -43.375 -40.656 1 80.44 58 VAL B N 1
ATOM 5861 C CA . VAL B 1 58 ? -29.25 -42.188 -40 1 80.44 58 VAL B CA 1
ATOM 5862 C C . VAL B 1 58 ? -28.719 -42.125 -38.562 1 80.44 58 VAL B C 1
ATOM 5864 O O . VAL B 1 58 ? -28.266 -41.062 -38.094 1 80.44 58 VAL B O 1
ATOM 5867 N N . LYS B 1 59 ? -28.703 -43.188 -37.938 1 79.44 59 LYS B N 1
ATOM 5868 C CA . LYS B 1 59 ? -28.172 -43.281 -36.594 1 79.44 59 LYS B CA 1
ATOM 5869 C C . LYS B 1 59 ? -26.688 -42.906 -36.562 1 79.44 59 LYS B C 1
ATOM 5871 O O . LYS B 1 59 ? -26.281 -42.094 -35.719 1 79.44 59 LYS B O 1
ATOM 5876 N N . GLU B 1 60 ? -25.984 -43.438 -37.406 1 75 60 GLU B N 1
ATOM 5877 C CA . GLU B 1 60 ? -24.547 -43.188 -37.469 1 75 60 GLU B CA 1
ATOM 5878 C C . GLU B 1 60 ? -24.266 -41.719 -37.812 1 75 60 GLU B C 1
ATOM 5880 O O . GLU B 1 60 ? -23.359 -41.125 -37.25 1 75 60 GLU B O 1
ATOM 5885 N N . ALA B 1 61 ? -25.031 -41.25 -38.688 1 75.5 61 ALA B N 1
ATOM 5886 C CA . ALA B 1 61 ? -24.844 -39.844 -39.125 1 75.5 61 ALA B CA 1
ATOM 5887 C C . ALA B 1 61 ? -25.172 -38.875 -38 1 75.5 61 ALA B C 1
ATOM 5889 O O . ALA B 1 61 ? -24.438 -37.906 -37.75 1 75.5 61 ALA B O 1
ATOM 5890 N N . LEU B 1 62 ? -26.219 -39.156 -37.312 1 78.44 62 LEU B N 1
ATOM 5891 C CA . LEU B 1 62 ? -26.625 -38.281 -36.219 1 78.44 62 LEU B CA 1
ATOM 5892 C C . LEU B 1 62 ? -25.719 -38.469 -35 1 78.44 62 LEU B C 1
ATOM 5894 O O . LEU B 1 62 ? -25.375 -37.5 -34.344 1 78.44 62 LEU B O 1
ATOM 5898 N N . GLU B 1 63 ? -25.312 -39.656 -34.812 1 73.56 63 GLU B N 1
ATOM 5899 C CA . GLU B 1 63 ? -24.328 -39.906 -33.781 1 73.56 63 GLU B CA 1
ATOM 5900 C C . GLU B 1 63 ? -23.031 -39.156 -34.062 1 73.56 63 GLU B C 1
ATOM 5902 O O . GLU B 1 63 ? -22.453 -38.531 -33.156 1 73.56 63 GLU B O 1
ATOM 5907 N N . ALA B 1 64 ? -22.625 -39.219 -35.25 1 67.38 64 ALA B N 1
ATOM 5908 C CA . ALA B 1 64 ? -21.406 -38.531 -35.656 1 67.38 64 ALA B CA 1
ATOM 5909 C C . ALA B 1 64 ? -21.562 -37.031 -35.531 1 67.38 64 ALA B C 1
ATOM 5911 O O . ALA B 1 64 ? -20.641 -36.344 -35.062 1 67.38 64 ALA B O 1
ATOM 5912 N N . GLU B 1 65 ? -22.672 -36.531 -35.812 1 70.5 65 GLU B N 1
ATOM 5913 C CA . GLU B 1 65 ? -22.938 -35.094 -35.719 1 70.5 65 GLU B CA 1
ATOM 5914 C C . GLU B 1 65 ? -22.922 -34.656 -34.25 1 70.5 65 GLU B C 1
ATOM 5916 O O . GLU B 1 65 ? -22.359 -33.594 -33.938 1 70.5 65 GLU B O 1
ATOM 5921 N N . ILE B 1 66 ? -23.547 -35.406 -33.469 1 67.19 66 ILE B N 1
ATOM 5922 C CA . ILE B 1 66 ? -23.609 -35.094 -32.062 1 67.19 66 ILE B CA 1
ATOM 5923 C C . ILE B 1 66 ? -22.219 -35.188 -31.438 1 67.19 66 ILE B C 1
ATOM 5925 O O . ILE B 1 66 ? -21.812 -34.312 -30.656 1 67.19 66 ILE B O 1
ATOM 5929 N N . LEU B 1 67 ? -21.625 -36.219 -31.781 1 61.34 67 LEU B N 1
ATOM 5930 C CA . LEU B 1 67 ? -20.266 -36.406 -31.281 1 61.34 67 LEU B CA 1
ATOM 5931 C C . LEU B 1 67 ? -19.344 -35.312 -31.781 1 61.34 67 LEU B C 1
ATOM 5933 O O . LEU B 1 67 ? -18.5 -34.812 -31.031 1 61.34 67 LEU B O 1
ATOM 5937 N N . ASN B 1 68 ? -19.547 -34.938 -32.938 1 60.69 68 ASN B N 1
ATOM 5938 C CA . ASN B 1 68 ? -18.75 -33.844 -33.5 1 60.69 68 ASN B CA 1
ATOM 5939 C C . ASN B 1 68 ? -19.016 -32.531 -32.812 1 60.69 68 ASN B C 1
ATOM 5941 O O . ASN B 1 68 ? -18.094 -31.75 -32.531 1 60.69 68 ASN B O 1
ATOM 5945 N N . LYS B 1 69 ? -20.219 -32.312 -32.562 1 60.88 69 LYS B N 1
ATOM 5946 C CA . LYS B 1 69 ? -20.594 -31.109 -31.828 1 60.88 69 LYS B CA 1
ATOM 5947 C C . LYS B 1 69 ? -20.031 -31.125 -30.406 1 60.88 69 LYS B C 1
ATOM 5949 O O . LYS B 1 69 ? -19.516 -30.109 -29.922 1 60.88 69 LYS B O 1
ATOM 5954 N N . LYS B 1 70 ? -20.281 -32.281 -29.828 1 57.75 70 LYS B N 1
ATOM 5955 C CA . LYS B 1 70 ? -19.719 -32.438 -28.484 1 57.75 70 LYS B CA 1
ATOM 5956 C C . LYS B 1 70 ? -18.203 -32.25 -28.5 1 57.75 70 LYS B C 1
ATOM 5958 O O . LYS B 1 70 ? -17.641 -31.609 -27.609 1 57.75 70 LYS B O 1
ATOM 5963 N N . ASN B 1 71 ? -17.688 -32.969 -29.438 1 57.5 71 ASN B N 1
ATOM 5964 C CA . ASN B 1 71 ? -16.234 -32.812 -29.609 1 57.5 71 ASN B CA 1
ATOM 5965 C C . ASN B 1 71 ? -15.844 -31.375 -29.891 1 57.5 71 ASN B C 1
ATOM 5967 O O . ASN B 1 71 ? -14.836 -30.891 -29.375 1 57.5 71 ASN B O 1
ATOM 5971 N N . GLY B 1 72 ? -16.594 -30.734 -30.672 1 57.66 72 GLY B N 1
ATOM 5972 C CA . GLY B 1 72 ? -16.344 -29.328 -30.953 1 57.66 72 GLY B CA 1
ATOM 5973 C C . GLY B 1 72 ? -16.406 -28.453 -29.719 1 57.66 72 GLY B C 1
ATOM 5974 O O . GLY B 1 72 ? -15.555 -27.578 -29.547 1 57.66 72 GLY B O 1
ATOM 5975 N N . ASN B 1 73 ? -17.359 -28.75 -28.969 1 59.69 73 ASN B N 1
ATOM 5976 C CA . ASN B 1 73 ? -17.5 -27.984 -27.734 1 59.69 73 ASN B CA 1
ATOM 5977 C C . ASN B 1 73 ? -16.344 -28.25 -26.766 1 59.69 73 ASN B C 1
ATOM 5979 O O . ASN B 1 73 ? -15.859 -27.344 -26.109 1 59.69 73 ASN B O 1
ATOM 5983 N N . LEU B 1 74 ? -16.031 -29.484 -26.703 1 59.66 74 LEU B N 1
ATOM 5984 C CA . LEU B 1 74 ? -14.906 -29.859 -25.828 1 59.66 74 LEU B CA 1
ATOM 5985 C C . LEU B 1 74 ? -13.625 -29.172 -26.281 1 59.66 74 LEU B C 1
ATOM 5987 O O . LEU B 1 74 ? -12.828 -28.734 -25.438 1 59.66 74 LEU B O 1
ATOM 5991 N N . ILE B 1 75 ? -13.469 -29.078 -27.5 1 61.16 75 ILE B N 1
ATOM 5992 C CA . ILE B 1 75 ? -12.297 -28.422 -28.078 1 61.16 75 ILE B CA 1
ATOM 5993 C C . ILE B 1 75 ? -12.273 -26.953 -27.641 1 61.16 75 ILE B C 1
ATOM 5995 O O . ILE B 1 75 ? -11.219 -26.422 -27.266 1 61.16 75 ILE B O 1
ATOM 5999 N N . LYS B 1 76 ? -13.344 -26.359 -27.719 1 60.41 76 LYS B N 1
ATOM 6000 C CA . LYS B 1 76 ? -13.438 -24.953 -27.312 1 60.41 76 LYS B CA 1
ATOM 6001 C C . LYS B 1 76 ? -13.133 -24.781 -25.828 1 60.41 76 LYS B C 1
ATOM 6003 O O . LYS B 1 76 ? -12.492 -23.812 -25.422 1 60.41 76 LYS B O 1
ATOM 6008 N N . GLU B 1 77 ? -13.625 -25.734 -25.188 1 59.44 77 GLU B N 1
ATOM 6009 C CA . GLU B 1 77 ? -13.484 -25.656 -23.734 1 59.44 77 GLU B CA 1
ATOM 6010 C C . GLU B 1 77 ? -12.039 -25.891 -23.312 1 59.44 77 GLU B C 1
ATOM 6012 O O . GLU B 1 77 ? -11.586 -25.344 -22.297 1 59.44 77 GLU B O 1
ATOM 6017 N N . VAL B 1 78 ? -11.344 -26.781 -23.969 1 61.09 78 VAL B N 1
ATOM 6018 C CA . VAL B 1 78 ? -9.961 -27.094 -23.625 1 61.09 78 VAL B CA 1
ATOM 6019 C C . VAL B 1 78 ? -9.023 -26.031 -24.156 1 61.09 78 VAL B C 1
ATOM 6021 O O . VAL B 1 78 ? -7.93 -25.828 -23.641 1 61.09 78 VAL B O 1
ATOM 6024 N N . GLY B 1 79 ? -9.469 -24.984 -24.797 1 52.97 79 GLY B N 1
ATOM 6025 C CA . GLY B 1 79 ? -8.695 -23.859 -25.297 1 52.97 79 GLY B CA 1
ATOM 6026 C C . GLY B 1 79 ? -7.59 -24.281 -26.25 1 52.97 79 GLY B C 1
ATOM 6027 O O . GLY B 1 79 ? -7.133 -25.422 -26.203 1 52.97 79 GLY B O 1
ATOM 6028 N N . GLN B 1 80 ? -7.469 -23.719 -27.438 1 45.94 80 GLN B N 1
ATOM 6029 C CA . GLN B 1 80 ? -6.418 -23.906 -28.422 1 45.94 80 GLN B CA 1
ATOM 6030 C C . GLN B 1 80 ? -5.09 -23.328 -27.938 1 45.94 80 GLN B C 1
ATOM 6032 O O . GLN B 1 80 ? -4.789 -22.156 -28.188 1 45.94 80 GLN B O 1
ATOM 6037 N N . LEU B 1 81 ? -4.75 -23.594 -26.766 1 41.53 81 LEU B N 1
ATOM 6038 C CA . LEU B 1 81 ? -3.49 -22.953 -26.406 1 41.53 81 LEU B CA 1
ATOM 6039 C C . LEU B 1 81 ? -2.314 -23.656 -27.078 1 41.53 81 LEU B C 1
ATOM 6041 O O . LEU B 1 81 ? -2.227 -24.891 -27.062 1 41.53 81 LEU B O 1
ATOM 6045 N N . GLN B 1 82 ? -1.702 -23.094 -28.031 1 36.25 82 GLN B N 1
ATOM 6046 C CA . GLN B 1 82 ? -0.407 -23.547 -28.531 1 36.25 82 GLN B CA 1
ATOM 6047 C C . GLN B 1 82 ? 0.552 -23.828 -27.391 1 36.25 82 GLN B C 1
ATOM 6049 O O . GLN B 1 82 ? 0.745 -23 -26.5 1 36.25 82 GLN B O 1
ATOM 6054 N N . HIS B 1 83 ? 0.712 -25.031 -26.984 1 36.59 83 HIS B N 1
ATOM 6055 C CA . HIS B 1 83 ? 1.621 -25.469 -25.938 1 36.59 83 HIS B CA 1
ATOM 6056 C C . HIS B 1 83 ? 3.074 -25.219 -26.328 1 36.59 83 HIS B C 1
ATOM 6058 O O . HIS B 1 83 ? 3.543 -25.719 -27.344 1 36.59 83 HIS B O 1
ATOM 6064 N N . PRO B 1 84 ? 3.691 -24.344 -25.906 1 34.62 84 PRO B N 1
ATOM 6065 C CA . PRO B 1 84 ? 5.137 -24.422 -26.125 1 34.62 84 PRO B CA 1
ATOM 6066 C C . PRO B 1 84 ? 5.734 -25.734 -25.609 1 34.62 84 PRO B C 1
ATOM 6068 O O . PRO B 1 84 ? 5.258 -26.297 -24.609 1 34.62 84 PRO B O 1
ATOM 6071 N N . ASN B 1 85 ? 6.297 -26.531 -26.422 1 33.22 85 ASN B N 1
ATOM 6072 C CA . ASN B 1 85 ? 6.922 -27.812 -26.125 1 33.22 85 ASN B CA 1
ATOM 6073 C C . ASN B 1 85 ? 7.816 -27.719 -24.891 1 33.22 85 ASN B C 1
ATOM 6075 O O . ASN B 1 85 ? 8.734 -26.891 -24.844 1 33.22 85 ASN B O 1
ATOM 6079 N N . LEU B 1 86 ? 7.312 -27.969 -23.812 1 32.97 86 LEU B N 1
ATOM 6080 C CA . LEU B 1 86 ? 8.312 -28.25 -22.797 1 32.97 86 LEU B CA 1
ATOM 6081 C C . LEU B 1 86 ? 9.445 -29.094 -23.359 1 32.97 86 LEU B C 1
ATOM 6083 O O . LEU B 1 86 ? 9.219 -29.922 -24.25 1 32.97 86 LEU B O 1
ATOM 6087 N N . PRO B 1 87 ? 10.688 -28.797 -23.328 1 32.38 87 PRO B N 1
ATOM 6088 C CA . PRO B 1 87 ? 11.719 -29.703 -23.828 1 32.38 87 PRO B CA 1
ATOM 6089 C C . PRO B 1 87 ? 11.508 -31.156 -23.375 1 32.38 87 PRO B C 1
ATOM 6091 O O . PRO B 1 87 ? 11.43 -31.422 -22.172 1 32.38 87 PRO B O 1
ATOM 6094 N N . LEU B 1 88 ? 10.719 -31.922 -23.906 1 31.62 88 LEU B N 1
ATOM 6095 C CA . LEU B 1 88 ? 10.711 -33.375 -23.656 1 31.62 88 LEU B CA 1
ATOM 6096 C C . LEU B 1 88 ? 12.133 -33.906 -23.625 1 31.62 88 LEU B C 1
ATOM 6098 O O . LEU B 1 88 ? 13.062 -33.281 -24.125 1 31.62 88 LEU B O 1
ATOM 6102 N N . LYS B 1 89 ? 12.469 -35.25 -23.422 1 31.19 89 LYS B N 1
ATOM 6103 C CA . LYS B 1 89 ? 13.742 -35.906 -23.25 1 31.19 89 LYS B CA 1
ATOM 6104 C C . LYS B 1 89 ? 14.773 -35.406 -24.25 1 31.19 89 LYS B C 1
ATOM 6106 O O . LYS B 1 89 ? 15.938 -35.188 -23.906 1 31.19 89 LYS B O 1
ATOM 6111 N N . ARG B 1 90 ? 14.734 -35.938 -25.625 1 30.39 90 ARG B N 1
ATOM 6112 C CA . ARG B 1 90 ? 15.906 -36.344 -26.391 1 30.39 90 ARG B CA 1
ATOM 6113 C C . ARG B 1 90 ? 16.75 -35.125 -26.797 1 30.39 90 ARG B C 1
ATOM 6115 O O . ARG B 1 90 ? 17.953 -35.25 -27.016 1 30.39 90 ARG B O 1
ATOM 6122 N N . ASN B 1 91 ? 16.141 -34.125 -27.375 1 27.81 91 ASN B N 1
ATOM 6123 C CA . ASN B 1 91 ? 17.062 -33.188 -28.031 1 27.81 91 ASN B CA 1
ATOM 6124 C C . ASN B 1 91 ? 17.672 -32.219 -27.031 1 27.81 91 ASN B C 1
ATOM 6126 O O . ASN B 1 91 ? 17.438 -31.016 -27.109 1 27.81 91 ASN B O 1
ATOM 6130 N N . TRP B 1 92 ? 17.625 -32.562 -25.797 1 29.69 92 TRP B N 1
ATOM 6131 C CA . TRP B 1 92 ? 18.609 -31.734 -25.094 1 29.69 92 TRP B CA 1
ATOM 6132 C C . TRP B 1 92 ? 20 -31.875 -25.703 1 29.69 92 TRP B C 1
ATOM 6134 O O . TRP B 1 92 ? 20.734 -32.812 -25.375 1 29.69 92 TRP B O 1
ATOM 6144 N N . CYS B 1 93 ? 20.234 -31.984 -27.219 1 26.67 93 CYS B N 1
ATOM 6145 C CA . CYS B 1 93 ? 21.547 -32.062 -27.844 1 26.67 93 CYS B CA 1
ATOM 6146 C C . CYS B 1 93 ? 22.578 -31.266 -27.078 1 26.67 93 CYS B C 1
ATOM 6148 O O . CYS B 1 93 ? 22.359 -30.094 -26.781 1 26.67 93 CYS B O 1
ATOM 6150 N N . PRO B 1 94 ? 23.406 -31.953 -26.453 1 27.62 94 PRO B N 1
ATOM 6151 C CA . PRO B 1 94 ? 24.641 -31.234 -26.109 1 27.62 94 PRO B CA 1
ATOM 6152 C C . PRO B 1 94 ? 25.156 -30.375 -27.266 1 27.62 94 PRO B C 1
ATOM 6154 O O . PRO B 1 94 ? 25.031 -30.75 -28.438 1 27.62 94 PRO B O 1
ATOM 6157 N N . ARG B 1 95 ? 25.219 -29.094 -27.375 1 27.41 95 ARG B N 1
ATOM 6158 C CA . ARG B 1 95 ? 25.938 -28.328 -28.391 1 27.41 95 ARG B CA 1
ATOM 6159 C C . ARG B 1 95 ? 27.219 -29.031 -28.797 1 27.41 95 ARG B C 1
ATOM 6161 O O . ARG B 1 95 ? 28.25 -28.891 -28.141 1 27.41 95 ARG B O 1
ATOM 6168 N N . ASP B 1 96 ? 27.344 -30.266 -29.156 1 26.2 96 ASP B N 1
ATOM 6169 C CA . ASP B 1 96 ? 28.641 -30.656 -29.688 1 26.2 96 ASP B CA 1
ATOM 6170 C C . ASP B 1 96 ? 29.141 -29.656 -30.734 1 26.2 96 ASP B C 1
ATOM 6172 O O . ASP B 1 96 ? 30.297 -29.234 -30.719 1 26.2 96 ASP B O 1
ATOM 6176 N N . GLY B 1 97 ? 28.812 -30.078 -32.125 1 24.48 97 GLY B N 1
ATOM 6177 C CA . GLY B 1 97 ? 29.641 -29.688 -33.25 1 24.48 97 GLY B CA 1
ATOM 6178 C C . GLY B 1 97 ? 29.766 -28.188 -33.406 1 24.48 97 GLY B C 1
ATOM 6179 O O . GLY B 1 97 ? 29.016 -27.422 -32.812 1 24.48 97 GLY B O 1
ATOM 6180 N N . GLU B 1 98 ? 30.984 -27.828 -34.188 1 24.31 98 GLU B N 1
ATOM 6181 C CA . GLU B 1 98 ? 31.5 -26.594 -34.75 1 24.31 98 GLU B CA 1
ATOM 6182 C C . GLU B 1 98 ? 30.469 -25.891 -35.625 1 24.31 98 GLU B C 1
ATOM 6184 O O . GLU B 1 98 ? 30.031 -26.438 -36.625 1 24.31 98 GLU B O 1
ATOM 6189 N N . PRO B 1 99 ? 29.422 -25.484 -35.344 1 25.42 99 PRO B N 1
ATOM 6190 C CA . PRO B 1 99 ? 28.656 -24.797 -36.375 1 25.42 99 PRO B CA 1
ATOM 6191 C C . PRO B 1 99 ? 29.547 -24.016 -37.344 1 25.42 99 PRO B C 1
ATOM 6193 O O . PRO B 1 99 ? 30.234 -23.078 -36.906 1 25.42 99 PRO B O 1
ATOM 6196 N N . ASN B 1 100 ? 30.281 -24.797 -38.312 1 21.27 100 ASN B N 1
ATOM 6197 C CA . ASN B 1 100 ? 30.844 -24.078 -39.469 1 21.27 100 ASN B CA 1
ATOM 6198 C C . ASN B 1 100 ? 29.812 -23.172 -40.125 1 21.27 100 ASN B C 1
ATOM 6200 O O . ASN B 1 100 ? 29.016 -23.625 -40.938 1 21.27 100 ASN B O 1
ATOM 6204 N N . LYS B 1 101 ? 29.016 -22.547 -39.531 1 22.84 101 LYS B N 1
ATOM 6205 C CA . LYS B 1 101 ? 28.344 -21.5 -40.312 1 22.84 101 LYS B CA 1
ATOM 6206 C C . LYS B 1 101 ? 29.328 -20.781 -41.219 1 22.84 101 LYS B C 1
ATOM 6208 O O . LYS B 1 101 ? 30.281 -20.156 -40.75 1 22.84 101 LYS B O 1
ATOM 6213 N N . THR B 1 102 ? 29.703 -21.5 -42.344 1 20.23 102 THR B N 1
ATOM 6214 C CA . THR B 1 102 ? 30.125 -20.656 -43.469 1 20.23 102 THR B CA 1
ATOM 6215 C C . THR B 1 102 ? 29.297 -19.375 -43.5 1 20.23 102 THR B C 1
ATOM 6217 O O . THR B 1 102 ? 28.062 -19.422 -43.5 1 20.23 102 THR B O 1
ATOM 6220 N N . SER B 1 103 ? 29.953 -18.406 -43.094 1 21.39 103 SER B N 1
ATOM 6221 C CA . SER B 1 103 ? 29.703 -16.969 -43.125 1 21.39 103 SER B CA 1
ATOM 6222 C C . SER B 1 103 ? 29.312 -16.5 -44.5 1 21.39 103 SER B C 1
ATOM 6224 O O . SER B 1 103 ? 30.172 -16.156 -45.312 1 21.39 103 SER B O 1
ATOM 6226 N N . GLU B 1 104 ? 28.656 -17.5 -45.281 1 21.47 104 GLU B N 1
ATOM 6227 C CA . GLU B 1 104 ? 28.453 -16.766 -46.5 1 21.47 104 GLU B CA 1
ATOM 6228 C C . GLU B 1 104 ? 27.875 -15.375 -46.25 1 21.47 104 GLU B C 1
ATOM 6230 O O . GLU B 1 104 ? 26.844 -15.25 -45.562 1 21.47 104 GLU B O 1
ATOM 6235 N N . SER B 1 105 ? 28.844 -14.508 -46.375 1 23.11 105 SER B N 1
ATOM 6236 C CA . SER B 1 105 ? 28.812 -13.055 -46.5 1 23.11 105 SER B CA 1
ATOM 6237 C C . SER B 1 105 ? 27.828 -12.617 -47.594 1 23.11 105 SER B C 1
ATOM 6239 O O . SER B 1 105 ? 28.141 -12.695 -48.781 1 23.11 105 SER B O 1
ATOM 6241 N N . VAL B 1 106 ? 26.812 -13.414 -47.812 1 22.73 106 VAL B N 1
ATOM 6242 C CA . VAL B 1 106 ? 26.094 -12.82 -48.938 1 22.73 106 VAL B CA 1
ATOM 6243 C C . VAL B 1 106 ? 26.094 -11.297 -48.781 1 22.73 106 VAL B C 1
ATOM 6245 O O . VAL B 1 106 ? 25.688 -10.766 -47.75 1 22.73 106 VAL B O 1
ATOM 6248 N N . ASN B 1 107 ? 26.938 -10.75 -49.656 1 20.91 107 ASN B N 1
ATOM 6249 C CA . ASN B 1 107 ? 27.125 -9.367 -50.062 1 20.91 107 ASN B CA 1
ATOM 6250 C C . ASN B 1 107 ? 25.781 -8.703 -50.406 1 20.91 107 ASN B C 1
ATOM 6252 O O . ASN B 1 107 ? 25.297 -8.789 -51.531 1 20.91 107 ASN B O 1
ATOM 6256 N N . LYS B 1 108 ? 24.797 -9.172 -49.812 1 22.8 108 LYS B N 1
ATOM 6257 C CA . LYS B 1 108 ? 23.734 -8.312 -50.312 1 22.8 108 LYS B CA 1
ATOM 6258 C C . LYS B 1 108 ? 24.203 -6.867 -50.438 1 22.8 108 LYS B C 1
ATOM 6260 O O . LYS B 1 108 ? 24.812 -6.328 -49.531 1 22.8 108 LYS B O 1
ATOM 6265 N N . LYS B 1 109 ? 24.578 -6.594 -51.594 1 21.36 109 LYS B N 1
ATOM 6266 C CA . LYS B 1 109 ? 24.844 -5.219 -52.031 1 21.36 109 LYS B CA 1
ATOM 6267 C C . LYS B 1 109 ? 24.016 -4.227 -51.219 1 21.36 109 LYS B C 1
ATOM 6269 O O . LYS B 1 109 ? 22.797 -4.363 -51.094 1 21.36 109 LYS B O 1
ATOM 6274 N N . HIS B 1 110 ? 24.734 -3.879 -50.219 1 21.33 110 HIS B N 1
ATOM 6275 C CA . HIS B 1 110 ? 24.406 -2.689 -49.438 1 21.33 110 HIS B CA 1
ATOM 6276 C C . HIS B 1 110 ? 23.984 -1.537 -50.344 1 21.33 110 HIS B C 1
ATOM 6278 O O . HIS B 1 110 ? 24.844 -0.838 -50.906 1 21.33 110 HIS B O 1
ATOM 6284 N N . ASN B 1 111 ? 23.203 -1.978 -51.344 1 22.09 111 ASN B N 1
ATOM 6285 C CA . ASN B 1 111 ? 22.859 -0.717 -52 1 22.09 111 ASN B CA 1
ATOM 6286 C C . ASN B 1 111 ? 22.703 0.409 -50.969 1 22.09 111 ASN B C 1
ATOM 6288 O O . ASN B 1 111 ? 22.266 0.174 -49.844 1 22.09 111 ASN B O 1
ATOM 6292 N N . GLY B 1 112 ? 23.609 1.408 -51.156 1 21.95 112 GLY B N 1
ATOM 6293 C CA . GLY B 1 112 ? 23.828 2.75 -50.656 1 21.95 112 GLY B CA 1
ATOM 6294 C C . GLY B 1 112 ? 22.547 3.482 -50.312 1 21.95 112 GLY B C 1
ATOM 6295 O O . GLY B 1 112 ? 22.109 4.352 -51.062 1 21.95 112 GLY B O 1
ATOM 6296 N N . VAL B 1 113 ? 21.594 2.719 -50.219 1 23.19 113 VAL B N 1
ATOM 6297 C CA . VAL B 1 113 ? 20.578 3.76 -50.062 1 23.19 113 VAL B CA 1
ATOM 6298 C C . VAL B 1 113 ? 21.016 4.754 -49 1 23.19 113 VAL B C 1
ATOM 6300 O O . VAL B 1 113 ? 21.547 4.363 -47.969 1 23.19 113 VAL B O 1
ATOM 6303 N N . ASN B 1 114 ? 21.469 5.859 -49.375 1 20.88 114 ASN B N 1
ATOM 6304 C CA . ASN B 1 114 ? 21.75 7.082 -48.625 1 20.88 114 ASN B CA 1
ATOM 6305 C C . ASN B 1 114 ? 20.859 7.195 -47.406 1 20.88 114 ASN B C 1
ATOM 6307 O O . ASN B 1 114 ? 19.641 7.387 -47.531 1 20.88 114 ASN B O 1
ATOM 6311 N N . SER B 1 115 ? 21.047 6.238 -46.719 1 22.55 115 SER B N 1
ATOM 6312 C CA . SER B 1 115 ? 20.25 6.461 -45.531 1 22.55 115 SER B CA 1
ATOM 6313 C C . SER B 1 115 ? 20.422 7.887 -45 1 22.55 115 SER B C 1
ATOM 6315 O O . SER B 1 115 ? 21.516 8.289 -44.625 1 22.55 115 SER B O 1
ATOM 6317 N N . LYS B 1 116 ? 19.906 8.742 -45.625 1 23.58 116 LYS B N 1
ATOM 6318 C CA . LYS B 1 116 ? 19.828 10.062 -45.031 1 23.58 116 LYS B CA 1
ATOM 6319 C C . LYS B 1 116 ? 19.75 9.961 -43.5 1 23.58 116 LYS B C 1
ATOM 6321 O O . LYS B 1 116 ? 18.906 9.242 -42.969 1 23.58 116 LYS B O 1
ATOM 6326 N N . VAL B 1 117 ? 20.906 9.945 -42.812 1 25.05 117 VAL B N 1
ATOM 6327 C CA . VAL B 1 117 ? 21.141 10.344 -41.438 1 25.05 117 VAL B CA 1
ATOM 6328 C C . VAL B 1 117 ? 19.969 11.156 -40.938 1 25.05 117 VAL B C 1
ATOM 6330 O O . VAL B 1 117 ? 19.766 12.305 -41.344 1 25.05 117 VAL B O 1
ATOM 6333 N N . ALA B 1 118 ? 18.906 10.5 -40.969 1 25.61 118 ALA B N 1
ATOM 6334 C CA . ALA B 1 118 ? 17.859 11.43 -40.531 1 25.61 118 ALA B CA 1
ATOM 6335 C C . ALA B 1 118 ? 18.344 12.281 -39.375 1 25.61 118 ALA B C 1
ATOM 6337 O O . ALA B 1 118 ? 19.156 11.836 -38.562 1 25.61 118 ALA B O 1
ATOM 6338 N N . GLY B 1 119 ? 18.281 13.484 -39.344 1 25.98 119 GLY B N 1
ATOM 6339 C CA . GLY B 1 119 ? 18.75 14.516 -38.406 1 25.98 119 GLY B CA 1
ATOM 6340 C C . GLY B 1 119 ? 18.688 14.078 -36.969 1 25.98 119 GLY B C 1
ATOM 6341 O O . GLY B 1 119 ? 18.047 13.078 -36.625 1 25.98 119 GLY B O 1
ATOM 6342 N N . THR B 1 120 ? 19.578 14.438 -36.062 1 30.25 120 THR B N 1
ATOM 6343 C CA . THR B 1 120 ? 19.688 14.602 -34.625 1 30.25 120 THR B CA 1
ATOM 6344 C C . THR B 1 120 ? 18.312 14.508 -33.969 1 30.25 120 THR B C 1
ATOM 6346 O O . THR B 1 120 ? 17.484 15.422 -34.125 1 30.25 120 THR B O 1
ATOM 6349 N N . SER B 1 121 ? 17.766 13.383 -34.094 1 32.59 121 SER B N 1
ATOM 6350 C CA . SER B 1 121 ? 16.375 13.273 -33.656 1 32.59 121 SER B CA 1
ATOM 6351 C C . SER B 1 121 ? 16.141 14.062 -32.375 1 32.59 121 SER B C 1
ATOM 6353 O O . SER B 1 121 ? 16.891 13.922 -31.406 1 32.59 121 SER B O 1
ATOM 6355 N N . VAL B 1 122 ? 15.758 15.039 -32.375 1 35.16 122 VAL B N 1
ATOM 6356 C CA . VAL B 1 122 ? 15.078 15.82 -31.344 1 35.16 122 VAL B CA 1
ATOM 6357 C C . VAL B 1 122 ? 14.359 14.883 -30.375 1 35.16 122 VAL B C 1
ATOM 6359 O O . VAL B 1 122 ? 13.375 14.234 -30.75 1 35.16 122 VAL B O 1
ATOM 6362 N N . VAL B 1 123 ? 15.078 13.789 -29.703 1 42.94 123 VAL B N 1
ATOM 6363 C CA . VAL B 1 123 ? 14.43 13.234 -28.531 1 42.94 123 VAL B CA 1
ATOM 6364 C C . VAL B 1 123 ? 13.195 14.062 -28.188 1 42.94 123 VAL B C 1
ATOM 6366 O O . VAL B 1 123 ? 13.305 15.242 -27.844 1 42.94 123 VAL B O 1
ATOM 6369 N N . ASP B 1 124 ? 12.188 13.727 -28.797 1 53.28 124 ASP B N 1
ATOM 6370 C CA . ASP B 1 124 ? 10.914 14.445 -28.766 1 53.28 124 ASP B CA 1
ATOM 6371 C C . ASP B 1 124 ? 10.562 14.883 -27.344 1 53.28 124 ASP B C 1
ATOM 6373 O O . ASP B 1 124 ? 10.422 14.055 -26.453 1 53.28 124 ASP B O 1
ATOM 6377 N N . SER B 1 125 ? 11.148 15.883 -26.922 1 64.38 125 SER B N 1
ATOM 6378 C CA . SER B 1 125 ? 10.836 16.641 -25.719 1 64.38 125 SER B CA 1
ATOM 6379 C C . SER B 1 125 ? 9.445 16.281 -25.188 1 64.38 125 SER B C 1
ATOM 6381 O O . SER B 1 125 ? 9.219 16.25 -23.969 1 64.38 125 SER B O 1
ATOM 6383 N N . SER B 1 126 ? 8.758 15.617 -26.172 1 73.06 126 SER B N 1
ATOM 6384 C CA . SER B 1 126 ? 7.379 15.336 -25.766 1 73.06 126 SER B CA 1
ATOM 6385 C C . SER B 1 126 ? 7.277 14 -25.047 1 73.06 126 SER B C 1
ATOM 6387 O O . SER B 1 126 ? 6.574 13.883 -24.031 1 73.06 126 SER B O 1
ATOM 6389 N N . SER B 1 127 ?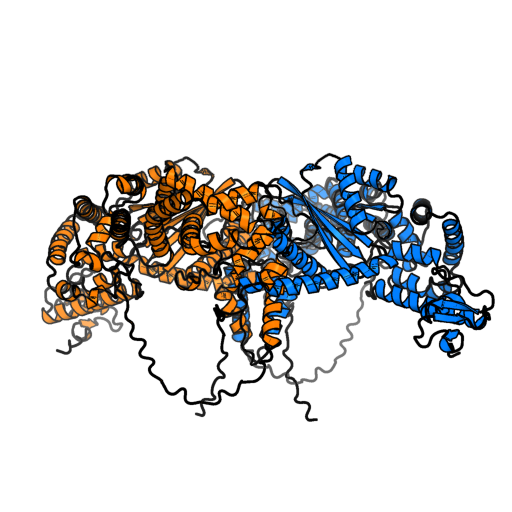 8.117 12.992 -25.562 1 79.19 127 SER B N 1
ATOM 6390 C CA . SER B 1 127 ? 8.07 11.68 -24.922 1 79.19 127 SER B CA 1
ATOM 6391 C C . SER B 1 127 ? 8.703 11.711 -23.531 1 79.19 127 SER B C 1
ATOM 6393 O O . SER B 1 127 ? 8.242 11.039 -22.625 1 79.19 127 SER B O 1
ATOM 6395 N N . GLN B 1 128 ? 9.711 12.5 -23.453 1 84.06 128 GLN B N 1
ATOM 6396 C CA . GLN B 1 128 ? 10.367 12.641 -22.156 1 84.06 128 GLN B CA 1
ATOM 6397 C C . GLN B 1 128 ? 9.438 13.32 -21.141 1 84.06 128 GLN B C 1
ATOM 6399 O O . GLN B 1 128 ? 9.398 12.93 -19.984 1 84.06 128 GLN B O 1
ATOM 6404 N N . GLU B 1 129 ? 8.719 14.203 -21.703 1 85.56 129 GLU B N 1
ATOM 6405 C CA . GLU B 1 129 ? 7.797 14.906 -20.828 1 85.56 129 GLU B CA 1
ATOM 6406 C C . GLU B 1 129 ? 6.668 13.992 -20.359 1 85.56 129 GLU B C 1
ATOM 6408 O O . GLU B 1 129 ? 6.223 14.086 -19.203 1 85.56 129 GLU B O 1
ATOM 6413 N N . ILE B 1 130 ? 6.281 13.164 -21.25 1 87.12 130 ILE B N 1
ATOM 6414 C CA . ILE B 1 130 ? 5.242 12.203 -20.891 1 87.12 130 ILE B CA 1
ATOM 6415 C C . ILE B 1 130 ? 5.773 11.234 -19.844 1 87.12 130 ILE B C 1
ATOM 6417 O O . ILE B 1 130 ? 5.098 10.961 -18.844 1 87.12 130 ILE B O 1
ATOM 6421 N N . SER B 1 131 ? 6.992 10.758 -20.016 1 90.5 131 SER B N 1
ATOM 6422 C CA . SER B 1 131 ? 7.605 9.828 -19.078 1 90.5 131 SER B CA 1
ATOM 6423 C C . SER B 1 131 ? 7.793 10.477 -17.703 1 90.5 131 SER B C 1
ATOM 6425 O O . SER B 1 131 ? 7.555 9.844 -16.672 1 90.5 131 SER B O 1
ATOM 6427 N N . LYS B 1 132 ? 8.164 11.711 -17.781 1 92.19 132 LYS B N 1
ATOM 6428 C CA . LYS B 1 132 ? 8.352 12.438 -16.547 1 92.19 132 LYS B CA 1
ATOM 6429 C C . LYS B 1 132 ? 7.031 12.625 -15.805 1 92.19 132 LYS B C 1
ATOM 6431 O O . LYS B 1 132 ? 6.973 12.5 -14.578 1 92.19 132 LYS B O 1
ATOM 6436 N N . SER B 1 133 ? 6.012 12.875 -16.531 1 91.81 133 SER B N 1
ATOM 6437 C CA . SER B 1 133 ? 4.699 13.062 -15.93 1 91.81 133 SER B CA 1
ATOM 6438 C C . SER B 1 133 ? 4.176 11.766 -15.32 1 91.81 133 SER B C 1
ATOM 6440 O O . SER B 1 133 ? 3.559 11.781 -14.258 1 91.81 133 SER B O 1
ATOM 6442 N N . ILE B 1 134 ? 4.414 10.727 -15.992 1 92.56 134 ILE B N 1
ATOM 6443 C CA . ILE B 1 134 ? 4.027 9.422 -15.469 1 92.56 134 ILE B CA 1
ATOM 6444 C C . ILE B 1 134 ? 4.797 9.141 -14.18 1 92.56 134 ILE B C 1
ATOM 6446 O O . ILE B 1 134 ? 4.207 8.742 -13.172 1 92.56 134 ILE B O 1
ATOM 6450 N N . GLY B 1 135 ? 6.109 9.336 -14.258 1 94.81 135 GLY B N 1
ATOM 6451 C CA . GLY B 1 135 ? 6.926 9.148 -13.07 1 94.81 135 GLY B CA 1
ATOM 6452 C C . GLY B 1 135 ? 6.465 9.969 -11.883 1 94.81 135 GLY B C 1
ATOM 6453 O O . GLY B 1 135 ? 6.344 9.453 -10.773 1 94.81 135 GLY B O 1
ATOM 6454 N N . ARG B 1 136 ? 6.109 11.164 -12.141 1 94.62 136 ARG B N 1
ATOM 6455 C CA . ARG B 1 136 ? 5.672 12.07 -11.086 1 94.62 136 ARG B CA 1
ATOM 6456 C C . ARG B 1 136 ? 4.398 11.562 -10.422 1 94.62 136 ARG B C 1
ATOM 6458 O O . ARG B 1 136 ? 4.258 11.641 -9.203 1 94.62 136 ARG B O 1
ATOM 6465 N N . PHE B 1 137 ? 3.48 11.086 -11.195 1 93.25 137 PHE B N 1
ATOM 6466 C CA . PHE B 1 137 ? 2.25 10.531 -10.633 1 93.25 137 PHE B CA 1
ATOM 6467 C C . PHE B 1 137 ? 2.545 9.312 -9.773 1 93.25 137 PHE B C 1
ATOM 6469 O O . PHE B 1 137 ? 2.025 9.195 -8.656 1 93.25 137 PHE B O 1
ATOM 6476 N N . PHE B 1 138 ? 3.402 8.414 -10.25 1 95.12 138 PHE B N 1
ATOM 6477 C CA . PHE B 1 138 ? 3.736 7.199 -9.516 1 95.12 138 PHE B CA 1
ATOM 6478 C C . PHE B 1 138 ? 4.434 7.531 -8.203 1 95.12 138 PHE B C 1
ATOM 6480 O O . PHE B 1 138 ? 4.145 6.926 -7.168 1 95.12 138 PHE B O 1
ATOM 6487 N N . TYR B 1 139 ? 5.324 8.562 -8.266 1 94.62 139 TYR B N 1
ATOM 6488 C CA . TYR B 1 139 ? 6.09 8.938 -7.078 1 94.62 139 TYR B CA 1
ATOM 6489 C C . TYR B 1 139 ? 5.199 9.617 -6.051 1 94.62 139 TYR B C 1
ATOM 6491 O O . TYR B 1 139 ? 5.23 9.273 -4.867 1 94.62 139 TYR B O 1
ATOM 6499 N N . GLU B 1 140 ? 4.391 10.539 -6.488 1 93.38 140 GLU B N 1
ATOM 6500 C CA . GLU B 1 140 ? 3.531 11.297 -5.578 1 93.38 140 GLU B CA 1
ATOM 6501 C C . GLU B 1 140 ? 2.51 10.383 -4.902 1 93.38 140 GLU B C 1
ATOM 6503 O O . GLU B 1 140 ? 2.273 10.5 -3.697 1 93.38 140 GLU B O 1
ATOM 6508 N N . ALA B 1 141 ? 1.908 9.445 -5.688 1 92 141 ALA B N 1
ATOM 6509 C CA . ALA B 1 141 ? 0.844 8.578 -5.191 1 92 141 ALA B CA 1
ATOM 6510 C C . ALA B 1 141 ? 1.419 7.371 -4.449 1 92 141 ALA B C 1
ATOM 6512 O O . ALA B 1 141 ? 0.688 6.641 -3.775 1 92 141 ALA B O 1
ATOM 6513 N N . GLY B 1 142 ? 2.697 7.172 -4.531 1 91.31 142 GLY B N 1
ATOM 6514 C CA . GLY B 1 142 ? 3.311 6.016 -3.9 1 91.31 142 GLY B CA 1
ATOM 6515 C C . GLY B 1 142 ? 2.9 4.699 -4.539 1 91.31 142 GLY B C 1
ATOM 6516 O O . GLY B 1 142 ? 2.668 3.711 -3.84 1 91.31 142 GLY B O 1
ATOM 6517 N N . ILE B 1 143 ? 2.729 4.695 -5.82 1 91.62 143 ILE B N 1
ATOM 6518 C CA . ILE B 1 143 ? 2.311 3.512 -6.562 1 91.62 143 ILE B CA 1
ATOM 6519 C C . ILE B 1 143 ? 3.516 2.605 -6.812 1 91.62 143 ILE B C 1
ATOM 6521 O O . ILE B 1 143 ? 4.617 3.088 -7.086 1 91.62 143 ILE B O 1
ATOM 6525 N N . ASP B 1 144 ? 3.238 1.321 -6.688 1 89.69 144 ASP B N 1
ATOM 6526 C CA . ASP B 1 144 ? 4.266 0.367 -7.09 1 89.69 144 ASP B CA 1
ATOM 6527 C C . ASP B 1 144 ? 4.691 0.595 -8.539 1 89.69 144 ASP B C 1
ATOM 6529 O O . ASP B 1 144 ? 3.848 0.64 -9.438 1 89.69 144 ASP B O 1
ATOM 6533 N N . LEU B 1 145 ? 5.949 0.708 -8.781 1 88.88 145 LEU B N 1
ATOM 6534 C CA . LEU B 1 145 ? 6.445 1.062 -10.102 1 88.88 145 LEU B CA 1
ATOM 6535 C C . LEU B 1 145 ? 6.141 -0.042 -11.109 1 88.88 145 LEU B C 1
ATOM 6537 O O . LEU B 1 145 ? 6.07 0.213 -12.312 1 88.88 145 LEU B O 1
ATOM 6541 N N . ASP B 1 146 ? 5.867 -1.26 -10.672 1 85.75 146 ASP B N 1
ATOM 6542 C CA . ASP B 1 146 ? 5.551 -2.383 -11.547 1 85.75 146 ASP B CA 1
ATOM 6543 C C . ASP B 1 146 ? 4.164 -2.223 -12.164 1 85.75 146 ASP B C 1
ATOM 6545 O O . ASP B 1 146 ? 3.822 -2.916 -13.125 1 85.75 146 ASP B O 1
ATOM 6549 N N . ALA B 1 147 ? 3.348 -1.321 -11.617 1 89.31 147 ALA B N 1
ATOM 6550 C CA . ALA B 1 147 ? 1.993 -1.099 -12.117 1 89.31 147 ALA B CA 1
ATOM 6551 C C . ALA B 1 147 ? 2.016 -0.566 -13.547 1 89.31 147 ALA B C 1
ATOM 6553 O O . ALA B 1 147 ? 1.001 -0.609 -14.242 1 89.31 147 ALA B O 1
ATOM 6554 N N . ILE B 1 148 ? 3.199 -0.064 -14 1 88.44 148 ILE B N 1
ATOM 6555 C CA . ILE B 1 148 ? 3.34 0.481 -15.352 1 88.44 148 ILE B CA 1
ATOM 6556 C C . ILE B 1 148 ? 3.146 -0.629 -16.375 1 88.44 148 ILE B C 1
ATOM 6558 O O . ILE B 1 148 ? 2.758 -0.366 -17.516 1 88.44 148 ILE B O 1
ATOM 6562 N N . ARG B 1 149 ? 3.35 -1.885 -15.969 1 84.5 149 ARG B N 1
ATOM 6563 C CA . ARG B 1 149 ? 3.297 -3.023 -16.875 1 84.5 149 ARG B CA 1
ATOM 6564 C C . ARG B 1 149 ? 1.879 -3.574 -16.984 1 84.5 149 ARG B C 1
ATOM 6566 O O . ARG B 1 149 ? 1.597 -4.418 -17.844 1 84.5 149 ARG B O 1
ATOM 6573 N N . LEU B 1 150 ? 1.019 -3.146 -16.188 1 87.81 150 LEU B N 1
ATOM 6574 C CA . LEU B 1 150 ? -0.337 -3.686 -16.172 1 87.81 150 LEU B CA 1
ATOM 6575 C C . LEU B 1 150 ? -1.083 -3.312 -17.453 1 87.81 150 LEU B C 1
ATOM 6577 O O . LEU B 1 150 ? -0.982 -2.18 -17.922 1 87.81 150 LEU B O 1
ATOM 6581 N N . PRO B 1 151 ? -1.784 -4.234 -18.016 1 87.25 151 PRO B N 1
ATOM 6582 C CA . PRO B 1 151 ? -2.564 -3.938 -19.219 1 87.25 151 PRO B CA 1
ATOM 6583 C C . PRO B 1 151 ? -3.609 -2.848 -18.984 1 87.25 151 PRO B C 1
ATOM 6585 O O . PRO B 1 151 ? -3.902 -2.07 -19.906 1 87.25 151 PRO B O 1
ATOM 6588 N N . SER B 1 152 ? -4.141 -2.807 -17.812 1 90.12 152 SER B N 1
ATOM 6589 C CA . SER B 1 152 ? -5.164 -1.807 -17.516 1 90.12 152 SER B CA 1
ATOM 6590 C C . SER B 1 152 ? -4.59 -0.394 -17.594 1 90.12 152 SER B C 1
ATOM 6592 O O . SER B 1 152 ? -5.305 0.553 -17.938 1 90.12 152 SER B O 1
ATOM 6594 N N . PHE B 1 153 ? -3.311 -0.265 -17.266 1 91.31 153 PHE B N 1
ATOM 6595 C CA . PHE B 1 153 ? -2.684 1.048 -17.391 1 91.31 153 PHE B CA 1
ATOM 6596 C C . PHE B 1 153 ? -2.602 1.484 -18.844 1 91.31 153 PHE B C 1
ATOM 6598 O O . PHE B 1 153 ? -2.951 2.617 -19.172 1 91.31 153 PHE B O 1
ATOM 6605 N N . GLN B 1 154 ? -2.18 0.576 -19.594 1 86.25 154 GLN B N 1
ATOM 6606 C CA . GLN B 1 154 ? -2.072 0.857 -21.031 1 86.25 154 GLN B CA 1
ATOM 6607 C C . GLN B 1 154 ? -3.438 1.177 -21.625 1 86.25 154 GLN B C 1
ATOM 6609 O O . GLN B 1 154 ? -3.57 2.113 -22.422 1 86.25 154 GLN B O 1
ATOM 6614 N N . ARG B 1 155 ? -4.414 0.418 -21.25 1 86.81 155 ARG B N 1
ATOM 6615 C CA . ARG B 1 155 ? -5.77 0.639 -21.734 1 86.81 155 ARG B CA 1
ATOM 6616 C C . ARG B 1 155 ? -6.297 2.002 -21.297 1 86.81 155 ARG B C 1
ATOM 6618 O O . ARG B 1 155 ? -7.004 2.67 -22.062 1 86.81 155 ARG B O 1
ATOM 6625 N N . MET B 1 156 ? -5.996 2.344 -20.109 1 89.31 156 MET B N 1
ATOM 6626 C CA . MET B 1 156 ? -6.43 3.643 -19.594 1 89.31 156 MET B CA 1
ATOM 6627 C C . MET B 1 156 ? -5.832 4.777 -20.422 1 89.31 156 MET B C 1
ATOM 6629 O O . MET B 1 156 ? -6.547 5.691 -20.844 1 89.31 156 MET B O 1
ATOM 6633 N N . VAL B 1 157 ? -4.543 4.707 -20.703 1 85.69 157 VAL B N 1
ATOM 6634 C CA . VAL B 1 157 ? -3.863 5.754 -21.453 1 85.69 157 VAL B CA 1
ATOM 6635 C C . VAL B 1 157 ? -4.398 5.793 -22.875 1 85.69 157 VAL B C 1
ATOM 6637 O O . VAL B 1 157 ? -4.66 6.871 -23.422 1 85.69 157 VAL B O 1
ATOM 6640 N N . LYS B 1 158 ? -4.664 4.645 -23.438 1 81.06 158 LYS B N 1
ATOM 6641 C CA . LYS B 1 158 ? -5.199 4.566 -24.797 1 81.06 158 LYS B CA 1
ATOM 6642 C C . LYS B 1 158 ? -6.602 5.164 -24.875 1 81.06 158 LYS B C 1
ATOM 6644 O O . LYS B 1 158 ? -6.953 5.82 -25.844 1 81.06 158 LYS B O 1
ATOM 6649 N N . ALA B 1 159 ? -7.363 4.848 -23.844 1 81.94 159 ALA B N 1
ATOM 6650 C CA . ALA B 1 159 ? -8.734 5.348 -23.812 1 81.94 159 ALA B CA 1
ATOM 6651 C C . ALA B 1 159 ? -8.766 6.871 -23.719 1 81.94 159 ALA B C 1
ATOM 6653 O O . ALA B 1 159 ? -9.688 7.512 -24.219 1 81.94 159 ALA B O 1
ATOM 6654 N N . THR B 1 160 ? -7.766 7.418 -23.109 1 77.31 160 THR B N 1
ATOM 6655 C CA . THR B 1 160 ? -7.734 8.859 -22.906 1 77.31 160 THR B CA 1
ATOM 6656 C C . THR B 1 160 ? -7.184 9.562 -24.156 1 77.31 160 THR B C 1
ATOM 6658 O O . THR B 1 160 ? -7.383 10.766 -24.328 1 77.31 160 THR B O 1
ATOM 6661 N N . LEU B 1 161 ? -6.43 8.844 -24.984 1 72.06 161 LEU B N 1
ATOM 6662 C CA . LEU B 1 161 ? -5.832 9.391 -26.188 1 72.06 161 LEU B CA 1
ATOM 6663 C C . LEU B 1 161 ? -6.902 9.688 -27.234 1 72.06 161 LEU B C 1
ATOM 6665 O O . LEU B 1 161 ? -6.645 10.406 -28.203 1 72.06 161 LEU B O 1
ATOM 6669 N N . SER B 1 162 ? -8.07 9.266 -27.016 1 59.5 162 SER B N 1
ATOM 6670 C CA . SER B 1 162 ? -9.047 9.477 -28.078 1 59.5 162 SER B CA 1
ATOM 6671 C C . SER B 1 162 ? -9.258 10.961 -28.344 1 59.5 162 SER B C 1
ATOM 6673 O O . SER B 1 162 ? -9.656 11.711 -27.453 1 59.5 162 SER B O 1
ATOM 6675 N N . PRO B 1 163 ? -8.633 11.477 -29.578 1 55.75 163 PRO B N 1
ATOM 6676 C CA . PRO B 1 163 ? -8.633 12.883 -30 1 55.75 163 PRO B CA 1
ATOM 6677 C C . PRO B 1 163 ? -10.016 13.516 -29.922 1 55.75 163 PRO B C 1
ATOM 6679 O O . PRO B 1 163 ? -11.008 12.883 -30.281 1 55.75 163 PRO B O 1
ATOM 6682 N N . GLY B 1 164 ? -10.148 14.742 -29.406 1 56 164 GLY B N 1
ATOM 6683 C CA . GLY B 1 164 ? -11.289 15.641 -29.453 1 56 164 GLY B CA 1
ATOM 6684 C C . GLY B 1 164 ? -12.219 15.5 -28.266 1 56 164 GLY B C 1
ATOM 6685 O O . GLY B 1 164 ? -13.188 16.25 -28.125 1 56 164 GLY B O 1
ATOM 6686 N N . LYS B 1 165 ? -11.797 14.453 -27.469 1 57.41 165 LYS B N 1
ATOM 6687 C CA . LYS B 1 165 ? -12.82 14.18 -26.469 1 57.41 165 LYS B CA 1
ATOM 6688 C C . LYS B 1 165 ? -12.492 14.875 -25.156 1 57.41 165 LYS B C 1
ATOM 6690 O O . LYS B 1 165 ? -11.328 15.047 -24.812 1 57.41 165 LYS B O 1
ATOM 6695 N N . THR B 1 166 ? -13.43 15.578 -24.672 1 64.06 166 THR B N 1
ATOM 6696 C CA . THR B 1 166 ? -13.367 16.141 -23.328 1 64.06 166 THR B CA 1
ATOM 6697 C C . THR B 1 166 ? -13.328 15.031 -22.281 1 64.06 166 THR B C 1
ATOM 6699 O O . THR B 1 166 ? -14.203 14.156 -22.266 1 64.06 166 THR B O 1
ATOM 6702 N N . VAL B 1 167 ? -12.125 14.953 -21.656 1 72.56 167 VAL B N 1
ATOM 6703 C CA . VAL B 1 167 ? -11.977 13.898 -20.656 1 72.56 167 VAL B CA 1
ATOM 6704 C C . VAL B 1 167 ? -12.516 14.375 -19.312 1 72.56 167 VAL B C 1
ATOM 6706 O O . VAL B 1 167 ? -12.062 15.398 -18.797 1 72.56 167 VAL B O 1
ATOM 6709 N N . LYS B 1 168 ? -13.633 13.836 -18.938 1 77.38 168 LYS B N 1
ATOM 6710 C CA . LYS B 1 168 ? -14.109 14.039 -17.578 1 77.38 168 LYS B CA 1
ATOM 6711 C C . LYS B 1 168 ? -13.578 12.953 -16.641 1 77.38 168 LYS B C 1
ATOM 6713 O O . LYS B 1 168 ? -13.82 11.766 -16.859 1 77.38 168 LYS B O 1
ATOM 6718 N N . PHE B 1 169 ? -12.836 13.422 -15.641 1 83.81 169 PHE B N 1
ATOM 6719 C CA . PHE B 1 169 ? -12.297 12.469 -14.672 1 83.81 169 PHE B CA 1
ATOM 6720 C C . PHE B 1 169 ? -13.375 12.039 -13.688 1 83.81 169 PHE B C 1
ATOM 6722 O O . PHE B 1 169 ? -14.18 12.859 -13.242 1 83.81 169 PHE B O 1
ATOM 6729 N N . PRO B 1 170 ? -13.422 10.766 -13.422 1 88.19 170 PRO B N 1
ATOM 6730 C CA . PRO B 1 170 ? -14.391 10.32 -12.422 1 88.19 170 PRO B CA 1
ATOM 6731 C C . PRO B 1 170 ? -14.039 10.789 -11.008 1 88.19 170 PRO B C 1
ATOM 6733 O O . PRO B 1 170 ? -12.875 11.055 -10.719 1 88.19 170 PRO B O 1
ATOM 6736 N N . SER B 1 171 ? -15.102 10.969 -10.18 1 86.12 171 SER B N 1
ATOM 6737 C CA . SER B 1 171 ? -14.906 11.273 -8.766 1 86.12 171 SER B CA 1
ATOM 6738 C C . SER B 1 171 ? -14.656 10 -7.961 1 86.12 171 SER B C 1
ATOM 6740 O O . SER B 1 171 ? -14.859 8.891 -8.461 1 86.12 171 SER B O 1
ATOM 6742 N N . CYS B 1 172 ? -14.18 10.172 -6.773 1 84.81 172 CYS B N 1
ATOM 6743 C CA . CYS B 1 172 ? -13.977 9.039 -5.875 1 84.81 172 CYS B CA 1
ATOM 6744 C C . CYS B 1 172 ? -15.289 8.305 -5.629 1 84.81 172 CYS B C 1
ATOM 6746 O O . CYS B 1 172 ? -15.312 7.074 -5.539 1 84.81 172 CYS B O 1
ATOM 6748 N N . GLN B 1 173 ? -16.328 9.023 -5.602 1 83.75 173 GLN B N 1
ATOM 6749 C CA . GLN B 1 173 ? -17.641 8.43 -5.375 1 83.75 173 GLN B CA 1
ATOM 6750 C C . GLN B 1 173 ? -18.078 7.59 -6.57 1 83.75 173 GLN B C 1
ATOM 6752 O O . GLN B 1 173 ? -18.688 6.531 -6.402 1 83.75 173 GLN B O 1
ATOM 6757 N N . GLU B 1 174 ? -17.75 8.062 -7.691 1 89.06 174 GLU B N 1
ATOM 6758 C CA . GLU B 1 174 ? -18.094 7.301 -8.883 1 89.06 174 GLU B CA 1
ATOM 6759 C C . GLU B 1 174 ? -17.281 6.012 -8.969 1 89.06 174 GLU B C 1
ATOM 6761 O O . GLU B 1 174 ? -17.797 4.969 -9.375 1 89.06 174 GLU B O 1
ATOM 6766 N N . LEU B 1 175 ? -16.047 6.117 -8.609 1 92 175 LEU B N 1
ATOM 6767 C CA . LEU B 1 175 ? -15.172 4.945 -8.617 1 92 175 LEU B CA 1
ATOM 6768 C C . LEU B 1 175 ? -15.68 3.883 -7.648 1 92 175 LEU B C 1
ATOM 6770 O O . LEU B 1 175 ? -15.555 2.686 -7.914 1 92 175 LEU B O 1
ATOM 6774 N N . ARG B 1 176 ? -16.359 4.336 -6.617 1 91 176 ARG B N 1
ATOM 6775 C CA . ARG B 1 176 ? -16.891 3.434 -5.594 1 91 176 ARG B CA 1
ATOM 6776 C C . ARG B 1 176 ? -18.312 2.988 -5.934 1 91 176 ARG B C 1
ATOM 6778 O O . ARG B 1 176 ? -18.812 2.027 -5.355 1 91 176 ARG B O 1
ATOM 6785 N N . GLY B 1 177 ? -18.875 3.705 -6.852 1 90.44 177 GLY B N 1
ATOM 6786 C CA . GLY B 1 177 ? -20.281 3.469 -7.141 1 90.44 177 GLY B CA 1
ATOM 6787 C C . GLY B 1 177 ? -20.5 2.697 -8.43 1 90.44 177 GLY B C 1
ATOM 6788 O O . GLY B 1 177 ? -20.109 1.531 -8.531 1 90.44 177 GLY B O 1
ATOM 6789 N N . TRP B 1 178 ? -20.922 3.436 -9.391 1 90 178 TRP B N 1
ATOM 6790 C CA . TRP B 1 178 ? -21.406 2.76 -10.586 1 90 178 TRP B CA 1
ATOM 6791 C C . TRP B 1 178 ? -20.266 2.129 -11.367 1 90 178 TRP B C 1
ATOM 6793 O O . TRP B 1 178 ? -20.438 1.096 -12.016 1 90 178 TRP B O 1
ATOM 6803 N N . ILE B 1 179 ? -19.094 2.742 -11.344 1 94.31 179 ILE B N 1
ATOM 6804 C CA . ILE B 1 179 ? -17.969 2.184 -12.086 1 94.31 179 ILE B CA 1
ATOM 6805 C C . ILE B 1 179 ? -17.594 0.822 -11.5 1 94.31 179 ILE B C 1
ATOM 6807 O O . ILE B 1 179 ? -17.312 -0.124 -12.25 1 94.31 179 ILE B O 1
ATOM 6811 N N . LEU B 1 180 ? -17.562 0.719 -10.195 1 94.75 180 LEU B N 1
ATOM 6812 C CA . LEU B 1 180 ? -17.281 -0.559 -9.547 1 94.75 180 LEU B CA 1
ATOM 6813 C C . LEU B 1 180 ? -18.391 -1.566 -9.836 1 94.75 180 LEU B C 1
ATOM 6815 O O . LEU B 1 180 ? -18.125 -2.746 -10.062 1 94.75 180 LEU B O 1
ATOM 6819 N N . GLN B 1 181 ? -19.656 -1.104 -9.836 1 93.81 181 GLN B N 1
ATOM 6820 C CA . GLN B 1 181 ? -20.781 -1.983 -10.148 1 93.81 181 GLN B CA 1
ATOM 6821 C C . GLN B 1 181 ? -20.609 -2.611 -11.523 1 93.81 181 GLN B C 1
ATOM 6823 O O . GLN B 1 181 ? -20.844 -3.811 -11.695 1 93.81 181 GLN B O 1
ATOM 6828 N N . ASP B 1 182 ? -20.266 -1.79 -12.375 1 93.75 182 ASP B N 1
ATOM 6829 C CA . ASP B 1 182 ? -20.062 -2.277 -13.734 1 93.75 182 ASP B CA 1
ATOM 6830 C C . ASP B 1 182 ? -18.922 -3.279 -13.797 1 93.75 182 ASP B C 1
ATOM 6832 O O . ASP B 1 182 ? -19 -4.285 -14.508 1 93.75 182 ASP B O 1
ATOM 6836 N N . ALA B 1 183 ? -17.859 -2.969 -13.117 1 95.69 183 ALA B N 1
ATOM 6837 C CA . ALA B 1 183 ? -16.719 -3.877 -13.094 1 95.69 183 ALA B CA 1
ATOM 6838 C C . ALA B 1 183 ? -17.094 -5.219 -12.477 1 95.69 183 ALA B C 1
ATOM 6840 O O . ALA B 1 183 ? -16.641 -6.27 -12.922 1 95.69 183 ALA B O 1
ATOM 6841 N N . VAL B 1 184 ? -17.906 -5.203 -11.477 1 96.25 184 VAL B N 1
ATOM 6842 C CA . VAL B 1 184 ? -18.359 -6.422 -10.812 1 96.25 184 VAL B CA 1
ATOM 6843 C C . VAL B 1 184 ? -19.172 -7.27 -11.797 1 96.25 184 VAL B C 1
ATOM 6845 O O . VAL B 1 184 ? -18.953 -8.484 -11.898 1 96.25 184 VAL B O 1
ATOM 6848 N N . LYS B 1 185 ? -20.047 -6.613 -12.492 1 94.56 185 LYS B N 1
ATOM 6849 C CA . LYS B 1 185 ? -20.875 -7.328 -13.461 1 94.56 185 LYS B CA 1
ATOM 6850 C C . LYS B 1 185 ? -20 -7.957 -14.555 1 94.56 185 LYS B C 1
ATOM 6852 O O . LYS B 1 185 ? -20.234 -9.102 -14.953 1 94.56 185 LYS B O 1
ATOM 6857 N N . GLU B 1 186 ? -19.094 -7.219 -14.961 1 94.94 186 GLU B N 1
ATOM 6858 C CA . GLU B 1 186 ? -18.188 -7.719 -15.992 1 94.94 186 GLU B CA 1
ATOM 6859 C C . GLU B 1 186 ? -17.422 -8.945 -15.492 1 94.94 186 GLU B C 1
ATOM 6861 O O . GLU B 1 186 ? -17.281 -9.93 -16.219 1 94.94 186 GLU B O 1
ATOM 6866 N N . MET B 1 187 ? -16.906 -8.883 -14.344 1 95.38 187 MET B N 1
ATOM 6867 C CA . MET B 1 187 ? -16.109 -9.992 -13.812 1 95.38 187 MET B CA 1
ATOM 6868 C C . MET B 1 187 ? -17 -11.188 -13.477 1 95.38 187 MET B C 1
ATOM 6870 O O . MET B 1 187 ? -16.562 -12.336 -13.57 1 95.38 187 MET B O 1
ATOM 6874 N N . GLN B 1 188 ? -18.234 -10.883 -13.094 1 95.38 188 GLN B N 1
ATOM 6875 C CA . GLN B 1 188 ? -19.172 -11.977 -12.875 1 95.38 188 GLN B CA 1
ATOM 6876 C C . GLN B 1 188 ? -19.438 -12.742 -14.172 1 95.38 188 GLN B C 1
ATOM 6878 O O . GLN B 1 188 ? -19.547 -13.969 -14.164 1 95.38 188 GLN B O 1
ATOM 6883 N N . GLN B 1 189 ? -19.516 -11.984 -15.203 1 94.19 189 GLN B N 1
ATOM 6884 C CA . GLN B 1 189 ? -19.672 -12.633 -16.5 1 94.19 189 GLN B CA 1
ATOM 6885 C C . GLN B 1 189 ? -18.453 -13.469 -16.859 1 94.19 189 GLN B C 1
ATOM 6887 O O . GLN B 1 189 ? -18.578 -14.586 -17.359 1 94.19 189 GLN B O 1
ATOM 6892 N N . TYR B 1 190 ? -17.328 -12.953 -16.656 1 94.19 190 TYR B N 1
ATOM 6893 C CA . TYR B 1 190 ? -16.094 -13.68 -16.859 1 94.19 190 TYR B CA 1
ATOM 6894 C C . TYR B 1 190 ? -16.078 -14.977 -16.062 1 94.19 190 TYR B C 1
ATOM 6896 O O . TYR B 1 190 ? -15.789 -16.047 -16.609 1 94.19 190 TYR B O 1
ATOM 6904 N N . VAL B 1 191 ? -16.422 -14.938 -14.805 1 96.25 191 VAL B N 1
ATOM 6905 C CA . VAL B 1 191 ? -16.406 -16.094 -13.906 1 96.25 191 VAL B CA 1
ATOM 6906 C C . VAL B 1 191 ? -17.422 -17.125 -14.375 1 96.25 191 VAL B C 1
ATOM 6908 O O . VAL B 1 191 ? -17.156 -18.328 -14.359 1 96.25 191 VAL B O 1
ATOM 6911 N N . MET B 1 192 ? -18.547 -16.594 -14.836 1 95 192 MET B N 1
ATOM 6912 C CA . MET B 1 192 ? -19.594 -17.5 -15.297 1 95 192 MET B CA 1
ATOM 6913 C C . MET B 1 192 ? -19.156 -18.266 -16.531 1 95 192 MET B C 1
ATOM 6915 O O . MET B 1 192 ? -19.422 -19.469 -16.641 1 95 192 MET B O 1
ATOM 6919 N N . GLU B 1 193 ? -18.516 -17.641 -17.375 1 93.38 193 GLU B N 1
ATOM 6920 C CA . GLU B 1 193 ? -18.031 -18.281 -18.594 1 93.38 193 GLU B CA 1
ATOM 6921 C C . GLU B 1 193 ? -17.016 -19.375 -18.266 1 93.38 193 GLU B C 1
ATOM 6923 O O . GLU B 1 193 ? -17.047 -20.453 -18.859 1 93.38 193 GLU B O 1
ATOM 6928 N N . ILE B 1 194 ? -16.203 -19.141 -17.375 1 95.25 194 ILE B N 1
ATOM 6929 C CA . ILE B 1 194 ? -15.188 -20.109 -16.984 1 95.25 194 ILE B CA 1
ATOM 6930 C C . ILE B 1 194 ? -15.836 -21.281 -16.266 1 95.25 194 ILE B C 1
ATOM 6932 O O . ILE B 1 194 ? -15.508 -22.438 -16.516 1 95.25 194 ILE B O 1
ATOM 6936 N N . ARG B 1 195 ? -16.75 -20.984 -15.414 1 94.94 195 ARG B N 1
ATOM 6937 C CA . ARG B 1 195 ? -17.438 -22.016 -14.633 1 94.94 195 ARG B CA 1
ATOM 6938 C C . ARG B 1 195 ? -18.172 -23 -15.531 1 94.94 195 ARG B C 1
ATOM 6940 O O . ARG B 1 195 ? -18.266 -24.188 -15.227 1 94.94 195 ARG B O 1
ATOM 6947 N N . ASN B 1 196 ? -18.641 -22.516 -16.609 1 92.31 196 ASN B N 1
ATOM 6948 C CA . ASN B 1 196 ? -19.375 -23.344 -17.531 1 92.31 196 ASN B CA 1
ATOM 6949 C C . ASN B 1 196 ? -18.484 -24.438 -18.156 1 92.31 196 ASN B C 1
ATOM 6951 O O . ASN B 1 196 ? -18.984 -25.484 -18.578 1 92.31 196 ASN B O 1
ATOM 6955 N N . SER B 1 197 ? -17.234 -24.281 -18.125 1 93 197 SER B N 1
ATOM 6956 C CA . SER B 1 197 ? -16.312 -25.234 -18.734 1 93 197 SER B CA 1
ATOM 6957 C C . SER B 1 197 ? -15.938 -26.344 -17.766 1 93 197 SER B C 1
ATOM 6959 O O . SER B 1 197 ? -15.391 -27.375 -18.172 1 93 197 SER B O 1
ATOM 6961 N N . TRP B 1 198 ? -16.312 -26.188 -16.484 1 95.25 198 TRP B N 1
ATOM 6962 C CA . TRP B 1 198 ? -15.883 -27.141 -15.469 1 95.25 198 TRP B CA 1
ATOM 6963 C C . TRP B 1 198 ? -16.516 -28.5 -15.695 1 95.25 198 TRP B C 1
ATOM 6965 O O . TRP B 1 198 ? -15.93 -29.531 -15.328 1 95.25 198 TRP B O 1
ATOM 6975 N N . ALA B 1 199 ? -17.656 -28.484 -16.281 1 91.06 199 ALA B N 1
ATOM 6976 C CA . ALA B 1 199 ? -18.391 -29.75 -16.469 1 91.06 199 ALA B CA 1
ATOM 6977 C C . ALA B 1 199 ? -17.625 -30.672 -17.422 1 91.06 199 ALA B C 1
ATOM 6979 O O . ALA B 1 199 ? -17.625 -31.891 -17.234 1 91.06 199 ALA B O 1
ATOM 6980 N N . SER B 1 200 ? -16.922 -30.141 -18.297 1 90.75 200 SER B N 1
ATOM 6981 C CA . SER B 1 200 ? -16.234 -30.922 -19.297 1 90.75 200 SER B CA 1
ATOM 6982 C C . SER B 1 200 ? -14.789 -31.203 -18.906 1 90.75 200 SER B C 1
ATOM 6984 O O . SER B 1 200 ? -14.32 -32.344 -19 1 90.75 200 SER B O 1
ATOM 6986 N N . THR B 1 201 ? -14.117 -30.281 -18.422 1 94.88 201 THR B N 1
ATOM 6987 C CA . THR B 1 201 ? -12.672 -30.406 -18.219 1 94.88 201 THR B CA 1
ATOM 6988 C C . THR B 1 201 ? -12.367 -30.734 -16.766 1 94.88 201 THR B C 1
ATOM 6990 O O . THR B 1 201 ? -11.25 -31.141 -16.438 1 94.88 201 THR B O 1
ATOM 6993 N N . GLY B 1 202 ? -13.367 -30.594 -15.922 1 96.31 202 GLY B N 1
ATOM 6994 C CA . GLY B 1 202 ? -13.016 -30.594 -14.516 1 96.31 202 GLY B CA 1
ATOM 6995 C C . GLY B 1 202 ? -12.227 -29.359 -14.102 1 96.31 202 GLY B C 1
ATOM 6996 O O . GLY B 1 202 ? -11.898 -28.516 -14.938 1 96.31 202 GLY B O 1
ATOM 6997 N N . CYS B 1 203 ? -12.023 -29.203 -12.844 1 97.81 203 CYS B N 1
ATOM 6998 C CA . CYS B 1 203 ? -11.281 -28.047 -12.359 1 97.81 203 CYS B CA 1
ATOM 6999 C C . CYS B 1 203 ? -10.43 -28.422 -11.156 1 97.81 203 CYS B C 1
ATOM 7001 O O . CYS B 1 203 ? -10.617 -29.469 -10.555 1 97.81 203 CYS B O 1
ATOM 7003 N N . SER B 1 204 ? -9.406 -27.609 -10.914 1 98.38 204 SER B N 1
ATOM 7004 C CA . SER B 1 204 ? -8.547 -27.734 -9.742 1 98.38 204 SER B CA 1
ATOM 7005 C C . SER B 1 204 ? -8.727 -26.562 -8.789 1 98.38 204 SER B C 1
ATOM 7007 O O . SER B 1 204 ? -8.719 -25.406 -9.219 1 98.38 204 SER B O 1
ATOM 7009 N N . ILE B 1 205 ? -8.906 -26.859 -7.516 1 98.62 205 ILE B N 1
ATOM 7010 C CA . ILE B 1 205 ? -8.914 -25.812 -6.496 1 98.62 205 ILE B CA 1
ATOM 7011 C C . ILE B 1 205 ? -7.48 -25.516 -6.051 1 98.62 205 ILE B C 1
ATOM 7013 O O . ILE B 1 205 ? -6.758 -26.422 -5.625 1 98.62 205 ILE B O 1
ATOM 7017 N N . LEU B 1 206 ? -7.086 -24.297 -6.191 1 98.56 206 LEU B N 1
ATOM 7018 C CA . LEU B 1 206 ? -5.734 -23.875 -5.824 1 98.56 206 LEU B CA 1
ATOM 7019 C C . LEU B 1 206 ? -5.746 -23.078 -4.527 1 98.56 206 LEU B C 1
ATOM 7021 O O . LEU B 1 206 ? -6.512 -22.125 -4.387 1 98.56 206 LEU B O 1
ATOM 7025 N N . LEU B 1 207 ? -4.875 -23.438 -3.629 1 98 207 LEU B N 1
ATOM 7026 C CA . LEU B 1 207 ? -4.82 -22.766 -2.336 1 98 207 LEU B CA 1
ATOM 7027 C C . LEU B 1 207 ? -3.529 -21.953 -2.197 1 98 207 LEU B C 1
ATOM 7029 O O . LEU B 1 207 ? -2.471 -22.391 -2.656 1 98 207 LEU B O 1
ATOM 7033 N N . ASP B 1 208 ? -3.596 -20.781 -1.636 1 96.25 208 ASP B N 1
ATOM 7034 C CA . ASP B 1 208 ? -2.465 -19.938 -1.254 1 96.25 208 ASP B CA 1
ATOM 7035 C C . ASP B 1 208 ? -2.621 -19.422 0.176 1 96.25 208 ASP B C 1
ATOM 7037 O O . ASP B 1 208 ? -3.566 -18.703 0.479 1 96.25 208 ASP B O 1
ATOM 7041 N N . GLY B 1 209 ? -1.722 -19.781 1.018 1 95.19 209 GLY B N 1
ATOM 7042 C CA . GLY B 1 209 ? -1.807 -19.375 2.412 1 95.19 209 GLY B CA 1
ATOM 7043 C C . GLY B 1 209 ? -0.615 -18.562 2.873 1 95.19 209 GLY B C 1
ATOM 7044 O O . GLY B 1 209 ? 0.506 -18.766 2.404 1 95.19 209 GLY B O 1
ATOM 7045 N N . TRP B 1 210 ? -0.861 -17.578 3.807 1 94.12 210 TRP B N 1
ATOM 7046 C CA . TRP B 1 210 ? 0.22 -16.781 4.379 1 94.12 210 TRP B CA 1
ATOM 7047 C C . TRP B 1 210 ? -0.173 -16.234 5.746 1 94.12 210 TRP B C 1
ATOM 7049 O O . TRP B 1 210 ? -1.349 -16.266 6.113 1 94.12 210 TRP B O 1
ATOM 7059 N N . ILE B 1 211 ? 0.773 -15.883 6.492 1 93.12 211 ILE B N 1
ATOM 7060 C CA . ILE B 1 211 ? 0.584 -15.211 7.777 1 93.12 211 ILE B CA 1
ATOM 7061 C C . ILE B 1 211 ? 0.814 -13.711 7.617 1 93.12 211 ILE B C 1
ATOM 7063 O O . ILE B 1 211 ? 1.868 -13.289 7.137 1 93.12 211 ILE B O 1
ATOM 7067 N N . ASP B 1 212 ? -0.135 -12.875 7.988 1 89.31 212 ASP B N 1
ATOM 7068 C CA . ASP B 1 212 ? 0.003 -11.438 7.801 1 89.31 212 ASP B CA 1
ATOM 7069 C C . ASP B 1 212 ? 0.773 -10.805 8.961 1 89.31 212 ASP B C 1
ATOM 7071 O O . ASP B 1 212 ? 1.242 -11.508 9.859 1 89.31 212 ASP B O 1
ATOM 7075 N N . SER B 1 213 ? 1.04 -9.469 8.961 1 82 213 SER B N 1
ATOM 7076 C CA . SER B 1 213 ? 1.841 -8.734 9.938 1 82 213 SER B CA 1
ATOM 7077 C C . SER B 1 213 ? 1.211 -8.805 11.328 1 82 213 SER B C 1
ATOM 7079 O O . SER B 1 213 ? 1.908 -8.688 12.336 1 82 213 SER B O 1
ATOM 7081 N N . ASN B 1 214 ? -0.1 -9.055 11.414 1 83.06 214 ASN B N 1
ATOM 7082 C CA . ASN B 1 214 ? -0.79 -9.141 12.703 1 83.06 214 ASN B CA 1
ATOM 7083 C C . ASN B 1 214 ? -0.813 -10.57 13.227 1 83.06 214 ASN B C 1
ATOM 7085 O O . ASN B 1 214 ? -1.427 -10.852 14.258 1 83.06 214 ASN B O 1
ATOM 7089 N N . GLY B 1 215 ? -0.252 -11.531 12.461 1 87.88 215 GLY B N 1
ATOM 7090 C CA . GLY B 1 215 ? -0.154 -12.914 12.883 1 87.88 215 GLY B CA 1
ATOM 7091 C C . GLY B 1 215 ? -1.353 -13.75 12.477 1 87.88 215 GLY B C 1
ATOM 7092 O O . GLY B 1 215 ? -1.521 -14.875 12.945 1 87.88 215 GLY B O 1
ATOM 7093 N N . ARG B 1 216 ? -2.238 -13.258 11.695 1 92.44 216 ARG B N 1
ATOM 7094 C CA . ARG B 1 216 ? -3.402 -14.008 11.227 1 92.44 216 ARG B CA 1
ATOM 7095 C C . ARG B 1 216 ? -3.02 -14.961 10.102 1 92.44 216 ARG B C 1
ATOM 7097 O O . ARG B 1 216 ? -2.211 -14.625 9.234 1 92.44 216 ARG B O 1
ATOM 7104 N N . ASN B 1 217 ? -3.605 -16.172 10.117 1 94.62 217 ASN B N 1
ATOM 7105 C CA . ASN B 1 217 ? -3.422 -17.156 9.055 1 94.62 217 ASN B CA 1
ATOM 7106 C C . ASN B 1 217 ? -4.512 -17.047 7.992 1 94.62 217 ASN B C 1
ATOM 7108 O O . ASN B 1 217 ? -5.66 -17.422 8.234 1 94.62 217 ASN B O 1
ATOM 7112 N N . LEU B 1 218 ? -4.191 -16.578 6.785 1 96.38 218 LEU B N 1
ATOM 7113 C CA . LEU B 1 218 ? -5.16 -16.297 5.73 1 96.38 218 LEU B CA 1
ATOM 7114 C C . LEU B 1 218 ? -4.961 -17.25 4.547 1 96.38 218 LEU B C 1
ATOM 7116 O O . LEU B 1 218 ? -3.869 -17.781 4.352 1 96.38 218 LEU B O 1
ATOM 7120 N N . ILE B 1 219 ? -6.035 -17.5 3.783 1 96.31 219 ILE B N 1
ATOM 7121 C CA . ILE B 1 219 ? -5.965 -18.406 2.639 1 96.31 219 ILE B CA 1
ATOM 7122 C C . ILE B 1 219 ? -6.754 -17.828 1.471 1 96.31 219 ILE B C 1
ATOM 7124 O O . ILE B 1 219 ? -7.82 -17.234 1.667 1 96.31 219 ILE B O 1
ATOM 7128 N N . ASN B 1 220 ? -6.188 -17.797 0.325 1 97.19 220 ASN B N 1
ATOM 7129 C CA . ASN B 1 220 ? -6.887 -17.531 -0.928 1 97.19 220 ASN B CA 1
ATOM 7130 C C . ASN B 1 220 ? -7.316 -18.828 -1.612 1 97.19 220 ASN B C 1
ATOM 7132 O O . ASN B 1 220 ? -6.562 -19.797 -1.637 1 97.19 220 ASN B O 1
ATOM 7136 N N . ILE B 1 221 ? -8.461 -18.875 -2.145 1 98.31 221 ILE B N 1
ATOM 7137 C CA . ILE B 1 221 ? -8.969 -20.031 -2.865 1 98.31 221 ILE B CA 1
ATOM 7138 C C . ILE B 1 221 ? -9.25 -19.656 -4.316 1 98.31 221 ILE B C 1
ATOM 7140 O O . ILE B 1 221 ? -10.117 -18.828 -4.59 1 98.31 221 ILE B O 1
ATOM 7144 N N . LEU B 1 222 ? -8.531 -20.25 -5.184 1 98.5 222 LEU B N 1
ATOM 7145 C CA . LEU B 1 222 ? -8.711 -20.062 -6.617 1 98.5 222 LEU B CA 1
ATOM 7146 C C . LEU B 1 222 ? -9.195 -21.359 -7.273 1 98.5 222 LEU B C 1
ATOM 7148 O O . LEU B 1 222 ? -9.039 -22.438 -6.707 1 98.5 222 LEU B O 1
ATOM 7152 N N . VAL B 1 223 ? -9.797 -21.25 -8.406 1 98.5 223 VAL B N 1
ATOM 7153 C CA . VAL B 1 223 ? -10.211 -22.406 -9.172 1 98.5 223 VAL B CA 1
ATOM 7154 C C . VAL B 1 223 ? -9.672 -22.312 -10.602 1 98.5 223 VAL B C 1
ATOM 7156 O O . VAL B 1 223 ? -9.883 -21.297 -11.281 1 98.5 223 VAL B O 1
ATOM 7159 N N . TYR B 1 224 ? -8.984 -23.359 -10.969 1 97.81 224 TYR B N 1
ATOM 7160 C CA . TYR B 1 224 ? -8.32 -23.359 -12.266 1 97.81 224 TYR B CA 1
ATOM 7161 C C . TYR B 1 224 ? -8.992 -24.344 -13.219 1 97.81 224 TYR B C 1
ATOM 7163 O O . TYR B 1 224 ? -9.375 -25.453 -12.812 1 97.81 224 TYR B O 1
ATOM 7171 N N . CYS B 1 225 ? -9.117 -23.984 -14.445 1 96.44 225 CYS B N 1
ATOM 7172 C CA . CYS B 1 225 ? -9.359 -24.828 -15.602 1 96.44 225 CYS B CA 1
ATOM 7173 C C . CYS B 1 225 ? -8.633 -24.297 -16.828 1 96.44 225 CYS B C 1
ATOM 7175 O O . CYS B 1 225 ? -8.109 -23.172 -16.812 1 96.44 225 CYS B O 1
ATOM 7177 N N . PRO B 1 226 ? -8.484 -25 -17.828 1 92.88 226 PRO B N 1
ATOM 7178 C CA . PRO B 1 226 ? -7.707 -24.562 -18.984 1 92.88 226 PRO B CA 1
ATOM 7179 C C . PRO B 1 226 ? -8.234 -23.266 -19.594 1 92.88 226 PRO B C 1
ATOM 7181 O O . PRO B 1 226 ? -7.469 -22.484 -20.156 1 92.88 226 PRO B O 1
ATOM 7184 N N . ARG B 1 227 ? -9.461 -22.984 -19.422 1 91.44 227 ARG B N 1
ATOM 7185 C CA . ARG B 1 227 ? -10.062 -21.781 -19.984 1 91.44 227 ARG B CA 1
ATOM 7186 C C . ARG B 1 227 ? -9.656 -20.547 -19.203 1 91.44 227 ARG B C 1
ATOM 7188 O O . ARG B 1 227 ? -9.68 -19.438 -19.719 1 91.44 227 ARG B O 1
ATOM 7195 N N . GLY B 1 228 ? -9.398 -20.812 -17.938 1 94 228 GLY B N 1
ATOM 7196 C CA . GLY B 1 228 ? -8.984 -19.703 -17.109 1 94 228 GLY B CA 1
ATOM 7197 C C . GLY B 1 228 ? -9.031 -20.016 -15.625 1 94 228 GLY B C 1
ATOM 7198 O O . GLY B 1 228 ? -9.5 -21.078 -15.227 1 94 228 GLY B O 1
ATOM 7199 N N . THR B 1 229 ? -8.469 -19.078 -14.891 1 96.69 229 THR B N 1
ATOM 7200 C CA . THR B 1 229 ? -8.477 -19.188 -13.43 1 96.69 229 THR B CA 1
ATOM 7201 C C . THR B 1 229 ? -9.352 -18.094 -12.812 1 96.69 229 THR B C 1
ATOM 7203 O O . THR B 1 229 ? -9.383 -16.969 -13.297 1 96.69 229 THR B O 1
ATOM 7206 N N . ILE B 1 230 ? -10.117 -18.484 -11.773 1 97.88 230 ILE B N 1
ATOM 7207 C CA . ILE B 1 230 ? -10.977 -17.484 -11.133 1 97.88 230 ILE B CA 1
ATOM 7208 C C . ILE B 1 230 ? -10.68 -17.438 -9.641 1 97.88 230 ILE B C 1
ATOM 7210 O O . ILE B 1 230 ? -10.172 -18.406 -9.062 1 97.88 230 ILE B O 1
ATOM 7214 N N . TYR B 1 231 ? -10.93 -16.297 -9.117 1 98 231 TYR B N 1
ATOM 7215 C CA . TYR B 1 231 ? -10.914 -16.078 -7.672 1 98 231 TYR B CA 1
ATOM 7216 C C . TYR B 1 231 ? -12.258 -16.422 -7.051 1 98 231 TYR B C 1
ATOM 7218 O O . TYR B 1 231 ? -13.281 -15.844 -7.41 1 98 231 TYR B O 1
ATOM 7226 N N . LEU B 1 232 ? -12.195 -17.391 -6.156 1 97.25 232 LEU B N 1
ATOM 7227 C CA . LEU B 1 232 ? -13.422 -17.766 -5.469 1 97.25 232 LEU B CA 1
ATOM 7228 C C . LEU B 1 232 ? -13.656 -16.906 -4.242 1 97.25 232 LEU B C 1
ATOM 7230 O O . LEU B 1 232 ? -14.594 -16.094 -4.215 1 97.25 232 LEU B O 1
ATOM 7234 N N . ARG B 1 233 ? -12.797 -16.969 -3.266 1 95.81 233 ARG B N 1
ATOM 7235 C CA . ARG B 1 233 ? -12.867 -16.141 -2.068 1 95.81 233 ARG B CA 1
ATOM 7236 C C . ARG B 1 233 ? -11.625 -16.328 -1.2 1 95.81 233 ARG B C 1
ATOM 7238 O O . ARG B 1 233 ? -10.781 -17.172 -1.489 1 95.81 233 ARG B O 1
ATOM 7245 N N . SER B 1 234 ? -11.484 -15.484 -0.223 1 96.62 234 SER B N 1
ATOM 7246 C CA . SER B 1 234 ? -10.453 -15.586 0.806 1 96.62 234 SER B CA 1
ATOM 7247 C C . SER B 1 234 ? -11.07 -15.789 2.186 1 96.62 234 SER B C 1
ATOM 7249 O O . SER B 1 234 ? -12.227 -15.438 2.41 1 96.62 234 SER B O 1
ATOM 7251 N N . SER B 1 235 ? -10.273 -16.438 3.055 1 95.81 235 SER B N 1
ATOM 7252 C CA . SER B 1 235 ? -10.789 -16.703 4.391 1 95.81 235 SER B CA 1
ATOM 7253 C C . SER B 1 235 ? -9.695 -16.594 5.445 1 95.81 235 SER B C 1
ATOM 7255 O O . SER B 1 235 ? -8.516 -16.781 5.141 1 95.81 235 SER B O 1
ATOM 7257 N N . ASP B 1 236 ? -10.094 -16.188 6.582 1 94.56 236 ASP B N 1
ATOM 7258 C CA . ASP B 1 236 ? -9.234 -16.219 7.758 1 94.56 236 ASP B CA 1
ATOM 7259 C C . ASP B 1 236 ? -9.344 -17.562 8.477 1 94.56 236 ASP B C 1
ATOM 7261 O O . ASP B 1 236 ? -10.391 -17.891 9.047 1 94.56 236 ASP B O 1
ATOM 7265 N N . ILE B 1 237 ? -8.305 -18.328 8.5 1 94.25 237 ILE B N 1
ATOM 7266 C CA . ILE B 1 237 ? -8.367 -19.656 9.086 1 94.25 237 ILE B CA 1
ATOM 7267 C C . ILE B 1 237 ? -7.555 -19.688 10.375 1 94.25 237 ILE B C 1
ATOM 7269 O O . ILE B 1 237 ? -7.066 -20.75 10.789 1 94.25 237 ILE B O 1
ATOM 7273 N N . SER B 1 238 ? -7.32 -18.578 10.938 1 91.62 238 SER B N 1
ATOM 7274 C CA . SER B 1 238 ? -6.535 -18.484 12.164 1 91.62 238 SER B CA 1
ATOM 7275 C C . SER B 1 238 ? -7.113 -19.359 13.266 1 91.62 238 SER B C 1
ATOM 7277 O O . SER B 1 238 ? -6.367 -19.938 14.055 1 91.62 238 SER B O 1
ATOM 7279 N N . SER B 1 239 ? -8.406 -19.5 13.32 1 87.94 239 SER B N 1
ATOM 7280 C CA . SER B 1 239 ? -9.07 -20.234 14.383 1 87.94 239 SER B CA 1
ATOM 7281 C C . SER B 1 239 ? -8.914 -21.75 14.18 1 87.94 239 SER B C 1
ATOM 7283 O O . SER B 1 239 ? -9.148 -22.531 15.109 1 87.94 239 SER B O 1
ATOM 7285 N N . PHE B 1 240 ? -8.5 -22.172 13.008 1 88.81 240 PHE B N 1
ATOM 7286 C CA . PHE B 1 240 ? -8.391 -23.578 12.695 1 88.81 240 PHE B CA 1
ATOM 7287 C C . PHE B 1 240 ? -6.984 -24.094 13 1 88.81 240 PHE B C 1
ATOM 7289 O O . PHE B 1 240 ? -6.715 -25.297 12.867 1 88.81 240 PHE B O 1
ATOM 7296 N N . ASN B 1 241 ? -6.148 -23.203 13.32 1 79.94 241 ASN B N 1
ATOM 7297 C CA . ASN B 1 241 ? -4.742 -23.578 13.406 1 79.94 241 ASN B CA 1
ATOM 7298 C C . ASN B 1 241 ? -4.547 -24.828 14.258 1 79.94 241 ASN B C 1
ATOM 7300 O O . ASN B 1 241 ? -4.953 -24.859 15.422 1 79.94 241 ASN B O 1
ATOM 7304 N N . GLY B 1 242 ? -4.035 -25.922 13.539 1 83 242 GLY B N 1
ATOM 7305 C CA . GLY B 1 242 ? -3.717 -27.172 14.219 1 83 242 GLY B CA 1
ATOM 7306 C C . GLY B 1 242 ? -4.914 -28.094 14.359 1 83 242 GLY B C 1
ATOM 7307 O O . GLY B 1 242 ? -4.777 -29.234 14.82 1 83 242 GLY B O 1
ATOM 7308 N N . ASN B 1 243 ? -6.031 -27.672 13.977 1 92.56 243 ASN B N 1
ATOM 7309 C CA . ASN B 1 243 ? -7.246 -28.469 14.086 1 92.56 243 ASN B CA 1
ATOM 7310 C C . ASN B 1 243 ? -7.625 -29.094 12.742 1 92.56 243 ASN B C 1
ATOM 7312 O O . ASN B 1 243 ? -8.32 -28.469 11.938 1 92.56 243 ASN B O 1
ATOM 7316 N N . VAL B 1 244 ? -7.348 -30.359 12.594 1 94.69 244 VAL B N 1
ATOM 7317 C CA . VAL B 1 244 ? -7.523 -31.078 11.336 1 94.69 244 VAL B CA 1
ATOM 7318 C C . VAL B 1 244 ? -9.008 -31.188 11 1 94.69 244 VAL B C 1
ATOM 7320 O O . VAL B 1 244 ? -9.406 -31 9.852 1 94.69 244 VAL B O 1
ATOM 7323 N N . ASP B 1 245 ? -9.82 -31.391 11.969 1 93.81 245 ASP B N 1
ATOM 7324 C CA . ASP B 1 245 ? -11.25 -31.594 11.734 1 93.81 245 ASP B CA 1
ATOM 7325 C C . ASP B 1 245 ? -11.922 -30.297 11.273 1 93.81 245 ASP B C 1
ATOM 7327 O O . ASP B 1 245 ? -12.766 -30.312 10.375 1 93.81 245 ASP B O 1
ATOM 7331 N N . ALA B 1 246 ? -11.531 -29.297 11.914 1 94.25 246 ALA B N 1
ATOM 7332 C CA . ALA B 1 246 ? -12.094 -28.016 11.516 1 94.25 246 ALA B CA 1
ATOM 7333 C C . ALA B 1 246 ? -11.688 -27.641 10.094 1 94.25 246 ALA B C 1
ATOM 7335 O O . ALA B 1 246 ? -12.492 -27.109 9.328 1 94.25 246 ALA B O 1
ATOM 7336 N N . MET B 1 247 ? -10.531 -27.906 9.781 1 95.69 247 MET B N 1
ATOM 7337 C CA . MET B 1 247 ? -10.039 -27.609 8.438 1 95.69 247 MET B CA 1
ATOM 7338 C C . MET B 1 247 ? -10.734 -28.5 7.406 1 95.69 247 MET B C 1
ATOM 7340 O O . MET B 1 247 ? -11.031 -28.047 6.297 1 95.69 247 MET B O 1
ATOM 7344 N N . LEU B 1 248 ? -10.906 -29.734 7.801 1 96.25 248 LEU B N 1
ATOM 7345 C CA . LEU B 1 248 ? -11.602 -30.656 6.914 1 96.25 248 LEU B CA 1
ATOM 7346 C C . LEU B 1 248 ? -13 -30.156 6.586 1 96.25 248 LEU B C 1
ATOM 7348 O O . LEU B 1 248 ? -13.406 -30.156 5.422 1 96.25 248 LEU B O 1
ATOM 7352 N N . LEU B 1 249 ? -13.688 -29.672 7.59 1 95.19 249 LEU B N 1
ATOM 7353 C CA . LEU B 1 249 ? -15.031 -29.141 7.391 1 95.19 249 LEU B CA 1
ATOM 7354 C C . LEU B 1 249 ? -15.008 -27.922 6.477 1 95.19 249 LEU B C 1
ATOM 7356 O O . LEU B 1 249 ? -15.891 -27.734 5.645 1 95.19 249 LEU B O 1
ATOM 7360 N N . PHE B 1 250 ? -14.07 -27.172 6.676 1 95.62 250 PHE B N 1
ATOM 7361 C CA . PHE B 1 250 ? -13.906 -25.969 5.871 1 95.62 250 PHE B CA 1
ATOM 7362 C C . PHE B 1 250 ? -13.734 -26.312 4.398 1 95.62 250 PHE B C 1
ATOM 7364 O O . PHE B 1 250 ? -14.383 -25.719 3.533 1 95.62 250 PHE B O 1
ATOM 7371 N N . PHE B 1 251 ? -12.883 -27.25 4.074 1 97.12 251 PHE B N 1
ATOM 7372 C CA . PHE B 1 251 ? -12.609 -27.594 2.688 1 97.12 251 PHE B CA 1
ATOM 7373 C C . PHE B 1 251 ? -13.789 -28.359 2.078 1 97.12 251 PHE B C 1
ATOM 7375 O O . PHE B 1 251 ? -14.031 -28.266 0.871 1 97.12 251 PHE B O 1
ATOM 7382 N N . GLU B 1 252 ? -14.539 -29.062 2.9 1 96.19 252 GLU B N 1
ATOM 7383 C CA . GLU B 1 252 ? -15.773 -29.656 2.408 1 96.19 252 GLU B CA 1
ATOM 7384 C C . GLU B 1 252 ? -16.75 -28.594 1.934 1 96.19 252 GLU B C 1
ATOM 7386 O O . GLU B 1 252 ? -17.422 -28.781 0.914 1 96.19 252 GLU B O 1
ATOM 7391 N N . GLU B 1 253 ? -16.75 -27.562 2.676 1 95.06 253 GLU B N 1
ATOM 7392 C CA . GLU B 1 253 ? -17.609 -26.453 2.287 1 95.06 253 GLU B CA 1
ATOM 7393 C C . GLU B 1 253 ? -17.156 -25.844 0.962 1 95.06 253 GLU B C 1
ATOM 7395 O O . GLU B 1 253 ? -18 -25.484 0.129 1 95.06 253 GLU B O 1
ATOM 7400 N N . VAL B 1 254 ? -15.883 -25.703 0.829 1 97 254 VAL B N 1
ATOM 7401 C CA . VAL B 1 254 ? -15.336 -25.156 -0.407 1 97 254 VAL B CA 1
ATOM 7402 C C . VAL B 1 254 ? -15.688 -26.062 -1.579 1 97 254 VAL B C 1
ATOM 7404 O O . VAL B 1 254 ? -16.062 -25.594 -2.654 1 97 254 VAL B O 1
ATOM 7407 N N . LEU B 1 255 ? -15.57 -27.406 -1.383 1 97.31 255 LEU B N 1
ATOM 7408 C CA . LEU B 1 255 ? -15.898 -28.391 -2.416 1 97.31 255 LEU B CA 1
ATOM 7409 C C . LEU B 1 255 ? -17.375 -28.281 -2.818 1 97.31 255 LEU B C 1
ATOM 7411 O O . LEU B 1 255 ? -17.703 -28.359 -4.004 1 97.31 255 LEU B O 1
ATOM 7415 N N . GLU B 1 256 ? -18.172 -28.031 -1.842 1 95.44 256 GLU B N 1
ATOM 7416 C CA . GLU B 1 256 ? -19.594 -27.891 -2.109 1 95.44 256 GLU B CA 1
ATOM 7417 C C . GLU B 1 256 ? -19.891 -26.609 -2.895 1 95.44 256 GLU B C 1
ATOM 7419 O O . GLU B 1 256 ? -20.75 -26.609 -3.781 1 95.44 256 GLU B O 1
ATOM 7424 N N . GLU B 1 257 ? -19.188 -25.656 -2.555 1 94.06 257 GLU B N 1
ATOM 7425 C CA . GLU B 1 257 ? -19.359 -24.375 -3.223 1 94.06 257 GLU B CA 1
ATOM 7426 C C . GLU B 1 257 ? -19 -24.469 -4.703 1 94.06 257 GLU B C 1
ATOM 7428 O O . GLU B 1 257 ? -19.688 -23.875 -5.551 1 94.06 257 GLU B O 1
ATOM 7433 N N . VAL B 1 258 ? -17.938 -25.141 -5.047 1 96.62 258 VAL B N 1
ATOM 7434 C CA . VAL B 1 258 ? -17.469 -25.266 -6.426 1 96.62 258 VAL B CA 1
ATOM 7435 C C . VAL B 1 258 ? -18.281 -26.359 -7.141 1 96.62 258 VAL B C 1
ATOM 7437 O O . VAL B 1 258 ? -18.562 -26.234 -8.336 1 96.62 258 VAL B O 1
ATOM 7440 N N . GLY B 1 259 ? -18.703 -27.359 -6.465 1 95.06 259 GLY B N 1
ATOM 7441 C CA . GLY B 1 259 ? -19.328 -28.562 -6.992 1 95.06 259 GLY B CA 1
ATOM 7442 C C . GLY B 1 259 ? -18.406 -29.781 -6.969 1 95.06 259 GLY B C 1
ATOM 7443 O O . GLY B 1 259 ? -17.516 -29.906 -7.805 1 95.06 259 GLY B O 1
ATOM 7444 N N . VAL B 1 260 ? -18.688 -30.672 -6.152 1 93.12 260 VAL B N 1
ATOM 7445 C CA . VAL B 1 260 ? -17.812 -31.812 -5.891 1 93.12 260 VAL B CA 1
ATOM 7446 C C . VAL B 1 260 ? -17.625 -32.625 -7.172 1 93.12 260 VAL B C 1
ATOM 7448 O O . VAL B 1 260 ? -16.547 -33.156 -7.422 1 93.12 260 VAL B O 1
ATOM 7451 N N . GLU B 1 261 ? -18.562 -32.625 -7.988 1 91.38 261 GLU B N 1
ATOM 7452 C CA . GLU B 1 261 ? -18.547 -33.469 -9.195 1 91.38 261 GLU B CA 1
ATOM 7453 C C . GLU B 1 261 ? -17.578 -32.875 -10.227 1 91.38 261 GLU B C 1
ATOM 7455 O O . GLU B 1 261 ? -17.062 -33.625 -11.078 1 91.38 261 GLU B O 1
ATOM 7460 N N . THR B 1 262 ? -17.297 -31.625 -10.062 1 95.5 262 THR B N 1
ATOM 7461 C CA . THR B 1 262 ? -16.469 -31 -11.086 1 95.5 262 THR B CA 1
ATOM 7462 C C . THR B 1 262 ? -15.016 -30.906 -10.617 1 95.5 262 THR B C 1
ATOM 7464 O O . THR B 1 262 ? -14.109 -30.703 -11.43 1 95.5 262 THR B O 1
ATOM 7467 N N . VAL B 1 263 ? -14.789 -31.109 -9.375 1 97.94 263 VAL B N 1
ATOM 7468 C CA . VAL B 1 263 ? -13.453 -30.938 -8.828 1 97.94 263 VAL B CA 1
ATOM 7469 C C . VAL B 1 263 ? -12.633 -32.219 -9.008 1 97.94 263 VAL B C 1
ATOM 7471 O O . VAL B 1 263 ? -13.078 -33.281 -8.625 1 97.94 263 VAL B O 1
ATOM 7474 N N . VAL B 1 264 ? -11.469 -32.062 -9.57 1 97.81 264 VAL B N 1
ATOM 7475 C CA . VAL B 1 264 ? -10.57 -33.219 -9.758 1 97.81 264 VAL B CA 1
ATOM 7476 C C . VAL B 1 264 ? -9.555 -33.281 -8.617 1 97.81 264 VAL B C 1
ATOM 7478 O O . VAL B 1 264 ? -9.266 -34.344 -8.094 1 97.81 264 VAL B O 1
ATOM 7481 N N . GLN B 1 265 ? -9.086 -32.062 -8.297 1 98.19 265 GLN B N 1
ATOM 7482 C CA . GLN B 1 265 ? -8.078 -32.062 -7.246 1 98.19 265 GLN B CA 1
ATOM 7483 C C . GLN B 1 265 ? -8.062 -30.719 -6.496 1 98.19 265 GLN B C 1
ATOM 7485 O O . GLN B 1 265 ? -8.594 -29.719 -6.988 1 98.19 265 GLN B O 1
ATOM 7490 N N . ILE B 1 266 ? -7.488 -30.766 -5.332 1 98.19 266 ILE B N 1
ATOM 7491 C CA . ILE B 1 266 ? -7.086 -29.594 -4.566 1 98.19 266 ILE B CA 1
ATOM 7492 C C . ILE B 1 266 ? -5.562 -29.516 -4.484 1 98.19 266 ILE B C 1
ATOM 7494 O O . ILE B 1 266 ? -4.91 -30.5 -4.129 1 98.19 266 ILE B O 1
ATOM 7498 N N . VAL B 1 267 ? -5.016 -28.406 -4.895 1 98.19 267 VAL B N 1
ATOM 7499 C CA . VAL B 1 267 ? -3.57 -28.203 -4.828 1 98.19 267 VAL B CA 1
ATOM 7500 C C . VAL B 1 267 ? -3.225 -27.375 -3.596 1 98.19 267 VAL B C 1
ATOM 7502 O O . VAL B 1 267 ? -3.504 -26.172 -3.553 1 98.19 267 VAL B O 1
ATOM 7505 N N . ALA B 1 268 ? -2.584 -27.984 -2.633 1 97.44 268 ALA B N 1
ATOM 7506 C CA . ALA B 1 268 ? -2.24 -27.344 -1.368 1 97.44 268 ALA B CA 1
ATOM 7507 C C . ALA B 1 268 ? -0.953 -26.531 -1.499 1 97.44 268 ALA B C 1
ATOM 7509 O O . ALA B 1 268 ? -0.136 -26.781 -2.387 1 97.44 268 ALA B O 1
ATOM 7510 N N . TYR B 1 269 ? -0.753 -25.578 -0.598 1 94.88 269 TYR B N 1
ATOM 7511 C CA . TYR B 1 269 ? 0.404 -24.688 -0.649 1 94.88 269 TYR B CA 1
ATOM 7512 C C . TYR B 1 269 ? 1.454 -25.109 0.374 1 94.88 269 TYR B C 1
ATOM 7514 O O . TYR B 1 269 ? 2.557 -24.547 0.4 1 94.88 269 TYR B O 1
ATOM 7522 N N . SER B 1 270 ? 1.096 -26.062 1.197 1 92.19 270 SER B N 1
ATOM 7523 C CA . SER B 1 270 ? 1.979 -26.391 2.311 1 92.19 270 SER B CA 1
ATOM 7524 C C . SER B 1 270 ? 2.109 -27.906 2.477 1 92.19 270 SER B C 1
ATOM 7526 O O . SER B 1 270 ? 1.199 -28.656 2.119 1 92.19 270 SER B O 1
ATOM 7528 N N . THR B 1 271 ? 3.232 -28.297 3.014 1 92.5 271 THR B N 1
ATOM 7529 C CA . THR B 1 271 ? 3.494 -29.703 3.326 1 92.5 271 THR B CA 1
ATOM 7530 C C . THR B 1 271 ? 3.463 -29.938 4.832 1 92.5 271 THR B C 1
ATOM 7532 O O . THR B 1 271 ? 4.012 -30.922 5.324 1 92.5 271 THR B O 1
ATOM 7535 N N . SER B 1 272 ? 2.855 -29.047 5.496 1 92 272 SER B N 1
ATOM 7536 C CA . SER B 1 272 ? 2.76 -29.219 6.945 1 92 272 SER B CA 1
ATOM 7537 C C . SER B 1 272 ? 1.994 -30.484 7.305 1 92 272 SER B C 1
ATOM 7539 O O . SER B 1 272 ? 1.147 -30.938 6.535 1 92 272 SER B O 1
ATOM 7541 N N . ALA B 1 273 ? 2.285 -31.016 8.43 1 92.31 273 ALA B N 1
ATOM 7542 C CA . ALA B 1 273 ? 1.657 -32.25 8.883 1 92.31 273 ALA B CA 1
ATOM 7543 C C . ALA B 1 273 ? 0.14 -32.094 8.953 1 92.31 273 ALA B C 1
ATOM 7545 O O . ALA B 1 273 ? -0.597 -33 8.578 1 92.31 273 ALA B O 1
ATOM 7546 N N . CYS B 1 274 ? -0.26 -31 9.391 1 92 274 CYS B N 1
ATOM 7547 C CA . CYS B 1 274 ? -1.691 -30.75 9.516 1 92 274 CYS B CA 1
ATOM 7548 C C . CYS B 1 274 ? -2.365 -30.734 8.148 1 92 274 CYS B C 1
ATOM 7550 O O . CYS B 1 274 ? -3.395 -31.391 7.957 1 92 274 CYS B O 1
ATOM 7552 N N . MET B 1 275 ? -1.807 -30.078 7.242 1 93.56 275 MET B N 1
ATOM 7553 C CA . MET B 1 275 ? -2.387 -29.984 5.906 1 93.56 275 MET B CA 1
ATOM 7554 C C . MET B 1 275 ? -2.387 -31.328 5.207 1 93.56 275 MET B C 1
ATOM 7556 O O . MET B 1 275 ? -3.34 -31.672 4.504 1 93.56 275 MET B O 1
ATOM 7560 N N . MET B 1 276 ? -1.301 -32.094 5.391 1 94.25 276 MET B N 1
ATOM 7561 C CA . MET B 1 276 ? -1.214 -33.406 4.789 1 94.25 276 MET B CA 1
ATOM 7562 C C . MET B 1 276 ? -2.277 -34.344 5.363 1 94.25 276 MET B C 1
ATOM 7564 O O . MET B 1 276 ? -2.885 -35.125 4.629 1 94.25 276 MET B O 1
ATOM 7568 N N . GLU B 1 277 ? -2.494 -34.219 6.637 1 95.88 277 GLU B N 1
ATOM 7569 C CA . GLU B 1 277 ? -3.516 -35.031 7.273 1 95.88 277 GLU B CA 1
ATOM 7570 C C . GLU B 1 277 ? -4.91 -34.656 6.781 1 95.88 277 GLU B C 1
ATOM 7572 O O . GLU B 1 277 ? -5.758 -35.531 6.586 1 95.88 277 GLU B O 1
ATOM 7577 N N . VAL B 1 278 ? -5.133 -33.406 6.652 1 96.38 278 VAL B N 1
ATOM 7578 C CA . VAL B 1 278 ? -6.41 -32.938 6.121 1 96.38 278 VAL B CA 1
ATOM 7579 C C . VAL B 1 278 ? -6.625 -33.531 4.719 1 96.38 278 VAL B C 1
ATOM 7581 O O . VAL B 1 278 ? -7.723 -33.969 4.395 1 96.38 278 VAL B O 1
ATOM 7584 N N . GLY B 1 279 ? -5.605 -33.469 3.879 1 96.56 279 GLY B N 1
ATOM 7585 C CA . GLY B 1 279 ? -5.695 -34 2.531 1 96.56 279 GLY B CA 1
ATOM 7586 C C . GLY B 1 279 ? -6.039 -35.5 2.504 1 96.56 279 GLY B C 1
ATOM 7587 O O . GLY B 1 279 ? -6.875 -35.906 1.709 1 96.56 279 GLY B O 1
ATOM 7588 N N . LYS B 1 280 ? -5.418 -36.219 3.361 1 95.25 280 LYS B N 1
ATOM 7589 C CA . LYS B 1 280 ? -5.672 -37.656 3.443 1 95.25 280 LYS B CA 1
ATOM 7590 C C . LYS B 1 280 ? -7.121 -37.938 3.822 1 95.25 280 LYS B C 1
ATOM 7592 O O . LYS B 1 280 ? -7.785 -38.781 3.189 1 95.25 280 LYS B O 1
ATOM 7597 N N . LYS B 1 281 ? -7.574 -37.281 4.809 1 96.69 281 LYS B N 1
ATOM 7598 C CA . LYS B 1 281 ? -8.945 -37.469 5.277 1 96.69 281 LYS B CA 1
ATOM 7599 C C . LYS B 1 281 ? -9.953 -37.031 4.219 1 96.69 281 LYS B C 1
ATOM 7601 O O . LYS B 1 281 ? -11 -37.656 4.059 1 96.69 281 LYS B O 1
ATOM 7606 N N . LEU B 1 282 ? -9.641 -36 3.586 1 97.06 282 LEU B N 1
ATOM 7607 C CA . LEU B 1 282 ? -10.547 -35.469 2.557 1 97.06 282 LEU B CA 1
ATOM 7608 C C . LEU B 1 282 ? -10.672 -36.469 1.41 1 97.06 282 LEU B C 1
ATOM 7610 O O . LEU B 1 282 ? -11.766 -36.719 0.893 1 97.06 282 LEU B O 1
ATOM 7614 N N . MET B 1 283 ? -9.586 -37.062 0.963 1 95.25 283 MET B N 1
ATOM 7615 C CA . MET B 1 283 ? -9.578 -38.031 -0.118 1 95.25 283 MET B CA 1
ATOM 7616 C C . MET B 1 283 ? -10.328 -39.281 0.29 1 95.25 283 MET B C 1
ATOM 7618 O O . MET B 1 283 ? -10.93 -39.969 -0.553 1 95.25 283 MET B O 1
ATOM 7622 N N . GLU B 1 284 ? -10.305 -39.625 1.532 1 93.75 284 GLU B N 1
ATOM 7623 C CA . GLU B 1 284 ? -11.055 -40.75 2.035 1 93.75 284 GLU B CA 1
ATOM 7624 C C . GLU B 1 284 ? -12.555 -40.5 2.008 1 93.75 284 GLU B C 1
ATOM 7626 O O . GLU B 1 284 ? -13.344 -41.406 1.689 1 93.75 284 GLU B O 1
ATOM 7631 N N . LYS B 1 285 ? -12.836 -39.312 2.334 1 93.31 285 LYS B N 1
ATOM 7632 C CA . LYS B 1 285 ? -14.242 -38.938 2.398 1 93.31 285 LYS B CA 1
ATOM 7633 C C . LYS B 1 285 ? -14.812 -38.688 1.005 1 93.31 285 LYS B C 1
ATOM 7635 O O . LYS B 1 285 ? -15.953 -39.062 0.716 1 93.31 285 LYS B O 1
ATOM 7640 N N . CYS B 1 286 ? -14.023 -38 0.228 1 93.62 286 CYS B N 1
ATOM 7641 C CA . CYS B 1 286 ? -14.391 -37.719 -1.155 1 93.62 286 CYS B CA 1
ATOM 7642 C C . CYS B 1 286 ? -13.484 -38.469 -2.123 1 93.62 286 CYS B C 1
ATOM 7644 O O . CYS B 1 286 ? -12.516 -37.906 -2.637 1 93.62 286 CYS B O 1
ATOM 7646 N N . LYS B 1 287 ? -13.867 -39.531 -2.561 1 89.5 287 LYS B N 1
ATOM 7647 C CA . LYS B 1 287 ? -13.008 -40.469 -3.273 1 89.5 287 LYS B CA 1
ATOM 7648 C C . LYS B 1 287 ? -12.648 -39.938 -4.66 1 89.5 287 LYS B C 1
ATOM 7650 O O . LYS B 1 287 ? -11.586 -40.281 -5.195 1 89.5 287 LYS B O 1
ATOM 7655 N N . THR B 1 288 ? -13.445 -39.062 -5.215 1 92.31 288 THR B N 1
ATOM 7656 C CA . THR B 1 288 ? -13.219 -38.594 -6.582 1 92.31 288 THR B CA 1
ATOM 7657 C C . THR B 1 288 ? -12.25 -37.438 -6.605 1 92.31 288 THR B C 1
ATOM 7659 O O . THR B 1 288 ? -11.773 -37.031 -7.672 1 92.31 288 THR B O 1
ATOM 7662 N N . VAL B 1 289 ? -11.992 -36.875 -5.438 1 96.31 289 VAL B N 1
ATOM 7663 C CA . VAL B 1 289 ? -11.156 -35.688 -5.371 1 96.31 289 VAL B CA 1
ATOM 7664 C C . VAL B 1 289 ? -9.75 -36.062 -4.906 1 96.31 289 VAL B C 1
ATOM 7666 O O . VAL B 1 289 ? -9.586 -36.812 -3.945 1 96.31 289 VAL B O 1
ATOM 7669 N N . PHE B 1 290 ? -8.758 -35.594 -5.602 1 97.5 290 PHE B N 1
ATOM 7670 C CA . PHE B 1 290 ? -7.375 -35.844 -5.23 1 97.5 290 PHE B CA 1
ATOM 7671 C C . PHE B 1 290 ? -6.789 -34.656 -4.484 1 97.5 290 PHE B C 1
ATOM 7673 O O . PHE B 1 290 ? -7.227 -33.531 -4.676 1 97.5 290 PHE B O 1
ATOM 7680 N N . TRP B 1 291 ? -5.883 -34.906 -3.572 1 97 291 TRP B N 1
ATOM 7681 C CA . TRP B 1 291 ? -5.121 -33.906 -2.865 1 97 291 TRP B CA 1
ATOM 7682 C C . TRP B 1 291 ? -3.66 -33.906 -3.301 1 97 291 TRP B C 1
ATOM 7684 O O . TRP B 1 291 ? -2.971 -34.938 -3.162 1 97 291 TRP B O 1
ATOM 7694 N N . THR B 1 292 ? -3.193 -32.812 -3.912 1 96.88 292 THR B N 1
ATOM 7695 C CA . THR B 1 292 ? -1.806 -32.688 -4.344 1 96.88 292 THR B CA 1
ATOM 7696 C C . THR B 1 292 ? -1.17 -31.438 -3.742 1 96.88 292 THR B C 1
ATOM 7698 O O . THR B 1 292 ? -1.858 -30.625 -3.133 1 96.88 292 THR B O 1
ATOM 7701 N N . VAL B 1 293 ? 0.156 -31.359 -3.812 1 97.12 293 VAL B N 1
ATOM 7702 C CA . VAL B 1 293 ? 0.889 -30.188 -3.344 1 97.12 293 VAL B CA 1
ATOM 7703 C C . VAL B 1 293 ? 1.453 -29.422 -4.539 1 97.12 293 VAL B C 1
ATOM 7705 O O . VAL B 1 293 ? 1.758 -30.016 -5.578 1 97.12 293 VAL B O 1
ATOM 7708 N N . ASP B 1 294 ? 1.5 -28.125 -4.383 1 96.44 294 ASP B N 1
ATOM 7709 C CA . ASP B 1 294 ? 2.053 -27.25 -5.418 1 96.44 294 ASP B CA 1
ATOM 7710 C C . ASP B 1 294 ? 3.418 -27.75 -5.887 1 96.44 294 ASP B C 1
ATOM 7712 O O . ASP B 1 294 ? 4.34 -27.891 -5.082 1 96.44 294 ASP B O 1
ATOM 7716 N N . ALA B 1 295 ? 3.549 -27.953 -7.188 1 95.62 295 ALA B N 1
ATOM 7717 C CA . ALA B 1 295 ? 4.777 -28.5 -7.754 1 95.62 295 ALA B CA 1
ATOM 7718 C C . ALA B 1 295 ? 5.957 -27.562 -7.527 1 95.62 295 ALA B C 1
ATOM 7720 O O . ALA B 1 295 ? 7.066 -28 -7.238 1 95.62 295 ALA B O 1
ATOM 7721 N N . SER B 1 296 ? 5.738 -26.297 -7.672 1 93.38 296 SER B N 1
ATOM 7722 C CA . SER B 1 296 ? 6.809 -25.328 -7.465 1 93.38 296 SER B CA 1
ATOM 7723 C C . SER B 1 296 ? 7.324 -25.375 -6.031 1 93.38 296 SER B C 1
ATOM 7725 O O . SER B 1 296 ? 8.531 -25.266 -5.793 1 93.38 296 SER B O 1
ATOM 7727 N N . HIS B 1 297 ? 6.426 -25.5 -5.121 1 94.88 297 HIS B N 1
ATOM 7728 C CA . HIS B 1 297 ? 6.816 -25.609 -3.719 1 94.88 297 HIS B CA 1
ATOM 7729 C C . HIS B 1 297 ? 7.664 -26.859 -3.482 1 94.88 297 HIS B C 1
ATOM 7731 O O . HIS B 1 297 ? 8.664 -26.812 -2.76 1 94.88 297 HIS B O 1
ATOM 7737 N N . CYS B 1 298 ? 7.293 -27.938 -4.062 1 96.31 298 CYS B N 1
ATOM 7738 C CA . CYS B 1 298 ? 8.039 -29.172 -3.918 1 96.31 298 CYS B CA 1
ATOM 7739 C C . CYS B 1 298 ? 9.43 -29.047 -4.527 1 96.31 298 CYS B C 1
ATOM 7741 O O . CYS B 1 298 ? 10.406 -29.547 -3.965 1 96.31 298 CYS B O 1
ATOM 7743 N N . MET B 1 299 ? 9.508 -28.406 -5.656 1 95.88 299 MET B N 1
ATOM 7744 C CA . MET B 1 299 ? 10.812 -28.203 -6.273 1 95.88 299 MET B CA 1
ATOM 7745 C C . MET B 1 299 ? 11.695 -27.328 -5.391 1 95.88 299 MET B C 1
ATOM 7747 O O . MET B 1 299 ? 12.914 -27.531 -5.324 1 95.88 299 MET B O 1
ATOM 7751 N N . GLU B 1 300 ? 11.086 -26.359 -4.805 1 95.56 300 GLU B N 1
ATOM 7752 C CA . GLU B 1 300 ? 11.82 -25.531 -3.852 1 95.56 300 GLU B CA 1
ATOM 7753 C C . GLU B 1 300 ? 12.391 -26.375 -2.717 1 95.56 300 GLU B C 1
ATOM 7755 O O . GLU B 1 300 ? 13.531 -26.172 -2.291 1 95.56 300 GLU B O 1
ATOM 7760 N N . LEU B 1 301 ? 11.617 -27.281 -2.23 1 96.31 301 LEU B N 1
ATOM 7761 C CA . LEU B 1 301 ? 12.07 -28.172 -1.17 1 96.31 301 LEU B CA 1
ATOM 7762 C C . LEU B 1 301 ? 13.219 -29.047 -1.656 1 96.31 301 LEU B C 1
ATOM 7764 O O . LEU B 1 301 ? 14.164 -29.312 -0.914 1 96.31 301 LEU B O 1
ATOM 7768 N N . MET B 1 302 ? 13.125 -29.531 -2.895 1 97.19 302 MET B N 1
ATOM 7769 C CA . MET B 1 302 ? 14.203 -30.328 -3.471 1 97.19 302 MET B CA 1
ATOM 7770 C C . MET B 1 302 ? 15.5 -29.531 -3.512 1 97.19 302 MET B C 1
ATOM 7772 O O . MET B 1 302 ? 16.562 -30.031 -3.111 1 97.19 302 MET B O 1
ATOM 7776 N N . LEU B 1 303 ? 15.375 -28.297 -3.951 1 96.75 303 LEU B N 1
ATOM 7777 C CA . LEU B 1 303 ? 16.547 -27.422 -4.027 1 96.75 303 LEU B CA 1
ATOM 7778 C C . LEU B 1 303 ? 17.109 -27.141 -2.639 1 96.75 303 LEU B C 1
ATOM 7780 O O . LEU B 1 303 ? 18.328 -27.062 -2.459 1 96.75 303 LEU B O 1
ATOM 7784 N N . GLN B 1 304 ? 16.281 -26.984 -1.687 1 95.75 304 GLN B N 1
ATOM 7785 C CA . GLN B 1 304 ? 16.734 -26.781 -0.312 1 95.75 304 GLN B CA 1
ATOM 7786 C C . GLN B 1 304 ? 17.516 -27.984 0.19 1 95.75 304 GLN B C 1
ATOM 7788 O O . GLN B 1 304 ? 18.5 -27.828 0.911 1 95.75 304 GLN B O 1
ATOM 7793 N N . ASN B 1 305 ? 17.078 -29.141 -0.157 1 95.81 305 ASN B N 1
ATOM 7794 C CA . ASN B 1 305 ? 17.797 -30.359 0.212 1 95.81 305 ASN B CA 1
ATOM 7795 C C . ASN B 1 305 ? 19.188 -30.406 -0.442 1 95.81 305 ASN B C 1
ATOM 7797 O O . ASN B 1 305 ? 20.141 -30.922 0.143 1 95.81 305 ASN B O 1
ATOM 7801 N N . PHE B 1 306 ? 19.234 -29.875 -1.672 1 96.19 306 PHE B N 1
ATOM 7802 C CA . PHE B 1 306 ? 20.531 -29.766 -2.33 1 96.19 306 PHE B CA 1
ATOM 7803 C C . PHE B 1 306 ? 21.469 -28.875 -1.54 1 96.19 306 PHE B C 1
ATOM 7805 O O . PHE B 1 306 ? 22.656 -29.172 -1.406 1 96.19 306 PHE B O 1
ATOM 7812 N N . THR B 1 307 ? 20.922 -27.797 -1.024 1 94.94 307 THR B N 1
ATOM 7813 C CA . THR B 1 307 ? 21.734 -26.797 -0.331 1 94.94 307 THR B CA 1
ATOM 7814 C C . THR B 1 307 ? 22.25 -27.344 0.992 1 94.94 307 THR B C 1
ATOM 7816 O O . THR B 1 307 ? 23.203 -26.797 1.568 1 94.94 307 THR B O 1
ATOM 7819 N N . LYS B 1 308 ? 21.672 -28.406 1.493 1 93.56 308 LYS B N 1
ATOM 7820 C CA . LYS B 1 308 ? 22.141 -29.031 2.727 1 93.56 308 LYS B CA 1
ATOM 7821 C C . LYS B 1 308 ? 23.406 -29.844 2.484 1 93.56 308 LYS B C 1
ATOM 7823 O O . LYS B 1 308 ? 24.109 -30.203 3.43 1 93.56 308 LYS B O 1
ATOM 7828 N N . ILE B 1 309 ? 23.672 -30.156 1.206 1 92.94 309 ILE B N 1
ATOM 7829 C CA . ILE B 1 309 ? 24.906 -30.859 0.857 1 92.94 309 ILE B CA 1
ATOM 7830 C C . ILE B 1 309 ? 26.094 -29.906 0.974 1 92.94 309 ILE B C 1
ATOM 7832 O O . ILE B 1 309 ? 26.109 -28.844 0.332 1 92.94 309 ILE B O 1
ATOM 7836 N N . ASP B 1 310 ? 27.078 -30.219 1.611 1 90.94 310 ASP B N 1
ATOM 7837 C CA . ASP B 1 310 ? 28.141 -29.344 2.094 1 90.94 310 ASP B CA 1
ATOM 7838 C C . ASP B 1 310 ? 28.812 -28.609 0.937 1 90.94 310 ASP B C 1
ATOM 7840 O O . ASP B 1 310 ? 28.953 -27.391 0.967 1 90.94 310 ASP B O 1
ATOM 7844 N N . PRO B 1 311 ? 29.219 -29.344 -0.081 1 91.5 311 PRO B N 1
ATOM 7845 C CA . PRO B 1 311 ? 29.906 -28.625 -1.154 1 91.5 311 PRO B CA 1
ATOM 7846 C C . PRO B 1 311 ? 29.016 -27.562 -1.803 1 91.5 311 PRO B C 1
ATOM 7848 O O . PRO B 1 311 ? 29.516 -26.5 -2.213 1 91.5 311 PRO B O 1
ATOM 7851 N N . ILE B 1 312 ? 27.828 -27.859 -1.896 1 95.06 312 ILE B N 1
ATOM 7852 C CA . ILE B 1 312 ? 26.891 -26.906 -2.512 1 95.06 312 ILE B CA 1
ATOM 7853 C C . ILE B 1 312 ? 26.672 -25.734 -1.57 1 95.06 312 ILE B C 1
ATOM 7855 O O . ILE B 1 312 ? 26.656 -24.578 -2.004 1 95.06 312 ILE B O 1
ATOM 7859 N N . GLN B 1 313 ? 26.484 -26.016 -0.336 1 95.81 313 GLN B N 1
ATOM 7860 C CA . GLN B 1 313 ? 26.297 -24.984 0.672 1 95.81 313 GLN B CA 1
ATOM 7861 C C . GLN B 1 313 ? 27.469 -24.016 0.704 1 95.81 313 GLN B C 1
ATOM 7863 O O . GLN B 1 313 ? 27.281 -22.797 0.74 1 95.81 313 GLN B O 1
ATOM 7868 N N . GLU B 1 314 ? 28.625 -24.562 0.66 1 95.44 314 GLU B N 1
ATOM 7869 C CA . GLU B 1 314 ? 29.844 -23.75 0.714 1 95.44 314 GLU B CA 1
ATOM 7870 C C . GLU B 1 314 ? 29.969 -22.875 -0.533 1 95.44 314 GLU B C 1
ATOM 7872 O O . GLU B 1 314 ? 30.344 -21.703 -0.441 1 95.44 314 GLU B O 1
ATOM 7877 N N . ALA B 1 315 ? 29.734 -23.484 -1.633 1 96.19 315 ALA B N 1
ATOM 7878 C CA . ALA B 1 315 ? 29.812 -22.734 -2.883 1 96.19 315 ALA B CA 1
ATOM 7879 C C . ALA B 1 315 ? 28.828 -21.547 -2.879 1 96.19 315 ALA B C 1
ATOM 7881 O O . ALA B 1 315 ? 29.188 -20.438 -3.293 1 96.19 315 ALA B O 1
ATOM 7882 N N . LEU B 1 316 ? 27.641 -21.797 -2.402 1 96.62 316 LEU B N 1
ATOM 7883 C CA . LEU B 1 316 ? 26.625 -20.766 -2.359 1 96.62 316 LEU B CA 1
ATOM 7884 C C . LEU B 1 316 ? 27 -19.672 -1.365 1 96.62 316 LEU B C 1
ATOM 7886 O O . LEU B 1 316 ? 26.781 -18.484 -1.627 1 96.62 316 LEU B O 1
ATOM 7890 N N . GLU B 1 317 ? 27.5 -20.031 -0.284 1 95.56 317 GLU B N 1
ATOM 7891 C CA . GLU B 1 317 ? 27.906 -19.062 0.725 1 95.56 317 GLU B CA 1
ATOM 7892 C C . GLU B 1 317 ? 29.047 -18.172 0.213 1 95.56 317 GLU B C 1
ATOM 7894 O O . GLU B 1 317 ? 29.047 -16.953 0.447 1 95.56 317 GLU B O 1
ATOM 7899 N N . LYS B 1 318 ? 29.984 -18.797 -0.42 1 96 318 LYS B N 1
ATOM 7900 C CA . LYS B 1 318 ? 31.094 -18.031 -0.998 1 96 318 LYS B CA 1
ATOM 7901 C C . LYS B 1 318 ? 30.594 -17.078 -2.076 1 96 318 LYS B C 1
ATOM 7903 O O . LYS B 1 318 ? 31.016 -15.922 -2.135 1 96 318 LYS B O 1
ATOM 7908 N N . ALA B 1 319 ? 29.734 -17.609 -2.918 1 96.69 319 ALA B N 1
ATOM 7909 C CA . ALA B 1 319 ? 29.156 -16.781 -3.973 1 96.69 319 ALA B CA 1
ATOM 7910 C C . ALA B 1 319 ? 28.375 -15.609 -3.383 1 96.69 319 ALA B C 1
ATOM 7912 O O . ALA B 1 319 ? 28.453 -14.484 -3.891 1 96.69 319 ALA B O 1
ATOM 7913 N N . LYS B 1 320 ? 27.641 -15.914 -2.4 1 94.94 320 LYS B N 1
ATOM 7914 C CA . LYS B 1 320 ? 26.875 -14.883 -1.715 1 94.94 320 LYS B CA 1
ATOM 7915 C C . LYS B 1 320 ? 27.781 -13.812 -1.134 1 94.94 320 LYS B C 1
ATOM 7917 O O . LYS B 1 320 ? 27.5 -12.617 -1.255 1 94.94 320 LYS B O 1
ATOM 7922 N N . THR B 1 321 ? 28.812 -14.195 -0.497 1 94.62 321 THR B N 1
ATOM 7923 C CA . THR B 1 321 ? 29.781 -13.266 0.073 1 94.62 321 THR B CA 1
ATOM 7924 C C . THR B 1 321 ? 30.375 -12.375 -1.012 1 94.62 321 THR B C 1
ATOM 7926 O O . THR B 1 321 ? 30.562 -11.172 -0.799 1 94.62 321 THR B O 1
ATOM 7929 N N . LEU B 1 322 ? 30.641 -12.953 -2.123 1 95.12 322 LEU B N 1
ATOM 7930 C CA . LEU B 1 322 ? 31.188 -12.219 -3.258 1 95.12 322 LEU B CA 1
ATOM 7931 C C . LEU B 1 322 ? 30.234 -11.133 -3.721 1 95.12 322 LEU B C 1
ATOM 7933 O O . LEU B 1 322 ? 30.625 -9.969 -3.863 1 95.12 322 LEU B O 1
ATOM 7937 N N . THR B 1 323 ? 28.984 -11.531 -3.912 1 94.5 323 THR B N 1
ATOM 7938 C CA . THR B 1 323 ? 28.016 -10.578 -4.43 1 94.5 323 THR B CA 1
ATOM 7939 C C . THR B 1 323 ? 27.688 -9.516 -3.383 1 94.5 323 THR B C 1
ATOM 7941 O O . THR B 1 323 ? 27.469 -8.352 -3.717 1 94.5 323 THR B O 1
ATOM 7944 N N . GLN B 1 324 ? 27.609 -9.922 -2.17 1 92.5 324 GLN B N 1
ATOM 7945 C CA . GLN B 1 324 ? 27.359 -8.953 -1.103 1 92.5 324 GLN B CA 1
ATOM 7946 C C . GLN B 1 324 ? 28.438 -7.867 -1.089 1 92.5 324 GLN B C 1
ATOM 7948 O O . GLN B 1 324 ? 28.125 -6.684 -0.941 1 92.5 324 GLN B O 1
ATOM 7953 N N . PHE B 1 325 ? 29.672 -8.281 -1.241 1 92.06 325 PHE B N 1
ATOM 7954 C CA . PHE B 1 325 ? 30.797 -7.344 -1.25 1 92.06 325 PHE B CA 1
ATOM 7955 C C . PHE B 1 325 ? 30.703 -6.391 -2.434 1 92.06 325 PHE B C 1
ATOM 7957 O O . PHE B 1 325 ? 30.828 -5.176 -2.273 1 92.06 325 PHE B O 1
ATOM 7964 N N . ILE B 1 326 ? 30.406 -6.895 -3.535 1 91.62 326 ILE B N 1
ATOM 7965 C CA . ILE B 1 326 ? 30.438 -6.109 -4.762 1 91.62 326 ILE B CA 1
ATOM 7966 C C . ILE B 1 326 ? 29.281 -5.109 -4.754 1 91.62 326 ILE B C 1
ATOM 7968 O O . ILE B 1 326 ? 29.469 -3.934 -5.086 1 91.62 326 ILE B O 1
ATOM 7972 N N . TYR B 1 327 ? 28.141 -5.555 -4.371 1 90.38 327 TYR B N 1
ATOM 7973 C CA . TYR B 1 327 ? 26.953 -4.723 -4.488 1 90.38 327 TYR B CA 1
ATOM 7974 C C . TYR B 1 327 ? 26.844 -3.764 -3.309 1 90.38 327 TYR B C 1
ATOM 7976 O O . TYR B 1 327 ? 26.062 -2.809 -3.35 1 90.38 327 TYR B O 1
ATOM 7984 N N . SER B 1 328 ? 27.609 -3.975 -2.281 1 87.12 328 SER B N 1
ATOM 7985 C CA . SER B 1 328 ? 27.594 -3.076 -1.133 1 87.12 328 SER B CA 1
ATOM 7986 C C . SER B 1 328 ? 28.625 -1.957 -1.291 1 87.12 328 SER B C 1
ATOM 7988 O O . SER B 1 328 ? 28.594 -0.978 -0.542 1 87.12 328 SER B O 1
ATOM 7990 N N . HIS B 1 329 ? 29.531 -2.094 -2.225 1 86.62 329 HIS B N 1
ATOM 7991 C CA . HIS B 1 329 ? 30.578 -1.104 -2.451 1 86.62 329 HIS B CA 1
ATOM 7992 C C . HIS B 1 329 ? 30.469 -0.501 -3.848 1 86.62 329 HIS B C 1
ATOM 7994 O O . HIS B 1 329 ? 30.672 -1.197 -4.848 1 86.62 329 HIS B O 1
ATOM 8000 N N . ALA B 1 330 ? 30.266 0.773 -3.916 1 84.88 330 ALA B N 1
ATOM 8001 C CA . ALA B 1 330 ? 29.984 1.474 -5.168 1 84.88 330 ALA B CA 1
ATOM 8002 C C . ALA B 1 330 ? 31.156 1.328 -6.145 1 84.88 330 ALA B C 1
ATOM 8004 O O . ALA B 1 330 ? 30.953 1.158 -7.348 1 84.88 330 ALA B O 1
ATOM 8005 N N . THR B 1 331 ? 32.375 1.384 -5.613 1 85.81 331 THR B N 1
ATOM 8006 C CA . THR B 1 331 ? 33.562 1.279 -6.469 1 85.81 331 THR B CA 1
ATOM 8007 C C . THR B 1 331 ? 33.656 -0.111 -7.09 1 85.81 331 THR B C 1
ATOM 8009 O O . THR B 1 331 ? 33.969 -0.246 -8.281 1 85.81 331 THR B O 1
ATOM 8012 N N . ALA B 1 332 ? 33.438 -1.122 -6.23 1 90.38 332 ALA B N 1
ATOM 8013 C CA . ALA B 1 332 ? 33.469 -2.492 -6.734 1 90.38 332 ALA B CA 1
ATOM 8014 C C . ALA B 1 332 ? 32.375 -2.721 -7.773 1 90.38 332 ALA B C 1
ATOM 8016 O O . ALA B 1 332 ? 32.594 -3.393 -8.781 1 90.38 332 ALA B O 1
ATOM 8017 N N . LEU B 1 333 ? 31.25 -2.203 -7.516 1 90.31 333 LEU B N 1
ATOM 8018 C CA . LEU B 1 333 ? 30.109 -2.35 -8.43 1 90.31 333 LEU B CA 1
ATOM 8019 C C . LEU B 1 333 ? 30.406 -1.667 -9.758 1 90.31 333 LEU B C 1
ATOM 8021 O O . LEU B 1 333 ? 30.047 -2.191 -10.82 1 90.31 333 LEU B O 1
ATOM 8025 N N . LYS B 1 334 ? 30.984 -0.496 -9.68 1 88.94 334 LYS B N 1
ATOM 8026 C CA . LYS B 1 334 ? 31.359 0.203 -10.906 1 88.94 334 LYS B CA 1
ATOM 8027 C C . LYS B 1 334 ? 32.344 -0.62 -11.727 1 88.94 334 LYS B C 1
ATOM 8029 O O . LYS B 1 334 ? 32.188 -0.73 -12.945 1 88.94 334 LYS B O 1
ATOM 8034 N N . LEU B 1 335 ? 33.344 -1.173 -11.047 1 91.44 335 LEU B N 1
ATOM 8035 C CA . LEU B 1 335 ? 34.344 -1.986 -11.734 1 91.44 335 LEU B CA 1
ATOM 8036 C C . LEU B 1 335 ? 33.719 -3.217 -12.367 1 91.44 335 LEU B C 1
ATOM 8038 O O . LEU B 1 335 ? 34.062 -3.615 -13.477 1 91.44 335 LEU B O 1
ATOM 8042 N N . LEU B 1 336 ? 32.719 -3.85 -11.648 1 93.06 336 LEU B N 1
ATOM 8043 C CA . LEU B 1 336 ? 32 -4.996 -12.188 1 93.06 336 LEU B CA 1
ATOM 8044 C C . LEU B 1 336 ? 31.266 -4.617 -13.477 1 93.06 336 LEU B C 1
ATOM 8046 O O . LEU B 1 336 ? 31.328 -5.348 -14.469 1 93.06 336 LEU B O 1
ATOM 8050 N N . ARG B 1 337 ? 30.594 -3.541 -13.445 1 88.81 337 ARG B N 1
ATOM 8051 C CA . ARG B 1 337 ? 29.766 -3.105 -14.578 1 88.81 337 ARG B CA 1
ATOM 8052 C C . ARG B 1 337 ? 30.641 -2.727 -15.766 1 88.81 337 ARG B C 1
ATOM 8054 O O . ARG B 1 337 ? 30.203 -2.801 -16.922 1 88.81 337 ARG B O 1
ATOM 8061 N N . ASP B 1 338 ? 31.891 -2.379 -15.492 1 87.44 338 ASP B N 1
ATOM 8062 C CA . ASP B 1 338 ? 32.844 -2.082 -16.562 1 87.44 338 ASP B CA 1
ATOM 8063 C C . ASP B 1 338 ? 33.438 -3.363 -17.141 1 87.44 338 ASP B C 1
ATOM 8065 O O . ASP B 1 338 ? 33.688 -3.447 -18.344 1 87.44 338 ASP B O 1
ATOM 8069 N N . ALA B 1 339 ? 33.625 -4.293 -16.234 1 90.31 339 ALA B N 1
ATOM 8070 C CA . ALA B 1 339 ? 34.344 -5.488 -16.609 1 90.31 339 ALA B CA 1
ATOM 8071 C C . ALA B 1 339 ? 33.406 -6.566 -17.156 1 90.31 339 ALA B C 1
ATOM 8073 O O . ALA B 1 339 ? 33.812 -7.352 -18.016 1 90.31 339 ALA B O 1
ATOM 8074 N N . CYS B 1 340 ? 32.25 -6.66 -16.562 1 90.56 340 CYS B N 1
ATOM 8075 C CA . CYS B 1 340 ? 31.328 -7.742 -16.906 1 90.56 340 CYS B CA 1
ATOM 8076 C C . CYS B 1 340 ? 30.109 -7.207 -17.672 1 90.56 340 CYS B C 1
ATOM 8078 O O . CYS B 1 340 ? 29.672 -6.09 -17.438 1 90.56 340 CYS B O 1
ATOM 8080 N N . PRO B 1 341 ? 29.609 -7.969 -18.547 1 83.81 341 PRO B N 1
ATOM 8081 C CA . PRO B 1 341 ? 28.484 -7.52 -19.359 1 83.81 341 PRO B CA 1
ATOM 8082 C C . PRO B 1 341 ? 27.172 -7.469 -18.578 1 83.81 341 PRO B C 1
ATOM 8084 O O . PRO B 1 341 ? 26.297 -6.648 -18.891 1 83.81 341 PRO B O 1
ATOM 8087 N N . ASP B 1 342 ? 27.031 -8.367 -17.656 1 85.5 342 ASP B N 1
ATOM 8088 C CA . ASP B 1 342 ? 25.766 -8.469 -16.938 1 85.5 342 ASP B CA 1
ATOM 8089 C C . ASP B 1 342 ? 25.969 -8.32 -15.43 1 85.5 342 ASP B C 1
ATOM 8091 O O . ASP B 1 342 ? 27.078 -8.523 -14.93 1 85.5 342 ASP B O 1
ATOM 8095 N N . GLU B 1 343 ? 24.812 -7.941 -14.828 1 88.38 343 GLU B N 1
ATOM 8096 C CA . GLU B 1 343 ? 24.812 -8.008 -13.375 1 88.38 343 GLU B CA 1
ATOM 8097 C C . GLU B 1 343 ? 25 -9.445 -12.891 1 88.38 343 GLU B C 1
ATOM 8099 O O . GLU B 1 343 ? 24.625 -10.391 -13.57 1 88.38 343 GLU B O 1
ATOM 8104 N N . LEU B 1 344 ? 25.656 -9.562 -11.789 1 91.62 344 LEU B N 1
ATOM 8105 C CA . LEU B 1 344 ? 25.891 -10.914 -11.266 1 91.62 344 LEU B CA 1
ATOM 8106 C C . LEU B 1 344 ? 24.609 -11.477 -10.664 1 91.62 344 LEU B C 1
ATOM 8108 O O . LEU B 1 344 ? 24.266 -12.633 -10.906 1 91.62 344 LEU B O 1
ATOM 8112 N N . VAL B 1 345 ? 23.984 -10.656 -9.883 1 91.88 345 VAL B N 1
ATOM 8113 C CA . VAL B 1 345 ? 22.766 -11.109 -9.219 1 91.88 345 VAL B CA 1
ATOM 8114 C C . VAL B 1 345 ? 21.594 -11.047 -10.195 1 91.88 345 VAL B C 1
ATOM 8116 O O . VAL B 1 345 ? 21.312 -9.992 -10.781 1 91.88 345 VAL B O 1
ATOM 8119 N N . LYS B 1 346 ? 20.984 -12.148 -10.359 1 87.88 346 LYS B N 1
ATOM 8120 C CA . LYS B 1 346 ? 19.844 -12.242 -11.266 1 87.88 346 LYS B CA 1
ATOM 8121 C C . LYS B 1 346 ? 18.531 -12.031 -10.523 1 87.88 346 LYS B C 1
ATOM 8123 O O . LYS B 1 346 ? 18.438 -12.32 -9.328 1 87.88 346 LYS B O 1
ATOM 8128 N N . SER B 1 347 ? 17.672 -11.43 -11.258 1 83.56 347 SER B N 1
ATOM 8129 C CA . SER B 1 347 ? 16.328 -11.258 -10.703 1 83.56 347 SER B CA 1
ATOM 8130 C C . SER B 1 347 ? 15.352 -12.227 -11.336 1 83.56 347 SER B C 1
ATOM 8132 O O . SER B 1 347 ? 15.508 -12.617 -12.5 1 83.56 347 SER B O 1
ATOM 8134 N N . SER B 1 348 ? 14.477 -12.758 -10.508 1 83.12 348 SER B N 1
ATOM 8135 C CA . SER B 1 348 ? 13.422 -13.648 -10.977 1 83.12 348 SER B CA 1
ATOM 8136 C C . SER B 1 348 ? 12.133 -13.438 -10.18 1 83.12 348 SER B C 1
ATOM 8138 O O . SER B 1 348 ? 12.172 -13.016 -9.023 1 83.12 348 SER B O 1
ATOM 8140 N N . LYS B 1 349 ? 11.039 -13.711 -10.844 1 79.19 349 LYS B N 1
ATOM 8141 C CA . LYS B 1 349 ? 9.758 -13.68 -10.156 1 79.19 349 LYS B CA 1
ATOM 8142 C C . LYS B 1 349 ? 9.664 -14.773 -9.102 1 79.19 349 LYS B C 1
ATOM 8144 O O . LYS B 1 349 ? 8.945 -14.633 -8.109 1 79.19 349 LYS B O 1
ATOM 8149 N N . ILE B 1 350 ? 10.422 -15.883 -9.477 1 87.31 350 ILE B N 1
ATOM 8150 C CA . ILE B 1 350 ? 10.5 -16.969 -8.508 1 87.31 350 ILE B CA 1
ATOM 8151 C C . ILE B 1 350 ? 11.672 -16.719 -7.562 1 87.31 350 ILE B C 1
ATOM 8153 O O . ILE B 1 350 ? 12.812 -17.094 -7.867 1 87.31 350 ILE B O 1
ATOM 8157 N N . ARG B 1 351 ? 11.398 -16.312 -6.438 1 84.38 351 ARG B N 1
ATOM 8158 C CA . ARG B 1 351 ? 12.422 -15.883 -5.488 1 84.38 351 ARG B CA 1
ATOM 8159 C C . ARG B 1 351 ? 13.336 -17.047 -5.117 1 84.38 351 ARG B C 1
ATOM 8161 O O . ARG B 1 351 ? 14.539 -16.875 -4.93 1 84.38 351 ARG B O 1
ATOM 8168 N N . SER B 1 352 ? 12.82 -18.219 -5.055 1 88.31 352 SER B N 1
ATOM 8169 C CA . SER B 1 352 ? 13.547 -19.375 -4.543 1 88.31 352 SER B CA 1
ATOM 8170 C C . SER B 1 352 ? 14.641 -19.812 -5.512 1 88.31 352 SER B C 1
ATOM 8172 O O . SER B 1 352 ? 15.555 -20.562 -5.133 1 88.31 352 SER B O 1
ATOM 8174 N N . ILE B 1 353 ? 14.586 -19.391 -6.766 1 92.5 353 ILE B N 1
ATOM 8175 C CA . ILE B 1 353 ? 15.57 -19.875 -7.727 1 92.5 353 ILE B CA 1
ATOM 8176 C C . ILE B 1 353 ? 16.672 -18.844 -7.91 1 92.5 353 ILE B C 1
ATOM 8178 O O . ILE B 1 353 ? 17.703 -19.125 -8.523 1 92.5 353 ILE B O 1
ATOM 8182 N N . VAL B 1 354 ? 16.531 -17.672 -7.344 1 90.75 354 VAL B N 1
ATOM 8183 C CA . VAL B 1 354 ? 17.453 -16.547 -7.555 1 90.75 354 VAL B CA 1
ATOM 8184 C C . VAL B 1 354 ? 18.859 -16.938 -7.137 1 90.75 354 VAL B C 1
ATOM 8186 O O . VAL B 1 354 ? 19.828 -16.703 -7.871 1 90.75 354 VAL B O 1
ATOM 8189 N N . PRO B 1 355 ? 19.062 -17.609 -6.031 1 93.62 355 PRO B N 1
ATOM 8190 C CA . PRO B 1 355 ? 20.422 -17.984 -5.629 1 93.62 355 PRO B CA 1
ATOM 8191 C C . PRO B 1 355 ? 21.109 -18.875 -6.664 1 93.62 355 PRO B C 1
ATOM 8193 O O . PRO B 1 355 ? 22.312 -18.688 -6.93 1 93.62 355 PRO B O 1
ATOM 8196 N N . PHE B 1 356 ? 20.391 -19.719 -7.27 1 96 356 PHE B N 1
ATOM 8197 C CA . PHE B 1 356 ? 20.969 -20.672 -8.195 1 96 356 PHE B CA 1
ATOM 8198 C C . PHE B 1 356 ? 21.203 -20.031 -9.562 1 96 356 PHE B C 1
ATOM 8200 O O . PHE B 1 356 ? 22.219 -20.328 -10.219 1 96 356 PHE B O 1
ATOM 8207 N N . LEU B 1 357 ? 20.297 -19.203 -9.938 1 93.62 357 LEU B N 1
ATOM 8208 C CA . LEU B 1 357 ? 20.5 -18.438 -11.164 1 93.62 357 LEU B CA 1
ATOM 8209 C C . LEU B 1 357 ? 21.719 -17.516 -11.031 1 93.62 357 LEU B C 1
ATOM 8211 O O . LEU B 1 357 ? 22.5 -17.375 -11.977 1 93.62 357 LEU B O 1
ATOM 8215 N N . THR B 1 358 ? 21.781 -16.922 -9.906 1 94.44 358 THR B N 1
ATOM 8216 C CA . THR B 1 358 ? 22.906 -16.031 -9.641 1 94.44 358 THR B CA 1
ATOM 8217 C C . THR B 1 358 ? 24.219 -16.812 -9.664 1 94.44 358 THR B C 1
ATOM 8219 O O . THR B 1 358 ? 25.203 -16.344 -10.242 1 94.44 358 THR B O 1
ATOM 8222 N N . LEU B 1 359 ? 24.234 -17.984 -9.055 1 96.44 359 LEU B N 1
ATOM 8223 C CA . LEU B 1 359 ? 25.438 -18.812 -9.055 1 96.44 359 LEU B CA 1
ATOM 8224 C C . LEU B 1 359 ? 25.828 -19.203 -10.484 1 96.44 359 LEU B C 1
ATOM 8226 O O . LEU B 1 359 ? 27 -19.156 -10.836 1 96.44 359 LEU B O 1
ATOM 8230 N N . GLU B 1 360 ? 24.875 -19.594 -11.234 1 95.56 360 GLU B N 1
ATOM 8231 C CA . GLU B 1 360 ? 25.141 -19.922 -12.633 1 95.56 360 GLU B CA 1
ATOM 8232 C C . GLU B 1 360 ? 25.719 -18.719 -13.383 1 95.56 360 GLU B C 1
ATOM 8234 O O . GLU B 1 360 ? 26.656 -18.875 -14.164 1 95.56 360 GLU B O 1
ATOM 8239 N N . ASN B 1 361 ? 25.156 -17.641 -13.102 1 93.81 361 ASN B N 1
ATOM 8240 C CA . ASN B 1 361 ? 25.641 -16.422 -13.758 1 93.81 361 ASN B CA 1
ATOM 8241 C C . ASN B 1 361 ? 27.062 -16.078 -13.328 1 93.81 361 ASN B C 1
ATOM 8243 O O . ASN B 1 361 ? 27.859 -15.625 -14.141 1 93.81 361 ASN B O 1
ATOM 8247 N N . ILE B 1 362 ? 27.344 -16.219 -12.062 1 96.19 362 ILE B N 1
ATOM 8248 C CA . ILE B 1 362 ? 28.688 -15.969 -11.539 1 96.19 362 ILE B CA 1
ATOM 8249 C C . ILE B 1 362 ? 29.688 -16.891 -12.242 1 96.19 362 ILE B C 1
ATOM 8251 O O . ILE B 1 362 ? 30.75 -16.453 -12.68 1 96.19 362 ILE B O 1
ATOM 8255 N N . VAL B 1 363 ? 29.328 -18.109 -12.391 1 96 363 VAL B N 1
ATOM 8256 C CA . VAL B 1 363 ? 30.203 -19.094 -13.023 1 96 363 VAL B CA 1
ATOM 8257 C C . VAL B 1 363 ? 30.422 -18.719 -14.492 1 96 363 VAL B C 1
ATOM 8259 O O . VAL B 1 363 ? 31.516 -18.859 -15.016 1 96 363 VAL B O 1
ATOM 8262 N N . SER B 1 364 ? 29.391 -18.25 -15.125 1 94.5 364 SER B N 1
ATOM 8263 C CA . SER B 1 364 ? 29.484 -17.859 -16.531 1 94.5 364 SER B CA 1
ATOM 8264 C C . SER B 1 364 ? 30.391 -16.656 -16.719 1 94.5 364 SER B C 1
ATOM 8266 O O . SER B 1 364 ? 30.938 -16.438 -17.797 1 94.5 364 SER B O 1
ATOM 8268 N N . GLN B 1 365 ? 30.531 -15.898 -15.648 1 94.75 365 GLN B N 1
ATOM 8269 C CA . GLN B 1 365 ? 31.328 -14.68 -15.734 1 94.75 365 GLN B CA 1
ATOM 8270 C C . GLN B 1 365 ? 32.656 -14.828 -14.984 1 94.75 365 GLN B C 1
ATOM 8272 O O . GLN B 1 365 ? 33.188 -13.844 -14.492 1 94.75 365 GLN B O 1
ATOM 8277 N N . LYS B 1 366 ? 33.094 -16.016 -14.836 1 95.12 366 LYS B N 1
ATOM 8278 C CA . LYS B 1 366 ? 34.312 -16.328 -14.102 1 95.12 366 LYS B CA 1
ATOM 8279 C C . LYS B 1 366 ? 35.5 -15.539 -14.648 1 95.12 366 LYS B C 1
ATOM 8281 O O . LYS B 1 366 ? 36.219 -14.867 -13.891 1 95.12 366 LYS B O 1
ATOM 8286 N N . ASP B 1 367 ? 35.656 -15.484 -15.961 1 93.12 367 ASP B N 1
ATOM 8287 C CA . ASP B 1 367 ? 36.812 -14.875 -16.594 1 93.12 367 ASP B CA 1
ATOM 8288 C C . ASP B 1 367 ? 36.812 -13.359 -16.391 1 93.12 367 ASP B C 1
ATOM 8290 O O . ASP B 1 367 ? 37.844 -12.766 -16.094 1 93.12 367 ASP B O 1
ATOM 8294 N N . CYS B 1 368 ? 35.656 -12.805 -16.547 1 94 368 CYS B N 1
ATOM 8295 C CA . CYS B 1 368 ? 35.531 -11.359 -16.359 1 94 368 CYS B CA 1
ATOM 8296 C C . CYS B 1 368 ? 35.844 -10.977 -14.914 1 94 368 CYS B C 1
ATOM 8298 O O . CYS B 1 368 ? 36.469 -9.945 -14.656 1 94 368 CYS B O 1
ATOM 8300 N N . LEU B 1 369 ? 35.406 -11.773 -13.969 1 95.81 369 LEU B N 1
ATOM 8301 C CA . LEU B 1 369 ? 35.594 -11.492 -12.555 1 95.81 369 LEU B CA 1
ATOM 8302 C C . LEU B 1 369 ? 37.094 -11.594 -12.188 1 95.81 369 LEU B C 1
ATOM 8304 O O . LEU B 1 369 ? 37.594 -10.75 -11.461 1 95.81 369 LEU B O 1
ATOM 8308 N N . ILE B 1 370 ? 37.719 -12.609 -12.719 1 94.75 370 ILE B N 1
ATOM 8309 C CA . ILE B 1 370 ? 39.125 -12.773 -12.461 1 94.75 370 ILE B CA 1
ATOM 8310 C C . ILE B 1 370 ? 39.906 -11.586 -13.031 1 94.75 370 ILE B C 1
ATOM 8312 O O . ILE B 1 370 ? 40.781 -11.039 -12.367 1 94.75 370 ILE B O 1
ATOM 8316 N N . ARG B 1 371 ? 39.5 -11.117 -14.172 1 93.62 371 ARG B N 1
ATOM 8317 C CA . ARG B 1 371 ? 40.156 -9.969 -14.805 1 93.62 371 ARG B CA 1
ATOM 8318 C C . ARG B 1 371 ? 39.906 -8.695 -14 1 93.62 371 ARG B C 1
ATOM 8320 O O . ARG B 1 371 ? 40.812 -7.855 -13.875 1 93.62 371 ARG B O 1
ATOM 8327 N N . MET B 1 372 ? 38.719 -8.57 -13.539 1 95.25 372 MET B N 1
ATOM 8328 C CA . MET B 1 372 ? 38.375 -7.391 -12.75 1 95.25 372 MET B CA 1
ATOM 8329 C C . MET B 1 372 ? 39.281 -7.25 -11.531 1 95.25 372 MET B C 1
ATOM 8331 O O . MET B 1 372 ? 39.844 -6.18 -11.289 1 95.25 372 MET B O 1
ATOM 8335 N N . PHE B 1 373 ? 39.5 -8.328 -10.836 1 95 373 PHE B N 1
ATOM 8336 C CA . PHE B 1 373 ? 40.25 -8.289 -9.586 1 95 373 PHE B CA 1
ATOM 8337 C C . PHE B 1 373 ? 41.75 -8.289 -9.859 1 95 373 PHE B C 1
ATOM 8339 O O . PHE B 1 373 ? 42.562 -8.102 -8.938 1 95 373 PHE B O 1
ATOM 8346 N N . GLN B 1 374 ? 42.094 -8.43 -11.125 1 92.06 374 GLN B N 1
ATOM 8347 C CA . GLN B 1 374 ? 43.5 -8.336 -11.523 1 92.06 374 GLN B CA 1
ATOM 8348 C C . GLN B 1 374 ? 43.781 -6.992 -12.188 1 92.06 374 GLN B C 1
ATOM 8350 O O . GLN B 1 374 ? 44.938 -6.68 -12.484 1 92.06 374 GLN B O 1
ATOM 8355 N N . SER B 1 375 ? 42.844 -6.262 -12.391 1 93.06 375 SER B N 1
ATOM 8356 C CA . SER B 1 375 ? 42.969 -4.988 -13.086 1 93.06 375 SER B CA 1
ATOM 8357 C C . SER B 1 375 ? 43.719 -3.967 -12.242 1 93.06 375 SER B C 1
ATOM 8359 O O . SER B 1 375 ? 43.781 -4.086 -11.016 1 93.06 375 SER B O 1
ATOM 8361 N N . SER B 1 376 ? 44.219 -2.941 -12.914 1 92.56 376 SER B N 1
ATOM 8362 C CA . SER B 1 376 ? 44.906 -1.857 -12.242 1 92.56 376 SER B CA 1
ATOM 8363 C C . SER B 1 376 ? 43.969 -0.992 -11.43 1 92.56 376 SER B C 1
ATOM 8365 O O . SER B 1 376 ? 44.312 -0.527 -10.344 1 92.56 376 SER B O 1
ATOM 8367 N N . ASP B 1 377 ? 42.812 -0.813 -11.977 1 91.25 377 ASP B N 1
ATOM 8368 C CA . ASP B 1 377 ? 41.812 0.001 -11.297 1 91.25 377 ASP B CA 1
ATOM 8369 C C . ASP B 1 377 ? 41.469 -0.59 -9.93 1 91.25 377 ASP B C 1
ATOM 8371 O O . ASP B 1 377 ? 41.25 0.145 -8.961 1 91.25 377 ASP B O 1
ATOM 8375 N N . TRP B 1 378 ? 41.375 -1.946 -9.867 1 93.38 378 TRP B N 1
ATOM 8376 C CA . TRP B 1 378 ? 41.094 -2.604 -8.594 1 93.38 378 TRP B CA 1
ATOM 8377 C C . TRP B 1 378 ? 42.281 -2.473 -7.641 1 93.38 378 TRP B C 1
ATOM 8379 O O . TRP B 1 378 ? 42.125 -2.09 -6.48 1 93.38 378 TRP B O 1
ATOM 8389 N N . ARG B 1 379 ? 43.438 -2.648 -8.141 1 91.12 379 ARG B N 1
ATOM 8390 C CA . ARG B 1 379 ? 44.625 -2.66 -7.309 1 91.12 379 ARG B CA 1
ATOM 8391 C C . ARG B 1 379 ? 44.875 -1.292 -6.68 1 91.12 379 ARG B C 1
ATOM 8393 O O . ARG B 1 379 ? 45.406 -1.198 -5.566 1 91.12 379 ARG B O 1
ATOM 8400 N N . THR B 1 380 ? 44.406 -0.282 -7.402 1 89.5 380 THR B N 1
ATOM 8401 C CA . THR B 1 380 ? 44.625 1.077 -6.922 1 89.5 380 THR B CA 1
ATOM 8402 C C . THR B 1 380 ? 43.469 1.544 -6.059 1 89.5 380 THR B C 1
ATOM 8404 O O . THR B 1 380 ? 43.531 2.613 -5.449 1 89.5 380 THR B O 1
ATOM 8407 N N . SER B 1 381 ? 42.531 0.773 -6.023 1 87.81 381 SER B N 1
ATOM 8408 C CA . SER B 1 381 ? 41.344 1.167 -5.242 1 87.81 381 SER B CA 1
ATOM 8409 C C . SER B 1 381 ? 41.594 0.967 -3.75 1 87.81 381 SER B C 1
ATOM 8411 O O . SER B 1 381 ? 42.375 0.096 -3.352 1 87.81 381 SER B O 1
ATOM 8413 N N . ILE B 1 382 ? 40.938 1.75 -2.902 1 85.06 382 ILE B N 1
ATOM 8414 C CA . ILE B 1 382 ? 41.062 1.693 -1.45 1 85.06 382 ILE B CA 1
ATOM 8415 C C . ILE B 1 382 ? 40.562 0.348 -0.941 1 85.06 382 ILE B C 1
ATOM 8417 O O . ILE B 1 382 ? 41.062 -0.192 0.037 1 85.06 382 ILE B O 1
ATOM 8421 N N . MET B 1 383 ? 39.656 -0.262 -1.636 1 87.19 383 MET B N 1
ATOM 8422 C CA . MET B 1 383 ? 39 -1.493 -1.197 1 87.19 383 MET B CA 1
ATOM 8423 C C . MET B 1 383 ? 39.938 -2.686 -1.337 1 87.19 383 MET B C 1
ATOM 8425 O O . MET B 1 383 ? 39.844 -3.652 -0.58 1 87.19 383 MET B O 1
ATOM 8429 N N . ALA B 1 384 ? 40.75 -2.557 -2.25 1 90.5 384 ALA B N 1
ATOM 8430 C CA . ALA B 1 384 ? 41.688 -3.65 -2.504 1 90.5 384 ALA B CA 1
ATOM 8431 C C . ALA B 1 384 ? 42.625 -3.871 -1.311 1 90.5 384 ALA B C 1
ATOM 8433 O O . ALA B 1 384 ? 43.125 -4.98 -1.102 1 90.5 384 ALA B O 1
ATOM 8434 N N . SER B 1 385 ? 42.812 -2.793 -0.503 1 89.06 385 SER B N 1
ATOM 8435 C CA . SER B 1 385 ? 43.75 -2.867 0.617 1 89.06 385 SER B CA 1
ATOM 8436 C C . SER B 1 385 ? 43.062 -3.309 1.896 1 89.06 385 SER B C 1
ATOM 8438 O O . SER B 1 385 ? 43.688 -3.643 2.887 1 89.06 385 SER B O 1
ATOM 8440 N N . THR B 1 386 ? 41.75 -3.332 1.855 1 90.5 386 THR B N 1
ATOM 8441 C CA . THR B 1 386 ? 41 -3.775 3.025 1 90.5 386 THR B CA 1
ATOM 8442 C C . THR B 1 386 ? 41.094 -5.289 3.186 1 90.5 386 THR B C 1
ATOM 8444 O O . THR B 1 386 ? 41.375 -6.008 2.219 1 90.5 386 THR B O 1
ATOM 8447 N N . ASN B 1 387 ? 40.938 -5.762 4.406 1 91.25 387 ASN B N 1
ATOM 8448 C CA . ASN B 1 387 ? 40.969 -7.195 4.668 1 91.25 387 ASN B CA 1
ATOM 8449 C C . ASN B 1 387 ? 39.875 -7.934 3.883 1 91.25 387 ASN B C 1
ATOM 8451 O O . ASN B 1 387 ? 40.125 -9.023 3.363 1 91.25 387 ASN B O 1
ATOM 8455 N N . GLU B 1 388 ? 38.844 -7.332 3.82 1 90.44 388 GLU B N 1
ATOM 8456 C CA . GLU B 1 388 ? 37.719 -7.934 3.09 1 90.44 388 GLU B CA 1
ATOM 8457 C C . GLU B 1 388 ? 38 -8 1.594 1 90.44 388 GLU B C 1
ATOM 8459 O O . GLU B 1 388 ? 37.719 -9 0.942 1 90.44 388 GLU B O 1
ATOM 8464 N N . GLY B 1 389 ? 38.531 -6.953 1.103 1 92.19 389 GLY B N 1
ATOM 8465 C CA . GLY B 1 389 ? 38.875 -6.914 -0.308 1 92.19 389 GLY B CA 1
ATOM 8466 C C . GLY B 1 389 ? 39.906 -7.961 -0.689 1 92.19 389 GLY B C 1
ATOM 8467 O O . GLY B 1 389 ? 39.812 -8.594 -1.743 1 92.19 389 GLY B O 1
ATOM 8468 N N . LYS B 1 390 ? 40.844 -8.156 0.16 1 93.56 390 LYS B N 1
ATOM 8469 C CA . LYS B 1 390 ? 41.875 -9.164 -0.074 1 93.56 390 LYS B CA 1
ATOM 8470 C C . LYS B 1 390 ? 41.312 -10.57 -0.035 1 93.56 390 LYS B C 1
ATOM 8472 O O . LYS B 1 390 ? 41.656 -11.414 -0.862 1 93.56 390 LYS B O 1
ATOM 8477 N N . ARG B 1 391 ? 40.469 -10.727 0.905 1 94.19 391 ARG B N 1
ATOM 8478 C CA . ARG B 1 391 ? 39.844 -12.023 1.051 1 94.19 391 ARG B CA 1
ATOM 8479 C C . ARG B 1 391 ? 39.031 -12.383 -0.201 1 94.19 391 ARG B C 1
ATOM 8481 O O . ARG B 1 391 ? 39.094 -13.523 -0.674 1 94.19 391 ARG B O 1
ATOM 8488 N N . ILE B 1 392 ? 38.312 -11.461 -0.724 1 95.25 392 ILE B N 1
ATOM 8489 C CA . ILE B 1 392 ? 37.469 -11.688 -1.898 1 95.25 392 ILE B CA 1
ATOM 8490 C C . ILE B 1 392 ? 38.375 -11.906 -3.123 1 95.25 392 ILE B C 1
ATOM 8492 O O . ILE B 1 392 ? 38.094 -12.781 -3.947 1 95.25 392 ILE B O 1
ATOM 8496 N N . SER B 1 393 ? 39.375 -11.109 -3.211 1 94.56 393 SER B N 1
ATOM 8497 C CA . SER B 1 393 ? 40.312 -11.258 -4.324 1 94.56 393 SER B CA 1
ATOM 8498 C C . SER B 1 393 ? 40.938 -12.648 -4.32 1 94.56 393 SER B C 1
ATOM 8500 O O . SER B 1 393 ? 41.094 -13.273 -5.375 1 94.56 393 SER B O 1
ATOM 8502 N N . ASN B 1 394 ? 41.25 -13.133 -3.184 1 94.75 394 ASN B N 1
ATOM 8503 C CA . ASN B 1 394 ? 41.844 -14.461 -3.059 1 94.75 394 ASN B CA 1
ATOM 8504 C C . ASN B 1 394 ? 40.844 -15.562 -3.398 1 94.75 394 ASN B C 1
ATOM 8506 O O . ASN B 1 394 ? 41.188 -16.578 -4 1 94.75 394 ASN B O 1
ATOM 8510 N N . MET B 1 395 ? 39.719 -15.375 -3.018 1 95.56 395 MET B N 1
ATOM 8511 C CA . MET B 1 395 ? 38.656 -16.344 -3.291 1 95.56 395 MET B CA 1
ATOM 8512 C C . MET B 1 395 ? 38.406 -16.484 -4.793 1 95.56 395 MET B C 1
ATOM 8514 O O . MET B 1 395 ? 38.281 -17.594 -5.297 1 95.56 395 MET B O 1
ATOM 8518 N N . VAL B 1 396 ? 38.438 -15.352 -5.496 1 96.06 396 VAL B N 1
ATOM 8519 C CA . VAL B 1 396 ? 38.156 -15.344 -6.934 1 96.06 396 VAL B CA 1
ATOM 8520 C C . VAL B 1 396 ? 39.344 -16 -7.672 1 96.06 396 VAL B C 1
ATOM 8522 O O . VAL B 1 396 ? 39.125 -16.609 -8.734 1 96.06 396 VAL B O 1
ATOM 8525 N N . LYS B 1 397 ? 40.469 -15.992 -7.047 1 93.06 397 LYS B N 1
ATOM 8526 C CA . LYS B 1 397 ? 41.625 -16.594 -7.66 1 93.06 397 LYS B CA 1
ATOM 8527 C C . LYS B 1 397 ? 41.688 -18.094 -7.363 1 93.06 397 LYS B C 1
ATOM 8529 O O . LYS B 1 397 ? 42.406 -18.828 -8.047 1 93.06 397 LYS B O 1
ATOM 8534 N N . ASP B 1 398 ? 40.938 -18.484 -6.43 1 94.31 398 ASP B N 1
ATOM 8535 C CA . ASP B 1 398 ? 40.969 -19.875 -5.98 1 94.31 398 ASP B CA 1
ATOM 8536 C C . ASP B 1 398 ? 40.188 -20.781 -6.938 1 94.31 398 ASP B C 1
ATOM 8538 O O . ASP B 1 398 ? 38.969 -20.688 -7.039 1 94.31 398 ASP B O 1
ATOM 8542 N N . GLU B 1 399 ? 40.812 -21.734 -7.453 1 92.81 399 GLU B N 1
ATOM 8543 C CA . GLU B 1 399 ? 40.219 -22.641 -8.43 1 92.81 399 GLU B CA 1
ATOM 8544 C C . GLU B 1 399 ? 39.25 -23.594 -7.754 1 92.81 399 GLU B C 1
ATOM 8546 O O . GLU B 1 399 ? 38.281 -24.062 -8.383 1 92.81 399 GLU B O 1
ATOM 8551 N N . SER B 1 400 ? 39.438 -23.875 -6.547 1 94 400 SER B N 1
ATOM 8552 C CA . SER B 1 400 ? 38.531 -24.766 -5.82 1 94 400 SER B CA 1
ATOM 8553 C C . SER B 1 400 ? 37.125 -24.188 -5.727 1 94 400 SER B C 1
ATOM 8555 O O . SER B 1 400 ? 36.156 -24.922 -5.801 1 94 400 SER B O 1
ATOM 8557 N N . PHE B 1 401 ? 37.094 -22.922 -5.574 1 95.69 401 PHE B N 1
ATOM 8558 C CA . PHE B 1 401 ? 35.781 -22.25 -5.531 1 95.69 401 PHE B CA 1
ATOM 8559 C C . PHE B 1 401 ? 35.031 -22.484 -6.832 1 95.69 401 PHE B C 1
ATOM 8561 O O . PHE B 1 401 ? 33.844 -22.812 -6.816 1 95.69 401 PHE B O 1
ATOM 8568 N N . TRP B 1 402 ? 35.688 -22.359 -7.871 1 95.38 402 TRP B N 1
ATOM 8569 C CA . TRP B 1 402 ? 35.031 -22.438 -9.18 1 95.38 402 TRP B CA 1
ATOM 8570 C C . TRP B 1 402 ? 34.625 -23.875 -9.484 1 95.38 402 TRP B C 1
ATOM 8572 O O . TRP B 1 402 ? 33.562 -24.109 -10.094 1 95.38 402 TRP B O 1
ATOM 8582 N N . SER B 1 403 ? 35.406 -24.828 -9.078 1 93.62 403 SER B N 1
ATOM 8583 C CA . SER B 1 403 ? 35.062 -26.234 -9.281 1 93.62 403 SER B CA 1
ATOM 8584 C C . SER B 1 403 ? 33.812 -26.609 -8.484 1 93.62 403 SER B C 1
ATOM 8586 O O . SER B 1 403 ? 32.938 -27.312 -8.992 1 93.62 403 SER B O 1
ATOM 8588 N N . GLU B 1 404 ? 33.812 -26.156 -7.297 1 94.56 404 GLU B N 1
ATOM 8589 C CA . GLU B 1 404 ? 32.656 -26.406 -6.453 1 94.56 404 GLU B CA 1
ATOM 8590 C C . GLU B 1 404 ? 31.406 -25.703 -6.988 1 94.56 404 GLU B C 1
ATOM 8592 O O . GLU B 1 404 ? 30.297 -26.266 -6.965 1 94.56 404 GLU B O 1
ATOM 8597 N N . ALA B 1 405 ? 31.594 -24.516 -7.418 1 96.5 405 ALA B N 1
ATOM 8598 C CA . ALA B 1 405 ? 30.484 -23.75 -7.973 1 96.5 405 ALA B CA 1
ATOM 8599 C C . ALA B 1 405 ? 29.922 -24.422 -9.227 1 96.5 405 ALA B C 1
ATOM 8601 O O . ALA B 1 405 ? 28.703 -24.484 -9.414 1 96.5 405 ALA B O 1
ATOM 8602 N N . LEU B 1 406 ? 30.766 -24.859 -10.008 1 95.12 406 LEU B N 1
ATOM 8603 C CA . LEU B 1 406 ? 30.344 -25.547 -11.227 1 95.12 406 LEU B CA 1
ATOM 8604 C C . LEU B 1 406 ? 29.594 -26.828 -10.906 1 95.12 406 LEU B C 1
ATOM 8606 O O . LEU B 1 406 ? 28.578 -27.125 -11.547 1 95.12 406 LEU B O 1
ATOM 8610 N N . MET B 1 407 ? 30.078 -27.531 -10 1 94.25 407 MET B N 1
ATOM 8611 C CA . MET B 1 407 ? 29.391 -28.75 -9.57 1 94.25 407 MET B CA 1
ATOM 8612 C C . MET B 1 407 ? 27.984 -28.422 -9.062 1 94.25 407 MET B C 1
ATOM 8614 O O . MET B 1 407 ? 27.031 -29.125 -9.391 1 94.25 407 MET B O 1
ATOM 8618 N N . ALA B 1 408 ? 27.906 -27.391 -8.242 1 96.31 408 ALA B N 1
ATOM 8619 C CA . ALA B 1 408 ? 26.609 -26.969 -7.719 1 96.31 408 ALA B CA 1
ATOM 8620 C C . ALA B 1 408 ? 25.672 -26.594 -8.852 1 96.31 408 ALA B C 1
ATOM 8622 O O . ALA B 1 408 ? 24.484 -26.922 -8.805 1 96.31 408 ALA B O 1
ATOM 8623 N N . VAL B 1 409 ? 26.172 -25.906 -9.805 1 96.69 409 VAL B N 1
ATOM 8624 C CA . VAL B 1 409 ? 25.375 -25.469 -10.945 1 96.69 409 VAL B CA 1
ATOM 8625 C C . VAL B 1 409 ? 24.875 -26.688 -11.719 1 96.69 409 VAL B C 1
ATOM 8627 O O . VAL B 1 409 ? 23.703 -26.781 -12.078 1 96.69 409 VAL B O 1
ATOM 8630 N N . LYS B 1 410 ? 25.719 -27.625 -11.93 1 94.06 410 LYS B N 1
ATOM 8631 C CA . LYS B 1 410 ? 25.359 -28.844 -12.656 1 94.06 410 LYS B CA 1
ATOM 8632 C C . LYS B 1 410 ? 24.266 -29.625 -11.938 1 94.06 410 LYS B C 1
ATOM 8634 O O . LYS B 1 410 ? 23.406 -30.219 -12.586 1 94.06 410 LYS B O 1
ATOM 8639 N N . ALA B 1 411 ? 24.297 -29.562 -10.719 1 95.44 411 ALA B N 1
ATOM 8640 C CA . ALA B 1 411 ? 23.328 -30.312 -9.922 1 95.44 411 ALA B CA 1
ATOM 8641 C C . ALA B 1 411 ? 22 -29.594 -9.852 1 95.44 411 ALA B C 1
ATOM 8643 O O . ALA B 1 411 ? 20.938 -30.219 -9.867 1 95.44 411 ALA B O 1
ATOM 8644 N N . THR B 1 412 ? 22.016 -28.266 -9.766 1 96.69 412 THR B N 1
ATOM 8645 C CA . THR B 1 412 ? 20.812 -27.516 -9.391 1 96.69 412 THR B CA 1
ATOM 8646 C C . THR B 1 412 ? 20.078 -27 -10.625 1 96.69 412 THR B C 1
ATOM 8648 O O . THR B 1 412 ? 18.859 -26.875 -10.625 1 96.69 412 THR B O 1
ATOM 8651 N N . ILE B 1 413 ? 20.672 -26.719 -11.688 1 94.19 413 ILE B N 1
ATOM 8652 C CA . ILE B 1 413 ? 20.109 -25.984 -12.82 1 94.19 413 ILE B CA 1
ATOM 8653 C C . ILE B 1 413 ? 19.016 -26.812 -13.492 1 94.19 413 ILE B C 1
ATOM 8655 O O . ILE B 1 413 ? 18 -26.266 -13.93 1 94.19 413 ILE B O 1
ATOM 8659 N N . PRO B 1 414 ? 19.219 -28.125 -13.594 1 94.69 414 PRO B N 1
ATOM 8660 C CA . PRO B 1 414 ? 18.141 -28.891 -14.195 1 94.69 414 PRO B CA 1
ATOM 8661 C C . PRO B 1 414 ? 16.797 -28.703 -13.469 1 94.69 414 PRO B C 1
ATOM 8663 O O . PRO B 1 414 ? 15.758 -28.578 -14.109 1 94.69 414 PRO B O 1
ATOM 8666 N N . LEU B 1 415 ? 16.812 -28.656 -12.18 1 95.88 415 LEU B N 1
ATOM 8667 C CA . LEU B 1 415 ? 15.602 -28.422 -11.414 1 95.88 415 LEU B CA 1
ATOM 8668 C C . LEU B 1 415 ? 15.109 -26.984 -11.586 1 95.88 415 LEU B C 1
ATOM 8670 O O . LEU B 1 415 ? 13.898 -26.734 -11.625 1 95.88 415 LEU B O 1
ATOM 8674 N N . VAL B 1 416 ? 16.031 -26.031 -11.656 1 95.5 416 VAL B N 1
ATOM 8675 C CA . VAL B 1 416 ? 15.703 -24.641 -11.883 1 95.5 416 VAL B CA 1
ATOM 8676 C C . VAL B 1 416 ? 14.969 -24.484 -13.211 1 95.5 416 VAL B C 1
ATOM 8678 O O . VAL B 1 416 ? 13.984 -23.75 -13.312 1 95.5 416 VAL B O 1
ATOM 8681 N N . GLU B 1 417 ? 15.43 -25.203 -14.141 1 93.25 417 GLU B N 1
ATOM 8682 C CA . GLU B 1 417 ? 14.805 -25.141 -15.461 1 93.25 417 GLU B CA 1
ATOM 8683 C C . GLU B 1 417 ? 13.375 -25.688 -15.422 1 93.25 417 GLU B C 1
ATOM 8685 O O . GLU B 1 417 ? 12.492 -25.172 -16.109 1 93.25 417 GLU B O 1
ATOM 8690 N N . VAL B 1 418 ? 13.211 -26.703 -14.688 1 93.69 418 VAL B N 1
ATOM 8691 C CA . VAL B 1 418 ? 11.859 -27.25 -14.523 1 93.69 418 VAL B CA 1
ATOM 8692 C C . VAL B 1 418 ? 10.953 -26.203 -13.891 1 93.69 418 VAL B C 1
ATOM 8694 O O . VAL B 1 418 ? 9.82 -26 -14.336 1 93.69 418 VAL B O 1
ATOM 8697 N N . MET B 1 419 ? 11.43 -25.531 -12.914 1 94.12 419 MET B N 1
ATOM 8698 C CA . MET B 1 419 ? 10.648 -24.5 -12.234 1 94.12 419 MET B CA 1
ATOM 8699 C C . MET B 1 419 ? 10.305 -23.359 -13.18 1 94.12 419 MET B C 1
ATOM 8701 O O . MET B 1 419 ? 9.188 -22.828 -13.148 1 94.12 419 MET B O 1
ATOM 8705 N N . LYS B 1 420 ? 11.258 -23 -13.961 1 90.19 420 LYS B N 1
ATOM 8706 C CA . LYS B 1 420 ? 11.008 -21.953 -14.953 1 90.19 420 LYS B CA 1
ATOM 8707 C C . LYS B 1 420 ? 9.938 -22.375 -15.945 1 90.19 420 LYS B C 1
ATOM 8709 O O . LYS B 1 420 ? 9.086 -21.562 -16.328 1 90.19 420 LYS B O 1
ATOM 8714 N N . LEU B 1 421 ? 9.977 -23.594 -16.266 1 88 421 LEU B N 1
ATOM 8715 C CA . LEU B 1 421 ? 9 -24.125 -17.219 1 88 421 LEU B CA 1
ATOM 8716 C C . LEU B 1 421 ? 7.602 -24.109 -16.609 1 88 421 LEU B C 1
ATOM 8718 O O . LEU B 1 421 ? 6.641 -23.703 -17.266 1 88 421 LEU B O 1
ATOM 8722 N N . LEU B 1 422 ? 7.535 -24.531 -15.414 1 89.69 422 LEU B N 1
ATOM 8723 C CA . LEU B 1 422 ? 6.25 -24.562 -14.727 1 89.69 422 LEU B CA 1
ATOM 8724 C C . LEU B 1 422 ? 5.691 -23.156 -14.539 1 89.69 422 LEU B C 1
ATOM 8726 O O . LEU B 1 422 ? 4.488 -22.938 -14.68 1 89.69 422 LEU B O 1
ATOM 8730 N N . ASP B 1 423 ? 6.547 -22.281 -14.258 1 87.69 423 ASP B N 1
ATOM 8731 C CA . ASP B 1 423 ? 6.129 -20.906 -13.969 1 87.69 423 ASP B CA 1
ATOM 8732 C C . ASP B 1 423 ? 5.785 -20.156 -15.25 1 87.69 423 ASP B C 1
ATOM 8734 O O . ASP B 1 423 ? 5.02 -19.188 -15.227 1 87.69 423 ASP B O 1
ATOM 8738 N N . GLY B 1 424 ? 6.344 -20.531 -16.328 1 83.44 424 GLY B N 1
ATOM 8739 C CA . GLY B 1 424 ? 6.219 -19.797 -17.562 1 83.44 424 GLY B CA 1
ATOM 8740 C C . GLY B 1 424 ? 4.988 -20.172 -18.359 1 83.44 424 GLY B C 1
ATOM 8741 O O . GLY B 1 424 ? 4.805 -19.688 -19.484 1 83.44 424 GLY B O 1
ATOM 8742 N N . THR B 1 425 ? 4.16 -20.969 -17.75 1 83.69 425 THR B N 1
ATOM 8743 C CA . THR B 1 425 ? 2.998 -21.391 -18.516 1 83.69 425 THR B CA 1
ATOM 8744 C C . THR B 1 425 ? 1.769 -21.516 -17.625 1 83.69 425 THR B C 1
ATOM 8746 O O . THR B 1 425 ? 1.892 -21.766 -16.422 1 83.69 425 THR B O 1
ATOM 8749 N N . ASN B 1 426 ? 0.643 -21.234 -18.266 1 85.62 426 ASN B N 1
ATOM 8750 C CA . ASN B 1 426 ? -0.63 -21.469 -17.609 1 85.62 426 ASN B CA 1
ATOM 8751 C C . ASN B 1 426 ? -1.34 -22.703 -18.172 1 85.62 426 ASN B C 1
ATOM 8753 O O . ASN B 1 426 ? -2.5 -22.953 -17.844 1 85.62 426 ASN B O 1
ATOM 8757 N N . LYS B 1 427 ? -0.643 -23.438 -18.875 1 86.94 427 LYS B N 1
ATOM 8758 C CA . LYS B 1 427 ? -1.18 -24.672 -19.453 1 86.94 427 LYS B CA 1
ATOM 8759 C C . LYS B 1 427 ? -1.164 -25.812 -18.453 1 86.94 427 LYS B C 1
ATOM 8761 O O . LYS B 1 427 ? -0.361 -25.812 -17.516 1 86.94 427 LYS B O 1
ATOM 8766 N N . PRO B 1 428 ? -2.057 -26.75 -18.719 1 92.94 428 PRO B N 1
ATOM 8767 C CA . PRO B 1 428 ? -2.076 -27.891 -17.812 1 92.94 428 PRO B CA 1
ATOM 8768 C C . PRO B 1 428 ? -0.783 -28.703 -17.844 1 92.94 428 PRO B C 1
ATOM 8770 O O . PRO B 1 428 ? -0.269 -29 -18.922 1 92.94 428 PRO B O 1
ATOM 8773 N N . GLN B 1 429 ? -0.36 -29.094 -16.703 1 93.38 429 GLN B N 1
ATOM 8774 C CA . GLN B 1 429 ? 0.964 -29.703 -16.656 1 93.38 429 GLN B CA 1
ATOM 8775 C C . GLN B 1 429 ? 0.898 -31.094 -16.031 1 93.38 429 GLN B C 1
ATOM 8777 O O . GLN B 1 429 ? 1.911 -31.797 -15.961 1 93.38 429 GLN B O 1
ATOM 8782 N N . VAL B 1 430 ? -0.227 -31.562 -15.641 1 95.62 430 VAL B N 1
ATOM 8783 C CA . VAL B 1 430 ? -0.365 -32.844 -14.984 1 95.62 430 VAL B CA 1
ATOM 8784 C C . VAL B 1 430 ? 0.133 -33.969 -15.914 1 95.62 430 VAL B C 1
ATOM 8786 O O . VAL B 1 430 ? 0.745 -34.938 -15.461 1 95.62 430 VAL B O 1
ATOM 8789 N N . GLY B 1 431 ? -0.038 -33.844 -17.203 1 94.62 431 GLY B N 1
ATOM 8790 C CA . GLY B 1 431 ? 0.384 -34.875 -18.156 1 94.62 431 GLY B CA 1
ATOM 8791 C C . GLY B 1 431 ? 1.875 -34.844 -18.438 1 94.62 431 GLY B C 1
ATOM 8792 O O . GLY B 1 431 ? 2.412 -35.75 -19.047 1 94.62 431 GLY B O 1
ATOM 8793 N N . PHE B 1 432 ? 2.582 -33.906 -17.891 1 93.12 432 PHE B N 1
ATOM 8794 C CA . PHE B 1 432 ? 3.977 -33.719 -18.281 1 93.12 432 PHE B CA 1
ATOM 8795 C C . PHE B 1 432 ? 4.895 -33.812 -17.078 1 93.12 432 PHE B C 1
ATOM 8797 O O . PHE B 1 432 ? 6.082 -34.125 -17.219 1 93.12 432 PHE B O 1
ATOM 8804 N N . ILE B 1 433 ? 4.406 -33.594 -15.914 1 94.62 433 ILE B N 1
ATOM 8805 C CA . ILE B 1 433 ? 5.234 -33.406 -14.727 1 94.62 433 ILE B CA 1
ATOM 8806 C C . ILE B 1 433 ? 6.02 -34.656 -14.422 1 94.62 433 ILE B C 1
ATOM 8808 O O . ILE B 1 433 ? 7.176 -34.594 -13.992 1 94.62 433 ILE B O 1
ATOM 8812 N N . TYR B 1 434 ? 5.391 -35.812 -14.578 1 93.56 434 TYR B N 1
ATOM 8813 C CA . TYR B 1 434 ? 6.043 -37.094 -14.32 1 93.56 434 TYR B CA 1
ATOM 8814 C C . TYR B 1 434 ? 7.293 -37.25 -15.172 1 93.56 434 TYR B C 1
ATOM 8816 O O . TYR B 1 434 ? 8.367 -37.594 -14.664 1 93.56 434 TYR B O 1
ATOM 8824 N N . ASP B 1 435 ? 7.199 -37 -16.375 1 91.94 435 ASP B N 1
ATOM 8825 C CA . ASP B 1 435 ? 8.305 -37.125 -17.328 1 91.94 435 ASP B CA 1
ATOM 8826 C C . ASP B 1 435 ? 9.328 -36 -17.125 1 91.94 435 ASP B C 1
ATOM 8828 O O . ASP B 1 435 ? 10.531 -36.25 -17.25 1 91.94 435 ASP B O 1
ATOM 8832 N N . THR B 1 436 ? 8.82 -34.875 -16.906 1 92.38 436 THR B N 1
ATOM 8833 C CA . THR B 1 436 ? 9.688 -33.719 -16.734 1 92.38 436 THR B CA 1
ATOM 8834 C C . THR B 1 436 ? 10.656 -33.906 -15.578 1 92.38 436 THR B C 1
ATOM 8836 O O . THR B 1 436 ? 11.844 -33.594 -15.688 1 92.38 436 THR B O 1
ATOM 8839 N N . LEU B 1 437 ? 10.18 -34.438 -14.508 1 92.94 437 LEU B N 1
ATOM 8840 C CA . LEU B 1 437 ? 11.047 -34.688 -13.359 1 92.94 437 LEU B CA 1
ATOM 8841 C C . LEU B 1 437 ? 12.031 -35.812 -13.648 1 92.94 437 LEU B C 1
ATOM 8843 O O . LEU B 1 437 ? 13.18 -35.75 -13.203 1 92.94 437 LEU B O 1
ATOM 8847 N N . ASP B 1 438 ? 11.602 -36.781 -14.32 1 91 438 ASP B N 1
ATOM 8848 C CA . ASP B 1 438 ? 12.492 -37.875 -14.727 1 91 438 ASP B CA 1
ATOM 8849 C C . ASP B 1 438 ? 13.609 -37.344 -15.625 1 91 438 ASP B C 1
ATOM 8851 O O . ASP B 1 438 ? 14.766 -37.75 -15.492 1 91 438 ASP B O 1
ATOM 8855 N N . GLN B 1 439 ? 13.234 -36.5 -16.453 1 90.81 439 GLN B N 1
ATOM 8856 C CA . GLN B 1 439 ? 14.219 -35.906 -17.344 1 90.81 439 GLN B CA 1
ATOM 8857 C C . GLN B 1 439 ? 15.234 -35.062 -16.578 1 90.81 439 GLN B C 1
ATOM 8859 O O . GLN B 1 439 ? 16.406 -35.031 -16.922 1 90.81 439 GLN B O 1
ATOM 8864 N N . ALA B 1 440 ? 14.75 -34.344 -15.641 1 94.88 440 ALA B N 1
ATOM 8865 C CA . ALA B 1 440 ? 15.664 -33.562 -14.805 1 94.88 440 ALA B CA 1
ATOM 8866 C C . ALA B 1 440 ? 16.688 -34.469 -14.125 1 94.88 440 ALA B C 1
ATOM 8868 O O . ALA B 1 440 ? 17.875 -34.156 -14.078 1 94.88 440 ALA B O 1
ATOM 8869 N N . LYS B 1 441 ? 16.266 -35.625 -13.656 1 94.44 441 LYS B N 1
ATOM 8870 C CA . LYS B 1 441 ? 17.156 -36.562 -13.023 1 94.44 441 LYS B CA 1
ATOM 8871 C C . LYS B 1 441 ? 18.172 -37.125 -14.031 1 94.44 441 LYS B C 1
ATOM 8873 O O . LYS B 1 441 ? 19.359 -37.219 -13.727 1 94.44 441 LYS B O 1
ATOM 8878 N N . GLU B 1 442 ? 17.688 -37.406 -15.195 1 93.19 442 GLU B N 1
ATOM 8879 C CA . GLU B 1 442 ? 18.578 -37.906 -16.25 1 93.19 442 GLU B CA 1
ATOM 8880 C C . GLU B 1 442 ? 19.609 -36.844 -16.641 1 93.19 442 GLU B C 1
ATOM 8882 O O . GLU B 1 442 ? 20.766 -37.188 -16.906 1 93.19 442 GLU B O 1
ATOM 8887 N N . THR B 1 443 ? 19.203 -35.688 -16.688 1 93.62 443 THR B N 1
ATOM 8888 C CA . THR B 1 443 ? 20.109 -34.594 -17.031 1 93.62 443 THR B CA 1
ATOM 8889 C C . THR B 1 443 ? 21.203 -34.469 -15.977 1 93.62 443 THR B C 1
ATOM 8891 O O . THR B 1 443 ? 22.375 -34.25 -16.312 1 93.62 443 THR B O 1
ATOM 8894 N N . ILE B 1 444 ? 20.812 -34.562 -14.727 1 94.94 444 ILE B N 1
ATOM 8895 C CA . ILE B 1 444 ? 21.797 -34.5 -13.648 1 94.94 444 ILE B CA 1
ATOM 8896 C C . ILE B 1 444 ? 22.781 -35.656 -13.797 1 94.94 444 ILE B C 1
ATOM 8898 O O . ILE B 1 444 ? 24 -35.469 -13.664 1 94.94 444 ILE B O 1
ATOM 8902 N N . LYS B 1 445 ? 22.266 -36.844 -14.094 1 94.75 445 LYS B N 1
ATOM 8903 C CA . LYS B 1 445 ? 23.094 -38 -14.305 1 94.75 445 LYS B CA 1
ATOM 8904 C C . LYS B 1 445 ? 24.109 -37.75 -15.414 1 94.75 445 LYS B C 1
ATOM 8906 O O . LYS B 1 445 ? 25.297 -38.062 -15.25 1 94.75 445 LYS B O 1
ATOM 8911 N N . LYS B 1 446 ? 23.672 -37.156 -16.469 1 92.94 446 LYS B N 1
ATOM 8912 C CA . LYS B 1 446 ? 24.531 -36.875 -17.625 1 92.94 446 LYS B CA 1
ATOM 8913 C C . LYS B 1 446 ? 25.594 -35.844 -17.266 1 92.94 446 LYS B C 1
ATOM 8915 O O . LYS B 1 446 ? 26.75 -35.938 -17.672 1 92.94 446 LYS B O 1
ATOM 8920 N N . GLU B 1 447 ? 25.203 -34.875 -16.531 1 92.12 447 GLU B N 1
ATOM 8921 C CA . GLU B 1 447 ? 26.109 -33.812 -16.141 1 92.12 447 GLU B CA 1
ATOM 8922 C C . GLU B 1 447 ? 27.25 -34.344 -15.289 1 92.12 447 GLU B C 1
ATOM 8924 O O . GLU B 1 447 ? 28.359 -33.812 -15.305 1 92.12 447 GLU B O 1
ATOM 8929 N N . PHE B 1 448 ? 26.984 -35.438 -14.609 1 93.81 448 PHE B N 1
ATOM 8930 C CA . PHE B 1 448 ? 28 -36.031 -13.758 1 93.81 448 PHE B CA 1
ATOM 8931 C C . PHE B 1 448 ? 28.594 -37.281 -14.43 1 93.81 448 PHE B C 1
ATOM 8933 O O . PHE B 1 448 ? 29.062 -38.188 -13.75 1 93.81 448 PHE B O 1
ATOM 8940 N N . GLN B 1 449 ? 28.469 -37.375 -15.727 1 91.06 449 GLN B N 1
ATOM 8941 C CA . GLN B 1 449 ? 29.094 -38.375 -16.578 1 91.06 449 GLN B CA 1
ATOM 8942 C C . GLN B 1 449 ? 28.672 -39.781 -16.156 1 91.06 449 GLN B C 1
ATOM 8944 O O . GLN B 1 449 ? 29.5 -40.688 -16.125 1 91.06 449 GLN B O 1
ATOM 8949 N N . ASP B 1 450 ? 27.516 -39.938 -15.664 1 89.75 450 ASP B N 1
ATOM 8950 C CA . ASP B 1 450 ? 26.875 -41.219 -15.344 1 89.75 450 ASP B CA 1
ATOM 8951 C C . ASP B 1 450 ? 27.578 -41.906 -14.188 1 89.75 450 ASP B C 1
ATOM 8953 O O . ASP B 1 450 ? 27.562 -43.125 -14.086 1 89.75 450 ASP B O 1
ATOM 8957 N N . LYS B 1 451 ? 28.312 -41.125 -13.422 1 92.06 451 LYS B N 1
ATOM 8958 C CA . LYS B 1 451 ? 28.953 -41.688 -12.234 1 92.06 451 LYS B CA 1
ATOM 8959 C C . LYS B 1 451 ? 27.984 -41.688 -11.039 1 92.06 451 LYS B C 1
ATOM 8961 O O . LYS B 1 451 ? 27.781 -40.625 -10.414 1 92.06 451 LYS B O 1
ATOM 8966 N N . LYS B 1 452 ? 27.594 -42.812 -10.617 1 90.31 452 LYS B N 1
ATOM 8967 C CA . LYS B 1 452 ? 26.547 -43 -9.609 1 90.31 452 LYS B CA 1
ATOM 8968 C C . LYS B 1 452 ? 27 -42.438 -8.258 1 90.31 452 LYS B C 1
ATOM 8970 O O . LYS B 1 452 ? 26.188 -41.906 -7.508 1 90.31 452 LYS B O 1
ATOM 8975 N N . SER B 1 453 ? 28.266 -42.5 -8.008 1 90.69 453 SER B N 1
ATOM 8976 C CA . SER B 1 453 ? 28.781 -42.031 -6.734 1 90.69 453 SER B CA 1
ATOM 8977 C C . SER B 1 453 ? 28.625 -40.5 -6.605 1 90.69 453 SER B C 1
ATOM 8979 O O . SER B 1 453 ? 28.516 -40 -5.496 1 90.69 453 SER B O 1
ATOM 8981 N N . LEU B 1 454 ? 28.469 -39.938 -7.711 1 90.81 454 LEU B N 1
ATOM 8982 C CA . LEU B 1 454 ? 28.438 -38.469 -7.688 1 90.81 454 LEU B CA 1
ATOM 8983 C C . LEU B 1 454 ? 27 -37.938 -7.738 1 90.81 454 LEU B C 1
ATOM 8985 O O . LEU B 1 454 ? 26.656 -37 -7.023 1 90.81 454 LEU B O 1
ATOM 8989 N N . TYR B 1 455 ? 26.125 -38.562 -8.477 1 93.5 455 TYR B N 1
ATOM 8990 C CA . TYR B 1 455 ? 24.812 -37.969 -8.688 1 93.5 455 TYR B CA 1
ATOM 8991 C C . TYR B 1 455 ? 23.766 -38.625 -7.789 1 93.5 455 TYR B C 1
ATOM 8993 O O . TYR B 1 455 ? 22.656 -38.125 -7.633 1 93.5 455 TYR B O 1
ATOM 9001 N N . ALA B 1 456 ? 24.031 -39.75 -7.148 1 93.88 456 ALA B N 1
ATOM 9002 C CA . ALA B 1 456 ? 23.062 -40.531 -6.375 1 93.88 456 ALA B CA 1
ATOM 9003 C C . ALA B 1 456 ? 22.453 -39.688 -5.258 1 93.88 456 ALA B C 1
ATOM 9005 O O . ALA B 1 456 ? 21.266 -39.844 -4.949 1 93.88 456 ALA B O 1
ATOM 9006 N N . LYS B 1 457 ? 23.25 -38.938 -4.652 1 93.75 457 LYS B N 1
ATOM 9007 C CA . LYS B 1 457 ? 22.766 -38.094 -3.543 1 93.75 457 LYS B CA 1
ATOM 9008 C C . LYS B 1 457 ? 21.703 -37.125 -4.012 1 93.75 457 LYS B C 1
ATOM 9010 O O . LYS B 1 457 ? 20.75 -36.844 -3.281 1 93.75 457 LYS B O 1
ATOM 9015 N N . PHE B 1 458 ? 21.859 -36.625 -5.18 1 95.94 458 PHE B N 1
ATOM 9016 C CA . PHE B 1 458 ? 20.891 -35.688 -5.723 1 95.94 458 PHE B CA 1
ATOM 9017 C C . PHE B 1 458 ? 19.594 -36.406 -6.098 1 95.94 458 PHE B C 1
ATOM 9019 O O . PHE B 1 458 ? 18.5 -35.875 -5.855 1 95.94 458 PHE B O 1
ATOM 9026 N N . TRP B 1 459 ? 19.719 -37.562 -6.66 1 95.94 459 TRP B N 1
ATOM 9027 C CA . TRP B 1 459 ? 18.547 -38.344 -6.992 1 95.94 459 TRP B CA 1
ATOM 9028 C C . TRP B 1 459 ? 17.734 -38.688 -5.738 1 95.94 459 TRP B C 1
ATOM 9030 O O . TRP B 1 459 ? 16.5 -38.594 -5.746 1 95.94 459 TRP B O 1
ATOM 9040 N N . ILE B 1 460 ? 18.438 -39 -4.715 1 94.88 460 ILE B N 1
ATOM 9041 C CA . ILE B 1 460 ? 17.781 -39.344 -3.455 1 94.88 460 ILE B CA 1
ATOM 9042 C C . ILE B 1 460 ? 17.031 -38.125 -2.92 1 94.88 460 ILE B C 1
ATOM 9044 O O . ILE B 1 460 ? 15.891 -38.25 -2.455 1 94.88 460 ILE B O 1
ATOM 9048 N N . ALA B 1 461 ? 17.656 -37.031 -3.02 1 95.5 461 ALA B N 1
ATOM 9049 C CA . ALA B 1 461 ? 17.031 -35.781 -2.551 1 95.5 461 ALA B CA 1
ATOM 9050 C C . ALA B 1 461 ? 15.758 -35.5 -3.33 1 95.5 461 ALA B C 1
ATOM 9052 O O . ALA B 1 461 ? 14.766 -35.031 -2.758 1 95.5 461 ALA B O 1
ATOM 9053 N N . ILE B 1 462 ? 15.727 -35.688 -4.59 1 96.56 462 ILE B N 1
ATOM 9054 C CA . ILE B 1 462 ? 14.562 -35.438 -5.441 1 96.56 462 ILE B CA 1
ATOM 9055 C C . ILE B 1 462 ? 13.484 -36.469 -5.121 1 96.56 462 ILE B C 1
ATOM 9057 O O . ILE B 1 462 ? 12.32 -36.125 -4.926 1 96.56 462 ILE B O 1
ATOM 9061 N N . ASP B 1 463 ? 13.906 -37.75 -5 1 95 463 ASP B N 1
ATOM 9062 C CA . ASP B 1 463 ? 12.969 -38.844 -4.781 1 95 463 ASP B CA 1
ATOM 9063 C C . ASP B 1 463 ? 12.289 -38.75 -3.418 1 95 463 ASP B C 1
ATOM 9065 O O . ASP B 1 463 ? 11.125 -39.094 -3.264 1 95 463 ASP B O 1
ATOM 9069 N N . ASP B 1 464 ? 13 -38.25 -2.49 1 95.31 464 ASP B N 1
ATOM 9070 C CA . ASP B 1 464 ? 12.438 -38.094 -1.156 1 95.31 464 ASP B CA 1
ATOM 9071 C C . ASP B 1 464 ? 11.211 -37.156 -1.194 1 95.31 464 ASP B C 1
ATOM 9073 O O . ASP B 1 464 ? 10.172 -37.469 -0.608 1 95.31 464 ASP B O 1
ATOM 9077 N N . ILE B 1 465 ? 11.328 -36.094 -1.874 1 96.69 465 ILE B N 1
ATOM 9078 C CA . ILE B 1 465 ? 10.234 -35.125 -1.946 1 96.69 465 ILE B CA 1
ATOM 9079 C C . ILE B 1 465 ? 9.148 -35.625 -2.887 1 96.69 465 ILE B C 1
ATOM 9081 O O . ILE B 1 465 ? 7.957 -35.469 -2.619 1 96.69 465 ILE B O 1
ATOM 9085 N N . TRP B 1 466 ? 9.562 -36.219 -3.98 1 94.94 466 TRP B N 1
ATOM 9086 C CA . TRP B 1 466 ? 8.633 -36.781 -4.945 1 94.94 466 TRP B CA 1
ATOM 9087 C C . TRP B 1 466 ? 7.727 -37.812 -4.281 1 94.94 466 TRP B C 1
ATOM 9089 O O . TRP B 1 466 ? 6.5 -37.75 -4.41 1 94.94 466 TRP B O 1
ATOM 9099 N N . ASP B 1 467 ? 8.266 -38.688 -3.533 1 92.62 467 ASP B N 1
ATOM 9100 C CA . ASP B 1 467 ? 7.531 -39.812 -2.951 1 92.62 467 ASP B CA 1
ATOM 9101 C C . ASP B 1 467 ? 6.695 -39.344 -1.757 1 92.62 467 ASP B C 1
ATOM 9103 O O . ASP B 1 467 ? 5.586 -39.844 -1.545 1 92.62 467 ASP B O 1
ATOM 9107 N N . GLU B 1 468 ? 7.191 -38.406 -1.109 1 92.81 468 GLU B N 1
ATOM 9108 C CA . GLU B 1 468 ? 6.535 -38.031 0.135 1 92.81 468 GLU B CA 1
ATOM 9109 C C . GLU B 1 468 ? 5.434 -37 -0.118 1 92.81 468 GLU B C 1
ATOM 9111 O O . GLU B 1 468 ? 4.383 -37.031 0.525 1 92.81 468 GLU B O 1
ATOM 9116 N N . TYR B 1 469 ? 5.715 -36.094 -1.038 1 94.38 469 TYR B N 1
ATOM 9117 C CA . TYR B 1 469 ? 4.816 -34.969 -1.081 1 94.38 469 TYR B CA 1
ATOM 9118 C C . TYR B 1 469 ? 4.242 -34.75 -2.479 1 94.38 469 TYR B C 1
ATOM 9120 O O . TYR B 1 469 ? 3.045 -34.5 -2.633 1 94.38 469 TYR B O 1
ATOM 9128 N N . LEU B 1 470 ? 4.973 -34.844 -3.537 1 93.69 470 LEU B N 1
ATOM 9129 C CA . LEU B 1 470 ? 4.582 -34.375 -4.855 1 93.69 470 LEU B CA 1
ATOM 9130 C C . LEU B 1 470 ? 3.812 -35.438 -5.625 1 93.69 470 LEU B C 1
ATOM 9132 O O . LEU B 1 470 ? 2.818 -35.125 -6.289 1 93.69 470 LEU B O 1
ATOM 9136 N N . HIS B 1 471 ? 4.227 -36.625 -5.605 1 91.44 471 HIS B N 1
ATOM 9137 C CA . HIS B 1 471 ? 3.664 -37.656 -6.457 1 91.44 471 HIS B CA 1
ATOM 9138 C C . HIS B 1 471 ? 2.193 -37.906 -6.137 1 91.44 471 HIS B C 1
ATOM 9140 O O . HIS B 1 471 ? 1.818 -38 -4.965 1 91.44 471 HIS B O 1
ATOM 9146 N N . SER B 1 472 ? 1.455 -37.938 -7.125 1 94.06 472 SER B N 1
ATOM 9147 C CA . SER B 1 472 ? 0.044 -38.281 -7.086 1 94.06 472 SER B CA 1
ATOM 9148 C C . SER B 1 472 ? -0.299 -39.281 -8.203 1 94.06 472 SER B C 1
ATOM 9150 O O . SER B 1 472 ? 0.355 -39.312 -9.242 1 94.06 472 SER B O 1
ATOM 9152 N N . HIS B 1 473 ? -1.296 -40.125 -7.926 1 95.06 473 HIS B N 1
ATOM 9153 C CA . HIS B 1 473 ? -1.764 -41.031 -8.961 1 95.06 473 HIS B CA 1
ATOM 9154 C C . HIS B 1 473 ? -2.225 -40.281 -10.203 1 95.06 473 HIS B C 1
ATOM 9156 O O . HIS B 1 473 ? -2.141 -40.812 -11.312 1 95.06 473 HIS B O 1
ATOM 9162 N N . LEU B 1 474 ? -2.572 -39.094 -10 1 96.12 474 LEU B N 1
ATOM 9163 C CA . LEU B 1 474 ? -2.982 -38.25 -11.117 1 96.12 474 LEU B CA 1
ATOM 9164 C C . LEU B 1 474 ? -1.822 -38.031 -12.086 1 96.12 474 LEU B C 1
ATOM 9166 O O . LEU B 1 474 ? -2.02 -38 -13.305 1 96.12 474 LEU B O 1
ATOM 9170 N N . HIS B 1 475 ? -0.693 -37.875 -11.555 1 96.12 475 HIS B N 1
ATOM 9171 C CA . HIS B 1 475 ? 0.485 -37.625 -12.375 1 96.12 475 HIS B CA 1
ATOM 9172 C C . HIS B 1 475 ? 0.845 -38.844 -13.219 1 96.12 475 HIS B C 1
ATOM 9174 O O . HIS B 1 475 ? 1.162 -38.719 -14.398 1 96.12 475 HIS B O 1
ATOM 9180 N N . ALA B 1 476 ? 0.8 -39.938 -12.602 1 95.44 476 ALA B N 1
ATOM 9181 C CA . ALA B 1 476 ? 1.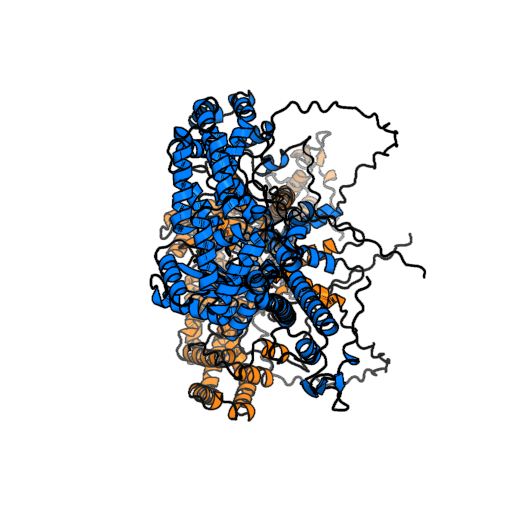088 -41.188 -13.305 1 95.44 476 ALA B CA 1
ATOM 9182 C C . ALA B 1 476 ? 0.059 -41.438 -14.406 1 95.44 476 ALA B C 1
ATOM 9184 O O . ALA B 1 476 ? 0.418 -41.812 -15.523 1 95.44 476 ALA B O 1
ATOM 9185 N N . ALA B 1 477 ? -1.174 -41.281 -14.023 1 97.19 477 ALA B N 1
ATOM 9186 C CA . ALA B 1 477 ? -2.24 -41.469 -15.008 1 97.19 477 ALA B CA 1
ATOM 9187 C C . ALA B 1 477 ? -2.096 -40.469 -16.156 1 97.19 477 ALA B C 1
ATOM 9189 O O . ALA B 1 477 ? -2.299 -40.812 -17.312 1 97.19 477 ALA B O 1
ATOM 9190 N N . GLY B 1 478 ? -1.766 -39.25 -15.812 1 97.12 478 GLY B N 1
ATOM 9191 C CA . GLY B 1 478 ? -1.547 -38.25 -16.828 1 97.12 478 GLY B CA 1
ATOM 9192 C C . GLY B 1 478 ? -0.417 -38.562 -17.781 1 97.12 478 GLY B C 1
ATOM 9193 O O . GLY B 1 478 ? -0.521 -38.344 -18.984 1 97.12 478 GLY B O 1
ATOM 9194 N N . TYR B 1 479 ? 0.601 -39.062 -17.234 1 96.19 479 TYR B N 1
ATOM 9195 C CA . TYR B 1 479 ? 1.738 -39.5 -18.031 1 96.19 479 TYR B CA 1
ATOM 9196 C C . TYR B 1 479 ? 1.32 -40.562 -19.031 1 96.19 479 TYR B C 1
ATOM 9198 O O . TYR B 1 479 ? 1.65 -40.469 -20.219 1 96.19 479 TYR B O 1
ATOM 9206 N N . PHE B 1 480 ? 0.552 -41.5 -18.656 1 96.88 480 PHE B N 1
ATOM 9207 C CA . PHE B 1 480 ? 0.1 -42.594 -19.484 1 96.88 480 PHE B CA 1
ATOM 9208 C C . PHE B 1 480 ? -0.865 -42.094 -20.562 1 96.88 480 PHE B C 1
ATOM 9210 O O . PHE B 1 480 ? -0.807 -42.562 -21.703 1 96.88 480 PHE B O 1
ATOM 9217 N N . LEU B 1 481 ? -1.699 -41.25 -20.172 1 96.69 481 LEU B N 1
ATOM 9218 C CA . LEU B 1 481 ? -2.779 -40.812 -21.062 1 96.69 481 LEU B CA 1
ATOM 9219 C C . LEU B 1 481 ? -2.311 -39.719 -22 1 96.69 481 LEU B C 1
ATOM 9221 O O . LEU B 1 481 ? -3.043 -39.312 -22.906 1 96.69 481 LEU B O 1
ATOM 9225 N N . ASN B 1 482 ? -1.135 -39.156 -21.719 1 95.38 482 ASN B N 1
ATOM 9226 C CA . ASN B 1 482 ? -0.573 -38.125 -22.609 1 95.38 482 ASN B CA 1
ATOM 9227 C C . ASN B 1 482 ? -0.089 -38.75 -23.922 1 95.38 482 ASN B C 1
ATOM 9229 O O . ASN B 1 482 ? 0.954 -39.406 -23.969 1 95.38 482 ASN B O 1
ATOM 9233 N N . PRO B 1 483 ? -0.75 -38.469 -25.016 1 94 483 PRO B N 1
ATOM 9234 C CA . PRO B 1 483 ? -0.404 -39.125 -26.281 1 94 483 PRO B CA 1
ATOM 9235 C C . PRO B 1 483 ? 0.977 -38.719 -26.781 1 94 483 PRO B C 1
ATOM 9237 O O . PRO B 1 483 ? 1.647 -39.5 -27.453 1 94 483 PRO B O 1
ATOM 9240 N N . THR B 1 484 ? 1.372 -37.531 -26.5 1 90.31 484 THR B N 1
ATOM 9241 C CA . THR B 1 484 ? 2.686 -37.062 -26.922 1 90.31 484 THR B CA 1
ATOM 9242 C C . THR B 1 484 ? 3.789 -37.938 -26.328 1 90.31 484 THR B C 1
ATOM 9244 O O . THR B 1 484 ? 4.785 -38.219 -26.984 1 90.31 484 THR B O 1
ATOM 9247 N N . LEU B 1 485 ? 3.547 -38.344 -25.141 1 91.75 485 LEU B N 1
ATOM 9248 C CA . LEU B 1 485 ? 4.547 -39.156 -24.438 1 91.75 485 LEU B CA 1
ATOM 9249 C C . LEU B 1 485 ? 4.297 -40.625 -24.672 1 91.75 485 LEU B C 1
ATOM 9251 O O . LEU B 1 485 ? 5.238 -41.406 -24.906 1 91.75 485 LEU B O 1
ATOM 9255 N N . PHE B 1 486 ? 3.08 -41 -24.641 1 93.38 486 PHE B N 1
ATOM 9256 C CA . PHE B 1 486 ? 2.703 -42.406 -24.734 1 93.38 486 PHE B CA 1
ATOM 9257 C C . PHE B 1 486 ? 3.16 -43 -26.062 1 93.38 486 PHE B C 1
ATOM 9259 O O . PHE B 1 486 ? 3.672 -44.125 -26.109 1 93.38 486 PHE B O 1
ATOM 9266 N N . TYR B 1 487 ? 2.971 -42.312 -27.141 1 89.31 487 TYR B N 1
ATOM 9267 C CA . TYR B 1 487 ? 3.283 -42.844 -28.453 1 89.31 487 TYR B CA 1
ATOM 9268 C C . TYR B 1 487 ? 4.723 -42.531 -28.844 1 89.31 487 TYR B C 1
ATOM 9270 O O . TYR B 1 487 ? 5.156 -42.812 -29.953 1 89.31 487 TYR B O 1
ATOM 9278 N N . SER B 1 488 ? 5.402 -41.969 -27.922 1 84.81 488 SER B N 1
ATOM 9279 C CA . SER B 1 488 ? 6.824 -41.75 -28.156 1 84.81 488 SER B CA 1
ATOM 9280 C C . SER B 1 488 ? 7.633 -43.031 -27.938 1 84.81 488 SER B C 1
ATOM 9282 O O . SER B 1 488 ? 7.191 -43.938 -27.25 1 84.81 488 SER B O 1
ATOM 9284 N N . SER B 1 489 ? 8.844 -43.062 -28.547 1 80.69 489 SER B N 1
ATOM 9285 C CA . SER B 1 489 ? 9.695 -44.25 -28.484 1 80.69 489 SER B CA 1
ATOM 9286 C C . SER B 1 489 ? 10.273 -44.438 -27.094 1 80.69 489 SER B C 1
ATOM 9288 O O . SER B 1 489 ? 10.617 -45.562 -26.719 1 80.69 489 SER B O 1
ATOM 9290 N N . ASP B 1 490 ? 10.242 -43.469 -26.328 1 79.69 490 ASP B N 1
ATOM 9291 C CA . ASP B 1 490 ? 10.891 -43.562 -25.031 1 79.69 490 ASP B CA 1
ATOM 9292 C C . ASP B 1 490 ? 9.875 -43.812 -23.922 1 79.69 490 ASP B C 1
ATOM 9294 O O . ASP B 1 490 ? 10.211 -43.781 -22.734 1 79.69 490 ASP B O 1
ATOM 9298 N N . PHE B 1 491 ? 8.672 -44.125 -24.328 1 89.31 491 PHE B N 1
ATOM 9299 C CA . PHE B 1 491 ? 7.625 -44.312 -23.328 1 89.31 491 PHE B CA 1
ATOM 9300 C C . PHE B 1 491 ? 7.855 -45.625 -22.562 1 89.31 491 PHE B C 1
ATOM 9302 O O . PHE B 1 491 ? 8.211 -46.656 -23.156 1 89.31 491 PHE B O 1
ATOM 9309 N N . TYR B 1 492 ? 7.77 -45.531 -21.266 1 84.5 492 TYR B N 1
ATOM 9310 C CA . TYR B 1 492 ? 7.953 -46.688 -20.422 1 84.5 492 TYR B CA 1
ATOM 9311 C C . TYR B 1 492 ? 6.926 -46.719 -19.297 1 84.5 492 TYR B C 1
ATOM 9313 O O . TYR B 1 492 ? 6.629 -45.688 -18.688 1 84.5 492 TYR B O 1
ATOM 9321 N N . THR B 1 493 ? 6.32 -47.906 -19.172 1 84.56 493 THR B N 1
ATOM 9322 C CA . THR B 1 493 ? 5.344 -48.062 -18.109 1 84.56 493 THR B CA 1
ATOM 9323 C C . THR B 1 493 ? 5.918 -48.906 -16.969 1 84.56 493 THR B C 1
ATOM 9325 O O . THR B 1 493 ? 6.211 -50.094 -17.156 1 84.56 493 THR B O 1
ATOM 9328 N N . ASP B 1 494 ? 6.078 -48.312 -15.852 1 84.44 494 ASP B N 1
ATOM 9329 C CA . ASP B 1 494 ? 6.484 -49.062 -14.664 1 84.44 494 ASP B CA 1
ATOM 9330 C C . ASP B 1 494 ? 5.293 -49.344 -13.758 1 84.44 494 ASP B C 1
ATOM 9332 O O . ASP B 1 494 ? 4.148 -49.062 -14.117 1 84.44 494 ASP B O 1
ATOM 9336 N N . VAL B 1 495 ? 5.559 -49.875 -12.672 1 86.69 495 VAL B N 1
ATOM 9337 C CA . VAL B 1 495 ? 4.516 -50.312 -11.734 1 86.69 495 VAL B CA 1
ATOM 9338 C C . VAL B 1 495 ? 3.785 -49.062 -11.203 1 86.69 495 VAL B C 1
ATOM 9340 O O . VAL B 1 495 ? 2.564 -49.094 -11.031 1 86.69 495 VAL B O 1
ATOM 9343 N N . GLU B 1 496 ? 4.516 -48.094 -11.039 1 89.62 496 GLU B N 1
ATOM 9344 C CA . GLU B 1 496 ? 3.941 -46.875 -10.5 1 89.62 496 GLU B CA 1
ATOM 9345 C C . GLU B 1 496 ? 2.93 -46.25 -11.469 1 89.62 496 GLU B C 1
ATOM 9347 O O . GLU B 1 496 ? 1.872 -45.781 -11.055 1 89.62 496 GLU B O 1
ATOM 9352 N N . VAL B 1 497 ? 3.195 -46.281 -12.719 1 93 497 VAL B N 1
ATOM 9353 C CA . VAL B 1 497 ? 2.33 -45.719 -13.75 1 93 497 VAL B CA 1
ATOM 9354 C C . VAL B 1 497 ? 1.063 -46.531 -13.883 1 93 497 VAL B C 1
ATOM 9356 O O . VAL B 1 497 ? -0.044 -46 -13.938 1 93 497 VAL B O 1
ATOM 9359 N N . SER B 1 498 ? 1.24 -47.844 -13.891 1 91.44 498 SER B N 1
ATOM 9360 C CA . SER B 1 498 ? 0.099 -48.75 -14.023 1 91.44 498 SER B CA 1
ATOM 9361 C C . SER B 1 498 ? -0.837 -48.625 -12.82 1 91.44 498 SER B C 1
ATOM 9363 O O . SER B 1 498 ? -2.059 -48.562 -12.984 1 91.44 498 SER B O 1
ATOM 9365 N N . CYS B 1 499 ? -0.224 -48.594 -11.711 1 91.69 499 CYS B N 1
ATOM 9366 C CA . CYS B 1 499 ? -1.011 -48.469 -10.492 1 91.69 499 CYS B CA 1
ATOM 9367 C C . CYS B 1 499 ? -1.741 -47.125 -10.445 1 91.69 499 CYS B C 1
ATOM 9369 O O . CYS B 1 499 ? -2.895 -47.062 -10.016 1 91.69 499 CYS B O 1
ATOM 9371 N N . GLY B 1 500 ? -1.018 -46.125 -10.836 1 94.44 500 GLY B N 1
ATOM 9372 C CA . GLY B 1 500 ? -1.623 -44.812 -10.852 1 94.44 500 GLY B CA 1
ATOM 9373 C C . GLY B 1 500 ? -2.822 -44.719 -11.781 1 94.44 500 GLY B C 1
ATOM 9374 O O . GLY B 1 500 ? -3.844 -44.125 -11.422 1 94.44 500 GLY B O 1
ATOM 9375 N N . LEU B 1 501 ? -2.742 -45.281 -12.953 1 95.5 501 LEU B N 1
ATOM 9376 C CA . LEU B 1 501 ? -3.848 -45.281 -13.898 1 95.5 501 LEU B CA 1
ATOM 9377 C C . LEU B 1 501 ? -5.043 -46.031 -13.336 1 95.5 501 LEU B C 1
ATOM 9379 O O . LEU B 1 501 ? -6.176 -45.562 -13.406 1 95.5 501 LEU B O 1
ATOM 9383 N N . CYS B 1 502 ? -4.773 -47.219 -12.812 1 93.5 502 CYS B N 1
ATOM 9384 C CA . CYS B 1 502 ? -5.832 -48.031 -12.242 1 93.5 502 CYS B CA 1
ATOM 9385 C C . CYS B 1 502 ? -6.539 -47.312 -11.102 1 93.5 502 CYS B C 1
ATOM 9387 O O . CYS B 1 502 ? -7.77 -47.344 -11.008 1 93.5 502 CYS B O 1
ATOM 9389 N N . CYS B 1 503 ? -5.773 -46.719 -10.297 1 93.44 503 CYS B N 1
ATOM 9390 C CA . CYS B 1 503 ? -6.332 -45.969 -9.164 1 93.44 503 CYS B CA 1
ATOM 9391 C C . CYS B 1 503 ? -7.25 -44.844 -9.648 1 93.44 503 CYS B C 1
ATOM 9393 O O . CYS B 1 503 ? -8.336 -44.656 -9.086 1 93.44 503 CYS B O 1
ATOM 9395 N N . CYS B 1 504 ? -6.836 -44.125 -10.648 1 96.06 504 CYS B N 1
ATOM 9396 C CA . CYS B 1 504 ? -7.645 -43.031 -11.172 1 96.06 504 CYS B CA 1
ATOM 9397 C C . CYS B 1 504 ? -8.945 -43.562 -11.773 1 96.06 504 CYS B C 1
ATOM 9399 O O . CYS B 1 504 ? -10 -42.938 -11.594 1 96.06 504 CYS B O 1
ATOM 9401 N N . VAL B 1 505 ? -8.883 -44.688 -12.422 1 95.38 505 VAL B N 1
ATOM 9402 C CA . VAL B 1 505 ? -10.078 -45.25 -13.023 1 95.38 505 VAL B CA 1
ATOM 9403 C C . VAL B 1 505 ? -11.07 -45.656 -11.93 1 95.38 505 VAL B C 1
ATOM 9405 O O . VAL B 1 505 ? -12.258 -45.344 -12.016 1 95.38 505 VAL B O 1
ATOM 9408 N N . VAL B 1 506 ? -10.602 -46.281 -10.945 1 93 506 VAL B N 1
ATOM 9409 C CA . VAL B 1 506 ? -11.453 -46.781 -9.867 1 93 506 VAL B CA 1
ATOM 9410 C C . VAL B 1 506 ? -12.039 -45.625 -9.086 1 93 506 VAL B C 1
ATOM 9412 O O . VAL B 1 506 ? -13.211 -45.625 -8.711 1 93 506 VAL B O 1
ATOM 9415 N N . ARG B 1 507 ? -11.32 -44.562 -8.891 1 92.62 507 ARG B N 1
ATOM 9416 C CA . ARG B 1 507 ? -11.742 -43.438 -8.062 1 92.62 507 ARG B CA 1
ATOM 9417 C C . ARG B 1 507 ? -12.688 -42.531 -8.828 1 92.62 507 ARG B C 1
ATOM 9419 O O . ARG B 1 507 ? -13.68 -42.062 -8.273 1 92.62 507 ARG B O 1
ATOM 9426 N N . MET B 1 508 ? -12.383 -42.312 -10.039 1 93.62 508 MET B N 1
ATOM 9427 C CA . MET B 1 508 ? -13.109 -41.281 -10.781 1 93.62 508 MET B CA 1
ATOM 9428 C C . MET B 1 508 ? -14.344 -41.875 -11.461 1 93.62 508 MET B C 1
ATOM 9430 O O . MET B 1 508 ? -15.266 -41.125 -11.805 1 93.62 508 MET B O 1
ATOM 9434 N N . ALA B 1 509 ? -14.234 -43.188 -11.695 1 90.19 509 ALA B N 1
ATOM 9435 C CA . ALA B 1 509 ? -15.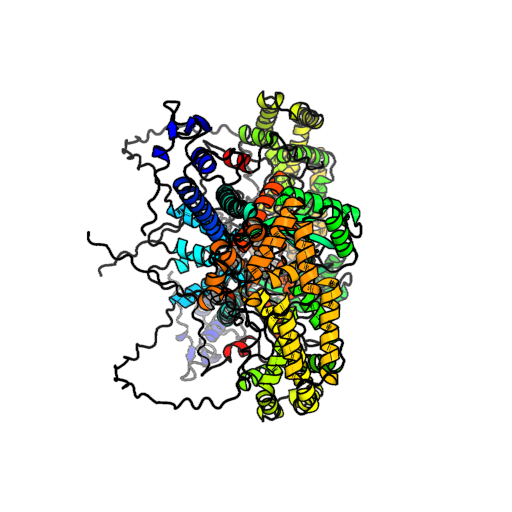398 -43.875 -12.227 1 90.19 509 ALA B CA 1
ATOM 9436 C C . ALA B 1 509 ? -16.094 -44.688 -11.141 1 90.19 509 ALA B C 1
ATOM 9438 O O . ALA B 1 509 ? -15.617 -45.75 -10.75 1 90.19 509 ALA B O 1
ATOM 9439 N N . GLU B 1 510 ? -17.188 -44.25 -10.609 1 77.75 510 GLU B N 1
ATOM 9440 C CA . GLU B 1 510 ? -17.844 -44.938 -9.492 1 77.75 510 GLU B CA 1
ATOM 9441 C C . GLU B 1 510 ? -18.531 -46.219 -9.945 1 77.75 510 GLU B C 1
ATOM 9443 O O . GLU B 1 510 ? -18.531 -47.219 -9.219 1 77.75 510 GLU B O 1
ATOM 9448 N N . ASP B 1 511 ? -18.953 -46.219 -11.062 1 88.31 511 ASP B N 1
ATOM 9449 C CA . ASP B 1 511 ? -19.703 -47.375 -11.578 1 88.31 511 ASP B CA 1
ATOM 9450 C C . ASP B 1 511 ? -18.766 -48.438 -12.117 1 88.31 511 ASP B C 1
ATOM 9452 O O . ASP B 1 511 ? -17.906 -48.156 -12.953 1 88.31 511 ASP B O 1
ATOM 9456 N N . ARG B 1 512 ? -18.984 -49.625 -11.719 1 89.44 512 ARG B N 1
ATOM 9457 C CA . ARG B 1 512 ? -18.141 -50.781 -12.117 1 89.44 512 ARG B CA 1
ATOM 9458 C C . ARG B 1 512 ? -18.25 -51.031 -13.617 1 89.44 512 ARG B C 1
ATOM 9460 O O . ARG B 1 512 ? -17.266 -51.406 -14.25 1 89.44 512 ARG B O 1
ATOM 9467 N N . HIS B 1 513 ? -19.359 -50.844 -14.055 1 92.12 513 HIS B N 1
ATOM 9468 C CA . HIS B 1 513 ? -19.562 -51.062 -15.484 1 92.12 513 HIS B CA 1
ATOM 9469 C C . HIS B 1 513 ? -18.719 -50.062 -16.312 1 92.12 513 HIS B C 1
ATOM 9471 O O . HIS B 1 513 ? -18.125 -50.438 -17.312 1 92.12 513 HIS B O 1
ATOM 9477 N N . ILE B 1 514 ? -18.719 -48.938 -15.844 1 92.44 514 ILE B N 1
ATOM 9478 C CA . ILE B 1 514 ? -17.938 -47.906 -16.531 1 92.44 514 ILE B CA 1
ATOM 9479 C C . ILE B 1 514 ? -16.453 -48.219 -16.406 1 92.44 514 ILE B C 1
ATOM 9481 O O . ILE B 1 514 ? -15.688 -48 -17.344 1 92.44 514 ILE B O 1
ATOM 9485 N N . GLN B 1 515 ? -16.047 -48.75 -15.336 1 94 515 GLN B N 1
ATOM 9486 C CA . GLN B 1 515 ? -14.656 -49.125 -15.125 1 94 515 GLN B CA 1
ATOM 9487 C C . GLN B 1 515 ? -14.219 -50.188 -16.125 1 94 515 GLN B C 1
ATOM 9489 O O . GLN B 1 515 ? -13.125 -50.125 -16.688 1 94 515 GLN B O 1
ATOM 9494 N N . ASP B 1 516 ? -15.055 -51.094 -16.312 1 93.5 516 ASP B N 1
ATOM 9495 C CA . ASP B 1 516 ? -14.758 -52.188 -17.25 1 93.5 516 ASP B CA 1
ATOM 9496 C C . ASP B 1 516 ? -14.641 -51.656 -18.672 1 93.5 516 ASP B C 1
ATOM 9498 O O . ASP B 1 516 ? -13.758 -52.062 -19.422 1 93.5 516 ASP B O 1
ATOM 9502 N N . LEU B 1 517 ? -15.531 -50.812 -18.938 1 93.25 517 LEU B N 1
ATOM 9503 C CA . LEU B 1 517 ? -15.5 -50.219 -20.266 1 93.25 517 LEU B CA 1
ATOM 9504 C C . LEU B 1 517 ? -14.203 -49.438 -20.484 1 93.25 517 LEU B C 1
ATOM 9506 O O . LEU B 1 517 ? -13.609 -49.5 -21.562 1 93.25 517 LEU B O 1
ATOM 9510 N N . ILE B 1 518 ? -13.805 -48.688 -19.5 1 95.75 518 ILE B N 1
ATOM 9511 C CA . ILE B 1 518 ? -12.578 -47.906 -19.594 1 95.75 518 ILE B CA 1
ATOM 9512 C C . ILE B 1 518 ? -11.383 -48.844 -19.797 1 95.75 518 ILE B C 1
ATOM 9514 O O . ILE B 1 518 ? -10.492 -48.531 -20.594 1 95.75 518 ILE B O 1
ATOM 9518 N N . THR B 1 519 ? -11.367 -49.906 -19.125 1 93 519 THR B N 1
ATOM 9519 C CA . THR B 1 519 ? -10.266 -50.875 -19.219 1 93 519 THR B CA 1
ATOM 9520 C C . THR B 1 519 ? -10.164 -51.438 -20.641 1 93 519 THR B C 1
ATOM 9522 O O . THR B 1 519 ? -9.07 -51.562 -21.172 1 93 519 THR B O 1
ATOM 9525 N N . LEU B 1 520 ? -11.258 -51.688 -21.234 1 93.19 520 LEU B N 1
ATOM 9526 C CA . LEU B 1 520 ? -11.289 -52.156 -22.625 1 93.19 520 LEU B CA 1
ATOM 9527 C C . LEU B 1 520 ? -10.797 -51.094 -23.578 1 93.19 520 LEU B C 1
ATOM 9529 O O . LEU B 1 520 ? -10.062 -51.375 -24.531 1 93.19 520 LEU B O 1
ATOM 9533 N N . GLN B 1 521 ? -11.242 -49.969 -23.266 1 94.62 521 GLN B N 1
ATOM 9534 C CA . GLN B 1 521 ? -10.891 -48.844 -24.125 1 94.62 521 GLN B CA 1
ATOM 9535 C C . GLN B 1 521 ? -9.414 -48.5 -24 1 94.62 521 GLN B C 1
ATOM 9537 O O . GLN B 1 521 ? -8.805 -48 -24.953 1 94.62 521 GLN B O 1
ATOM 9542 N N . ILE B 1 522 ? -8.805 -48.719 -22.859 1 94.75 522 ILE B N 1
ATOM 9543 C CA . ILE B 1 522 ? -7.379 -48.531 -22.656 1 94.75 522 ILE B CA 1
ATOM 9544 C C . ILE B 1 522 ? -6.59 -49.406 -23.609 1 94.75 522 ILE B C 1
ATOM 9546 O O . ILE B 1 522 ? -5.562 -49 -24.156 1 94.75 522 ILE B O 1
ATOM 9550 N N . ASP B 1 523 ? -7.047 -50.562 -23.812 1 91.5 523 ASP B N 1
ATOM 9551 C CA . ASP B 1 523 ? -6.383 -51.5 -24.734 1 91.5 523 ASP B CA 1
ATOM 9552 C C . ASP B 1 523 ? -6.438 -50.969 -26.172 1 91.5 523 ASP B C 1
ATOM 9554 O O . ASP B 1 523 ? -5.477 -51.125 -26.922 1 91.5 523 ASP B O 1
ATOM 9558 N N . GLU B 1 524 ? -7.547 -50.406 -26.5 1 92.06 524 GLU B N 1
ATOM 9559 C CA . GLU B 1 524 ? -7.664 -49.812 -27.812 1 92.06 524 GLU B CA 1
ATOM 9560 C C . GLU B 1 524 ? -6.672 -48.656 -27.984 1 92.06 524 GLU B C 1
ATOM 9562 O O . GLU B 1 524 ? -6.066 -48.5 -29.062 1 92.06 524 GLU B O 1
ATOM 9567 N N . TYR B 1 525 ? -6.598 -47.906 -26.953 1 94.06 525 TYR B N 1
ATOM 9568 C CA . TYR B 1 525 ? -5.656 -46.781 -26.938 1 94.06 525 TYR B CA 1
ATOM 9569 C C . TYR B 1 525 ? -4.223 -47.281 -27.047 1 94.06 525 TYR B C 1
ATOM 9571 O O . TYR B 1 525 ? -3.43 -46.75 -27.828 1 94.06 525 TYR B O 1
ATOM 9579 N N . ARG B 1 526 ? -3.922 -48.312 -26.359 1 90.94 526 ARG B N 1
ATOM 9580 C CA . ARG B 1 526 ? -2.584 -48.875 -26.359 1 90.94 526 ARG B CA 1
ATOM 9581 C C . ARG B 1 526 ? -2.209 -49.406 -27.734 1 90.94 526 ARG B C 1
ATOM 9583 O O . ARG B 1 526 ? -1.066 -49.25 -28.172 1 90.94 526 ARG B O 1
ATOM 9590 N N . MET B 1 527 ? -3.166 -49.938 -28.438 1 88.75 527 MET B N 1
ATOM 9591 C CA . MET B 1 527 ? -2.918 -50.562 -29.719 1 88.75 527 MET B CA 1
ATOM 9592 C C . MET B 1 527 ? -2.971 -49.531 -30.859 1 88.75 527 MET B C 1
ATOM 9594 O O . MET B 1 527 ? -2.551 -49.844 -31.969 1 88.75 527 MET B O 1
ATOM 9598 N N . GLY B 1 528 ? -3.402 -48.406 -30.516 1 88.12 528 GLY B N 1
ATOM 9599 C CA . GLY B 1 528 ? -3.486 -47.344 -31.516 1 88.12 528 GLY B CA 1
ATOM 9600 C C . GLY B 1 528 ? -4.461 -47.656 -32.625 1 88.12 528 GLY B C 1
ATOM 9601 O O . GLY B 1 528 ? -4.152 -47.469 -33.812 1 88.12 528 GLY B O 1
ATOM 9602 N N . ARG B 1 529 ? -5.52 -48.156 -32.344 1 84 529 ARG B N 1
ATOM 9603 C CA . ARG B 1 529 ? -6.477 -48.562 -33.344 1 84 529 ARG B CA 1
ATOM 9604 C C . ARG B 1 529 ? -7.48 -47.469 -33.656 1 84 529 ARG B C 1
ATOM 9606 O O . ARG B 1 529 ? -7.727 -46.594 -32.812 1 84 529 ARG B O 1
ATOM 9613 N N . GLY B 1 530 ? -7.918 -47.5 -34.875 1 83.69 530 GLY B N 1
ATOM 9614 C CA . GLY B 1 530 ? -8.953 -46.531 -35.281 1 83.69 530 GLY B CA 1
ATOM 9615 C C . GLY B 1 530 ? -8.445 -45.125 -35.406 1 83.69 530 GLY B C 1
ATOM 9616 O O . GLY B 1 530 ? -7.445 -44.875 -36.062 1 83.69 530 GLY B O 1
ATOM 9617 N N . THR B 1 531 ? -9.109 -44.25 -34.719 1 86.25 531 THR B N 1
ATOM 9618 C CA . THR B 1 531 ? -8.758 -42.844 -34.75 1 86.25 531 THR B CA 1
ATOM 9619 C C . THR B 1 531 ? -7.434 -42.594 -34.062 1 86.25 531 THR B C 1
ATOM 9621 O O . THR B 1 531 ? -6.734 -41.625 -34.375 1 86.25 531 THR B O 1
ATOM 9624 N N . PHE B 1 532 ? -7.113 -43.406 -33.156 1 88.19 532 PHE B N 1
ATOM 9625 C CA . PHE B 1 532 ? -5.852 -43.281 -32.438 1 88.19 532 PHE B CA 1
ATOM 9626 C C . PHE B 1 532 ? -4.668 -43.469 -33.375 1 88.19 532 PHE B C 1
ATOM 9628 O O . PHE B 1 532 ? -3.605 -42.875 -33.156 1 88.19 532 PHE B O 1
ATOM 9635 N N . HIS B 1 533 ? -4.914 -44.312 -34.312 1 82.94 533 HIS B N 1
ATOM 9636 C CA . HIS B 1 533 ? -3.869 -44.531 -35.281 1 82.94 533 HIS B CA 1
ATOM 9637 C C . HIS B 1 533 ? -3.514 -43.25 -36.031 1 82.94 533 HIS B C 1
ATOM 9639 O O . HIS B 1 533 ? -2.336 -42.906 -36.156 1 82.94 533 HIS B O 1
ATOM 9645 N N . PHE B 1 534 ? -4.508 -42.562 -36.375 1 79.25 534 PHE B N 1
ATOM 9646 C CA . PHE B 1 534 ? -4.312 -41.312 -37.094 1 79.25 534 PHE B CA 1
ATOM 9647 C C . PHE B 1 534 ? -3.725 -40.25 -36.156 1 79.25 534 PHE B C 1
ATOM 9649 O O . PHE B 1 534 ? -2.902 -39.438 -36.594 1 79.25 534 PHE B O 1
ATOM 9656 N N . GLY B 1 535 ? -4.191 -40.312 -35.062 1 80.69 535 GLY B N 1
ATOM 9657 C CA . GLY B 1 535 ? -3.734 -39.344 -34.094 1 80.69 535 GLY B CA 1
ATOM 9658 C C . GLY B 1 535 ? -2.307 -39.562 -33.656 1 80.69 535 GLY B C 1
ATOM 9659 O O . GLY B 1 535 ? -1.667 -38.656 -33.094 1 80.69 535 GLY B O 1
ATOM 9660 N N . SER B 1 536 ? -1.809 -40.656 -33.812 1 80.5 536 SER B N 1
ATOM 9661 C CA . SER B 1 536 ? -0.5 -41.062 -33.281 1 80.5 536 SER B CA 1
ATOM 9662 C C . SER B 1 536 ? 0.623 -40.531 -34.188 1 80.5 536 SER B C 1
ATOM 9664 O O . SER B 1 536 ? 1.801 -40.656 -33.844 1 80.5 536 SER B O 1
ATOM 9666 N N . PHE B 1 537 ? 0.187 -39.938 -35.219 1 71.81 537 PHE B N 1
ATOM 9667 C CA . PHE B 1 537 ? 1.209 -39.406 -36.094 1 71.81 537 PHE B CA 1
ATOM 9668 C C . PHE B 1 537 ? 1.899 -38.188 -35.469 1 71.81 537 PHE B C 1
ATOM 9670 O O . PHE B 1 537 ? 1.254 -37.375 -34.812 1 71.81 537 PHE B O 1
ATOM 9677 N N . LYS B 1 538 ? 3.127 -38.125 -35.812 1 73.44 538 LYS B N 1
ATOM 9678 C CA . LYS B 1 538 ? 3.998 -37.156 -35.156 1 73.44 538 LYS B CA 1
ATOM 9679 C C . LYS B 1 538 ? 3.48 -35.75 -35.344 1 73.44 538 LYS B C 1
ATOM 9681 O O . LYS B 1 538 ? 3.547 -34.906 -34.438 1 73.44 538 LYS B O 1
ATOM 9686 N N . ASP B 1 539 ? 3.008 -35.438 -36.406 1 72.5 539 ASP B N 1
ATOM 9687 C CA . ASP B 1 539 ? 2.549 -34.094 -36.75 1 72.5 539 ASP B CA 1
ATOM 9688 C C . ASP B 1 539 ? 1.324 -33.719 -35.906 1 72.5 539 ASP B C 1
ATOM 9690 O O . ASP B 1 539 ? 1.085 -32.531 -35.656 1 72.5 539 ASP B O 1
ATOM 9694 N N . LYS B 1 540 ? 0.583 -34.719 -35.531 1 76.06 540 LYS B N 1
ATOM 9695 C CA . LYS B 1 540 ? -0.649 -34.469 -34.781 1 76.06 540 LYS B CA 1
ATOM 9696 C C . LYS B 1 540 ? -0.385 -34.406 -33.281 1 76.06 540 LYS B C 1
ATOM 9698 O O . LYS B 1 540 ? -1.231 -33.938 -32.5 1 76.06 540 LYS B O 1
ATOM 9703 N N . LEU B 1 541 ? 0.759 -34.844 -32.906 1 81.25 541 LEU B N 1
ATOM 9704 C CA . LEU B 1 541 ? 1.107 -34.906 -31.5 1 81.25 541 LEU B CA 1
ATOM 9705 C C . LEU B 1 541 ? 1.829 -33.625 -31.078 1 81.25 541 LEU B C 1
ATOM 9707 O O . LEU B 1 541 ? 1.725 -33.219 -29.922 1 81.25 541 LEU B O 1
ATOM 9711 N N . SER B 1 542 ? 2.613 -32.969 -31.859 1 72.38 542 SER B N 1
ATOM 9712 C CA . SER B 1 542 ? 3.541 -31.906 -31.469 1 72.38 542 SER B CA 1
ATOM 9713 C C . SER B 1 542 ? 2.811 -30.578 -31.25 1 72.38 542 SER B C 1
ATOM 9715 O O . SER B 1 542 ? 3.217 -29.781 -30.406 1 72.38 542 SER B O 1
ATOM 9717 N N . ASN B 1 543 ? 1.766 -30.344 -31.812 1 71.81 543 ASN B N 1
ATOM 9718 C CA . ASN B 1 543 ? 1.256 -28.984 -31.766 1 71.81 543 ASN B CA 1
ATOM 9719 C C . ASN B 1 543 ? -0.104 -28.906 -31.078 1 71.81 543 ASN B C 1
ATOM 9721 O O . ASN B 1 543 ? -0.828 -27.922 -31.219 1 71.81 543 ASN B O 1
ATOM 9725 N N . ILE B 1 544 ? -0.382 -29.922 -30.266 1 81.25 544 ILE B N 1
ATOM 9726 C CA . ILE B 1 544 ? -1.706 -29.906 -29.656 1 81.25 544 ILE B CA 1
ATOM 9727 C C . ILE B 1 544 ? -1.605 -30.359 -28.203 1 81.25 544 ILE B C 1
ATOM 9729 O O . ILE B 1 544 ? -0.787 -31.219 -27.859 1 81.25 544 ILE B O 1
ATOM 9733 N N . SER B 1 545 ? -2.375 -29.703 -27.359 1 87.62 545 SER B N 1
ATOM 9734 C CA . SER B 1 545 ? -2.412 -30.141 -25.969 1 87.62 545 SER B CA 1
ATOM 9735 C C . SER B 1 545 ? -3.004 -31.531 -25.844 1 87.62 545 SER B C 1
ATOM 9737 O O . SER B 1 545 ? -3.883 -31.922 -26.625 1 87.62 545 SER B O 1
ATOM 9739 N N . PRO B 1 546 ? -2.502 -32.25 -24.906 1 92.5 546 PRO B N 1
ATOM 9740 C CA . PRO B 1 546 ? -2.998 -33.625 -24.734 1 92.5 546 PRO B CA 1
ATOM 9741 C C . PRO B 1 546 ? -4.512 -33.688 -24.562 1 92.5 546 PRO B C 1
ATOM 9743 O O . PRO B 1 546 ? -5.168 -34.562 -25.125 1 92.5 546 PRO B O 1
ATOM 9746 N N . ALA B 1 547 ? -5.035 -32.781 -23.812 1 92.81 547 ALA B N 1
ATOM 9747 C CA . ALA B 1 547 ? -6.48 -32.75 -23.609 1 92.81 547 ALA B CA 1
ATOM 9748 C C . ALA B 1 547 ? -7.219 -32.469 -24.906 1 92.81 547 ALA B C 1
ATOM 9750 O O . ALA B 1 547 ? -8.266 -33.062 -25.188 1 92.81 547 ALA B O 1
ATOM 9751 N N . LEU B 1 548 ? -6.688 -31.578 -25.641 1 88.81 548 LEU B N 1
ATOM 9752 C CA . LEU B 1 548 ? -7.285 -31.266 -26.938 1 88.81 548 LEU B CA 1
ATOM 9753 C C . LEU B 1 548 ? -7.188 -32.438 -27.891 1 88.81 548 LEU B C 1
ATOM 9755 O O . LEU B 1 548 ? -8.109 -32.719 -28.656 1 88.81 548 LEU B O 1
ATOM 9759 N N . TRP B 1 549 ? -6.055 -33.125 -27.906 1 91.56 549 TRP B N 1
ATOM 9760 C CA . TRP B 1 549 ? -5.875 -34.312 -28.703 1 91.56 549 TRP B CA 1
ATOM 9761 C C . TRP B 1 549 ? -6.973 -35.344 -28.406 1 91.56 549 TRP B C 1
ATOM 9763 O O . TRP B 1 549 ? -7.582 -35.906 -29.328 1 91.56 549 TRP B O 1
ATOM 9773 N N . TRP B 1 550 ? -7.203 -35.625 -27.188 1 93.62 550 TRP B N 1
ATOM 9774 C CA . TRP B 1 550 ? -8.227 -36.562 -26.766 1 93.62 550 TRP B CA 1
ATOM 9775 C C . TRP B 1 550 ? -9.609 -36.125 -27.219 1 93.62 550 TRP B C 1
ATOM 9777 O O . TRP B 1 550 ? -10.461 -36.938 -27.562 1 93.62 550 TRP B O 1
ATOM 9787 N N . SER B 1 551 ? -9.812 -34.844 -27.172 1 88.38 551 SER B N 1
ATOM 9788 C CA . SER B 1 551 ? -11.094 -34.312 -27.609 1 88.38 551 SER B CA 1
ATOM 9789 C C . SER B 1 551 ? -11.297 -34.531 -29.109 1 88.38 551 SER B C 1
ATOM 9791 O O . SER B 1 551 ? -12.43 -34.719 -29.562 1 88.38 551 SER B O 1
ATOM 9793 N N . GLN B 1 552 ? -10.289 -34.625 -29.828 1 85.88 552 GLN B N 1
ATOM 9794 C CA . GLN B 1 552 ? -10.359 -34.75 -31.266 1 85.88 552 GLN B CA 1
ATOM 9795 C C . GLN B 1 552 ? -10.359 -36.219 -31.703 1 85.88 552 GLN B C 1
ATOM 9797 O O . GLN B 1 552 ? -11.094 -36.594 -32.625 1 85.88 552 GLN B O 1
ATOM 9802 N N . TYR B 1 553 ? -9.555 -37 -31.016 1 88.31 553 TYR B N 1
ATOM 9803 C CA . TYR B 1 553 ? -9.297 -38.344 -31.531 1 88.31 553 TYR B CA 1
ATOM 9804 C C . TYR B 1 553 ? -9.836 -39.406 -30.594 1 88.31 553 TYR B C 1
ATOM 9806 O O . TYR B 1 553 ? -9.859 -40.594 -30.922 1 88.31 553 TYR B O 1
ATOM 9814 N N . GLY B 1 554 ? -10.344 -39.031 -29.469 1 89.88 554 GLY B N 1
ATOM 9815 C CA . GLY B 1 554 ? -10.789 -40 -28.484 1 89.88 554 GLY B CA 1
ATOM 9816 C C . GLY B 1 554 ? -12.266 -40.344 -28.609 1 89.88 554 GLY B C 1
ATOM 9817 O O . GLY B 1 554 ? -12.812 -41.062 -27.766 1 89.88 554 GLY B O 1
ATOM 9818 N N . GLY B 1 555 ? -12.898 -39.969 -29.609 1 87.31 555 GLY B N 1
ATOM 9819 C CA . GLY B 1 555 ? -14.336 -40.094 -29.75 1 87.31 555 GLY B CA 1
ATOM 9820 C C . GLY B 1 555 ? -14.789 -41.562 -29.766 1 87.31 555 GLY B C 1
ATOM 9821 O O . GLY B 1 555 ? -15.914 -41.844 -29.344 1 87.31 555 GLY B O 1
ATOM 9822 N N . GLN B 1 556 ? -14.039 -42.5 -30.188 1 88.12 556 GLN B N 1
ATOM 9823 C CA . GLN B 1 556 ? -14.391 -43.906 -30.266 1 88.12 556 GLN B CA 1
ATOM 9824 C C . GLN B 1 556 ? -14.422 -44.562 -28.875 1 88.12 556 GLN B C 1
ATOM 9826 O O . GLN B 1 556 ? -15.016 -45.625 -28.688 1 88.12 556 GLN B O 1
ATOM 9831 N N . CYS B 1 557 ? -13.703 -43.938 -27.953 1 92.38 557 CYS B N 1
ATOM 9832 C CA . CYS B 1 557 ? -13.641 -44.375 -26.562 1 92.38 557 CYS B CA 1
ATOM 9833 C C . CYS B 1 557 ? -14.172 -43.312 -25.625 1 92.38 557 CYS B C 1
ATOM 9835 O O . CYS B 1 557 ? -13.398 -42.688 -24.875 1 92.38 557 CYS B O 1
ATOM 9837 N N . PRO B 1 558 ? -15.484 -43.156 -25.516 1 91.44 558 PRO B N 1
ATOM 9838 C CA . PRO B 1 558 ? -16.062 -42 -24.844 1 91.44 558 PRO B CA 1
ATOM 9839 C C . PRO B 1 558 ? -15.773 -41.969 -23.344 1 91.44 558 PRO B C 1
ATOM 9841 O O . PRO B 1 558 ? -15.539 -40.906 -22.781 1 91.44 558 PRO B O 1
ATOM 9844 N N . GLU B 1 559 ? -15.875 -43.125 -22.688 1 93.75 559 GLU B N 1
ATOM 9845 C CA . GLU B 1 559 ? -15.625 -43.188 -21.25 1 93.75 559 GLU B CA 1
ATOM 9846 C C . GLU B 1 559 ? -14.172 -42.844 -20.938 1 93.75 559 GLU B C 1
ATOM 9848 O O . GLU B 1 559 ? -13.898 -42.062 -20 1 93.75 559 GLU B O 1
ATOM 9853 N N . LEU B 1 560 ? -13.234 -43.406 -21.703 1 95.25 560 LEU B N 1
ATOM 9854 C CA . LEU B 1 560 ? -11.812 -43.125 -21.516 1 95.25 560 LEU B CA 1
ATOM 9855 C C . LEU B 1 560 ? -11.5 -41.688 -21.906 1 95.25 560 LEU B C 1
ATOM 9857 O O . LEU B 1 560 ? -10.656 -41.031 -21.281 1 95.25 560 LEU B O 1
ATOM 9861 N N . GLN B 1 561 ? -12.172 -41.219 -22.938 1 94.44 561 GLN B N 1
ATOM 9862 C CA . GLN B 1 561 ? -12 -39.844 -23.375 1 94.44 561 GLN B CA 1
ATOM 9863 C C . GLN B 1 561 ? -12.352 -38.844 -22.25 1 94.44 561 GLN B C 1
ATOM 9865 O O . GLN B 1 561 ? -11.617 -37.906 -22 1 94.44 561 GLN B O 1
ATOM 9870 N N . ARG B 1 562 ? -13.469 -39.094 -21.656 1 93.31 562 ARG B N 1
ATOM 9871 C CA . ARG B 1 562 ? -13.922 -38.219 -20.578 1 93.31 562 ARG B CA 1
ATOM 9872 C C . ARG B 1 562 ? -12.922 -38.219 -19.422 1 93.31 562 ARG B C 1
ATOM 9874 O O . ARG B 1 562 ? -12.594 -37.156 -18.875 1 93.31 562 ARG B O 1
ATOM 9881 N N . LEU B 1 563 ? -12.461 -39.375 -19.109 1 95.5 563 LEU B N 1
ATOM 9882 C CA . LEU B 1 563 ? -11.484 -39.5 -18.031 1 95.5 563 LEU B CA 1
ATOM 9883 C C . LEU B 1 563 ? -10.18 -38.812 -18.391 1 95.5 563 LEU B C 1
ATOM 9885 O O . LEU B 1 563 ? -9.625 -38.062 -17.562 1 95.5 563 LEU B O 1
ATOM 9889 N N . ALA B 1 564 ? -9.672 -39 -19.594 1 96.81 564 ALA B N 1
ATOM 9890 C CA . ALA B 1 564 ? -8.406 -38.438 -20.047 1 96.81 564 ALA B CA 1
ATOM 9891 C C . ALA B 1 564 ? -8.469 -36.906 -20.078 1 96.81 564 ALA B C 1
ATOM 9893 O O . ALA B 1 564 ? -7.547 -36.219 -19.609 1 96.81 564 ALA B O 1
ATOM 9894 N N . VAL B 1 565 ? -9.562 -36.375 -20.578 1 96.06 565 VAL B N 1
ATOM 9895 C CA . VAL B 1 565 ? -9.711 -34.938 -20.672 1 96.06 565 VAL B CA 1
ATOM 9896 C C . VAL B 1 565 ? -9.734 -34.312 -19.266 1 96.06 565 VAL B C 1
ATOM 9898 O O . VAL B 1 565 ? -9.102 -33.281 -19.016 1 96.06 565 VAL B O 1
ATOM 9901 N N . ARG B 1 566 ? -10.398 -34.906 -18.375 1 96.5 566 ARG B N 1
ATOM 9902 C CA . ARG B 1 566 ? -10.5 -34.406 -17.016 1 96.5 566 ARG B CA 1
ATOM 9903 C C . ARG B 1 566 ? -9.141 -34.406 -16.312 1 96.5 566 ARG B C 1
ATOM 9905 O O . ARG B 1 566 ? -8.781 -33.438 -15.648 1 96.5 566 ARG B O 1
ATOM 9912 N N . ILE B 1 567 ? -8.383 -35.406 -16.516 1 97.56 567 ILE B N 1
ATOM 9913 C CA . ILE B 1 567 ? -7.09 -35.562 -15.859 1 97.56 567 ILE B CA 1
ATOM 9914 C C . ILE B 1 567 ? -6.078 -34.625 -16.531 1 97.56 567 ILE B C 1
ATOM 9916 O O . ILE B 1 567 ? -5.383 -33.844 -15.844 1 97.56 567 ILE B O 1
ATOM 9920 N N . LEU B 1 568 ? -6.062 -34.594 -17.828 1 97.38 568 LEU B N 1
ATOM 9921 C CA . LEU B 1 568 ? -5.027 -33.906 -18.594 1 97.38 568 LEU B CA 1
ATOM 9922 C C . LEU B 1 568 ? -5.301 -32.406 -18.641 1 97.38 568 LEU B C 1
ATOM 9924 O O . LEU B 1 568 ? -4.434 -31.625 -19.031 1 97.38 568 LEU B O 1
ATOM 9928 N N . SER B 1 569 ? -6.453 -31.969 -18.156 1 96.81 569 SER B N 1
ATOM 9929 C CA . SER B 1 569 ? -6.809 -30.562 -18.141 1 96.81 569 SER B CA 1
ATOM 9930 C C . SER B 1 569 ? -6.398 -29.906 -16.828 1 96.81 569 SER B C 1
ATOM 9932 O O . SER B 1 569 ? -6.648 -28.719 -16.625 1 96.81 569 SER B O 1
ATOM 9934 N N . GLN B 1 570 ? -5.719 -30.609 -15.992 1 97.12 570 GLN B N 1
ATOM 9935 C CA . GLN B 1 570 ? -5.402 -30.094 -14.664 1 97.12 570 GLN B CA 1
ATOM 9936 C C . GLN B 1 570 ? -3.988 -29.516 -14.625 1 97.12 570 GLN B C 1
ATOM 9938 O O . GLN B 1 570 ? -3.145 -29.875 -15.453 1 97.12 570 GLN B O 1
ATOM 9943 N N . THR B 1 571 ? -3.754 -28.625 -13.688 1 96.12 571 THR B N 1
ATOM 9944 C CA . THR B 1 571 ? -2.451 -28 -13.492 1 96.12 571 THR B CA 1
ATOM 9945 C C . THR B 1 571 ? -1.715 -28.625 -12.32 1 96.12 571 THR B C 1
ATOM 9947 O O . THR B 1 571 ? -2.301 -29.391 -11.555 1 96.12 571 THR B O 1
ATOM 9950 N N . CYS B 1 572 ? -0.461 -28.406 -12.281 1 95.94 572 CYS B N 1
ATOM 9951 C CA . CYS B 1 572 ? 0.345 -28.828 -11.141 1 95.94 572 CYS B CA 1
ATOM 9952 C C . CYS B 1 572 ? 0.773 -27.609 -10.312 1 95.94 572 CYS B C 1
ATOM 9954 O O . CYS B 1 572 ? 1.396 -27.766 -9.258 1 95.94 572 CYS B O 1
ATOM 9956 N N . ASN B 1 573 ? 0.417 -26.422 -10.781 1 93.75 573 ASN B N 1
ATOM 9957 C CA . ASN B 1 573 ? 0.782 -25.188 -10.102 1 93.75 573 ASN B CA 1
ATOM 9958 C C . ASN B 1 573 ? -0.228 -24.828 -9.016 1 93.75 573 ASN B C 1
ATOM 9960 O O . ASN B 1 573 ? -1.421 -25.094 -9.156 1 93.75 573 ASN B O 1
ATOM 9964 N N . GLY B 1 574 ? 0.333 -24.25 -7.984 1 94.31 574 GLY B N 1
ATOM 9965 C CA . GLY B 1 574 ? -0.537 -23.719 -6.945 1 94.31 574 GLY B CA 1
ATOM 9966 C C . GLY B 1 574 ? -0.958 -22.281 -7.195 1 94.31 574 GLY B C 1
ATOM 9967 O O . GLY B 1 574 ? -0.632 -21.703 -8.234 1 94.31 574 GLY B O 1
ATOM 9968 N N . ALA B 1 575 ? -1.71 -21.75 -6.219 1 95.94 575 ALA B N 1
ATOM 9969 C CA . ALA B 1 575 ? -2.248 -20.391 -6.34 1 95.94 575 ALA B CA 1
ATOM 9970 C C . ALA B 1 575 ? -1.132 -19.359 -6.312 1 95.94 575 ALA B C 1
ATOM 9972 O O . ALA B 1 575 ? -1.278 -18.266 -6.867 1 95.94 575 ALA B O 1
ATOM 9973 N N . SER B 1 576 ? -0.028 -19.656 -5.723 1 92.69 576 SER B N 1
ATOM 9974 C CA . SER B 1 576 ? 1.086 -18.719 -5.621 1 92.69 576 SER B CA 1
ATOM 9975 C C . SER B 1 576 ? 1.656 -18.375 -6.992 1 92.69 576 SER B C 1
ATOM 9977 O O . SER B 1 576 ? 2.342 -17.359 -7.156 1 92.69 576 SER B O 1
ATOM 9979 N N . HIS B 1 577 ? 1.393 -19.234 -7.93 1 93.06 577 HIS B N 1
ATOM 9980 C CA . HIS B 1 577 ? 1.811 -19.031 -9.312 1 93.06 577 HIS B CA 1
ATOM 9981 C C . HIS B 1 577 ? 1.33 -17.688 -9.852 1 93.06 577 HIS B C 1
ATOM 9983 O O . HIS B 1 577 ? 2.029 -17.047 -10.633 1 93.06 577 HIS B O 1
ATOM 9989 N N . TYR B 1 578 ? 0.232 -17.234 -9.406 1 93.56 578 TYR B N 1
ATOM 9990 C CA . TYR B 1 578 ? -0.402 -16.047 -9.945 1 93.56 578 TYR B CA 1
ATOM 9991 C C . TYR B 1 578 ? 0.051 -14.797 -9.188 1 93.56 578 TYR B C 1
ATOM 9993 O O . TYR B 1 578 ? -0.175 -13.672 -9.641 1 93.56 578 TYR B O 1
ATOM 10001 N N . ARG B 1 579 ? 0.693 -14.906 -8.086 1 90.06 579 ARG B N 1
ATOM 10002 C CA . ARG B 1 579 ? 1.272 -13.82 -7.309 1 90.06 579 ARG B CA 1
ATOM 10003 C C . ARG B 1 579 ? 0.254 -12.703 -7.082 1 90.06 579 ARG B C 1
ATOM 10005 O O . ARG B 1 579 ? 0.54 -11.531 -7.336 1 90.06 579 ARG B O 1
ATOM 10012 N N . LEU B 1 580 ? -0.911 -13.086 -6.617 1 93.56 580 LEU B N 1
ATOM 10013 C CA . LEU B 1 580 ? -1.954 -12.109 -6.332 1 93.56 580 LEU B CA 1
ATOM 10014 C C . LEU B 1 580 ? -1.556 -11.211 -5.16 1 93.56 580 LEU B C 1
ATOM 10016 O O . LEU B 1 580 ? -0.963 -11.688 -4.188 1 93.56 580 LEU B O 1
ATOM 10020 N N . LYS B 1 581 ? -1.838 -9.945 -5.328 1 89.75 581 LYS B N 1
ATOM 10021 C CA . LYS B 1 581 ? -1.564 -9.016 -4.238 1 89.75 581 LYS B CA 1
ATOM 10022 C C . LYS B 1 581 ? -2.412 -9.336 -3.012 1 89.75 581 LYS B C 1
ATOM 10024 O O . LYS B 1 581 ? -3.619 -9.562 -3.127 1 89.75 581 LYS B O 1
ATOM 10029 N N . ARG B 1 582 ? -1.776 -9.266 -1.915 1 92.62 582 ARG B N 1
ATOM 10030 C CA . ARG B 1 582 ? -2.414 -9.766 -0.699 1 92.62 582 ARG B CA 1
ATOM 10031 C C . ARG B 1 582 ? -2.979 -8.617 0.131 1 92.62 582 ARG B C 1
ATOM 10033 O O . ARG B 1 582 ? -3.805 -8.836 1.02 1 92.62 582 ARG B O 1
ATOM 10040 N N . SER B 1 583 ? -2.613 -7.379 -0.142 1 89.44 583 SER B N 1
ATOM 10041 C CA . SER B 1 583 ? -2.914 -6.242 0.722 1 89.44 583 SER B CA 1
ATOM 10042 C C . SER B 1 583 ? -4.418 -6.008 0.821 1 89.44 583 SER B C 1
ATOM 10044 O O . SER B 1 583 ? -4.953 -5.84 1.918 1 89.44 583 SER B O 1
ATOM 10046 N N . LEU B 1 584 ? -5.102 -5.969 -0.266 1 92.19 584 LEU B N 1
ATOM 10047 C CA . LEU B 1 584 ? -6.539 -5.707 -0.266 1 92.19 584 LEU B CA 1
ATOM 10048 C C . LEU B 1 584 ? -7.297 -6.844 0.411 1 92.19 584 LEU B C 1
ATOM 10050 O O . LEU B 1 584 ? -8.312 -6.609 1.073 1 92.19 584 LEU B O 1
ATOM 10054 N N . VAL B 1 585 ? -6.762 -8.055 0.233 1 95.19 585 VAL B N 1
ATOM 10055 C CA . VAL B 1 585 ? -7.383 -9.219 0.86 1 95.19 585 VAL B CA 1
ATOM 10056 C C . VAL B 1 585 ? -7.246 -9.125 2.377 1 95.19 585 VAL B C 1
ATOM 10058 O O . VAL B 1 585 ? -8.188 -9.422 3.113 1 95.19 585 VAL B O 1
ATOM 10061 N N . GLU B 1 586 ? -6.109 -8.734 2.801 1 94.31 586 GLU B N 1
ATOM 10062 C CA . GLU B 1 586 ? -5.887 -8.578 4.234 1 94.31 586 GLU B CA 1
ATOM 10063 C C . GLU B 1 586 ? -6.84 -7.547 4.828 1 94.31 586 GLU B C 1
ATOM 10065 O O . GLU B 1 586 ? -7.367 -7.742 5.926 1 94.31 586 GLU B O 1
ATOM 10070 N N . THR B 1 587 ? -7.062 -6.473 4.109 1 91.31 587 THR B N 1
ATOM 10071 C CA . THR B 1 587 ? -7.984 -5.438 4.562 1 91.31 587 THR B CA 1
ATOM 10072 C C . THR B 1 587 ? -9.406 -5.98 4.652 1 91.31 587 THR B C 1
ATOM 10074 O O . THR B 1 587 ? -10.125 -5.691 5.609 1 91.31 587 THR B O 1
ATOM 10077 N N . LEU B 1 588 ? -9.812 -6.734 3.717 1 93.12 588 LEU B N 1
ATOM 10078 C CA . LEU B 1 588 ? -11.148 -7.32 3.666 1 93.12 588 LEU B CA 1
ATOM 10079 C C . LEU B 1 588 ? -11.406 -8.195 4.887 1 93.12 588 LEU B C 1
ATOM 10081 O O . LEU B 1 588 ? -12.508 -8.18 5.441 1 93.12 588 LEU B O 1
ATOM 10085 N N . LEU B 1 589 ? -10.398 -8.875 5.293 1 93.44 589 LEU B N 1
ATOM 10086 C CA . LEU B 1 589 ? -10.586 -9.875 6.332 1 93.44 589 LEU B CA 1
ATOM 10087 C C . LEU B 1 589 ? -10.375 -9.273 7.719 1 93.44 589 LEU B C 1
ATOM 10089 O O . LEU B 1 589 ? -10.438 -9.977 8.727 1 93.44 589 LEU B O 1
ATOM 10093 N N . THR B 1 590 ? -10.109 -7.973 7.707 1 88.56 590 THR B N 1
ATOM 10094 C CA . THR B 1 590 ? -10.055 -7.285 8.992 1 88.56 590 THR B CA 1
ATOM 10095 C C . THR B 1 590 ? -11.43 -7.234 9.641 1 88.56 590 THR B C 1
ATOM 10097 O O . THR B 1 590 ? -12.438 -7.012 8.961 1 88.56 590 THR B O 1
ATOM 10100 N N . GLU B 1 591 ? -11.477 -7.371 10.93 1 83.56 591 GLU B N 1
ATOM 10101 C CA . GLU B 1 591 ? -12.734 -7.383 11.672 1 83.56 591 GLU B CA 1
ATOM 10102 C C . GLU B 1 591 ? -13.164 -5.969 12.047 1 83.56 591 GLU B C 1
ATOM 10104 O O . GLU B 1 591 ? -12.344 -5.055 12.094 1 83.56 591 GLU B O 1
ATOM 10109 N N . GLY B 1 592 ? -14.461 -5.824 12.211 1 82.75 592 GLY B N 1
ATOM 10110 C CA . GLY B 1 592 ? -14.969 -4.582 12.773 1 82.75 592 GLY B CA 1
ATOM 10111 C C . GLY B 1 592 ? -15.383 -3.58 11.711 1 82.75 592 GLY B C 1
ATOM 10112 O O . GLY B 1 592 ? -15.516 -2.387 11.992 1 82.75 592 GLY B O 1
ATOM 10113 N N . MET B 1 593 ? -15.602 -3.973 10.5 1 86.19 593 MET B N 1
ATOM 10114 C CA . MET B 1 593 ? -16 -3.068 9.43 1 86.19 593 MET B CA 1
ATOM 10115 C C . MET B 1 593 ? -17.516 -3.01 9.312 1 86.19 593 MET B C 1
ATOM 10117 O O . MET B 1 593 ? -18.219 -3.973 9.648 1 86.19 593 MET B O 1
ATOM 10121 N N . ASN B 1 594 ? -17.953 -1.873 8.781 1 86.69 594 ASN B N 1
ATOM 10122 C CA . ASN B 1 594 ? -19.359 -1.736 8.438 1 86.69 594 ASN B CA 1
ATOM 10123 C C . ASN B 1 594 ? -19.797 -2.795 7.434 1 86.69 594 ASN B C 1
ATOM 10125 O O . ASN B 1 594 ? -19.094 -3.045 6.449 1 86.69 594 ASN B O 1
ATOM 10129 N N . PRO B 1 595 ? -20.859 -3.494 7.75 1 83.75 595 PRO B N 1
ATOM 10130 C CA . PRO B 1 595 ? -21.25 -4.621 6.898 1 83.75 595 PRO B CA 1
ATOM 10131 C C . PRO B 1 595 ? -21.484 -4.211 5.445 1 83.75 595 PRO B C 1
ATOM 10133 O O . PRO B 1 595 ? -21.172 -4.973 4.531 1 83.75 595 PRO B O 1
ATOM 10136 N N . ILE B 1 596 ? -22.078 -3.104 5.223 1 84.06 596 ILE B N 1
ATOM 10137 C CA . ILE B 1 596 ? -22.359 -2.652 3.861 1 84.06 596 ILE B CA 1
ATOM 10138 C C . ILE B 1 596 ? -21.047 -2.34 3.146 1 84.06 596 ILE B C 1
ATOM 10140 O O . ILE B 1 596 ? -20.859 -2.713 1.986 1 84.06 596 ILE B O 1
ATOM 10144 N N . GLU B 1 597 ? -20.203 -1.639 3.887 1 86.75 597 GLU B N 1
ATOM 10145 C CA . GLU B 1 597 ? -18.891 -1.322 3.322 1 86.75 597 GLU B CA 1
ATOM 10146 C C . GLU B 1 597 ? -18.062 -2.584 3.119 1 86.75 597 GLU B C 1
ATOM 10148 O O . GLU B 1 597 ? -17.266 -2.668 2.178 1 86.75 597 GLU B O 1
ATOM 10153 N N . LYS B 1 598 ? -18.312 -3.49 3.99 1 89.12 598 LYS B N 1
ATOM 10154 C CA . LYS B 1 598 ? -17.609 -4.766 3.838 1 89.12 598 LYS B CA 1
ATOM 10155 C C . LYS B 1 598 ? -18.047 -5.48 2.562 1 89.12 598 LYS B C 1
ATOM 10157 O O . LYS B 1 598 ? -17.234 -6.074 1.865 1 89.12 598 LYS B O 1
ATOM 10162 N N . GLN B 1 599 ? -19.328 -5.445 2.307 1 90.12 599 GLN B N 1
ATOM 10163 C CA . GLN B 1 599 ? -19.844 -6.035 1.074 1 90.12 599 GLN B CA 1
ATOM 10164 C C . GLN B 1 599 ? -19.234 -5.359 -0.152 1 90.12 599 GLN B C 1
ATOM 10166 O O . GLN B 1 599 ? -18.875 -6.027 -1.122 1 90.12 599 GLN B O 1
ATOM 10171 N N . ARG B 1 600 ? -19.156 -4.102 -0.11 1 91 600 ARG B N 1
ATOM 10172 C CA . ARG B 1 600 ? -18.562 -3.354 -1.208 1 91 600 ARG B CA 1
ATOM 10173 C C . ARG B 1 600 ? -17.078 -3.723 -1.378 1 91 600 ARG B C 1
ATOM 10175 O O . ARG B 1 600 ? -16.609 -3.896 -2.502 1 91 600 ARG B O 1
ATOM 10182 N N . LEU B 1 601 ? -16.391 -3.811 -0.253 1 93 601 LEU B N 1
ATOM 10183 C CA . LEU B 1 601 ? -14.977 -4.191 -0.286 1 93 601 LEU B CA 1
ATOM 10184 C C . LEU B 1 601 ? -14.812 -5.605 -0.827 1 93 601 LEU B C 1
ATOM 10186 O O . LEU B 1 601 ? -13.844 -5.895 -1.533 1 93 601 LEU B O 1
ATOM 10190 N N . GLN B 1 602 ? -15.703 -6.465 -0.471 1 94.38 602 GLN B N 1
ATOM 10191 C CA . GLN B 1 602 ? -15.688 -7.824 -1 1 94.38 602 GLN B CA 1
ATOM 10192 C C . GLN B 1 602 ? -15.781 -7.824 -2.523 1 94.38 602 GLN B C 1
ATOM 10194 O O . GLN B 1 602 ? -15.055 -8.562 -3.195 1 94.38 602 GLN B O 1
ATOM 10199 N N . ASP B 1 603 ? -16.688 -7.023 -3.018 1 95.06 603 ASP B N 1
ATOM 10200 C CA . ASP B 1 603 ? -16.844 -6.91 -4.465 1 95.06 603 ASP B CA 1
ATOM 10201 C C . ASP B 1 603 ? -15.586 -6.305 -5.102 1 95.06 603 ASP B C 1
ATOM 10203 O O . ASP B 1 603 ? -15.195 -6.691 -6.203 1 95.06 603 ASP B O 1
ATOM 10207 N N . LEU B 1 604 ? -15.008 -5.348 -4.434 1 96.12 604 LEU B N 1
ATOM 10208 C CA . LEU B 1 604 ? -13.781 -4.742 -4.934 1 96.12 604 LEU B CA 1
ATOM 10209 C C . LEU B 1 604 ? -12.656 -5.77 -5.012 1 96.12 604 LEU B C 1
ATOM 10211 O O . LEU B 1 604 ? -11.93 -5.82 -6 1 96.12 604 LEU B O 1
ATOM 10215 N N . VAL B 1 605 ? -12.484 -6.578 -3.998 1 96.75 605 VAL B N 1
ATOM 10216 C CA . VAL B 1 605 ? -11.461 -7.621 -3.969 1 96.75 605 VAL B CA 1
ATOM 10217 C C . VAL B 1 605 ? -11.734 -8.641 -5.07 1 96.75 605 VAL B C 1
ATOM 10219 O O . VAL B 1 605 ? -10.812 -9.094 -5.746 1 96.75 605 VAL B O 1
ATOM 10222 N N . PHE B 1 606 ? -13.062 -8.977 -5.207 1 97.12 606 PHE B N 1
ATOM 10223 C CA . PHE B 1 606 ? -13.484 -9.883 -6.266 1 97.12 606 PHE B CA 1
ATOM 10224 C C . PHE B 1 606 ? -13.039 -9.367 -7.629 1 97.12 606 PHE B C 1
ATOM 10226 O O . PHE B 1 606 ? -12.484 -10.117 -8.438 1 97.12 606 PHE B O 1
ATOM 10233 N N . VAL B 1 607 ? -13.227 -8.086 -7.859 1 97.38 607 VAL B N 1
ATOM 10234 C CA . VAL B 1 607 ? -12.844 -7.461 -9.125 1 97.38 607 VAL B CA 1
ATOM 10235 C C . VAL B 1 607 ? -11.328 -7.387 -9.234 1 97.38 607 VAL B C 1
ATOM 10237 O O . VAL B 1 607 ? -10.75 -7.738 -10.266 1 97.38 607 VAL B O 1
ATOM 10240 N N . HIS B 1 608 ? -10.664 -6.941 -8.195 1 97.12 608 HIS B N 1
ATOM 10241 C CA . HIS B 1 608 ? -9.219 -6.785 -8.141 1 97.12 608 HIS B CA 1
ATOM 10242 C C . HIS B 1 608 ? -8.508 -8.094 -8.484 1 97.12 608 HIS B C 1
ATOM 10244 O O . HIS B 1 608 ? -7.648 -8.125 -9.367 1 97.12 608 HIS B O 1
ATOM 10250 N N . CYS B 1 609 ? -8.859 -9.164 -7.883 1 96.94 609 CYS B N 1
ATOM 10251 C CA . CYS B 1 609 ? -8.203 -10.461 -8.055 1 96.94 609 CYS B CA 1
ATOM 10252 C C . CYS B 1 609 ? -8.508 -11.039 -9.43 1 96.94 609 CYS B C 1
ATOM 10254 O O . CYS B 1 609 ? -7.605 -11.531 -10.117 1 96.94 609 CYS B O 1
ATOM 10256 N N . ASN B 1 610 ? -9.742 -10.953 -9.859 1 96.75 610 ASN B N 1
ATOM 10257 C CA . ASN B 1 610 ? -10.102 -11.57 -11.133 1 96.75 610 ASN B CA 1
ATOM 10258 C C . ASN B 1 610 ? -9.57 -10.766 -12.312 1 96.75 610 ASN B C 1
ATOM 10260 O O . ASN B 1 610 ? -9.273 -11.328 -13.367 1 96.75 610 ASN B O 1
ATOM 10264 N N . LEU B 1 611 ? -9.414 -9.477 -12.148 1 95.38 611 LEU B N 1
ATOM 10265 C CA . LEU B 1 611 ? -8.75 -8.695 -13.188 1 95.38 611 LEU B CA 1
ATOM 10266 C C . LEU B 1 611 ? -7.293 -9.125 -13.344 1 95.38 611 LEU B C 1
ATOM 10268 O O . LEU B 1 611 ? -6.797 -9.258 -14.461 1 95.38 611 LEU B O 1
ATOM 10272 N N . GLN B 1 612 ? -6.668 -9.359 -12.289 1 93.75 612 GLN B N 1
ATOM 10273 C CA . GLN B 1 612 ? -5.281 -9.805 -12.312 1 93.75 612 GLN B CA 1
ATOM 10274 C C . GLN B 1 612 ? -5.164 -11.195 -12.945 1 93.75 612 GLN B C 1
ATOM 10276 O O . GLN B 1 612 ? -4.25 -11.453 -13.727 1 93.75 612 GLN B O 1
ATOM 10281 N N . LEU B 1 613 ? -6.082 -12.039 -12.586 1 95.31 613 LEU B N 1
ATOM 10282 C CA . LEU B 1 613 ? -6.062 -13.398 -13.109 1 95.31 613 LEU B CA 1
ATOM 10283 C C . LEU B 1 613 ? -6.359 -13.406 -14.609 1 95.31 613 LEU B C 1
ATOM 10285 O O . LEU B 1 613 ? -5.727 -14.148 -15.367 1 95.31 613 LEU B O 1
ATOM 10289 N N . GLN B 1 614 ? -7.258 -12.578 -14.984 1 92.44 614 GLN B N 1
ATOM 10290 C CA . GLN B 1 614 ? -7.602 -12.469 -16.391 1 92.44 614 GLN B CA 1
ATOM 10291 C C . GLN B 1 614 ? -6.426 -11.938 -17.203 1 92.44 614 GLN B C 1
ATOM 10293 O O . GLN B 1 614 ? -6.211 -12.352 -18.344 1 92.44 614 GLN B O 1
ATOM 10298 N N . ALA B 1 615 ? -5.711 -11.055 -16.578 1 88 615 ALA B N 1
ATOM 10299 C CA . ALA B 1 615 ? -4.605 -10.398 -17.281 1 88 615 ALA B CA 1
ATOM 10300 C C . ALA B 1 615 ? -3.322 -11.219 -17.156 1 88 615 ALA B C 1
ATOM 10302 O O . ALA B 1 615 ? -2.32 -10.914 -17.812 1 88 615 ALA B O 1
ATOM 10303 N N . PHE B 1 616 ? -3.381 -12.25 -16.406 1 87.25 616 PHE B N 1
ATOM 10304 C CA . PHE B 1 616 ? -2.166 -13 -16.125 1 87.25 616 PHE B CA 1
ATOM 10305 C C . PHE B 1 616 ? -1.594 -13.617 -17.391 1 87.25 616 PHE B C 1
ATOM 10307 O O . PHE B 1 616 ? -2.291 -14.352 -18.094 1 87.25 616 PHE B O 1
ATOM 10314 N N . ASP B 1 617 ? -0.447 -13.094 -17.75 1 75.19 617 ASP B N 1
ATOM 10315 C CA . ASP B 1 617 ? 0.296 -13.633 -18.875 1 75.19 617 ASP B CA 1
ATOM 10316 C C . ASP B 1 617 ? 1.679 -14.125 -18.453 1 75.19 617 ASP B C 1
ATOM 10318 O O . ASP B 1 617 ? 2.596 -13.32 -18.266 1 75.19 617 ASP B O 1
ATOM 10322 N N . PRO B 1 618 ? 1.635 -15.422 -18.219 1 63.88 618 PRO B N 1
ATOM 10323 C CA . PRO B 1 618 ? 2.936 -15.922 -17.766 1 63.88 618 PRO B CA 1
ATOM 10324 C C . PRO B 1 618 ? 4.039 -15.711 -18.812 1 63.88 618 PRO B C 1
ATOM 10326 O O . PRO B 1 618 ? 5.211 -15.562 -18.438 1 63.88 618 PRO B O 1
ATOM 10329 N N . ASP B 1 619 ? 3.688 -15.844 -20.203 1 57.53 619 ASP B N 1
ATOM 10330 C CA . ASP B 1 619 ? 4.668 -15.742 -21.266 1 57.53 619 ASP B CA 1
ATOM 10331 C C . ASP B 1 619 ? 5.18 -14.305 -21.422 1 57.53 619 ASP B C 1
ATOM 10333 O O . ASP B 1 619 ? 6.305 -14.086 -21.859 1 57.53 619 ASP B O 1
ATOM 10337 N N . GLY B 1 620 ? 4.359 -13.383 -21.297 1 51.94 620 GLY B N 1
ATOM 10338 C CA . GLY B 1 620 ? 4.676 -12.008 -21.656 1 51.94 620 GLY B CA 1
ATOM 10339 C C . GLY B 1 620 ? 5.746 -11.406 -20.766 1 51.94 620 GLY B C 1
ATOM 10340 O O . GLY B 1 620 ? 6.434 -10.461 -21.172 1 51.94 620 GLY B O 1
ATOM 10341 N N . SER B 1 621 ? 5.672 -11.625 -19.531 1 50.44 621 SER B N 1
ATOM 10342 C CA . SER B 1 621 ? 6.555 -10.906 -18.609 1 50.44 621 SER B CA 1
ATOM 10343 C C . SER B 1 621 ? 7.957 -11.508 -18.609 1 50.44 621 SER B C 1
ATOM 10345 O O . SER B 1 621 ? 8.758 -11.219 -17.719 1 50.44 621 SER B O 1
ATOM 10347 N N . ASN B 1 622 ? 8.164 -12.477 -19.391 1 44.81 622 ASN B N 1
ATOM 10348 C CA . ASN B 1 622 ? 9.469 -13.133 -19.328 1 44.81 622 ASN B CA 1
ATOM 10349 C C . ASN B 1 622 ? 10.602 -12.133 -19.562 1 44.81 622 ASN B C 1
ATOM 10351 O O . ASN B 1 622 ? 11.758 -12.531 -19.734 1 44.81 622 ASN B O 1
ATOM 10355 N N . ASP B 1 623 ? 10.289 -11.039 -19.953 1 44.62 623 ASP B N 1
ATOM 10356 C CA . ASP B 1 623 ? 11.5 -10.234 -20.047 1 44.62 623 ASP B CA 1
ATOM 10357 C C . ASP B 1 623 ? 12.062 -9.93 -18.656 1 44.62 623 ASP B C 1
ATOM 10359 O O . ASP B 1 623 ? 11.562 -9.047 -17.953 1 44.62 623 ASP B O 1
ATOM 10363 N N . ASP B 1 624 ? 12.648 -10.992 -18.141 1 50.78 624 ASP B N 1
ATOM 10364 C CA . ASP B 1 624 ? 13.43 -11.008 -16.906 1 50.78 624 ASP B CA 1
ATOM 10365 C C . ASP B 1 624 ? 14.125 -9.664 -16.688 1 50.78 624 ASP B C 1
ATOM 10367 O O . ASP B 1 624 ? 14.617 -9.391 -15.586 1 50.78 624 ASP B O 1
ATOM 10371 N N . THR B 1 625 ? 14.297 -8.969 -17.859 1 47.25 625 THR B N 1
ATOM 10372 C CA . THR B 1 625 ? 15.188 -7.82 -17.766 1 47.25 625 THR B CA 1
ATOM 10373 C C . THR B 1 625 ? 14.578 -6.738 -16.875 1 47.25 625 THR B C 1
ATOM 10375 O O . THR B 1 625 ? 15.297 -5.887 -16.344 1 47.25 625 THR B O 1
ATOM 10378 N N . ASP B 1 626 ? 13.273 -6.871 -16.688 1 54.75 626 ASP B N 1
ATOM 10379 C CA . ASP B 1 626 ? 12.734 -5.691 -16.016 1 54.75 626 ASP B CA 1
ATOM 10380 C C . ASP B 1 626 ? 12.43 -5.988 -14.547 1 54.75 626 ASP B C 1
ATOM 10382 O O . ASP B 1 626 ? 11.828 -5.168 -13.852 1 54.75 626 ASP B O 1
ATOM 10386 N N . ASN B 1 627 ? 13.023 -7.199 -14.18 1 62.38 627 ASN B N 1
ATOM 10387 C CA . ASN B 1 627 ? 12.773 -7.477 -12.766 1 62.38 627 ASN B CA 1
ATOM 10388 C C . ASN B 1 627 ? 13.797 -6.785 -11.875 1 62.38 627 ASN B C 1
ATOM 10390 O O . ASN B 1 627 ? 14.992 -6.797 -12.164 1 62.38 627 ASN B O 1
ATOM 10394 N N . VAL B 1 628 ? 13.281 -5.969 -11.008 1 66.44 628 VAL B N 1
ATOM 10395 C CA . VAL B 1 628 ? 14.109 -5.242 -10.055 1 66.44 628 VAL B CA 1
ATOM 10396 C C . VAL B 1 628 ? 14.422 -6.129 -8.852 1 66.44 628 VAL B C 1
ATOM 10398 O O . VAL B 1 628 ? 13.555 -6.871 -8.383 1 66.44 628 VAL B O 1
ATOM 10401 N N . VAL B 1 629 ? 15.695 -6.168 -8.641 1 74 629 VAL B N 1
ATOM 10402 C CA . VAL B 1 629 ? 16.141 -6.938 -7.477 1 74 629 VAL B CA 1
ATOM 10403 C C . VAL B 1 629 ? 15.57 -6.32 -6.203 1 74 629 VAL B C 1
ATOM 10405 O O . VAL B 1 629 ? 15.531 -5.094 -6.062 1 74 629 VAL B O 1
ATOM 10408 N N . ASP B 1 630 ? 15.047 -7.156 -5.379 1 73.94 630 ASP B N 1
ATOM 10409 C CA . ASP B 1 630 ? 14.594 -6.719 -4.062 1 73.94 630 ASP B CA 1
ATOM 10410 C C . ASP B 1 630 ? 15.734 -6.078 -3.27 1 73.94 630 ASP B C 1
ATOM 10412 O O . ASP B 1 630 ? 16.781 -6.699 -3.074 1 73.94 630 ASP B O 1
ATOM 10416 N N . PRO B 1 631 ? 15.5 -4.934 -2.9 1 74.94 631 PRO B N 1
ATOM 10417 C CA . PRO B 1 631 ? 16.547 -4.242 -2.152 1 74.94 631 PRO B CA 1
ATOM 10418 C C . PRO B 1 631 ? 16.953 -4.98 -0.875 1 74.94 631 PRO B C 1
ATOM 10420 O O . PRO B 1 631 ? 18 -4.707 -0.3 1 74.94 631 PRO B O 1
ATOM 10423 N N . MET B 1 632 ? 16.125 -5.887 -0.448 1 70.06 632 MET B N 1
ATOM 10424 C CA . MET B 1 632 ? 16.391 -6.629 0.781 1 70.06 632 MET B CA 1
ATOM 10425 C C . MET B 1 632 ? 16.938 -8.023 0.47 1 70.06 632 MET B C 1
ATOM 10427 O O . MET B 1 632 ? 17.109 -8.836 1.373 1 70.06 632 MET B O 1
ATOM 10431 N N . ASP B 1 633 ? 17.156 -8.141 -0.754 1 78.44 633 ASP B N 1
ATOM 10432 C CA . ASP B 1 633 ? 17.672 -9.453 -1.135 1 78.44 633 ASP B CA 1
ATOM 10433 C C . ASP B 1 633 ? 18.984 -9.758 -0.418 1 78.44 633 ASP B C 1
ATOM 10435 O O . ASP B 1 633 ? 19.891 -8.922 -0.385 1 78.44 633 ASP B O 1
ATOM 10439 N N . GLU B 1 634 ? 19.141 -10.914 0.132 1 81 634 GLU B N 1
ATOM 10440 C CA . GLU B 1 634 ? 20.297 -11.312 0.929 1 81 634 GLU B CA 1
ATOM 10441 C C . GLU B 1 634 ? 21.562 -11.367 0.079 1 81 634 GLU B C 1
ATOM 10443 O O . GLU B 1 634 ? 22.672 -11.32 0.609 1 81 634 GLU B O 1
ATOM 10448 N N . TRP B 1 635 ? 21.391 -11.375 -1.193 1 87 635 TRP B N 1
ATOM 10449 C CA . TRP B 1 635 ? 22.547 -11.523 -2.08 1 87 635 TRP B CA 1
ATOM 10450 C C . TRP B 1 635 ? 23.156 -10.164 -2.402 1 87 635 TRP B C 1
ATOM 10452 O O . TRP B 1 635 ? 24.25 -10.086 -2.98 1 87 635 TRP B O 1
ATOM 10462 N N . ILE B 1 636 ? 22.5 -9.117 -1.977 1 86.12 636 ILE B N 1
ATOM 10463 C CA . ILE B 1 636 ? 23.047 -7.797 -2.27 1 86.12 636 ILE B CA 1
ATOM 10464 C C . ILE B 1 636 ? 23.25 -7.023 -0.97 1 86.12 636 ILE B C 1
ATOM 10466 O O . ILE B 1 636 ? 23.875 -5.957 -0.966 1 86.12 636 ILE B O 1
ATOM 10470 N N . VAL B 1 637 ? 22.703 -7.531 0.135 1 84.5 637 VAL B N 1
ATOM 10471 C CA . VAL B 1 637 ? 22.844 -6.852 1.419 1 84.5 637 VAL B CA 1
ATOM 10472 C C . VAL B 1 637 ? 24.078 -7.371 2.158 1 84.5 637 VAL B C 1
ATOM 10474 O O . VAL B 1 637 ? 24.203 -8.578 2.389 1 84.5 637 VAL B O 1
ATOM 10477 N N . GLY B 1 638 ? 25 -6.434 2.469 1 72.5 638 GLY B N 1
ATOM 10478 C CA . GLY B 1 638 ? 26.234 -6.82 3.158 1 72.5 638 GLY B CA 1
ATOM 10479 C C . GLY B 1 638 ? 26.047 -6.977 4.656 1 72.5 638 GLY B C 1
ATOM 10480 O O . GLY B 1 638 ? 25.031 -6.543 5.211 1 72.5 638 GLY B O 1
ATOM 10481 N N . LYS B 1 639 ? 26.688 -7.848 5.383 1 63.03 639 LYS B N 1
ATOM 10482 C CA . LYS B 1 639 ? 26.625 -8.094 6.82 1 63.03 639 LYS B CA 1
ATOM 10483 C C . LYS B 1 639 ? 27.125 -6.891 7.609 1 63.03 639 LYS B C 1
ATOM 10485 O O . LYS B 1 639 ? 26.734 -6.688 8.758 1 63.03 639 LYS B O 1
ATOM 10490 N N . GLY B 1 640 ? 27.922 -6.004 7.039 1 56.47 640 GLY B N 1
ATOM 10491 C CA . GLY B 1 640 ? 28.578 -4.996 7.859 1 56.47 640 GLY B CA 1
ATOM 10492 C C . GLY B 1 640 ? 27.828 -3.676 7.891 1 56.47 640 GLY B C 1
ATOM 10493 O O . GLY B 1 640 ? 26.859 -3.484 7.152 1 56.47 640 GLY B O 1
ATOM 10494 N N . PRO B 1 641 ? 28.062 -2.902 9.023 1 51.25 641 PRO B N 1
ATOM 10495 C CA . PRO B 1 641 ? 27.5 -1.56 9.141 1 51.25 641 PRO B CA 1
ATOM 10496 C C . PRO B 1 641 ? 27.656 -0.732 7.867 1 51.25 641 PRO B C 1
ATOM 10498 O O . PRO B 1 641 ? 28.672 -0.851 7.176 1 51.25 641 PRO B O 1
ATOM 10501 N N . ASN B 1 642 ? 26.562 -0.46 7.234 1 51.59 642 ASN B N 1
ATOM 10502 C CA . ASN B 1 642 ? 26.547 0.413 6.066 1 51.59 642 ASN B CA 1
ATOM 10503 C C . ASN B 1 642 ? 27.5 1.598 6.238 1 51.59 642 ASN B C 1
ATOM 10505 O O . ASN B 1 642 ? 27.125 2.611 6.832 1 51.59 642 ASN B O 1
ATOM 10509 N N . LEU B 1 643 ? 28.688 1.454 6.457 1 42.69 643 LEU B N 1
ATOM 10510 C CA . LEU B 1 643 ? 29.562 2.627 6.562 1 42.69 643 LEU B CA 1
ATOM 10511 C C . LEU B 1 643 ? 29.5 3.461 5.285 1 42.69 643 LEU B C 1
ATOM 10513 O O . LEU B 1 643 ? 30.078 3.092 4.27 1 42.69 643 LEU B O 1
ATOM 10517 N N . VAL B 1 644 ? 28.375 4.031 4.992 1 44.94 644 VAL B N 1
ATOM 10518 C CA . VAL B 1 644 ? 28.5 5.09 3.994 1 44.94 644 VAL B CA 1
ATOM 10519 C C . VAL B 1 644 ? 29.75 5.914 4.273 1 44.94 644 VAL B C 1
ATOM 10521 O O . VAL B 1 644 ? 29.828 6.629 5.277 1 44.94 644 VAL B O 1
ATOM 10524 N N . SER B 1 645 ? 30.812 5.57 4.191 1 40.91 645 SER B N 1
ATOM 10525 C CA . SER B 1 645 ? 31.953 6.492 4.234 1 40.91 645 SER B CA 1
ATOM 10526 C C . SER B 1 645 ? 31.672 7.746 3.412 1 40.91 645 SER B C 1
ATOM 10528 O O . SER B 1 645 ? 31.297 7.656 2.242 1 40.91 645 SER B O 1
ATOM 10530 N N . GLU B 1 646 ? 31.312 8.883 3.934 1 43.12 646 GLU B N 1
ATOM 10531 C CA . GLU B 1 646 ? 31.031 10.273 3.586 1 43.12 646 GLU B CA 1
ATOM 10532 C C . GLU B 1 646 ? 31.75 10.68 2.307 1 43.12 646 GLU B C 1
ATOM 10534 O O . GLU B 1 646 ? 31.281 11.539 1.563 1 43.12 646 GLU B O 1
ATOM 10539 N N . ASN B 1 647 ? 33.094 10.641 2.318 1 43.91 647 ASN B N 1
ATOM 10540 C CA . ASN B 1 647 ? 33.75 11.539 1.382 1 43.91 647 ASN B CA 1
ATOM 10541 C C . ASN B 1 647 ? 33.375 11.234 -0.061 1 43.91 647 ASN B C 1
ATOM 10543 O O . ASN B 1 647 ? 32.969 12.133 -0.8 1 43.91 647 ASN B O 1
ATOM 10547 N N . THR B 1 648 ? 34.312 10.336 -0.797 1 48.91 648 THR B N 1
ATOM 10548 C CA . THR B 1 648 ? 34.594 10.242 -2.227 1 48.91 648 THR B CA 1
ATOM 10549 C C . THR B 1 648 ? 33.562 9.328 -2.912 1 48.91 648 THR B C 1
ATOM 10551 O O . THR B 1 648 ? 33.75 8.969 -4.078 1 48.91 648 THR B O 1
ATOM 10554 N N . GLU B 1 649 ? 32.406 8.711 -2.279 1 60.19 649 GLU B N 1
ATOM 10555 C CA . GLU B 1 649 ? 31.875 7.453 -2.779 1 60.19 649 GLU B CA 1
ATOM 10556 C C . GLU B 1 649 ? 30.719 7.691 -3.746 1 60.19 649 GLU B C 1
ATOM 10558 O O . GLU B 1 649 ? 29.984 8.672 -3.611 1 60.19 649 GLU B O 1
ATOM 10563 N N . LEU B 1 650 ? 30.734 7.012 -4.871 1 74.12 650 LEU B N 1
ATOM 10564 C CA . LEU B 1 650 ? 29.766 6.934 -5.965 1 74.12 650 LEU B CA 1
ATOM 10565 C C . LEU B 1 650 ? 28.359 6.734 -5.426 1 74.12 650 LEU B C 1
ATOM 10567 O O . LEU B 1 650 ? 28.141 5.988 -4.469 1 74.12 650 LEU B O 1
ATOM 10571 N N . THR B 1 651 ? 27.531 7.715 -5.82 1 80.25 651 THR B N 1
ATOM 10572 C CA . THR B 1 651 ? 26.125 7.586 -5.473 1 80.25 651 THR B CA 1
ATOM 10573 C C . THR B 1 651 ? 25.406 6.676 -6.465 1 80.25 651 THR B C 1
ATOM 10575 O O . THR B 1 651 ? 25.984 6.258 -7.469 1 80.25 651 THR B O 1
ATOM 10578 N N . TRP B 1 652 ? 24.188 6.281 -6.121 1 82.38 652 TRP B N 1
ATOM 10579 C CA . TRP B 1 652 ? 23.406 5.449 -7.023 1 82.38 652 TRP B CA 1
ATOM 10580 C C . TRP B 1 652 ? 23.219 6.141 -8.375 1 82.38 652 TRP B C 1
ATOM 10582 O O . TRP B 1 652 ? 23.094 5.477 -9.406 1 82.38 652 TRP B O 1
ATOM 10592 N N . MET B 1 653 ? 23.281 7.461 -8.328 1 81.44 653 MET B N 1
ATOM 10593 C CA . MET B 1 653 ? 23.109 8.242 -9.547 1 81.44 653 MET B CA 1
ATOM 10594 C C . MET B 1 653 ? 24.312 8.094 -10.469 1 81.44 653 MET B C 1
ATOM 10596 O O . MET B 1 653 ? 24.156 8 -11.695 1 81.44 653 MET B O 1
ATOM 10600 N N . ASP B 1 654 ? 25.422 8.039 -9.828 1 77 654 ASP B N 1
ATOM 10601 C CA . ASP B 1 654 ? 26.656 7.855 -10.609 1 77 654 ASP B CA 1
ATOM 10602 C C . ASP B 1 654 ? 26.688 6.484 -11.273 1 77 654 ASP B C 1
ATOM 10604 O O . ASP B 1 654 ? 27.203 6.34 -12.383 1 77 654 ASP B O 1
ATOM 10608 N N . LEU B 1 655 ? 26.109 5.617 -10.531 1 79.12 655 LEU B N 1
ATOM 10609 C CA . LEU B 1 655 ? 26.125 4.238 -11.016 1 79.12 655 LEU B CA 1
ATOM 10610 C C . LEU B 1 655 ? 25.141 4.047 -12.156 1 79.12 655 LEU B C 1
ATOM 10612 O O . LEU B 1 655 ? 25.344 3.188 -13.023 1 79.12 655 LEU B O 1
ATOM 10616 N N . GLU B 1 656 ? 24.047 4.75 -12.102 1 65.88 656 GLU B N 1
ATOM 10617 C CA . GLU B 1 656 ? 23.047 4.652 -13.156 1 65.88 656 GLU B CA 1
ATOM 10618 C C . GLU B 1 656 ? 23.531 5.316 -14.445 1 65.88 656 GLU B C 1
ATOM 10620 O O . GLU B 1 656 ? 23.203 4.859 -15.539 1 65.88 656 GLU B O 1
ATOM 10625 N N . LEU B 1 657 ? 24.25 6.633 -14.297 1 51.31 657 LEU B N 1
ATOM 10626 C CA . LEU B 1 657 ? 24.75 7.359 -15.461 1 51.31 657 LEU B CA 1
ATOM 10627 C C . LEU B 1 657 ? 25.828 6.547 -16.188 1 51.31 657 LEU B C 1
ATOM 10629 O O . LEU B 1 657 ? 25.984 6.664 -17.406 1 51.31 657 LEU B O 1
ATOM 10633 N N . GLY B 1 658 ? 26.594 5.93 -15.391 1 46.28 658 GLY B N 1
ATOM 10634 C CA . GLY B 1 658 ? 27.656 5.168 -16.016 1 46.28 658 GLY B CA 1
ATOM 10635 C C . GLY B 1 658 ? 27.156 3.941 -16.75 1 46.28 658 GLY B C 1
ATOM 10636 O O . GLY B 1 658 ? 27.938 3.055 -17.094 1 46.28 658 GLY B O 1
ATOM 10637 N N . SER B 1 659 ? 26.078 3.672 -16.469 1 41.06 659 SER B N 1
ATOM 10638 C CA . SER B 1 659 ? 25.688 2.449 -17.172 1 41.06 659 SER B CA 1
ATOM 10639 C C . SER B 1 659 ? 26.141 2.48 -18.625 1 41.06 659 SER B C 1
ATOM 10641 O O . SER B 1 659 ? 26.359 3.553 -19.188 1 41.06 659 SER B O 1
ATOM 10643 N N . ARG B 1 660 ? 25.875 1.079 -19.375 1 36.44 660 ARG B N 1
ATOM 10644 C CA . ARG B 1 660 ? 26.594 0.528 -20.516 1 36.44 660 ARG B CA 1
ATOM 10645 C C . ARG B 1 660 ? 26.625 1.53 -21.672 1 36.44 660 ARG B C 1
ATOM 10647 O O . ARG B 1 660 ? 25.578 1.906 -22.203 1 36.44 660 ARG B O 1
ATOM 10654 N N . ASN B 1 661 ? 27.266 2.475 -21.797 1 34.44 661 ASN B N 1
ATOM 10655 C CA . ASN B 1 661 ? 27.578 3.07 -23.078 1 34.44 661 ASN B CA 1
ATOM 10656 C C . ASN B 1 661 ? 27.078 2.197 -24.234 1 34.44 661 ASN B C 1
ATOM 10658 O O . ASN B 1 661 ? 26.281 2.639 -25.062 1 34.44 661 ASN B O 1
ATOM 10662 N N . GLY B 1 662 ? 28.094 1.626 -25.172 1 30.09 662 GLY B N 1
ATOM 10663 C CA . GLY B 1 662 ? 28.188 1.222 -26.562 1 30.09 662 GLY B CA 1
ATOM 10664 C C . GLY B 1 662 ? 27.297 0.05 -26.906 1 30.09 662 GLY B C 1
ATOM 10665 O O . GLY B 1 662 ? 26.656 0.041 -27.969 1 30.09 662 GLY B O 1
ATOM 10666 N N . LYS B 1 663 ? 27.641 -1.343 -26.578 1 29.75 663 LYS B N 1
ATOM 10667 C CA . LYS B 1 663 ? 27.125 -2.398 -27.438 1 29.75 663 LYS B CA 1
ATOM 10668 C C . LYS B 1 663 ? 25.656 -2.666 -27.141 1 29.75 663 LYS B C 1
ATOM 10670 O O . LYS B 1 663 ? 24.922 -3.133 -28.016 1 29.75 663 LYS B O 1
ATOM 10675 N N . GLY B 1 664 ? 25.266 -3.08 -25.812 1 30.52 664 GLY B N 1
ATOM 10676 C CA . GLY B 1 664 ? 23.984 -3.76 -25.875 1 30.52 664 GLY B CA 1
ATOM 10677 C C . GLY B 1 664 ? 22.797 -2.807 -25.906 1 30.52 664 GLY B C 1
ATOM 10678 O O . GLY B 1 664 ? 22.562 -2.061 -24.953 1 30.52 664 GLY B O 1
ATOM 10679 N N . LYS B 1 665 ? 22.484 -2.174 -26.969 1 30.41 665 LYS B N 1
ATOM 10680 C CA . LYS B 1 665 ? 21.281 -1.701 -27.656 1 30.41 665 LYS B CA 1
ATOM 10681 C C . LYS B 1 665 ? 20.047 -2.445 -27.172 1 30.41 665 LYS B C 1
ATOM 10683 O O . LYS B 1 665 ? 19.203 -2.854 -27.984 1 30.41 665 LYS B O 1
ATOM 10688 N N . TYR B 1 666 ? 20.031 -3.186 -26.078 1 28.25 666 TYR B N 1
ATOM 10689 C CA . TYR B 1 666 ? 18.688 -3.752 -25.984 1 28.25 666 TYR B CA 1
ATOM 10690 C C . TYR B 1 666 ? 17.688 -2.703 -25.531 1 28.25 666 TYR B C 1
ATOM 10692 O O . TYR B 1 666 ? 17.578 -2.422 -24.328 1 28.25 666 TYR B O 1
ATOM 10700 N N . CYS B 1 667 ? 17.609 -1.604 -26.156 1 28.89 667 CYS B N 1
ATOM 10701 C CA . CYS B 1 667 ? 16.375 -0.824 -26.109 1 28.89 667 CYS B CA 1
ATOM 10702 C C . CYS B 1 667 ? 15.148 -1.732 -26.156 1 28.89 667 CYS B C 1
ATOM 10704 O O . CYS B 1 667 ? 14.781 -2.223 -27.219 1 28.89 667 CYS B O 1
ATOM 10706 N N . VAL B 1 668 ? 14.93 -2.479 -25.156 1 30.56 668 VAL B N 1
ATOM 10707 C CA . VAL B 1 668 ? 13.578 -3.021 -25.266 1 30.56 668 VAL B CA 1
ATOM 10708 C C . VAL B 1 668 ? 12.578 -1.882 -25.422 1 30.56 668 VAL B C 1
ATOM 10710 O O . VAL B 1 668 ? 12.453 -1.025 -24.547 1 30.56 668 VAL B O 1
ATOM 10713 N N . GLU B 1 669 ? 12.289 -1.396 -26.562 1 32.97 669 GLU B N 1
ATOM 10714 C CA . GLU B 1 669 ? 11.227 -0.461 -26.938 1 32.97 669 GLU B CA 1
ATOM 10715 C C . GLU B 1 669 ? 9.922 -0.801 -26.219 1 32.97 669 GLU B C 1
ATOM 10717 O O . GLU B 1 669 ? 9.461 -1.941 -26.281 1 32.97 669 GLU B O 1
ATOM 10722 N N . GLY B 1 670 ? 9.719 -0.106 -25.094 1 38.28 670 GLY B N 1
ATOM 10723 C CA . GLY B 1 670 ? 8.359 -0.216 -24.594 1 38.28 670 GLY B CA 1
ATOM 10724 C C . GLY B 1 670 ? 7.316 -0.217 -25.703 1 38.28 670 GLY B C 1
ATOM 10725 O O . GLY B 1 670 ? 7.621 0.104 -26.844 1 38.28 670 GLY B O 1
ATOM 10726 N N . PRO B 1 671 ? 6.195 -0.87 -25.453 1 38.44 671 PRO B N 1
ATOM 10727 C CA . PRO B 1 671 ? 5.199 -0.895 -26.516 1 38.44 671 PRO B CA 1
ATOM 10728 C C . PRO B 1 671 ? 4.883 0.496 -27.062 1 38.44 671 PRO B C 1
ATOM 10730 O O . PRO B 1 671 ? 4.664 1.432 -26.297 1 38.44 671 PRO B O 1
ATOM 10733 N N . ILE B 1 672 ? 5.414 0.721 -28.219 1 40.12 672 ILE B N 1
ATOM 10734 C CA . ILE B 1 672 ? 5.055 1.912 -28.984 1 40.12 672 ILE B CA 1
ATOM 10735 C C . ILE B 1 672 ? 3.6 1.814 -29.438 1 40.12 672 ILE B C 1
ATOM 10737 O O . ILE B 1 672 ? 3.215 0.853 -30.109 1 40.12 672 ILE B O 1
ATOM 10741 N N . ILE B 1 673 ? 2.77 2.434 -28.766 1 39.53 673 ILE B N 1
ATOM 10742 C CA . ILE B 1 673 ? 1.398 2.479 -29.266 1 39.53 673 ILE B CA 1
ATOM 10743 C C . ILE B 1 673 ? 1.296 3.49 -30.406 1 39.53 673 ILE B C 1
ATOM 10745 O O . ILE B 1 673 ? 1.533 4.684 -30.203 1 39.53 673 ILE B O 1
ATOM 10749 N N . HIS B 1 674 ? 1.334 2.887 -31.625 1 37.53 674 HIS B N 1
ATOM 10750 C CA . HIS B 1 674 ? 1.044 3.711 -32.812 1 37.53 674 HIS B CA 1
ATOM 10751 C C . HIS B 1 674 ? -0.441 4.051 -32.875 1 37.53 674 HIS B C 1
ATOM 10753 O O . HIS B 1 674 ? -1.29 3.16 -32.844 1 37.53 674 HIS B O 1
ATOM 10759 N N . VAL B 1 675 ? -0.679 5.23 -32.688 1 35.28 675 VAL B N 1
ATOM 10760 C CA . VAL B 1 675 ? -2.041 5.668 -32.969 1 35.28 675 VAL B CA 1
ATOM 10761 C C . VAL B 1 675 ? -2.262 5.715 -34.5 1 35.28 675 VAL B C 1
ATOM 10763 O O . VAL B 1 675 ? -1.632 6.512 -35.188 1 35.28 675 VAL B O 1
ATOM 10766 N N . LYS B 1 676 ? -2.707 4.641 -35.188 1 29.8 676 LYS B N 1
ATOM 10767 C CA . LYS B 1 676 ? -3.055 4.699 -36.625 1 29.8 676 LYS B CA 1
ATOM 10768 C C . LYS B 1 676 ? -4.152 5.727 -36.875 1 29.8 676 LYS B C 1
ATOM 10770 O O . LYS B 1 676 ? -5.188 5.715 -36.188 1 29.8 676 LYS B O 1
ATOM 10775 N N . LYS B 1 677 ? -3.863 6.691 -37.719 1 33.59 677 LYS B N 1
ATOM 10776 C CA . LYS B 1 677 ? -4.867 7.559 -38.312 1 33.59 677 LYS B CA 1
ATOM 10777 C C . LYS B 1 677 ? -5.895 6.746 -39.094 1 33.59 677 LYS B C 1
ATOM 10779 O O . LYS B 1 677 ? -5.535 5.879 -39.906 1 33.59 677 LYS B O 1
ATOM 10784 N N . GLU B 1 678 ? -7.125 6.719 -38.688 1 30.28 678 GLU B N 1
ATOM 10785 C CA . GLU B 1 678 ? -8.203 6.18 -39.5 1 30.28 678 GLU B CA 1
ATOM 10786 C C . GLU B 1 678 ? -8.156 6.762 -40.938 1 30.28 678 GLU B C 1
ATOM 10788 O O . GLU B 1 678 ? -8.156 7.984 -41.094 1 30.28 678 GLU B O 1
ATOM 10793 N N . GLU B 1 679 ? -7.637 6.031 -41.875 1 30.17 679 GLU B N 1
ATOM 10794 C CA . GLU B 1 679 ? -7.93 6.328 -43.281 1 30.17 679 GLU B CA 1
ATOM 10795 C C . GLU B 1 679 ? -9.43 6.488 -43.5 1 30.17 679 GLU B C 1
ATOM 10797 O O . GLU B 1 679 ? -10.227 5.695 -43 1 30.17 679 GLU B O 1
ATOM 10802 N N . GLU B 1 680 ? -9.852 7.746 -43.938 1 30.09 680 GLU B N 1
ATOM 10803 C CA . GLU B 1 680 ? -11.156 8.031 -44.531 1 30.09 680 GLU B CA 1
ATOM 10804 C C . GLU B 1 680 ? -11.492 7.02 -45.625 1 30.09 680 GLU B C 1
ATOM 10806 O O . GLU B 1 680 ? -10.742 6.863 -46.594 1 30.09 680 GLU B O 1
ATOM 10811 N N . ASP B 1 681 ? -11.977 5.914 -45.312 1 26.64 681 ASP B N 1
ATOM 10812 C CA . ASP B 1 681 ? -12.625 5.176 -46.406 1 26.64 681 ASP B CA 1
ATOM 10813 C C . ASP B 1 681 ? -13.578 6.078 -47.188 1 26.64 681 ASP B C 1
ATOM 10815 O O . ASP B 1 681 ? -14.492 6.68 -46.594 1 26.64 681 ASP B O 1
ATOM 10819 N N . ASN B 1 682 ? -13.094 6.727 -48.281 1 25.33 682 ASN B N 1
ATOM 10820 C CA . ASN B 1 682 ? -13.836 7.238 -49.438 1 25.33 682 ASN B CA 1
ATOM 10821 C C . ASN B 1 682 ? -14.828 6.207 -49.969 1 25.33 682 ASN B C 1
ATOM 10823 O O . ASN B 1 682 ? -14.492 5.414 -50.844 1 25.33 682 ASN B O 1
ATOM 10827 N N . CYS B 1 683 ? -15.75 5.652 -49.219 1 19.3 683 CYS B N 1
ATOM 10828 C CA . CYS B 1 683 ? -16.953 5.402 -50 1 19.3 683 CYS B CA 1
ATOM 10829 C C . CYS B 1 683 ? -17.812 6.66 -50.125 1 19.3 683 CYS B C 1
ATOM 10831 O O . CYS B 1 683 ? -17.891 7.441 -49.156 1 19.3 683 CYS B O 1
#

Organism: Solanum tuberosum (NCBI:txid4113)

Solvent-accessible surface area (backbone atoms only — not comparable to full-atom values): 74182 Å² total; per-residue (Å²): 128,82,78,72,78,76,60,68,72,78,50,35,47,60,73,44,96,79,49,56,34,22,25,33,70,60,73,58,50,73,31,65,20,70,71,43,42,45,32,15,40,22,52,48,88,57,101,45,74,51,45,88,57,47,54,66,68,58,19,51,50,38,32,49,49,50,48,46,49,51,27,49,49,46,36,62,42,49,39,86,56,77,56,74,76,64,86,66,80,79,78,68,63,69,88,69,81,77,79,74,67,75,71,74,68,72,70,65,74,69,69,71,64,74,66,69,71,68,68,82,70,66,73,50,68,60,42,56,48,34,36,44,27,46,43,46,26,35,42,51,64,66,49,66,64,69,50,68,73,37,66,42,43,52,48,26,53,56,51,58,44,48,79,92,57,63,53,49,55,64,50,54,60,40,50,69,35,64,48,39,51,51,45,38,53,52,47,50,50,53,46,50,59,47,57,64,39,24,77,67,30,23,28,30,39,18,27,32,68,53,68,50,95,88,68,47,36,35,36,41,38,31,41,37,33,55,69,42,52,40,67,72,54,70,48,78,47,51,88,35,68,89,36,46,65,57,46,39,54,52,52,50,50,52,37,59,71,77,33,62,90,30,38,45,31,37,23,32,69,59,83,45,70,55,55,49,50,28,37,53,53,47,30,69,72,37,56,50,34,43,65,42,37,17,45,60,60,48,50,49,52,32,52,53,54,49,45,67,38,62,63,36,33,51,31,49,51,52,52,34,52,50,38,10,53,29,55,52,30,52,67,52,37,52,49,43,62,71,50,30,95,61,75,52,74,50,42,55,93,54,67,85,46,26,68,57,51,16,49,44,41,43,62,74,39,43,68,39,51,46,48,41,66,66,30,66,72,38,65,71,33,75,54,44,74,35,72,67,38,42,52,50,48,50,50,65,69,35,64,66,51,55,54,36,39,50,52,37,38,50,62,46,44,49,58,49,50,50,47,49,54,58,60,43,44,82,63,51,32,25,34,43,52,54,56,51,54,51,43,32,51,48,50,32,33,54,69,49,69,67,37,61,90,71,36,47,66,57,50,50,40,45,47,52,44,35,71,72,54,47,65,44,45,62,28,28,27,13,33,62,66,17,54,61,48,46,72,34,93,81,51,77,83,50,70,66,33,55,50,12,35,51,50,48,43,57,39,66,34,80,47,68,68,57,38,54,51,30,57,57,38,49,51,39,59,72,67,32,50,74,52,36,42,64,44,61,34,68,80,60,34,68,68,44,40,55,31,41,47,36,39,70,39,23,70,90,34,55,69,43,28,51,52,43,24,31,50,29,30,25,61,44,63,26,38,63,77,69,63,71,80,56,65,65,56,56,58,63,70,48,82,70,49,14,56,47,52,45,52,50,45,49,46,48,47,53,34,21,51,34,47,46,46,69,62,60,51,51,65,72,62,60,59,50,81,65,48,72,67,60,51,61,34,72,50,34,24,50,92,60,80,76,68,73,66,78,82,91,64,65,47,59,64,54,56,60,71,62,42,88,79,80,79,87,73,71,72,74,71,44,71,67,48,74,78,77,76,81,72,79,71,84,117,127,82,79,71,77,74,61,66,71,77,49,35,46,61,73,42,97,79,48,54,33,23,25,32,70,61,72,58,51,71,31,66,20,70,70,44,41,46,33,17,40,22,52,47,87,57,101,45,73,51,44,87,58,46,54,67,69,59,19,51,52,37,31,47,49,49,48,47,48,51,28,50,50,46,36,61,44,48,39,87,55,76,54,74,74,66,86,62,76,78,78,68,62,71,88,70,80,75,78,74,69,74,71,74,68,74,69,65,73,70,69,72,66,72,65,67,71,66,68,83,68,66,72,51,68,60,41,55,48,34,33,42,28,46,43,46,26,35,43,51,64,65,48,66,64,69,49,70,72,37,66,42,43,52,48,27,55,54,50,56,42,49,81,91,58,62,53,50,55,66,50,56,62,42,50,70,36,63,49,40,51,51,46,38,52,52,47,51,50,54,48,50,60,47,55,66,39,25,79,67,30,22,28,30,39,18,28,34,68,52,67,52,95,87,67,46,35,35,37,41,37,31,39,36,35,56,69,42,54,40,66,73,53,70,48,78,49,50,89,34,69,90,36,46,66,57,48,41,53,51,51,51,50,52,37,57,72,77,33,61,88,29,37,45,32,36,23,31,67,61,84,45,69,57,55,50,50,29,36,54,53,46,30,69,74,37,57,52,34,42,63,41,36,17,46,60,59,48,50,49,52,31,52,52,52,50,45,68,38,60,63,35,34,52,31,49,51,53,51,34,52,50,37,8,53,28,54,52,31,54,67,51,37,50,49,43,62,71,51,30,96,62,76,52,75,51,42,55,94,55,65,86,48,26,68,57,51,18,48,43,43,44,61,73,39,43,68,37,52,46,48,40,67,65,30,67,72,39,67,70,33,76,55,46,74,34,72,66,37,42,52,50,49,49,49,65,68,34,63,66,52,53,55,36,38,50,50,38,39,50,63,47,45,46,57,47,51,50,47,51,54,58,61,43,44,82,62,50,32,24,33,43,50,54,58,51,53,51,41,32,51,50,48,32,31,55,69,50,70,67,39,60,89,70,35,46,66,57,51,50,41,44,48,53,42,36,72,71,54,49,64,43,44,63,26,29,27,14,32,61,64,17,55,61,47,47,72,34,90,80,50,76,83,52,71,65,32,53,49,12,35,52,50,50,42,58,40,66,34,79,46,66,67,57,37,53,51,30,56,55,39,48,53,42,59,74,66,32,50,75,51,37,41,65,44,61,36,68,81,59,34,69,68,44,41,53,30,41,46,36,38,70,39,22,69,90,35,57,68,44,28,51,53,44,25,31,50,28,31,25,61,43,64,26,38,63,77,68,63,70,80,56,66,65,54,54,58,62,70,46,82,69,48,13,55,49,51,43,52,50,44,49,47,47,47,55,35,20,50,34,47,46,47,69,62,59,50,49,65,73,61,60,58,50,81,66,48,72,66,60,49,61,36,71,51,33,24,50,93,60,81,78,68,74,66,78,82,90,65,65,47,58,64,54,57,60,70,62,43,89,78,81,79,88,72,73,68,75,71,45,71,67,50,74,78,77,76,80,74,79,75,86,120

Nearest PDB structures (foldseek):
  9b78-assembly1_A  TM=6.022E-01  e=4.276E-01  Mycobacterium tuberculosis
  3n4q-assembly2_D  TM=5.599E-01  e=4.663E-01  Human herpesvirus 5 strain Towne
  9cku-assembly1_F  TM=5.946E-01  e=6.318E-01  Mycobacterium tuberculosis
  3opb-assembly1_A  TM=1.182E-01  e=6.033E+00  Saccharomyces cerevisiae
  9b78-assembly1_A  TM=6.023E-01  e=4.279E-01  Mycobacterium tuberculosis

Secondary structure (DSSP, 8-state):
-------GGGSEEESSTTS--EEETTT--EESHHHHHHHHHHT-SSSS---TTS-HHHHHHHHHHHHHHHHHHHHHHH----------SS------S---------------------------HHHHHHHHHHHHHHHHHT--GGGGG-HHHHHHHHHHT-TT--EEPPPHHHHHTHHHHHHHHHHHHHHHHHHHTHHHH-EEEEEEEEE-TT--EEEEEEEEETTEEEEEEEEE-GGGTT-HHHHHHHHHHHHHHH-TTTEEEEEES---HHHHHHHHHHHHH-TT-EEEE-HHHHHHHHHHHHHTSHHHHHHHHHHHHHHHHHHH-HHHHHHHHHH-SS-SSPP-SSGGGHHHHHHHHHHHTHHHHHHHHHSHHHHTSGGGGSHHHHHHHHHHH-HHHHHHHHHHHHHHHHHHHHHHHHHT--S--HHHHHHHHHHHHHHHHHHTTT-HHHHHHHHHHHHHHIIIII--HHHHHHHHH-HHHHTSTT----HHHHHHHHHHHHHH--SHHHHHHHHHHHHHHHHT-THHHHHTSHHHHHTS-HHHHHHHH-TTSHHHHHHHHHHHT-----GGGG----HHHHHHT-SS--HHHHHHHHHHHHHHHHHHHHH--TTTT--GGGPPPPTT-TTT--SS-----SSSPPPHHHHHHTS--SS--------EE----------/-------GGGSEEESSTTSS-EEETTT--EESHHHHHHHHHHT-SSSS---TTS-HHHHHHHHHHHHHHHHHHHHHHH----------STT-----S---------------------------HHHHHHHHHHHHHHHHHT--GGGGG-HHHHHHHHHHT-TT--EEPPPHHHHHTHHHHHHHHHHHHHHHHHHTTHHHH-EEEEEEEEE-TT--EEEEEEEEETTEEEEEEEEE-GGGTT-HHHHHHHHHHHHHHH-TTTEEEEEES---HHHHHHHHHHHHH-TT-EEEE-HHHHHHHHHHHHHTSHHHHHHHHHHHHHHHHHHH-HHHHHHHHHH-SS-SS---SSGGGHHHHHHHHHHHTHHHHHHHHHSHHHHTSGGGGSHHHHHHHHHHH-HHHHHHHHHHHHHHHHHHHHHHHHHT--S--HHHHHHHHHHHHHHHHHHTTT-HHHHHHHHHHHHHHIIIII--HHHHHHHHH-HHHHTSTT----HHHHHHHHHHHHHH--SHHHHHHHHHHHHHHHHT-THHHHHTSHHHHHTS-HHHHHHHH-TTSHHHHHHHHHHHT-----GGGG----HHHHHHT-SS--HHHHHHHHHHHHHHHHHHHHH--TTTT--GGGPPPPTT-TTT--SS-----SSSPPPHHHHHHTS--SS--------EE----------

Foldseek 3Di:
DPLDPDDLPVQWDQPDPVQQWTAGNFQRDIDGHSVVVLCQDLVDPDPHPHDPRHDPSSNVSSVVVVLVVVLVVLLVLLDLPFDDDPPFFDPVPDPPDDPPPPPPPPCPPPPPPVPPPPPPPPPPPVVVVVVVVVVVVCVVVVHDPCCCVFVVVVVVVVVVPPPPDDDDDDDPVCVLPDVLVVLLVVLVVVVVVNLVSLLQQFKEWFKDWDQDPVRWIKIWIWIDFSVFIATDAMDTCRVCVPPLVVVLVVVVVVCVVSPVLSHQEYEDADPDPSVVVSQVVNCVVQVRYHYAYFPLNLLLQLLVLLCVPVLLVVLLVLLLLLLQVQLLAQLSVLLCLVQDVDDLFFDDPPLSCRSLSSLVSCLVCLPSVLCSCVDPSNCPDPLCPDPSNVVNNVLSVDVSSSVSSVLSNLLSVLSVVVSLSQLLDPFACLLPPVSSLVSSLVSSCVSVVNDCVRSVSSVVSSVVSCVSHGDALLSLLSPCLQLLQPLDPPHDDDPSSVVSNLSNLCRNPVDPVLSVLLVVVSVCCNVCPDLSVVCNDPVNRNGGQSLSSLSVRVSVRVSNNSSNSNSSRHHSHHPCSLVQDCVLVVVLNDPDDDPVVSVSSRSVVSSRRSSSRVSDRSNPVPPSVPRDDDPPDSSHHHPDDSCPVPDDGDDVVNSVVPGDPDDDPPPPPDPDDDPDDPDPPPD/DPLDPPDLPVQWDQPDPVQQWTAGPFQRDIDGHSVLVLCQDLVPDDPHPHDPRHDPSSNVSSVVVVLVVVLVVLLVLLDLPFDDDPPFFDPVPDPPDDPPPPPPPPCPPPPPPVPPPPPPPPPPPVVVVVVVVVVVVCVVVVHDPCCCVFVVVVVVVVVVPPPPDDDDDDDPVCVLPDVLVVLLVVLVVVVVVNLVSLLQQFKEWFKDWDQDPVRWIKIWIWIDFSVFIATDAMDTCRVCVPPLVVVLVVVVVVCVVSPVLSHQEYEAADPDPSVVVSQVVNCVVQVRYHYAYFPLNLLLQLLVLLCVPVLLVVLLVLLLLLLQVQLLAQLSVLLCLVQDVDDLFFDDPPLSCRSLSSLVSCLVCLPSVLCSCVDPSNCPDPLCPDPSNVVNNVLSVDVSSSVSSVLSNLLSVLSVSVSLSQLLDPFACLLPVVSSLVSSLVSSCVSVVNDCVRSVSSVVSSVVSCVSHGDALLSLLSPCLQLLQPLDPPHDDDPSSVVSNLSNLCRNPVDPVLSVLLVVVSVCCNVCPDLSVVCSDPVNRNGGQSLSSLSVRVSVRVSNSSSNSNSSRYHSHHPCSLVQDCVLVVVLNDPDDDPVVSVSSRSVVSSRRSSSRVSDRSNPVPPSVPRDDDPPDSSHHHPDDSCPVPDDGDDVVNVVVPHDPDDDPPPVPDPDDDPDDPDPPPD